Protein 9AXH (pdb70)

Structure (mmCIF, N/CA/C/O backbone):
data_9AXH
#
_entry.id   9AXH
#
_cell.length_a   249.870
_cell.length_b   67.080
_cell.length_c   74.400
_cell.angle_alpha   90.000
_cell.angle_beta   90.250
_cell.angle_gamma   90.000
#
_symmetry.space_group_name_H-M   'C 1 2 1'
#
loop_
_entity.id
_entity.type
_entity.pdbx_description
1 polymer 'Dual specificity mitogen-activated protein kinase kinase 1'
2 polymer 'Kinase suppressor of Ras 1'
3 non-polymer "N-[3-fluoro-4-({7-[(3-fluoropyridin-2-yl)oxy]-4-methyl-2-oxo-2H-1-benzopyran-3-yl}methyl)pyridin-2-yl]-N'-methylsulfuric diamide"
4 non-polymer 'PHOSPHOAMINOPHOSPHONIC ACID-ADENYLATE ESTER'
5 non-polymer 'MAGNESIUM ION'
6 non-polymer 1,2-ETHANEDIOL
7 non-polymer 'CHLORIDE ION'
8 water water
#
loop_
_atom_site.group_PDB
_atom_site.id
_atom_site.type_symbol
_atom_site.label_atom_id
_atom_site.label_alt_id
_atom_site.label_comp_id
_atom_site.label_asym_id
_atom_site.label_entity_id
_atom_site.label_seq_id
_atom_site.pdbx_PDB_ins_code
_atom_site.Cartn_x
_atom_site.Cartn_y
_atom_site.Cartn_z
_atom_site.occupancy
_atom_site.B_iso_or_equiv
_atom_site.auth_seq_id
_atom_site.auth_comp_id
_atom_site.auth_asym_id
_atom_site.auth_atom_id
_atom_site.pdbx_PDB_model_num
ATOM 1 N N . GLU A 1 4 ? 121.68830 23.48791 -68.45493 1.000 129.43443 39 GLU A N 1
ATOM 2 C CA . GLU A 1 4 ? 120.72997 22.60813 -67.79914 1.000 138.87739 39 GLU A CA 1
ATOM 3 C C . GLU A 1 4 ? 119.32109 23.14922 -67.95779 1.000 143.77434 39 GLU A C 1
ATOM 4 O O . GLU A 1 4 ? 119.13370 24.32994 -68.25625 1.000 143.17258 39 GLU A O 1
ATOM 6 N N . LEU A 1 5 ? 118.33914 22.27122 -67.75720 1.000 139.78891 40 LEU A N 1
ATOM 7 C CA . LEU A 1 5 ? 116.91243 22.58018 -67.80391 1.000 136.67359 40 LEU A CA 1
ATOM 8 C C . LEU A 1 5 ? 116.43905 23.03011 -69.18238 1.000 139.70775 40 LEU A C 1
ATOM 9 O O . LEU A 1 5 ? 115.32742 23.55728 -69.30425 1.000 136.74915 40 LEU A O 1
ATOM 11 N N . GLU A 1 6 ? 117.24085 22.83308 -70.22570 1.000 147.99420 41 GLU A N 1
ATOM 12 C CA . GLU A 1 6 ? 116.83679 23.15543 -71.58655 1.000 144.06691 41 GLU A CA 1
ATOM 13 C C . GLU A 1 6 ? 116.44973 21.88182 -72.33553 1.000 143.78454 41 GLU A C 1
ATOM 14 O O . GLU A 1 6 ? 116.71859 20.76156 -71.89541 1.000 142.14843 41 GLU A O 1
ATOM 20 N N . LEU A 1 7 ? 115.82288 22.06881 -73.49506 1.000 144.90624 42 LEU A N 1
ATOM 21 C CA . LEU A 1 7 ? 115.07576 21.00102 -74.14839 1.000 141.65909 42 LEU A CA 1
ATOM 22 C C . LEU A 1 7 ? 115.92200 20.22888 -75.15321 1.000 139.90370 42 LEU A C 1
ATOM 23 O O . LEU A 1 7 ? 116.63986 20.82021 -75.96678 1.000 136.36246 42 LEU A O 1
ATOM 28 N N . ASP A 1 8 ? 115.81777 18.90447 -75.09178 1.000 135.76130 43 ASP A N 1
ATOM 29 C CA . ASP A 1 8 ? 116.31798 18.03341 -76.14045 1.000 132.61494 43 ASP A CA 1
ATOM 30 C C . ASP A 1 8 ? 115.48111 18.21010 -77.40597 1.000 134.96121 43 ASP A C 1
ATOM 31 O O . ASP A 1 8 ? 114.32662 18.64344 -77.36411 1.000 138.67126 43 ASP A O 1
ATOM 36 N N . GLU A 1 9 ? 116.07955 17.86450 -78.54783 1.000 140.70255 44 GLU A N 1
ATOM 37 C CA . GLU A 1 9 ? 115.37413 18.00696 -79.81763 1.000 139.42422 44 GLU A CA 1
ATOM 38 C C . GLU A 1 9 ? 114.18442 17.05779 -79.89674 1.000 135.61614 44 GLU A C 1
ATOM 39 O O . GLU A 1 9 ? 113.08667 17.45521 -80.30540 1.000 141.45254 44 GLU A O 1
ATOM 45 N N . GLN A 1 10 ? 114.38407 15.79462 -79.51308 1.000 130.17253 45 GLN A N 1
ATOM 46 C CA . GLN A 1 10 ? 113.26966 14.85234 -79.47672 1.000 127.01256 45 GLN A CA 1
ATOM 47 C C . GLN A 1 10 ? 112.21863 15.28664 -78.46440 1.000 127.23136 45 GLN A C 1
ATOM 48 O O . GLN A 1 10 ? 111.01456 15.11887 -78.69324 1.000 125.81485 45 GLN A O 1
ATOM 54 N N . GLN A 1 11 ? 112.65611 15.84750 -77.33592 1.000 122.66227 46 GLN A N 1
ATOM 55 C CA . GLN A 1 11 ? 111.71171 16.32469 -76.33203 1.000 119.42182 46 GLN A CA 1
ATOM 56 C C . GLN A 1 11 ? 110.93387 17.53067 -76.84398 1.000 120.91838 46 GLN A C 1
ATOM 57 O O . GLN A 1 11 ? 109.70571 17.58989 -76.71328 1.000 123.66828 46 GLN A O 1
ATOM 63 N N . ARG A 1 12 ? 111.63526 18.49701 -77.44435 1.000 122.00906 47 ARG A N 1
ATOM 64 C CA . ARG A 1 12 ? 110.98390 19.72426 -77.89346 1.000 123.50381 47 ARG A CA 1
ATOM 65 C C . ARG A 1 12 ? 109.93230 19.43659 -78.95847 1.000 121.14635 47 ARG A C 1
ATOM 66 O O . ARG A 1 12 ? 108.88305 20.08576 -78.99598 1.000 116.01470 47 ARG A O 1
ATOM 74 N N . LYS A 1 13 ? 110.19825 18.46958 -79.83481 1.000 116.84390 48 LYS A N 1
ATOM 75 C CA . LYS A 1 13 ? 109.21719 18.12341 -80.85018 1.000 117.50367 48 LYS A CA 1
ATOM 76 C C . LYS A 1 13 ? 108.05122 17.36002 -80.24112 1.000 116.85114 48 LYS A C 1
ATOM 77 O O . LYS A 1 13 ? 106.89888 17.54314 -80.65255 1.000 115.12129 48 LYS A O 1
ATOM 79 N N . ARG A 1 14 ? 108.33142 16.49005 -79.26744 1.000 116.60957 49 ARG A N 1
ATOM 80 C CA . ARG A 1 14 ? 107.25977 15.77990 -78.57890 1.000 111.06562 49 ARG A CA 1
ATOM 81 C C . ARG A 1 14 ? 106.39875 16.74044 -77.77064 1.000 107.21034 49 ARG A C 1
ATOM 82 O O . ARG A 1 14 ? 105.16738 16.61476 -77.74285 1.000 98.90004 49 ARG A O 1
ATOM 90 N N . LEU A 1 15 ? 107.03160 17.71173 -77.11583 1.000 108.34959 50 LEU A N 1
ATOM 91 C CA . LEU A 1 15 ? 106.28261 18.74588 -76.41642 1.000 109.54894 50 LEU A CA 1
ATOM 92 C C . LEU A 1 15 ? 105.51275 19.61996 -77.39979 1.000 113.45962 50 LEU A C 1
ATOM 93 O O . LEU A 1 15 ? 104.35255 19.96790 -77.15126 1.000 109.47172 50 LEU A O 1
ATOM 98 N N . GLU A 1 16 ? 106.13860 19.98052 -78.52529 1.000 120.77797 51 GLU A N 1
ATOM 99 C CA . GLU A 1 16 ? 105.43704 20.76783 -79.53534 1.000 118.42680 51 GLU A CA 1
ATOM 100 C C . GLU A 1 16 ? 104.29108 19.97488 -80.14719 1.000 120.42733 51 GLU A C 1
ATOM 101 O O . GLU A 1 16 ? 103.24061 20.54008 -80.47162 1.000 121.58408 51 GLU A O 1
ATOM 103 N N . ALA A 1 17 ? 104.47826 18.66298 -80.31062 1.000 116.96534 52 ALA A N 1
ATOM 104 C CA . ALA A 1 17 ? 103.41188 17.80927 -80.82198 1.000 113.86039 52 ALA A CA 1
ATOM 105 C C . ALA A 1 17 ? 102.24361 17.74631 -79.84845 1.000 114.10785 52 ALA A C 1
ATOM 106 O O . ALA A 1 17 ? 101.07812 17.82317 -80.25822 1.000 118.48000 52 ALA A O 1
ATOM 108 N N . PHE A 1 18 ? 102.53923 17.59767 -78.55507 1.000 109.08902 53 PHE A N 1
ATOM 109 C CA . PHE A 1 18 ? 101.48298 17.56003 -77.55006 1.000 105.92195 53 PHE A CA 1
ATOM 110 C C . PHE A 1 18 ? 100.71075 18.87351 -77.51703 1.000 109.31211 53 PHE A C 1
ATOM 111 O O . PHE A 1 18 ? 99.48493 18.87622 -77.35354 1.000 107.71086 53 PHE A O 1
ATOM 119 N N . LEU A 1 19 ? 101.41165 20.00005 -77.67683 1.000 109.51564 54 LEU A N 1
ATOM 120 C CA . LEU A 1 19 ? 100.75709 21.30537 -77.62839 1.000 115.87359 54 LEU A CA 1
ATOM 121 C C . LEU A 1 19 ? 99.82390 21.50505 -78.82030 1.000 124.97899 54 LEU A C 1
ATOM 122 O O . LEU A 1 19 ? 98.68590 21.96399 -78.65742 1.000 115.74613 54 LEU A O 1
ATOM 127 N N . THR A 1 20 ? 100.28917 21.17444 -80.03178 1.000 145.94222 55 THR A N 1
ATOM 128 C CA . THR A 1 20 ? 99.41255 21.26180 -81.19751 1.000 142.16796 55 THR A CA 1
ATOM 129 C C . THR A 1 20 ? 98.26974 20.25871 -81.10321 1.000 137.97443 55 THR A C 1
ATOM 130 O O . THR A 1 20 ? 97.16962 20.52443 -81.59988 1.000 138.05988 55 THR A O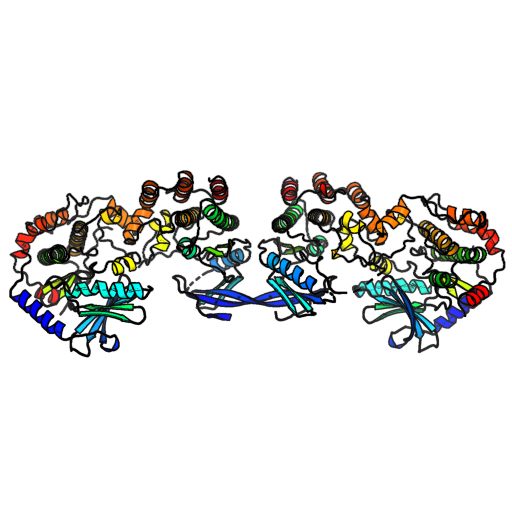 1
ATOM 134 N N . GLN A 1 21 ? 98.50388 19.11363 -80.46084 1.000 114.33785 56 GLN A N 1
ATOM 135 C CA . GLN A 1 21 ? 97.40844 18.19552 -80.17768 1.000 113.74984 56 GLN A CA 1
ATOM 136 C C . GLN A 1 21 ? 96.47607 18.77185 -79.11614 1.000 117.24381 56 GLN A C 1
ATOM 137 O O . GLN A 1 21 ? 95.25603 18.60257 -79.19462 1.000 112.88035 56 GLN A O 1
ATOM 143 N N . LYS A 1 22 ? 97.03912 19.45104 -78.11165 1.000 118.72995 57 LYS A N 1
ATOM 144 C CA . LYS A 1 22 ? 96.22751 20.06952 -77.06913 1.000 112.57256 57 LYS A CA 1
ATOM 145 C C . LYS A 1 22 ? 95.41003 21.22123 -77.63492 1.000 118.09979 57 LYS A C 1
ATOM 146 O O . LYS A 1 22 ? 94.35678 21.57527 -77.08626 1.000 111.34303 57 LYS A O 1
ATOM 152 N N . GLN A 1 23 ? 95.85045 21.78006 -78.75728 1.000 124.32426 58 GLN A N 1
ATOM 153 C CA . GLN A 1 23 ? 95.14429 22.88681 -79.37685 1.000 127.37273 58 GLN A CA 1
ATOM 154 C C . GLN A 1 23 ? 93.86854 22.41678 -80.06353 1.000 127.70409 58 GLN A C 1
ATOM 155 O O . GLN A 1 23 ? 93.23335 23.19961 -80.77761 1.000 122.84017 58 GLN A O 1
ATOM 157 N N . LYS A 1 24 ? 93.48285 21.15094 -79.87321 1.000 126.38657 59 LYS A N 1
ATOM 158 C CA . LYS A 1 24 ? 92.33418 20.58330 -80.56709 1.000 121.10260 59 LYS A CA 1
ATOM 159 C C . LYS A 1 24 ? 91.27232 20.03293 -79.62473 1.000 123.86809 59 LYS A C 1
ATOM 160 O O . LYS A 1 24 ? 90.32303 19.39497 -80.09034 1.000 121.13810 59 LYS A O 1
ATOM 162 N N . VAL A 1 25 ? 91.37620 20.28219 -78.32325 1.000 136.69163 60 VAL A N 1
ATOM 163 C CA . VAL A 1 25 ? 90.41657 19.67754 -77.40568 1.000 138.08211 60 VAL A CA 1
ATOM 164 C C . VAL A 1 25 ? 89.23243 20.60593 -77.16531 1.000 143.22392 60 VAL A C 1
ATOM 165 O O . VAL A 1 25 ? 88.08023 20.21730 -77.38643 1.000 140.91381 60 VAL A O 1
ATOM 169 N N . GLY A 1 26 ? 89.50179 21.82827 -76.70624 1.000 141.33137 61 GLY A N 1
ATOM 170 C CA . GLY A 1 26 ? 88.45381 22.78090 -76.39121 1.000 144.96249 61 GLY A CA 1
ATOM 171 C C . GLY A 1 26 ? 87.91073 22.66102 -74.98028 1.000 138.25999 61 GLY A C 1
ATOM 172 O O . GLY A 1 26 ? 88.60909 22.20327 -74.06965 1.000 132.27892 61 GLY A O 1
ATOM 173 N N . GLU A 1 27 ? 86.65856 23.07308 -74.79065 1.000 138.32152 62 GLU A N 1
ATOM 174 C CA . GLU A 1 27 ? 86.01915 23.00824 -73.48340 1.000 135.94621 62 GLU A CA 1
ATOM 175 C C . GLU A 1 27 ? 85.57403 21.58237 -73.18524 1.000 126.30268 62 GLU A C 1
ATOM 176 O O . GLU A 1 27 ? 84.93872 20.92976 -74.02075 1.000 115.90752 62 GLU A O 1
ATOM 182 N N . LEU A 1 28 ? 85.89697 21.10688 -71.98700 1.000 120.10140 63 LEU A N 1
ATOM 183 C CA . LEU A 1 28 ? 85.65282 19.72403 -71.60307 1.000 119.71313 63 LEU A CA 1
ATOM 184 C C . LEU A 1 28 ? 84.36979 19.61355 -70.78856 1.000 120.18968 63 LEU A C 1
ATOM 185 O O . LEU A 1 28 ? 84.21067 20.29547 -69.76958 1.000 113.77320 63 LEU A O 1
ATOM 190 N N . LYS A 1 29 ? 83.46195 18.75389 -71.24334 1.000 117.42611 64 LYS A N 1
ATOM 191 C CA . LYS A 1 29 ? 82.22733 18.44947 -70.54063 1.000 114.74598 64 LYS A CA 1
ATOM 192 C C . LYS A 1 29 ? 82.19977 16.96633 -70.19532 1.000 112.46447 64 LYS A C 1
ATOM 193 O O . LYS A 1 29 ? 82.94176 16.16233 -70.76512 1.000 117.41899 64 LYS A O 1
ATOM 195 N N . ASP A 1 30 ? 81.33415 16.60860 -69.24448 1.000 113.61316 65 ASP A N 1
ATOM 196 C CA . ASP A 1 30 ? 81.21805 15.21003 -68.84311 1.000 111.45552 65 ASP A CA 1
ATOM 197 C C . ASP A 1 30 ? 80.66227 14.34491 -69.96882 1.000 117.10623 65 ASP A C 1
ATOM 198 O O . ASP A 1 30 ? 81.04686 13.17677 -70.09818 1.000 108.71919 65 ASP A O 1
ATOM 203 N N . ASP A 1 31 ? 79.76703 14.89591 -70.79319 1.000 132.49404 66 ASP A N 1
ATOM 204 C CA . ASP A 1 31 ? 79.18097 14.11137 -71.87497 1.000 130.71147 66 ASP A CA 1
ATOM 205 C C . ASP A 1 31 ? 80.21627 13.74511 -72.92827 1.000 130.42491 66 ASP A C 1
ATOM 206 O O . ASP A 1 31 ? 80.06933 12.72525 -73.61201 1.000 138.47518 66 ASP A O 1
ATOM 208 N N . ASP A 1 32 ? 81.26284 14.55528 -73.07131 1.000 131.64365 67 ASP A N 1
ATOM 209 C CA . ASP A 1 32 ? 82.30333 14.33267 -74.06978 1.000 125.73768 67 ASP A CA 1
ATOM 210 C C . ASP A 1 32 ? 83.22248 13.17792 -73.72581 1.000 122.20224 67 ASP A C 1
ATOM 211 O O . ASP A 1 32 ? 84.18523 12.99384 -74.48189 1.000 125.42682 67 ASP A O 1
ATOM 216 N N . PHE A 1 33 ? 82.99883 12.40403 -72.66347 1.000 113.17236 68 PHE A N 1
ATOM 217 C CA . PHE A 1 33 ? 83.94448 11.38067 -72.23424 1.000 109.41639 68 PHE A CA 1
ATOM 218 C C . PHE A 1 33 ? 83.26376 10.02554 -72.12033 1.000 113.33842 68 PHE A C 1
ATOM 219 O O . PHE A 1 33 ? 82.18758 9.91300 -71.52506 1.000 116.00766 68 PHE A O 1
ATOM 227 N N . GLU A 1 34 ? 83.90890 9.00134 -72.67433 1.000 117.08614 69 GLU A N 1
ATOM 228 C CA . GLU A 1 34 ? 83.49274 7.61060 -72.53720 1.000 115.50477 69 GLU A CA 1
ATOM 229 C C . GLU A 1 34 ? 84.54548 6.87780 -71.71441 1.000 115.81054 69 GLU A C 1
ATOM 230 O O . GLU A 1 34 ? 85.72739 6.88504 -72.07040 1.000 113.76266 69 GLU A O 1
ATOM 232 N N . LYS A 1 35 ? 84.11815 6.24731 -70.62405 1.000 104.93919 70 LYS A N 1
ATOM 233 C CA . LYS A 1 35 ? 85.05968 5.61578 -69.70733 1.000 94.99009 70 LYS A CA 1
ATOM 234 C C . LYS A 1 35 ? 85.60418 4.32419 -70.30618 1.000 84.62119 70 LYS A C 1
ATOM 235 O O . LYS A 1 35 ? 84.84962 3.51681 -70.85456 1.000 96.99261 70 LYS A O 1
ATOM 241 N N . ILE A 1 36 ? 86.91828 4.13234 -70.20989 1.000 86.89282 71 ILE A N 1
ATOM 242 C CA . ILE A 1 36 ? 87.53962 2.91737 -70.71991 1.000 93.69049 71 ILE A CA 1
ATOM 243 C C . ILE A 1 36 ? 87.78598 1.95556 -69.57002 1.000 93.90661 71 ILE A C 1
ATOM 244 O O . ILE A 1 36 ? 87.28840 0.82328 -69.57366 1.000 95.76570 71 ILE A O 1
ATOM 249 N N . SER A 1 37 ? 88.55992 2.39510 -68.58125 1.000 86.61624 72 SER A N 1
ATOM 250 C CA . SER A 1 37 ? 88.84688 1.56318 -67.42416 1.000 89.70578 72 SER A CA 1
ATOM 251 C C . SER A 1 37 ? 89.17541 2.44646 -66.23239 1.000 90.48286 72 SER A C 1
ATOM 252 O O . SER A 1 37 ? 89.32020 3.66626 -66.34963 1.000 90.70979 72 SER A O 1
ATOM 255 N N . GLU A 1 38 ? 89.28660 1.80434 -65.07382 1.000 92.50011 73 GLU A N 1
ATOM 256 C CA . GLU A 1 38 ? 89.67815 2.46232 -63.83436 1.000 91.49687 73 GLU A CA 1
ATOM 257 C C . GLU A 1 38 ? 91.14097 2.15439 -63.55231 1.000 94.07696 73 GLU A C 1
ATOM 258 O O . GLU A 1 38 ? 91.53441 0.98413 -63.48942 1.000 91.88072 73 GLU A O 1
ATOM 264 N N . LEU A 1 39 ? 91.93901 3.20432 -63.39290 1.000 89.55153 74 LEU A N 1
ATOM 265 C CA . LEU A 1 39 ? 93.36805 3.05190 -63.18057 1.000 84.95120 74 LEU A CA 1
ATOM 266 C C . LEU A 1 39 ? 93.74419 2.94478 -61.71095 1.000 92.41796 74 LEU A C 1
ATOM 267 O O . LEU A 1 39 ? 94.83912 2.46197 -61.40024 1.000 96.92168 74 LEU A O 1
ATOM 272 N N . GLY A 1 40 ? 92.87763 3.37233 -60.80979 1.000 87.17617 75 GLY A N 1
ATOM 273 C CA . GLY A 1 40 ? 93.15337 3.28245 -59.39269 1.000 94.55913 75 GLY A CA 1
ATOM 274 C C . GLY A 1 40 ? 92.46341 4.40297 -58.64134 1.000 93.57408 75 GLY A C 1
ATOM 275 O O . GLY A 1 40 ? 91.68456 5.16702 -59.20554 1.000 87.20715 75 GLY A O 1
ATOM 276 N N . ALA A 1 41 ? 92.77520 4.48081 -57.34736 1.000 92.80479 76 ALA A N 1
ATOM 277 C CA . ALA A 1 41 ? 92.19294 5.47975 -56.46241 1.000 93.52862 76 ALA A CA 1
ATOM 278 C C . ALA A 1 41 ? 93.18561 5.80471 -55.35349 1.000 103.69333 76 ALA A C 1
ATOM 279 O O . ALA A 1 41 ? 94.19291 5.11545 -55.17023 1.000 105.46681 76 ALA A O 1
ATOM 281 N N . GLY A 1 42 ? 92.88720 6.86859 -54.60650 1.000 106.93999 77 GLY A N 1
ATOM 282 C CA . GLY A 1 42 ? 93.72082 7.26317 -53.48670 1.000 103.17277 77 GLY A CA 1
ATOM 283 C C . GLY A 1 42 ? 93.62235 8.73002 -53.11982 1.000 112.19214 77 GLY A C 1
ATOM 284 O O . GLY A 1 42 ? 93.60557 9.59640 -54.00116 1.000 115.30573 77 GLY A O 1
ATOM 285 N N . ASN A 1 43 ? 93.55713 9.01108 -51.81796 1.000 119.56142 78 ASN A N 1
ATOM 286 C CA . ASN A 1 43 ? 93.48386 10.37120 -51.27278 1.000 122.49560 78 ASN A CA 1
ATOM 287 C C . ASN A 1 43 ? 92.29498 11.14192 -51.85272 1.000 123.71887 78 ASN A C 1
ATOM 288 O O . ASN A 1 43 ? 92.43051 12.23671 -52.40219 1.000 123.86838 78 ASN A O 1
ATOM 290 N N . GLY A 1 44 ? 91.11390 10.54906 -51.70179 1.000 134.23780 79 GLY A N 1
ATOM 291 C CA . GLY A 1 44 ? 89.89964 11.19381 -52.15559 1.000 140.05007 79 GLY A CA 1
ATOM 292 C C . GLY A 1 44 ? 89.77342 11.35795 -53.65102 1.000 129.17194 79 GLY A C 1
ATOM 293 O O . GLY A 1 44 ? 88.91445 12.12146 -54.10061 1.000 122.62202 79 GLY A O 1
ATOM 294 N N . GLY A 1 45 ? 90.59628 10.66967 -54.43833 1.000 113.75505 80 GLY A N 1
ATOM 295 C CA . GLY A 1 45 ? 90.50126 10.76751 -55.87907 1.000 105.61759 80 GLY A CA 1
ATOM 296 C C . GLY A 1 45 ? 90.62054 9.43382 -56.58413 1.000 108.02759 80 GLY A C 1
ATOM 297 O O . GLY A 1 45 ? 91.51896 8.64219 -56.28218 1.000 108.44445 80 GLY A O 1
ATOM 298 N N . VAL A 1 46 ? 89.70968 9.16815 -57.51796 1.000 99.29246 81 VAL A N 1
ATOM 299 C CA . VAL A 1 46 ? 89.77608 7.99401 -58.37898 1.000 93.84185 81 VAL A CA 1
ATOM 300 C C . VAL A 1 46 ? 90.14481 8.45756 -59.78146 1.000 81.62232 81 VAL A C 1
ATOM 301 O O . VAL A 1 46 ? 89.75740 9.55334 -60.20725 1.000 78.50208 81 VAL A O 1
ATOM 305 N N . VAL A 1 47 ? 90.91737 7.63499 -60.48778 1.000 80.52053 82 VAL A N 1
ATOM 306 C CA . VAL A 1 47 ? 91.45813 7.98663 -61.79485 1.000 79.91502 82 VAL A CA 1
ATOM 307 C C . VAL A 1 47 ? 91.01853 6.94351 -62.80881 1.000 82.40641 82 VAL A C 1
ATOM 308 O O . VAL A 1 47 ? 91.22638 5.74230 -62.60194 1.000 88.56792 82 VAL A O 1
ATOM 312 N N . PHE A 1 48 ? 90.44248 7.40835 -63.91351 1.000 77.38236 83 PHE A N 1
ATOM 313 C CA . PHE A 1 48 ? 89.96091 6.55429 -64.98696 1.000 85.35513 83 PHE A CA 1
ATOM 314 C C . PHE A 1 48 ? 90.75272 6.82450 -66.25633 1.000 81.91171 83 PHE A C 1
ATOM 315 O O . PHE A 1 48 ? 91.09441 7.97507 -66.55198 1.000 81.52026 83 PHE A O 1
ATOM 323 N N . LYS A 1 49 ? 91.02764 5.76678 -67.01472 1.000 82.26582 84 LYS A N 1
ATOM 324 C CA . LYS A 1 49 ? 91.40366 5.92925 -68.41245 1.000 84.82232 84 LYS A CA 1
ATOM 325 C C . LYS A 1 49 ? 90.12946 6.13954 -69.21735 1.000 92.31697 84 LYS A C 1
ATOM 326 O O . LYS A 1 49 ? 89.22670 5.29547 -69.19211 1.000 95.19366 84 LYS A O 1
ATOM 328 N N . VAL A 1 50 ? 90.03769 7.26870 -69.91182 1.000 91.15623 85 VAL A N 1
ATOM 329 C CA . VAL A 1 50 ? 88.83617 7.63403 -70.63711 1.000 91.20073 85 VAL A CA 1
ATOM 330 C C . VAL A 1 50 ? 89.22180 8.06822 -72.04374 1.000 96.48087 85 VAL A C 1
ATOM 331 O O . VAL A 1 50 ? 90.39732 8.15284 -72.39421 1.000 95.39300 85 VAL A O 1
ATOM 335 N N . SER A 1 51 ? 88.20699 8.36884 -72.84483 1.000 100.86641 86 SER A N 1
ATOM 336 C CA . SER A 1 51 ? 88.41516 8.79247 -74.21858 1.000 100.32837 86 SER A CA 1
ATOM 337 C C . SER A 1 51 ? 87.53659 9.99693 -74.49933 1.000 102.74146 86 SER A C 1
ATOM 338 O O . SER A 1 51 ? 86.32245 9.94811 -74.27520 1.000 103.36633 86 SER A O 1
ATOM 341 N N . HIS A 1 52 ? 88.15247 11.07892 -74.96487 1.000 103.71670 87 HIS A N 1
ATOM 342 C CA . HIS A 1 52 ? 87.39066 12.23070 -75.41409 1.000 109.60544 87 HIS A CA 1
ATOM 343 C C . HIS A 1 52 ? 86.63595 11.86628 -76.68587 1.000 112.00703 87 HIS A C 1
ATOM 344 O O . HIS A 1 52 ? 87.06230 11.00612 -77.45962 1.000 114.96757 87 HIS A O 1
ATOM 351 N N . LYS A 1 53 ? 85.48694 12.49983 -76.88025 1.000 113.65110 88 LYS A N 1
ATOM 352 C CA . LYS A 1 53 ? 84.69014 12.21136 -78.06549 1.000 110.83639 88 LYS A CA 1
ATOM 353 C C . LYS A 1 53 ? 84.90485 13.27111 -79.14553 1.000 116.17156 88 LYS A C 1
ATOM 354 O O . LYS A 1 53 ? 85.04687 12.90609 -80.31904 1.000 120.75185 88 LYS A O 1
ATOM 356 N N . PRO A 1 54 ? 84.93415 14.57582 -78.81860 1.000 117.52561 89 PRO A N 1
ATOM 357 C CA . PRO A 1 54 ? 85.30718 15.56617 -79.85033 1.000 123.06579 89 PRO A CA 1
ATOM 358 C C . PRO A 1 54 ? 86.62223 15.25330 -80.54918 1.000 125.30873 89 PRO A C 1
ATOM 359 O O . PRO A 1 54 ? 86.67462 15.23699 -81.78542 1.000 124.67211 89 PRO A O 1
ATOM 363 N N . SER A 1 55 ? 87.68552 15.01188 -79.79019 1.000 119.71801 90 SER A N 1
ATOM 364 C CA . SER A 1 55 ? 88.94349 14.50354 -80.31309 1.000 111.12260 90 SER A CA 1
ATOM 365 C C . SER A 1 55 ? 89.01313 12.99872 -80.08520 1.000 108.45550 90 SER A C 1
ATOM 366 O O . SER A 1 55 ? 88.21859 12.42379 -79.34279 1.000 111.41668 90 SER A O 1
ATOM 369 N N . GLY A 1 56 ? 89.97534 12.35669 -80.73545 1.000 99.76169 91 GLY A N 1
ATOM 370 C CA . GLY A 1 56 ? 90.21879 10.95892 -80.44983 1.000 106.10807 91 GLY A CA 1
ATOM 371 C C . GLY A 1 56 ? 91.13703 10.69041 -79.27023 1.000 105.85728 91 GLY A C 1
ATOM 372 O O . GLY A 1 56 ? 91.61434 9.55969 -79.12027 1.000 106.78252 91 GLY A O 1
ATOM 373 N N . LEU A 1 57 ? 91.38586 11.67999 -78.41570 1.000 97.17010 92 LEU A N 1
ATOM 374 C CA . LEU A 1 57 ? 92.47384 11.58507 -77.45247 1.000 100.10005 92 LEU A CA 1
ATOM 375 C C . LEU A 1 57 ? 92.09602 10.72024 -76.25836 1.000 99.71423 92 LEU A C 1
ATOM 376 O O . LEU A 1 57 ? 91.04244 10.91673 -75.64743 1.000 101.74676 92 LEU A O 1
ATOM 381 N N . VAL A 1 58 ? 92.96905 9.77559 -75.91880 1.000 100.93687 93 VAL A N 1
ATOM 382 C CA . VAL A 1 58 ? 92.84588 9.02848 -74.67219 1.000 92.41280 93 VAL A CA 1
ATOM 383 C C . VAL A 1 58 ? 93.41831 9.87892 -73.54584 1.000 87.11605 93 VAL A C 1
ATOM 384 O O . VAL A 1 58 ? 94.58555 10.27953 -73.59218 1.000 91.87198 93 VAL A O 1
ATOM 388 N N . MET A 1 59 ? 92.60172 10.15687 -72.53509 1.000 88.13517 94 MET A N 1
ATOM 389 C CA . MET A 1 59 ? 93.01699 10.97658 -71.40956 1.000 83.47647 94 MET A CA 1
ATOM 390 C C . MET A 1 59 ? 92.89060 10.20467 -70.10525 1.000 86.82791 94 MET A C 1
ATOM 391 O O . MET A 1 59 ? 92.15418 9.21857 -70.00205 1.000 87.95086 94 MET A O 1
ATOM 396 N N . ALA A 1 60 ? 93.61599 10.68150 -69.10149 1.000 82.80918 95 ALA A N 1
ATOM 397 C CA . ALA A 1 60 ? 93.46962 10.20752 -67.73628 1.000 79.76411 95 ALA A CA 1
ATOM 398 C C . ALA A 1 60 ? 92.62582 11.22977 -66.99023 1.000 87.13878 95 ALA A C 1
ATOM 399 O O . ALA A 1 60 ? 92.96799 12.41696 -66.95790 1.000 91.58985 95 ALA A O 1
ATOM 401 N N . ARG A 1 61 ? 91.51053 10.77890 -66.42548 1.000 83.87316 96 ARG A N 1
ATOM 402 C CA . ARG A 1 61 ? 90.54248 11.66399 -65.78814 1.000 83.88776 96 ARG A CA 1
ATOM 403 C C . ARG A 1 61 ? 90.52994 11.38453 -64.29309 1.000 75.48233 96 ARG A C 1
ATOM 404 O O . ARG A 1 61 ? 90.06770 10.32447 -63.86022 1.000 83.01751 96 ARG A O 1
ATOM 412 N N . LYS A 1 62 ? 91.03357 12.33339 -63.50905 1.000 73.19744 97 LYS A N 1
ATOM 413 C CA . LYS A 1 62 ? 90.96675 12.24582 -62.05796 1.000 79.05156 97 LYS A CA 1
ATOM 414 C C . LYS A 1 62 ? 89.70085 12.93628 -61.56378 1.000 85.75800 97 LYS A C 1
ATOM 415 O O . LYS A 1 62 ? 89.38226 14.05024 -61.99551 1.000 76.61245 97 LYS A O 1
ATOM 421 N N . LEU A 1 63 ? 88.98579 12.27302 -60.65845 1.000 80.66318 98 LEU A N 1
ATOM 422 C CA . LEU A 1 63 ? 87.75554 12.79618 -60.07720 1.000 86.98022 98 LEU A CA 1
ATOM 423 C C . LEU A 1 63 ? 87.95813 12.95328 -58.57650 1.000 83.56797 98 LEU A C 1
ATOM 424 O O . LEU A 1 63 ? 88.25304 11.97458 -57.88243 1.000 89.93842 98 LEU A O 1
ATOM 426 N N . ILE A 1 64 ? 87.80418 14.17844 -58.08147 1.000 84.52319 99 ILE A N 1
ATOM 427 C CA . ILE A 1 64 ? 87.98968 14.49787 -56.66905 1.000 95.72213 99 ILE A CA 1
ATOM 428 C C . ILE A 1 64 ? 86.63975 14.89622 -56.08707 1.000 95.57195 99 ILE A C 1
ATOM 429 O O . ILE A 1 64 ? 86.04368 15.89274 -56.51278 1.000 99.37879 99 ILE A O 1
ATOM 434 N N . HIS A 1 65 ? 86.15897 14.12564 -55.11358 1.000 92.76602 100 HIS A N 1
ATOM 435 C CA . HIS A 1 65 ? 84.90002 14.43692 -54.44637 1.000 97.29313 100 HIS A CA 1
ATOM 436 C C . HIS A 1 65 ? 85.13793 15.50552 -53.38584 1.000 87.79013 100 HIS A C 1
ATOM 437 O O . HIS A 1 65 ? 85.90907 15.28897 -52.44436 1.000 88.88093 100 HIS A O 1
ATOM 439 N N . LEU A 1 66 ? 84.48029 16.65490 -53.53143 1.000 90.03217 101 LEU A N 1
ATOM 440 C CA . LEU A 1 66 ? 84.65256 17.75736 -52.59178 1.000 95.94754 101 LEU A CA 1
ATOM 441 C C . LEU A 1 66 ? 83.30233 18.39006 -52.29524 1.000 107.61441 101 LEU A C 1
ATOM 442 O O . LEU A 1 66 ? 82.63335 18.89701 -53.20330 1.000 103.72431 101 LEU A O 1
ATOM 447 N N . GLU A 1 67 ? 82.90672 18.36120 -51.02389 1.000 99.79890 102 GLU A N 1
ATOM 448 C CA . GLU A 1 67 ? 81.69209 19.03432 -50.56863 1.000 109.64332 102 GLU A CA 1
ATOM 449 C C . GLU A 1 67 ? 82.08954 20.44367 -50.14816 1.000 115.73791 102 GLU A C 1
ATOM 450 O O . GLU A 1 67 ? 82.41609 20.70313 -48.98861 1.000 114.37475 102 GLU A O 1
ATOM 452 N N . ILE A 1 68 ? 82.07714 21.36654 -51.11400 1.000 116.61353 103 ILE A N 1
ATOM 453 C CA . ILE A 1 68 ? 82.49878 22.74382 -50.89528 1.000 116.84030 103 ILE A CA 1
ATOM 454 C C . ILE A 1 68 ? 81.55601 23.67983 -51.64005 1.000 120.36102 103 ILE A C 1
ATOM 455 O O . ILE A 1 68 ? 80.81394 23.27114 -52.53666 1.000 120.97887 103 ILE A O 1
ATOM 457 N N . LYS A 1 69 ? 81.59424 24.95364 -51.25252 1.000 115.13553 104 LYS A N 1
ATOM 458 C CA . LYS A 1 69 ? 80.77368 25.95733 -51.91012 1.000 113.85047 104 LYS A CA 1
ATOM 459 C C . LYS A 1 69 ? 81.21922 26.13496 -53.36135 1.000 120.87215 104 LYS A C 1
ATOM 460 O O . LYS A 1 69 ? 82.40213 25.97672 -53.68092 1.000 120.62695 104 LYS A O 1
ATOM 462 N N . PRO A 1 70 ? 80.28622 26.45685 -54.26452 1.000 117.56428 105 PRO A N 1
ATOM 463 C CA . PRO A 1 70 ? 80.67098 26.66102 -55.67213 1.000 113.14009 105 PRO A CA 1
ATOM 464 C C . PRO A 1 70 ? 81.58580 27.85318 -55.88816 1.000 113.17972 105 PRO A C 1
ATOM 465 O O . PRO A 1 70 ? 82.26518 27.91181 -56.92146 1.000 118.99419 105 PRO A O 1
ATOM 469 N N . ALA A 1 71 ? 81.62300 28.80718 -54.95621 1.000 113.43743 106 ALA A N 1
ATOM 470 C CA . ALA A 1 71 ? 82.52874 29.94200 -55.09671 1.000 114.88652 106 ALA A CA 1
ATOM 471 C C . ALA A 1 71 ? 83.98252 29.48932 -55.04549 1.000 113.05771 106 ALA A C 1
ATOM 472 O O . ALA A 1 71 ? 84.79113 29.86323 -55.90357 1.000 112.31222 106 ALA A O 1
ATOM 474 N N . ILE A 1 72 ? 84.33235 28.67968 -54.04113 1.000 114.29246 107 ILE A N 1
ATOM 475 C CA . ILE A 1 72 ? 85.68534 28.14598 -53.93691 1.000 112.97321 107 ILE A CA 1
ATOM 476 C C . ILE A 1 72 ? 85.91451 27.01848 -54.93432 1.000 111.13753 107 ILE A C 1
ATOM 477 O O . ILE A 1 72 ? 87.06442 26.73042 -55.28612 1.000 106.99196 107 ILE A O 1
ATOM 479 N N . ARG A 1 73 ? 84.84174 26.37112 -55.39719 1.000 114.91660 108 ARG A N 1
ATOM 480 C CA . ARG A 1 73 ? 84.96842 25.37881 -56.45773 1.000 111.18696 108 ARG A CA 1
ATOM 481 C C . ARG A 1 73 ? 85.43404 26.02110 -57.75880 1.000 112.66808 108 ARG A C 1
ATOM 482 O O . ARG A 1 73 ? 86.28718 25.46843 -58.46483 1.000 108.75514 108 ARG A O 1
ATOM 484 N N . ASN A 1 74 ? 84.88325 27.19145 -58.09334 1.000 107.47193 109 ASN A N 1
ATOM 485 C CA . ASN A 1 74 ? 85.35296 27.91990 -59.26673 1.000 107.03469 109 ASN A CA 1
ATOM 486 C C . ASN A 1 74 ? 86.75969 28.46798 -59.05707 1.000 106.50407 109 ASN A C 1
ATOM 487 O O . ASN A 1 74 ? 87.51851 28.60535 -60.02339 1.000 106.51668 109 ASN A O 1
ATOM 489 N N . GLN A 1 75 ? 87.12653 28.78765 -57.81214 1.000 107.57678 110 GLN A N 1
ATOM 490 C CA . GLN A 1 75 ? 88.49701 29.20798 -57.54207 1.000 102.77206 110 GLN A CA 1
ATOM 491 C C . GLN A 1 75 ? 89.47696 28.06482 -57.76084 1.000 98.23534 110 GLN A C 1
ATOM 492 O O . GLN A 1 75 ? 90.60069 28.29244 -58.22163 1.000 103.08219 110 GLN A O 1
ATOM 498 N N . ILE A 1 76 ? 89.07016 26.83458 -57.44794 1.000 95.95458 111 ILE A N 1
ATOM 499 C CA . ILE A 1 76 ? 89.91722 25.68133 -57.73019 1.000 102.40589 111 ILE A CA 1
ATOM 500 C C . ILE A 1 76 ? 90.10661 25.51878 -59.23337 1.000 101.39799 111 ILE A C 1
ATOM 501 O O . ILE A 1 76 ? 91.23162 25.34845 -59.71877 1.000 96.72776 111 ILE A O 1
ATOM 506 N N . ILE A 1 77 ? 89.00930 25.58000 -59.99292 1.000 95.61710 112 ILE A N 1
ATOM 507 C CA . ILE A 1 77 ? 89.09723 25.42189 -61.44339 1.000 99.37839 112 ILE A CA 1
ATOM 508 C C . ILE A 1 77 ? 89.93458 26.53780 -62.05122 1.000 99.02081 112 ILE A C 1
ATOM 509 O O . ILE A 1 77 ? 90.70974 26.31588 -62.99077 1.000 97.87661 112 ILE A O 1
ATOM 514 N N . ARG A 1 78 ? 89.79135 27.75575 -61.52872 1.000 102.47103 113 ARG A N 1
ATOM 515 C CA . ARG A 1 78 ? 90.56825 28.86805 -62.05925 1.000 103.07918 113 ARG A CA 1
ATOM 516 C C . ARG A 1 78 ? 92.05178 28.69494 -61.75487 1.000 96.82329 113 ARG A C 1
ATOM 517 O O . ARG A 1 78 ? 92.89934 28.95545 -62.61527 1.000 103.61983 113 ARG A O 1
ATOM 519 N N . GLU A 1 79 ? 92.38652 28.23283 -60.54757 1.000 95.82933 114 GLU A N 1
ATOM 520 C CA . GLU A 1 79 ? 93.79193 28.08186 -60.18457 1.000 91.41525 114 GLU A CA 1
ATOM 521 C C . GLU A 1 79 ? 94.44770 26.91082 -60.90417 1.000 92.48747 114 GLU A C 1
ATOM 522 O O . GLU A 1 79 ? 95.66736 26.91915 -61.10605 1.000 90.92947 114 GLU A O 1
ATOM 528 N N . LEU A 1 80 ? 93.66576 25.89842 -61.29174 1.000 94.67540 115 LEU A N 1
ATOM 529 C CA . LEU A 1 80 ? 94.20865 24.77489 -62.04848 1.000 89.81646 115 LEU A CA 1
ATOM 530 C C . LEU A 1 80 ? 94.56996 25.15841 -63.47745 1.000 92.14089 115 LEU A C 1
ATOM 531 O O . LEU A 1 80 ? 95.32448 24.42718 -64.12715 1.000 88.16297 115 LEU A O 1
ATOM 536 N N . GLN A 1 81 ? 94.04789 26.28135 -63.98191 1.000 95.10385 116 GLN A N 1
ATOM 537 C CA . GLN A 1 81 ? 94.39773 26.73106 -65.32617 1.000 97.06522 116 GLN A CA 1
ATOM 538 C C . GLN A 1 81 ? 95.87945 27.03481 -65.46181 1.000 96.30427 116 GLN A C 1
ATOM 539 O O . GLN A 1 81 ? 96.38765 27.10793 -66.58620 1.000 97.88577 116 GLN A O 1
ATOM 545 N N . VAL A 1 82 ? 96.57879 27.23081 -64.34290 1.000 90.59631 117 VAL A N 1
ATOM 546 C CA . VAL A 1 82 ? 98.01801 27.45007 -64.39495 1.000 90.87847 117 VAL A CA 1
ATOM 547 C C . VAL A 1 82 ? 98.71395 26.24562 -65.01024 1.000 97.41083 117 VAL A C 1
ATOM 548 O O . VAL A 1 82 ? 99.78947 26.37549 -65.60740 1.000 105.76834 117 VAL A O 1
ATOM 552 N N . LEU A 1 83 ? 98.10149 25.06321 -64.91119 1.000 93.81494 118 LEU A N 1
ATOM 553 C CA . LEU A 1 83 ? 98.70581 23.87285 -65.49363 1.000 93.58608 118 LEU A CA 1
ATOM 554 C C . LEU A 1 83 ? 98.89327 23.99987 -67.00124 1.000 101.70500 118 LEU A C 1
ATOM 555 O O . LEU A 1 83 ? 99.79390 23.36159 -67.55939 1.000 99.71151 118 LEU A O 1
ATOM 560 N N . HIS A 1 84 ? 98.07887 24.82411 -67.66825 1.000 100.54069 119 HIS A N 1
ATOM 561 C CA . HIS A 1 84 ? 98.26347 25.07592 -69.09255 1.000 92.24409 119 HIS A CA 1
ATOM 562 C C . HIS A 1 84 ? 99.63451 25.66620 -69.39803 1.000 105.89084 119 HIS A C 1
ATOM 563 O O . HIS A 1 84 ? 100.10632 25.56459 -70.53729 1.000 106.30672 119 HIS A O 1
ATOM 570 N N . GLU A 1 85 ? 100.27674 26.28853 -68.41287 1.000 102.60380 120 GLU A N 1
ATOM 571 C CA . GLU A 1 85 ? 101.60586 26.85430 -68.57523 1.000 101.89581 120 GLU A CA 1
ATOM 572 C C . GLU A 1 85 ? 102.70722 25.93182 -68.06150 1.000 100.86146 120 GLU A C 1
ATOM 573 O O . GLU A 1 85 ? 103.88460 26.29878 -68.12358 1.000 100.09427 120 GLU A O 1
ATOM 579 N N . CYS A 1 86 ? 102.36114 24.74418 -67.56325 1.000 99.38401 121 CYS A N 1
ATOM 580 C CA . CYS A 1 86 ? 103.35245 23.80452 -67.03908 1.000 98.57554 121 CYS A CA 1
ATOM 581 C C . CYS A 1 86 ? 103.70066 22.80316 -68.13376 1.000 99.84516 121 CYS A C 1
ATOM 582 O O . CYS A 1 86 ? 103.21311 21.67291 -68.17138 1.000 102.25157 121 CYS A O 1
ATOM 585 N N . ASN A 1 87 ? 104.57557 23.23129 -69.02938 1.000 96.98657 122 ASN A N 1
ATOM 586 C CA . ASN A 1 87 ? 104.95907 22.44017 -70.18927 1.000 101.45906 122 ASN A CA 1
ATOM 587 C C . ASN A 1 87 ? 106.40278 21.98715 -70.00841 1.000 101.99394 122 ASN A C 1
ATOM 588 O O . ASN A 1 87 ? 107.33292 22.79204 -70.12452 1.000 105.32172 122 ASN A O 1
ATOM 593 N N . SER A 1 88 ? 106.58476 20.69817 -69.72331 1.000 99.42638 123 SER A N 1
ATOM 594 C CA . SER A 1 88 ? 107.90223 20.14047 -69.45328 1.000 94.58539 123 SER A CA 1
ATOM 595 C C . SER A 1 88 ? 107.87907 18.65625 -69.77660 1.000 89.69429 123 SER A C 1
ATOM 596 O O . SER A 1 88 ? 106.83727 18.01012 -69.61565 1.000 83.52449 123 SER A O 1
ATOM 599 N N . PRO A 1 89 ? 109.00193 18.08485 -70.22929 1.000 89.46449 124 PRO A N 1
ATOM 600 C CA . PRO A 1 89 ? 109.05741 16.62838 -70.42527 1.000 81.86993 124 PRO A CA 1
ATOM 601 C C . PRO A 1 89 ? 108.98211 15.84666 -69.13240 1.000 88.16425 124 PRO A C 1
ATOM 602 O O . PRO A 1 89 ? 108.78432 14.62556 -69.17774 1.000 88.91335 124 PRO A O 1
ATOM 606 N N . TYR A 1 90 ? 109.15240 16.50347 -67.98530 1.000 83.76870 125 TYR A N 1
ATOM 607 C CA . TYR A 1 90 ? 109.11127 15.84868 -66.68674 1.000 85.15901 125 TYR A CA 1
ATOM 608 C C . TYR A 1 90 ? 107.86534 16.23544 -65.89847 1.000 84.16719 125 TYR A C 1
ATOM 609 O O . TYR A 1 90 ? 107.81712 16.04651 -64.67941 1.000 76.57639 125 TYR A O 1
ATOM 618 N N . ILE A 1 91 ? 106.85967 16.78518 -66.57242 1.000 81.92328 126 ILE A N 1
ATOM 619 C CA . ILE A 1 91 ? 105.58395 17.11587 -65.95496 1.000 81.98874 126 ILE A CA 1
ATOM 620 C C . ILE A 1 91 ? 104.47092 16.55807 -66.82677 1.000 77.92839 126 ILE A C 1
ATOM 621 O O . ILE A 1 91 ? 104.50345 16.69167 -68.05415 1.000 86.36401 126 ILE A O 1
ATOM 626 N N . VAL A 1 92 ? 103.48785 15.92497 -66.19044 1.000 73.94478 127 VAL A N 1
ATOM 627 C CA . VAL A 1 92 ? 102.35438 15.37608 -66.91618 1.000 77.73103 127 VAL A CA 1
ATOM 628 C C . VAL A 1 92 ? 101.54830 16.50362 -67.54406 1.000 81.30258 127 VAL A C 1
ATOM 629 O O . VAL A 1 92 ? 101.28547 17.53296 -66.90699 1.000 75.02225 127 VAL A O 1
ATOM 633 N N . GLY A 1 93 ? 101.14738 16.31138 -68.80049 1.000 74.34136 128 GLY A N 1
ATOM 634 C CA . GLY A 1 93 ? 100.35667 17.31019 -69.48797 1.000 76.85675 128 GLY A CA 1
ATOM 635 C C . GLY A 1 93 ? 98.95678 17.45516 -68.92155 1.000 85.85900 128 GLY A C 1
ATOM 636 O O . GLY A 1 93 ? 98.39144 16.55050 -68.30437 1.000 85.74758 128 GLY A O 1
ATOM 637 N N . PHE A 1 94 ? 98.38143 18.62872 -69.16670 1.000 85.52927 129 PHE A N 1
ATOM 638 C CA . PHE A 1 94 ? 97.06461 18.99628 -68.66417 1.000 84.93749 129 PHE A CA 1
ATOM 639 C C . PHE A 1 94 ? 96.14507 19.33221 -69.83338 1.000 88.24179 129 PHE A C 1
ATOM 640 O O . PHE A 1 94 ? 96.50480 20.13906 -70.69614 1.000 91.67968 129 PHE A O 1
ATOM 648 N N . TYR A 1 95 ? 94.96309 18.71247 -69.86719 1.000 86.82060 130 TYR A N 1
ATOM 649 C CA . TYR A 1 95 ? 93.97196 18.99969 -70.90143 1.000 90.39452 130 TYR A CA 1
ATOM 650 C C . TYR A 1 95 ? 92.90341 19.98448 -70.43998 1.000 94.05848 130 TYR A C 1
ATOM 651 O O . TYR A 1 95 ? 92.55889 20.90991 -71.18101 1.000 101.74676 130 TYR A O 1
ATOM 660 N N . GLY A 1 96 ? 92.37574 19.81361 -69.23393 1.000 89.42560 131 GLY A N 1
ATOM 661 C CA . GLY A 1 96 ? 91.34906 20.71648 -68.74191 1.000 95.31427 131 GLY A CA 1
ATOM 662 C C . GLY A 1 96 ? 90.82073 20.24665 -67.40397 1.000 92.42929 131 GLY A C 1
ATOM 663 O O . GLY A 1 96 ? 91.18100 19.17454 -66.90483 1.000 88.59374 131 GLY A O 1
ATOM 664 N N . ALA A 1 97 ? 89.95317 21.07638 -66.82515 1.000 95.72531 132 ALA A N 1
ATOM 665 C CA . ALA A 1 97 ? 89.35224 20.77528 -65.53337 1.000 98.19059 132 ALA A CA 1
ATOM 666 C C . ALA A 1 97 ? 87.97050 21.40629 -65.44642 1.000 105.80458 132 ALA A C 1
ATOM 667 O O . ALA A 1 97 ? 87.77607 22.55207 -65.86089 1.000 109.01830 132 ALA A O 1
ATOM 669 N N . PHE A 1 98 ? 87.01996 20.65685 -64.89004 1.000 101.49247 133 PHE A N 1
ATOM 670 C CA . PHE A 1 98 ? 85.64450 21.11777 -64.76159 1.000 102.49962 133 PHE A CA 1
ATOM 671 C C . PHE A 1 98 ? 85.01904 20.46162 -63.53577 1.000 102.54023 133 PHE A C 1
ATOM 672 O O . PHE A 1 98 ? 85.62561 19.60221 -62.88918 1.000 102.11299 133 PHE A O 1
ATOM 680 N N . TYR A 1 99 ? 83.79298 20.88116 -63.21200 1.000 104.04841 134 TYR A N 1
ATOM 681 C CA . TYR A 1 99 ? 83.03525 20.34106 -62.08765 1.000 101.38786 134 TYR A CA 1
ATOM 682 C C . TYR A 1 99 ? 81.76357 19.67288 -62.59233 1.000 110.17354 134 TYR A C 1
ATOM 683 O O . TYR A 1 99 ? 81.11996 20.16595 -63.52387 1.000 114.80477 134 TYR A O 1
ATOM 685 N N . SER A 1 100 ? 81.39679 18.55826 -61.95911 1.000 114.81759 135 SER A N 1
ATOM 686 C CA . SER A 1 100 ? 80.26773 17.74109 -62.39433 1.000 111.41700 135 SER A CA 1
ATOM 687 C C . SER A 1 100 ? 79.76500 16.90773 -61.22740 1.000 115.91061 135 SER A C 1
ATOM 688 O O . SER A 1 100 ? 80.52574 16.11925 -60.65946 1.000 121.72771 135 SER A O 1
ATOM 691 N N . ASP A 1 101 ? 78.49182 17.09072 -60.88451 1.000 126.17311 136 ASP A N 1
ATOM 692 C CA . ASP A 1 101 ? 77.79773 16.25023 -59.90808 1.000 139.77956 136 ASP A CA 1
ATOM 693 C C . ASP A 1 101 ? 78.61696 16.10746 -58.62712 1.000 135.87672 136 ASP A C 1
ATOM 694 O O . ASP A 1 101 ? 78.91137 15.00492 -58.15789 1.000 140.76568 136 ASP A O 1
ATOM 696 N N . GLY A 1 102 ? 79.01783 17.25643 -58.07960 1.000 118.24785 137 GLY A N 1
ATOM 697 C CA . GLY A 1 102 ? 79.74153 17.32092 -56.82922 1.000 122.47975 137 GLY A CA 1
ATOM 698 C C . GLY A 1 102 ? 81.19061 16.89291 -56.88641 1.000 116.76092 137 GLY A C 1
ATOM 699 O O . GLY A 1 102 ? 81.86212 16.90324 -55.84712 1.000 113.91237 137 GLY A O 1
ATOM 700 N N . GLU A 1 103 ? 81.69841 16.51194 -58.05228 1.000 112.83318 138 GLU A N 1
ATOM 701 C CA . GLU A 1 103 ? 83.07480 16.06910 -58.19366 1.000 100.34486 138 GLU A CA 1
ATOM 702 C C . GLU A 1 103 ? 83.81029 16.99327 -59.15050 1.000 104.11016 138 GLU A C 1
ATOM 703 O O . GLU A 1 103 ? 83.24682 17.45378 -60.14731 1.000 104.16587 138 GLU A O 1
ATOM 709 N N . ILE A 1 104 ? 85.07387 17.26636 -58.84232 1.000 104.49323 139 ILE A N 1
ATOM 710 C CA . ILE A 1 104 ? 85.92811 18.07427 -59.70453 1.000 96.08436 139 ILE A CA 1
ATOM 711 C C . ILE A 1 104 ? 86.77325 17.13802 -60.55641 1.000 92.54360 139 ILE A C 1
ATOM 712 O O . ILE A 1 104 ? 87.48165 16.27152 -60.02872 1.000 91.36409 139 ILE A O 1
ATOM 717 N N . SER A 1 105 ? 86.69407 17.31386 -61.87187 1.000 95.65144 140 SER A N 1
ATOM 718 C CA . SER A 1 105 ? 87.40813 16.48001 -62.82751 1.000 89.91532 140 SER A CA 1
ATOM 719 C C . SER A 1 105 ? 88.69498 17.16226 -63.26942 1.000 88.69390 140 SER A C 1
ATOM 720 O O . SER A 1 105 ? 88.70549 18.35809 -63.56982 1.000 89.89568 140 SER A O 1
ATOM 723 N N . ILE A 1 106 ? 89.77470 16.39267 -63.32554 1.000 81.19899 141 ILE A N 1
ATOM 724 C CA . ILE A 1 106 ? 91.05830 16.87249 -63.81318 1.000 79.77123 141 ILE A CA 1
ATOM 725 C C . ILE A 1 106 ? 91.47698 15.93350 -64.93305 1.000 79.32871 141 ILE A C 1
ATOM 726 O O . ILE A 1 106 ? 91.84583 14.78157 -64.67701 1.000 84.44621 141 ILE A O 1
ATOM 731 N N . CYS A 1 107 ? 91.39414 16.40531 -66.17161 1.000 78.90386 142 CYS A N 1
ATOM 732 C CA . CYS A 1 107 ? 91.75002 15.58809 -67.32416 1.000 79.20853 142 CYS A CA 1
ATOM 733 C C . CYS A 1 107 ? 93.19387 15.88614 -67.71382 1.000 86.90977 142 CYS A C 1
ATOM 734 O O . CYS A 1 107 ? 93.55476 17.04784 -67.94484 1.000 92.58097 142 CYS A O 1
ATOM 737 N N . MET A 1 108 ? 94.02046 14.84085 -67.76159 1.000 89.50581 143 MET A N 1
ATOM 738 C CA . MET A 1 108 ? 95.45258 14.98766 -67.95938 1.000 86.49614 143 MET A CA 1
ATOM 739 C C . MET A 1 108 ? 95.97480 13.91578 -68.90845 1.000 86.72518 143 MET A C 1
ATOM 740 O O . MET A 1 108 ? 95.24965 13.01216 -69.32968 1.000 88.01968 143 MET A O 1
ATOM 745 N N . GLU A 1 109 ? 97.26622 14.02260 -69.22201 1.000 85.92774 144 GLU A N 1
ATOM 746 C CA . GLU A 1 109 ? 97.92350 13.09333 -70.13065 1.000 78.70171 144 GLU A CA 1
ATOM 747 C C . GLU A 1 109 ? 97.93356 11.68534 -69.54233 1.000 82.99464 144 GLU A C 1
ATOM 748 O O . GLU A 1 109 ? 98.25368 11.49521 -68.36499 1.000 82.55221 144 GLU A O 1
ATOM 754 N N . HIS A 1 110 ? 97.56119 10.69161 -70.34694 1.000 78.75528 145 HIS A N 1
ATOM 755 C CA . HIS A 1 110 ? 97.58492 9.31523 -69.86937 1.000 84.51305 145 HIS A CA 1
ATOM 756 C C . HIS A 1 110 ? 99.00187 8.76107 -69.96938 1.000 80.81668 145 HIS A C 1
ATOM 757 O O . HIS A 1 110 ? 99.64324 8.85873 -71.02008 1.000 81.10709 145 HIS A O 1
ATOM 764 N N . MET A 1 111 ? 99.49951 8.20716 -68.86648 1.000 76.87644 146 MET A N 1
ATOM 765 C CA . MET A 1 111 ? 100.80273 7.54665 -68.82782 1.000 78.62912 146 MET A CA 1
ATOM 766 C C . MET A 1 111 ? 100.55072 6.04478 -68.74500 1.000 87.64615 146 MET A C 1
ATOM 767 O O . MET A 1 111 ? 100.27291 5.51731 -67.66481 1.000 83.23536 146 MET A O 1
ATOM 772 N N . ASP A 1 112 ? 100.65798 5.35394 -69.88811 1.000 87.72331 147 ASP A N 1
ATOM 773 C CA . ASP A 1 112 ? 100.32084 3.93245 -69.94056 1.000 85.72258 147 ASP A CA 1
ATOM 774 C C . ASP A 1 112 ? 101.21523 3.07442 -69.05627 1.000 89.55075 147 ASP A C 1
ATOM 775 O O . ASP A 1 112 ? 100.87283 1.912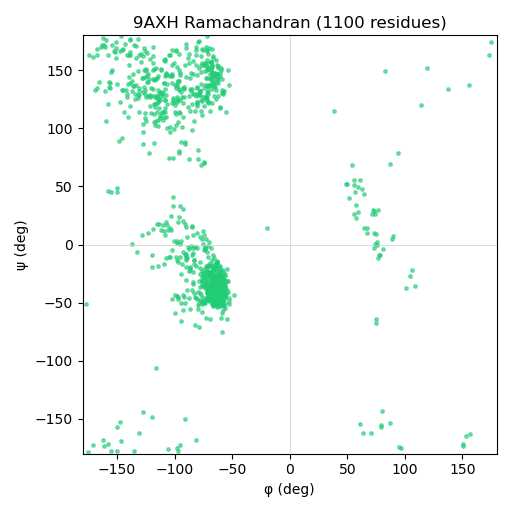90 -68.80565 1.000 88.73411 147 ASP A O 1
ATOM 780 N N . GLY A 1 113 ? 102.34999 3.60278 -68.59330 1.000 85.21249 148 GLY A N 1
ATOM 781 C CA . GLY A 1 113 ? 103.19765 2.85130 -67.69264 1.000 84.68107 148 GLY A CA 1
ATOM 782 C C . GLY A 1 113 ? 102.78157 2.91361 -66.24661 1.000 88.60289 148 GLY A C 1
ATOM 783 O O . GLY A 1 113 ? 103.26702 2.11697 -65.43715 1.000 91.12802 148 GLY A O 1
ATOM 784 N N . GLY A 1 114 ? 101.88660 3.83883 -65.90986 1.000 88.69927 149 GLY A N 1
ATOM 785 C CA . GLY A 1 114 ? 101.40383 3.94755 -64.54876 1.000 76.87434 149 GLY A CA 1
ATOM 786 C C . GLY A 1 114 ? 102.39678 4.68179 -63.66511 1.000 84.85163 149 GLY A C 1
ATOM 787 O O . GLY A 1 114 ? 103.21855 5.47108 -64.13218 1.000 86.65799 149 GLY A O 1
ATOM 788 N N . SER A 1 115 ? 102.31791 4.40746 -62.36891 1.000 84.16231 150 SER A N 1
ATOM 789 C CA . SER A 1 115 ? 103.21336 5.00992 -61.39517 1.000 85.95570 150 SER A CA 1
ATOM 790 C C . SER A 1 115 ? 104.32078 4.03406 -61.01697 1.000 94.55371 150 SER A C 1
ATOM 791 O O . SER A 1 115 ? 104.17164 2.81437 -61.13927 1.000 94.11150 150 SER A O 1
ATOM 794 N N . LEU A 1 116 ? 105.44314 4.58916 -60.55151 1.000 88.52761 151 LEU A N 1
ATOM 795 C CA . LEU A 1 116 ? 106.52666 3.74753 -60.05792 1.000 81.69070 151 LEU A CA 1
ATOM 796 C C . LEU A 1 116 ? 106.08910 2.93934 -58.84898 1.000 89.65101 151 LEU A C 1
ATOM 797 O O . LEU A 1 116 ? 106.64888 1.87217 -58.57873 1.000 97.92078 151 LEU A O 1
ATOM 802 N N . ASP A 1 117 ? 105.10424 3.43856 -58.10291 1.000 90.57884 152 ASP A N 1
ATOM 803 C CA . ASP A 1 117 ? 104.51244 2.63996 -57.03978 1.000 90.64279 152 ASP A CA 1
ATOM 804 C C . ASP A 1 117 ? 103.92435 1.34817 -57.59620 1.000 92.47806 152 ASP A C 1
ATOM 805 O O . ASP A 1 117 ? 104.13520 0.26637 -57.03478 1.000 98.11460 152 ASP A O 1
ATOM 810 N N . GLN A 1 118 ? 103.20837 1.43888 -58.71965 1.000 96.98224 153 GLN A N 1
ATOM 811 C CA . GLN A 1 118 ? 102.65293 0.24319 -59.34479 1.000 98.70254 153 GLN A CA 1
ATOM 812 C C . GLN A 1 118 ? 103.74785 -0.60385 -59.98026 1.000 101.11873 153 GLN A C 1
ATOM 813 O O . GLN A 1 118 ? 103.68090 -1.83846 -59.95075 1.000 113.65570 153 GLN A O 1
ATOM 819 N N . VAL A 1 119 ? 104.75932 0.03933 -60.56869 1.000 99.77642 154 VAL A N 1
ATOM 820 C CA . VAL A 1 119 ? 105.84983 -0.70921 -61.18768 1.000 101.41936 154 VAL A CA 1
ATOM 821 C C . VAL A 1 119 ? 106.61682 -1.49130 -60.12929 1.000 105.48186 154 VAL A C 1
ATOM 822 O O . VAL A 1 119 ? 106.94191 -2.67117 -60.31610 1.000 103.95833 154 VAL A O 1
ATOM 826 N N . LEU A 1 120 ? 106.88213 -0.85352 -58.98769 1.000 99.51946 155 LEU A N 1
ATOM 827 C CA . LEU A 1 120 ? 107.57791 -1.51115 -57.88687 1.000 99.75869 155 LEU A CA 1
ATOM 828 C C . LEU A 1 120 ? 106.83365 -2.75341 -57.40981 1.000 110.76407 155 LEU A C 1
ATOM 829 O O . LEU A 1 120 ? 107.45590 -3.77246 -57.08673 1.000 104.73257 155 LEU A O 1
ATOM 834 N N . LYS A 1 121 ? 105.50150 -2.68469 -57.34584 1.000 108.32402 156 LYS A N 1
ATOM 835 C CA . LYS A 1 121 ? 104.72322 -3.84354 -56.91924 1.000 104.79805 156 LYS A CA 1
ATOM 836 C C . LYS A 1 121 ? 104.92378 -5.02463 -57.86280 1.000 108.43571 156 LYS A C 1
ATOM 837 O O . LYS A 1 121 ? 104.95434 -6.18048 -57.42379 1.000 113.17627 156 LYS A O 1
ATOM 839 N N . LYS A 1 122 ? 105.06582 -4.75760 -59.16181 1.000 111.11276 157 LYS A N 1
ATOM 840 C CA . LYS A 1 122 ? 105.28535 -5.82522 -60.13074 1.000 116.53252 157 LYS A CA 1
ATOM 841 C C . LYS A 1 122 ? 106.76018 -6.13519 -60.34193 1.000 113.52675 157 LYS A C 1
ATOM 842 O O . LYS A 1 122 ? 107.10627 -7.28220 -60.64415 1.000 116.29536 157 LYS A O 1
ATOM 844 N N . ALA A 1 123 ? 107.63529 -5.14165 -60.19242 1.000 117.83356 158 ALA A N 1
ATOM 845 C CA . ALA A 1 123 ? 109.06663 -5.34835 -60.36391 1.000 110.66212 158 ALA A CA 1
ATOM 846 C C . ALA A 1 123 ? 109.74673 -5.89197 -59.11655 1.000 114.43102 158 ALA A C 1
ATOM 847 O O . ALA A 1 123 ? 110.89463 -6.33958 -59.20518 1.000 124.45394 158 ALA A O 1
ATOM 849 N N . GLY A 1 124 ? 109.08044 -5.86745 -57.96595 1.000 119.39472 159 GLY A N 1
ATOM 850 C CA . GLY A 1 124 ? 109.73248 -6.22877 -56.72244 1.000 126.19500 159 GLY A CA 1
ATOM 851 C C . GLY A 1 124 ? 110.65157 -5.11877 -56.25795 1.000 126.26528 159 GLY A C 1
ATOM 852 O O . GLY A 1 124 ? 110.43019 -4.50975 -55.20714 1.000 120.68604 159 GLY A O 1
ATOM 853 N N . ARG A 1 125 ? 111.68841 -4.84746 -57.04697 1.000 115.30077 160 ARG A N 1
ATOM 854 C CA . ARG A 1 125 ? 112.57614 -3.72075 -56.81802 1.000 114.94045 160 ARG A CA 1
ATOM 855 C C . ARG A 1 125 ? 112.88437 -3.07489 -58.16082 1.000 109.29654 160 ARG A C 1
ATOM 856 O O . ARG A 1 125 ? 112.60757 -3.64066 -59.22010 1.000 108.81610 160 ARG A O 1
ATOM 858 N N . ILE A 1 126 ? 113.43424 -1.87214 -58.10786 1.000 107.58597 161 ILE A N 1
ATOM 859 C CA . ILE A 1 126 ? 113.90714 -1.15429 -59.28969 1.000 106.42367 161 ILE A CA 1
ATOM 860 C C . ILE A 1 126 ? 115.41881 -1.01846 -59.17238 1.000 106.99591 161 ILE A C 1
ATOM 861 O O . ILE A 1 126 ? 115.90625 -0.54356 -58.14004 1.000 105.73689 161 ILE A O 1
ATOM 866 N N . PRO A 1 127 ? 116.18843 -1.43597 -60.17404 1.000 110.54581 162 PRO A N 1
ATOM 867 C CA . PRO A 1 127 ? 117.65059 -1.39912 -60.04788 1.000 110.95569 162 PRO A CA 1
ATOM 868 C C . PRO A 1 127 ? 118.17259 0.03052 -59.99812 1.000 108.99938 162 PRO A C 1
ATOM 869 O O . PRO A 1 127 ? 117.46142 1.00240 -60.25992 1.000 108.25878 162 PRO A O 1
ATOM 873 N N . GLU A 1 128 ? 119.45585 0.14365 -59.64524 1.000 112.68871 163 GLU A N 1
ATOM 874 C CA . GLU A 1 128 ? 120.03337 1.45269 -59.35326 1.000 114.22110 163 GLU A CA 1
ATOM 875 C C . GLU A 1 128 ? 120.12523 2.31638 -60.60613 1.000 113.29929 163 GLU A C 1
ATOM 876 O O . GLU A 1 128 ? 119.76400 3.49964 -60.57804 1.000 104.06326 163 GLU A O 1
ATOM 882 N N . GLN A 1 129 ? 120.59225 1.73687 -61.71665 1.000 122.21707 164 GLN A N 1
ATOM 883 C CA . GLN A 1 129 ? 120.77303 2.49594 -62.95194 1.000 119.98050 164 GLN A CA 1
ATOM 884 C C . GLN A 1 129 ? 119.47167 3.12310 -63.43996 1.000 117.60735 164 GLN A C 1
ATOM 885 O O . GLN A 1 129 ? 119.49951 4.15314 -64.12453 1.000 116.26812 164 GLN A O 1
ATOM 887 N N . ILE A 1 130 ? 118.32791 2.52223 -63.11025 1.000 109.25027 165 ILE A N 1
ATOM 888 C CA . ILE A 1 130 ? 117.04993 3.08921 -63.53040 1.000 109.48650 165 ILE A CA 1
ATOM 889 C C . ILE A 1 130 ? 116.57980 4.15097 -62.54590 1.000 100.90380 165 ILE A C 1
ATOM 890 O O . ILE A 1 130 ? 116.03401 5.18422 -62.94908 1.000 97.48562 165 ILE A O 1
ATOM 895 N N . LEU A 1 131 ? 116.78492 3.92400 -61.24551 1.000 100.52672 166 LEU A N 1
ATOM 896 C CA . LEU A 1 131 ? 116.47639 4.96347 -60.26885 1.000 98.14272 166 LEU A CA 1
ATOM 897 C C . LEU A 1 131 ? 117.28961 6.22449 -60.52448 1.000 100.48982 166 LEU A C 1
ATOM 898 O O . LEU A 1 131 ? 116.85524 7.32665 -60.16639 1.000 98.10422 166 LEU A O 1
ATOM 903 N N . GLY A 1 132 ? 118.46755 6.08465 -61.13779 1.000 98.95585 167 GLY A N 1
ATOM 904 C CA . GLY A 1 132 ? 119.22731 7.25934 -61.53049 1.000 96.22933 167 GLY A CA 1
ATOM 905 C C . GLY A 1 132 ? 118.52329 8.06094 -62.60571 1.000 91.79383 167 GLY A C 1
ATOM 906 O O . GLY A 1 132 ? 118.49612 9.29427 -62.55837 1.000 91.56141 167 GLY A O 1
ATOM 907 N N . LYS A 1 133 ? 117.94143 7.37154 -63.58823 1.000 93.20002 168 LYS A N 1
ATOM 908 C CA . LYS A 1 133 ? 117.15321 8.05628 -64.60454 1.000 88.88399 168 LYS A CA 1
ATOM 909 C C . LYS A 1 133 ? 115.89836 8.67365 -63.99811 1.000 90.21631 168 LYS A C 1
ATOM 910 O O . LYS A 1 133 ? 115.46358 9.75102 -64.41910 1.000 91.91899 168 LYS A O 1
ATOM 912 N N . VAL A 1 134 ? 115.30468 8.01410 -63.00366 1.000 89.10796 169 VAL A N 1
ATOM 913 C CA . VAL A 1 134 ? 114.17241 8.61086 -62.30138 1.000 89.34499 169 VAL A CA 1
ATOM 914 C C . VAL A 1 134 ? 114.62319 9.84582 -61.53344 1.000 87.95348 169 VAL A C 1
ATOM 915 O O . VAL A 1 134 ? 113.97400 10.89876 -61.57773 1.000 89.56700 169 VAL A O 1
ATOM 919 N N . SER A 1 135 ? 115.74687 9.73592 -60.81871 1.000 85.66117 170 SER A N 1
ATOM 920 C CA . SER A 1 135 ? 116.19745 10.84799 -59.98997 1.000 87.97850 170 SER A CA 1
ATOM 921 C C . SER A 1 135 ? 116.42336 12.10027 -60.82384 1.000 87.89532 170 SER A C 1
ATOM 922 O O . SER A 1 135 ? 116.09628 13.21198 -60.38985 1.000 83.47125 170 SER A O 1
ATOM 925 N N . ILE A 1 136 ? 116.95898 11.93763 -62.03482 1.000 84.03320 171 ILE A N 1
ATOM 926 C CA . ILE A 1 136 ? 117.17201 13.08996 -62.90392 1.000 84.76698 171 ILE A CA 1
ATOM 927 C C . ILE A 1 136 ? 115.85157 13.78986 -63.18908 1.000 85.00285 171 ILE A C 1
ATOM 928 O O . ILE A 1 136 ? 115.73285 15.01197 -63.04511 1.000 84.55562 171 ILE A O 1
ATOM 933 N N . ALA A 1 137 ? 114.83720 13.02104 -63.59281 1.000 82.50133 172 ALA A N 1
ATOM 934 C CA . ALA A 1 137 ? 113.56144 13.61492 -63.97608 1.000 81.90674 172 ALA A CA 1
ATOM 935 C C . ALA A 1 137 ? 112.88379 14.29924 -62.79679 1.000 80.41516 172 ALA A C 1
ATOM 936 O O . ALA A 1 137 ? 112.29723 15.37608 -62.95530 1.000 79.30053 172 ALA A O 1
ATOM 938 N N . VAL A 1 138 ? 112.94390 13.69147 -61.61030 1.000 76.11866 173 VAL A N 1
ATOM 939 C CA . VAL A 1 138 ? 112.33744 14.31399 -60.43646 1.000 80.03196 173 VAL A CA 1
ATOM 940 C C . VAL A 1 138 ? 113.02095 15.63929 -60.13918 1.000 80.66950 173 VAL A C 1
ATOM 941 O O . VAL A 1 138 ? 112.36414 16.66843 -59.94818 1.000 81.32669 173 VAL A O 1
ATOM 945 N N . ILE A 1 139 ? 114.35406 15.63598 -60.12468 1.000 80.50915 174 ILE A N 1
ATOM 946 C CA . ILE A 1 139 ? 115.10365 16.87183 -59.91989 1.000 83.42570 174 ILE A CA 1
ATOM 947 C C . ILE A 1 139 ? 114.77264 17.87728 -61.01124 1.000 85.85295 174 ILE A C 1
ATOM 948 O O . ILE A 1 139 ? 114.53455 19.06126 -60.74211 1.000 84.40754 174 ILE A O 1
ATOM 953 N N . LYS A 1 140 ? 114.76541 17.42242 -62.26307 1.000 79.07726 175 LYS A N 1
ATOM 954 C CA . LYS A 1 140 ? 114.49610 18.33959 -63.36007 1.000 86.98017 175 LYS A CA 1
ATOM 955 C C . LYS A 1 140 ? 113.05638 18.83508 -63.30855 1.000 86.48201 175 LYS A C 1
ATOM 956 O O . LYS A 1 140 ? 112.78883 20.01249 -63.57175 1.000 91.38889 175 LYS A O 1
ATOM 958 N N . GLY A 1 141 ? 112.11797 17.95932 -62.94800 1.000 86.97552 176 GLY A N 1
ATOM 959 C CA . GLY A 1 141 ? 110.73629 18.39041 -62.81995 1.000 92.15063 176 GLY A CA 1
ATOM 960 C C . GLY A 1 141 ? 110.52695 19.32376 -61.64291 1.000 93.76863 176 GLY A C 1
ATOM 961 O O . GLY A 1 141 ? 109.71427 20.25078 -61.71020 1.000 89.75583 176 GLY A O 1
ATOM 962 N N . LEU A 1 142 ? 111.25214 19.09200 -60.54676 1.000 84.15431 177 LEU A N 1
ATOM 963 C CA . LEU A 1 142 ? 111.14242 19.97525 -59.39121 1.000 83.05631 177 LEU A CA 1
ATOM 964 C C . LEU A 1 142 ? 111.73182 21.34358 -59.70092 1.000 88.50426 177 LEU A C 1
ATOM 965 O O . LEU A 1 142 ? 111.13139 22.37906 -59.38766 1.000 91.61297 177 LEU A O 1
ATOM 970 N N . THR A 1 143 ? 112.90434 21.37223 -60.33378 1.000 91.22457 178 THR A N 1
ATOM 971 C CA . THR A 1 143 ? 113.51188 22.66185 -60.62860 1.000 91.80949 178 THR A CA 1
ATOM 972 C C . THR A 1 143 ? 112.71122 23.42311 -61.68016 1.000 89.05152 178 THR A C 1
ATOM 973 O O . THR A 1 143 ? 112.71615 24.65699 -61.68200 1.000 86.82968 178 THR A O 1
ATOM 977 N N . TYR A 1 144 ? 111.98665 22.71758 -62.55256 1.000 85.69507 179 TYR A N 1
ATOM 978 C CA . TYR A 1 144 ? 111.13166 23.41133 -63.51056 1.000 88.63438 179 TYR A CA 1
ATOM 979 C C . TYR A 1 144 ? 109.98609 24.12701 -62.80728 1.000 92.21293 179 TYR A C 1
ATOM 980 O O . TYR A 1 144 ? 109.65251 25.26865 -63.14950 1.000 90.09977 179 TYR A O 1
ATOM 989 N N . LEU A 1 145 ? 109.35959 23.46876 -61.83158 1.000 83.84253 180 LEU A N 1
ATOM 990 C CA . LEU A 1 145 ? 108.28572 24.12555 -61.09651 1.000 87.05625 180 LEU A CA 1
ATOM 991 C C . LEU A 1 145 ? 108.81498 25.29623 -60.27594 1.000 85.88445 180 LEU A C 1
ATOM 992 O O . LEU A 1 145 ? 108.13907 26.32202 -60.14727 1.000 85.60797 180 LEU A O 1
ATOM 997 N N . ARG A 1 146 ? 110.02164 25.16827 -59.71788 1.000 84.48208 181 ARG A N 1
ATOM 998 C CA . ARG A 1 146 ? 110.56690 26.25450 -58.91026 1.000 88.15822 181 ARG A CA 1
ATOM 999 C C . ARG A 1 146 ? 110.99471 27.42735 -59.78107 1.000 90.69390 181 ARG A C 1
ATOM 1000 O O . ARG A 1 146 ? 110.67742 28.58369 -59.47759 1.000 87.28488 181 ARG A O 1
ATOM 1002 N N . GLU A 1 147 ? 111.71724 27.14498 -60.86691 1.000 95.85669 182 GLU A N 1
ATOM 1003 C CA . GLU A 1 147 ? 112.23748 28.20363 -61.72527 1.000 100.30486 182 GLU A CA 1
ATOM 1004 C C . GLU A 1 147 ? 111.11192 28.94606 -62.43867 1.000 101.84491 182 GLU A C 1
ATOM 1005 O O . GLU A 1 147 ? 111.03567 30.17879 -62.38444 1.000 106.70461 182 GLU A O 1
ATOM 1011 N N . LYS A 1 148 ? 110.23204 28.21064 -63.12262 1.000 95.85853 183 LYS A N 1
ATOM 1012 C CA . LYS A 1 148 ? 109.28595 28.81390 -64.05549 1.000 97.02522 183 LYS A CA 1
ATOM 1013 C C . LYS A 1 148 ? 107.92968 29.13239 -63.44379 1.000 96.06888 183 LYS A C 1
ATOM 1014 O O . LYS A 1 148 ? 107.17040 29.90825 -64.03808 1.000 96.33815 183 LYS A O 1
ATOM 1016 N N . HIS A 1 149 ? 107.60008 28.55382 -62.28682 1.000 91.41178 184 HIS A N 1
ATOM 1017 C CA . HIS A 1 149 ? 106.29047 28.74874 -61.68450 1.000 89.99733 184 HIS A CA 1
ATOM 1018 C C . HIS A 1 149 ? 106.33770 29.09295 -60.20008 1.000 87.71168 184 HIS A C 1
ATOM 1019 O O . HIS A 1 149 ? 105.29057 29.40704 -59.62453 1.000 90.17079 184 HIS A O 1
ATOM 1026 N N . LYS A 1 150 ? 107.51348 29.06186 -59.57217 1.000 86.69937 185 LYS A N 1
ATOM 1027 C CA . LYS A 1 150 ? 107.70450 29.45850 -58.17637 1.000 90.84779 185 LYS A CA 1
ATOM 1028 C C . LYS A 1 150 ? 106.85516 28.63739 -57.20562 1.000 91.13331 185 LYS A C 1
ATOM 1029 O O . LYS A 1 150 ? 106.50176 29.12314 -56.12392 1.000 94.28395 185 LYS A O 1
ATOM 1031 N N . ILE A 1 151 ? 106.52488 27.39432 -57.55622 1.000 87.81522 186 ILE A N 1
ATOM 1032 C CA . ILE A 1 151 ? 105.73351 26.52202 -56.69672 1.000 81.32303 186 ILE A CA 1
ATOM 1033 C C . ILE A 1 151 ? 106.46959 25.20079 -56.51322 1.000 78.70206 186 ILE A C 1
ATOM 1034 O O . ILE A 1 151 ? 107.11255 24.70220 -57.44396 1.000 75.94742 186 ILE A O 1
ATOM 1039 N N . MET A 1 152 ? 106.37998 24.64192 -55.30585 1.000 75.29257 187 MET A N 1
ATOM 1040 C CA . MET A 1 152 ? 106.94415 23.33539 -55.00417 1.000 68.09937 187 MET A CA 1
ATOM 1041 C C . MET A 1 152 ? 105.91363 22.23767 -55.26355 1.000 69.72439 187 MET A C 1
ATOM 1042 O O . MET A 1 152 ? 104.74062 22.49761 -55.54254 1.000 78.28965 187 MET A O 1
ATOM 1047 N N . HIS A 1 153 ? 106.37096 20.98958 -55.16980 1.000 68.94912 188 HIS A N 1
ATOM 1048 C CA . HIS A 1 153 ? 105.50144 19.85732 -55.46542 1.000 74.94185 188 HIS A CA 1
ATOM 1049 C C . HIS A 1 153 ? 104.57025 19.54370 -54.29113 1.000 73.23918 188 HIS A C 1
ATOM 1050 O O . HIS A 1 153 ? 103.34598 19.50495 -54.45493 1.000 69.43865 188 HIS A O 1
ATOM 1057 N N . ARG A 1 154 ? 105.13831 19.32055 -53.10283 1.000 68.23774 189 ARG A N 1
ATOM 1058 C CA . ARG A 1 154 ? 104.47904 19.01425 -51.83009 1.000 66.01390 189 ARG A CA 1
ATOM 1059 C C . ARG A 1 154 ? 103.96114 17.58563 -51.74062 1.000 72.34651 189 ARG A C 1
ATOM 1060 O O . ARG A 1 154 ? 103.34492 17.24195 -50.72466 1.000 72.51587 189 ARG A O 1
ATOM 1068 N N . ASP A 1 155 ? 104.16902 16.74221 -52.74197 1.000 69.00310 190 ASP A N 1
ATOM 1069 C CA . ASP A 1 155 ? 103.57451 15.41278 -52.69419 1.000 66.94650 190 ASP A CA 1
ATOM 1070 C C . ASP A 1 155 ? 104.37312 14.44155 -53.55628 1.000 69.78244 190 ASP A C 1
ATOM 1071 O O . ASP A 1 155 ? 103.81353 13.65637 -54.32367 1.000 70.55454 190 ASP A O 1
ATOM 1076 N N . VAL A 1 156 ? 105.69537 14.48434 -53.43008 1.000 71.08221 191 VAL A N 1
ATOM 1077 C CA . VAL A 1 156 ? 106.55980 13.57882 -54.17341 1.000 60.65576 191 VAL A CA 1
ATOM 1078 C C . VAL A 1 156 ? 106.56369 12.21481 -53.49511 1.000 65.79744 191 VAL A C 1
ATOM 1079 O O . VAL A 1 156 ? 106.78766 12.11046 -52.28353 1.000 69.13888 191 VAL A O 1
ATOM 1083 N N . LYS A 1 157 ? 106.31457 11.17050 -54.27486 1.000 61.58475 192 LYS A N 1
ATOM 1084 C CA . LYS A 1 157 ? 106.28003 9.79488 -53.79752 1.000 63.90491 192 LYS A CA 1
ATOM 1085 C C . LYS A 1 157 ? 106.11134 8.88653 -55.01740 1.000 72.16911 192 LYS A C 1
ATOM 1086 O O . LYS A 1 157 ? 105.76584 9.37176 -56.10019 1.000 72.87099 192 LYS A O 1
ATOM 1092 N N . PRO A 1 158 ? 106.38690 7.58241 -54.88201 1.000 70.51900 193 PRO A N 1
ATOM 1093 C CA . PRO A 1 158 ? 106.32435 6.70972 -56.06996 1.000 74.48228 193 PRO A CA 1
ATOM 1094 C C . PRO A 1 158 ? 105.00181 6.75852 -56.81199 1.000 80.05177 193 PRO A C 1
ATOM 1095 O O . PRO A 1 158 ? 104.99191 6.60262 -58.04070 1.000 79.09396 193 PRO A O 1
ATOM 1099 N N . SER A 1 159 ? 103.88371 6.98132 -56.11360 1.000 79.41267 194 SER A N 1
ATOM 1100 C CA . SER A 1 159 ? 102.59375 7.01548 -56.79396 1.000 78.12122 194 SER A CA 1
ATOM 1101 C C . SER A 1 159 ? 102.41699 8.27181 -57.63756 1.000 72.64252 194 SER A C 1
ATOM 1102 O O . SER A 1 159 ? 101.57580 8.27734 -58.53949 1.000 78.59307 194 SER A O 1
ATOM 1105 N N . ASN A 1 160 ? 103.19163 9.32608 -57.38659 1.000 68.61173 195 ASN A N 1
ATOM 1106 C CA . ASN A 1 160 ? 103.07661 10.55970 -58.15185 1.000 71.34481 195 ASN A CA 1
ATOM 1107 C C . ASN A 1 160 ? 104.20009 10.73705 -59.16921 1.000 78.81427 195 ASN A C 1
ATOM 1108 O O . ASN A 1 160 ? 104.36577 11.83756 -59.70638 1.000 75.97116 195 ASN A O 1
ATOM 1113 N N . ILE A 1 161 ? 104.96375 9.68306 -59.45648 1.000 79.05959 196 ILE A N 1
ATOM 1114 C CA . ILE A 1 161 ? 105.96314 9.68771 -60.52283 1.000 77.44202 196 ILE A CA 1
ATOM 1115 C C . ILE A 1 161 ? 105.46705 8.73013 -61.59877 1.000 78.60529 196 ILE A C 1
ATOM 1116 O O . ILE A 1 161 ? 105.45938 7.50925 -61.39990 1.000 82.90489 196 ILE A O 1
ATOM 1121 N N . LEU A 1 162 ? 105.04604 9.27441 -62.73550 1.000 76.95206 197 LEU A N 1
ATOM 1122 C CA . LEU A 1 162 ? 104.43283 8.48679 -63.79350 1.000 78.26487 197 LEU A CA 1
ATOM 1123 C C . LEU A 1 162 ? 105.42671 8.23187 -64.92094 1.000 82.34652 197 LEU A C 1
ATOM 1124 O O . LEU A 1 162 ? 106.29378 9.05981 -65.21167 1.000 78.87920 197 LEU A O 1
ATOM 1129 N N . VAL A 1 163 ? 105.29957 7.05758 -65.54307 1.000 83.80373 198 VAL A N 1
ATOM 1130 C CA . VAL A 1 163 ? 106.16052 6.63698 -66.63969 1.000 86.70458 198 VAL A CA 1
ATOM 1131 C C . VAL A 1 163 ? 105.27782 6.12799 -67.76949 1.000 93.29081 198 VAL A C 1
ATOM 1132 O O . VAL A 1 163 ? 104.09937 5.81669 -67.57653 1.000 90.59011 198 VAL A O 1
ATOM 1136 N N . ASN A 1 164 ? 105.86443 6.04178 -68.96175 1.000 94.27064 199 ASN A N 1
ATOM 1137 C CA . ASN A 1 164 ? 105.14302 5.52943 -70.11631 1.000 92.92253 199 ASN A CA 1
ATOM 1138 C C . ASN A 1 164 ? 106.09742 4.74013 -71.00316 1.000 101.20603 199 ASN A C 1
ATOM 1139 O O . ASN A 1 164 ? 107.31904 4.78826 -70.84171 1.000 103.56267 199 ASN A O 1
ATOM 1144 N N . SER A 1 165 ? 105.51463 4.01476 -71.96192 1.000 104.03084 200 SER A N 1
ATOM 1145 C CA . SER A 1 165 ? 106.29355 3.13895 -72.83057 1.000 103.54376 200 SER A CA 1
ATOM 1146 C C . SER A 1 165 ? 107.26882 3.90324 -73.71404 1.000 109.45264 200 SER A C 1
ATOM 1147 O O . SER A 1 165 ? 108.18539 3.29297 -74.27478 1.000 113.83287 200 SER A O 1
ATOM 1150 N N . ARG A 1 166 ? 107.08876 5.21610 -73.86731 1.000 110.52946 201 ARG A N 1
ATOM 1151 C CA . ARG A 1 166 ? 108.09114 6.02180 -74.55162 1.000 102.75459 201 ARG A CA 1
ATOM 1152 C C . ARG A 1 166 ? 109.35635 6.20949 -73.72498 1.000 101.07359 201 ARG A C 1
ATOM 1153 O O . ARG A 1 166 ? 110.33149 6.76326 -74.24158 1.000 104.13635 201 ARG A O 1
ATOM 1161 N N . GLY A 1 167 ? 109.36852 5.76777 -72.46934 1.000 98.11589 202 GLY A N 1
ATOM 1162 C CA . GLY A 1 167 ? 110.51566 5.95070 -71.60675 1.000 94.68428 202 GLY A CA 1
ATOM 1163 C C . GLY A 1 167 ? 110.52109 7.23657 -70.81646 1.000 98.01101 202 GLY A C 1
ATOM 1164 O O . GLY A 1 167 ? 111.50533 7.51097 -70.11822 1.000 92.67503 202 GLY A O 1
ATOM 1165 N N . GLU A 1 168 ? 109.45550 8.02896 -70.89648 1.000 97.32682 203 GLU A N 1
ATOM 1166 C CA . GLU A 1 168 ? 109.38836 9.30497 -70.20008 1.000 90.39483 203 GLU A CA 1
ATOM 1167 C C . GLU A 1 168 ? 109.05924 9.10806 -68.72416 1.000 87.15902 203 GLU A C 1
ATOM 1168 O O . GLU A 1 168 ? 108.40707 8.13453 -68.33293 1.000 89.19959 203 GLU A O 1
ATOM 1174 N N . ILE A 1 169 ? 109.52517 10.05147 -67.90568 1.000 83.20176 204 ILE A N 1
ATOM 1175 C CA . ILE A 1 169 ? 109.31216 10.05525 -66.46179 1.000 83.45719 204 ILE A CA 1
ATOM 1176 C C . ILE A 1 169 ? 108.82049 11.44174 -66.07221 1.000 81.42957 204 ILE A C 1
ATOM 1177 O O . ILE A 1 169 ? 109.57013 12.41903 -66.17853 1.000 84.42917 204 ILE A O 1
ATOM 1182 N N . LYS A 1 170 ? 107.57713 11.53321 -65.60743 1.000 74.71497 205 LYS A N 1
ATOM 1183 C CA . LYS A 1 170 ? 106.96487 12.82688 -65.34350 1.000 79.81921 205 LYS A CA 1
ATOM 1184 C C . LYS A 1 170 ? 106.36373 12.85777 -63.94235 1.000 71.28805 205 LYS A C 1
ATOM 1185 O O . LYS A 1 170 ? 106.05752 11.81689 -63.35729 1.000 72.14970 205 LYS A O 1
ATOM 1191 N N . LEU A 1 171 ? 106.21382 14.06553 -63.40257 1.000 70.90395 206 LEU A N 1
ATOM 1192 C CA . LEU A 1 171 ? 105.62706 14.27244 -62.08533 1.000 70.28443 206 LEU A CA 1
ATOM 1193 C C . LEU A 1 171 ? 104.18854 14.75691 -62.22996 1.000 77.96469 206 LEU A C 1
ATOM 1194 O O . LEU A 1 171 ? 103.86346 15.50384 -63.15857 1.000 76.27629 206 LEU A O 1
ATOM 1199 N N . CYS A 1 172 ? 103.32673 14.32467 -61.31152 1.000 77.15407 207 CYS A N 1
ATOM 1200 C CA . CYS A 1 172 ? 101.94093 14.77185 -61.29245 1.000 78.47856 207 CYS A CA 1
ATOM 1201 C C . CYS A 1 172 ? 101.50795 15.03913 -59.85726 1.000 75.13588 207 CYS A C 1
ATOM 1202 O O . CYS A 1 172 ? 102.25548 14.80964 -58.90072 1.000 72.52982 207 CYS A O 1
ATOM 1205 N N . ASP A 1 173 ? 100.26812 15.51981 -59.72780 1.000 77.43709 208 ASP A N 1
ATOM 1206 C CA . ASP A 1 173 ? 99.61789 15.75632 -58.43741 1.000 69.67487 208 ASP A CA 1
ATOM 1207 C C . ASP A 1 173 ? 100.43786 16.69471 -57.54668 1.000 74.02788 208 ASP A C 1
ATOM 1208 O O . ASP A 1 173 ? 100.62049 16.44444 -56.35335 1.000 80.00587 208 ASP A O 1
ATOM 1213 N N . PHE A 1 174 ? 100.93495 17.78737 -58.11960 1.000 69.46075 209 PHE A N 1
ATOM 1214 C CA . PHE A 1 174 ? 101.63892 18.76087 -57.29765 1.000 74.63129 209 PHE A CA 1
ATOM 1215 C C . PHE A 1 174 ? 100.71781 19.91802 -56.92399 1.000 81.86283 209 PHE A C 1
ATOM 1216 O O . PHE A 1 174 ? 99.61758 20.07494 -57.46068 1.000 75.26121 209 PHE A O 1
ATOM 1224 N N . GLY A 1 175 ? 101.17460 20.71234 -55.95920 1.000 80.24062 210 GLY A N 1
ATOM 1225 C CA . GLY A 1 175 ? 100.35485 21.76814 -55.40355 1.000 79.37242 210 GLY A CA 1
ATOM 1226 C C . GLY A 1 175 ? 100.29800 23.00714 -56.26712 1.000 78.42105 210 GLY A C 1
ATOM 1227 O O . GLY A 1 175 ? 100.90339 24.03041 -55.93424 1.000 80.65151 210 GLY A O 1
ATOM 1228 N N . VAL A 1 176 ? 99.57197 22.92315 -57.38273 1.000 81.47127 211 VAL A N 1
ATOM 1229 C CA . VAL A 1 176 ? 99.42594 24.06473 -58.27815 1.000 79.11253 211 VAL A CA 1
ATOM 1230 C C . VAL A 1 176 ? 98.27362 24.98168 -57.87809 1.000 75.80679 211 VAL A C 1
ATOM 1231 O O . VAL A 1 176 ? 98.24396 26.14718 -58.29911 1.000 84.59426 211 VAL A O 1
ATOM 1235 N N . SER A 1 177 ? 97.33189 24.49917 -57.07497 1.000 73.93716 212 SER A N 1
ATOM 1236 C CA . SER A 1 177 ? 96.16465 25.27675 -56.67560 1.000 81.69004 212 SER A CA 1
ATOM 1237 C C . SER A 1 177 ? 96.15853 25.39334 -55.15899 1.000 80.40484 212 SER A C 1
ATOM 1238 O O . SER A 1 177 ? 95.98717 24.39105 -54.45768 1.000 78.62729 212 SER A O 1
ATOM 1241 N N . GLY A 1 178 ? 96.34624 26.61252 -54.65382 1.000 80.78501 213 GLY A N 1
ATOM 1242 C CA . GLY A 1 178 ? 96.30791 26.81278 -53.21505 1.000 82.92056 213 GLY A CA 1
ATOM 1243 C C . GLY A 1 178 ? 94.97118 26.42762 -52.61255 1.000 84.34212 213 GLY A C 1
ATOM 1244 O O . GLY A 1 178 ? 94.91267 25.79041 -51.55737 1.000 77.96672 213 GLY A O 1
ATOM 1245 N N . GLN A 1 179 ? 93.87849 26.78904 -53.28585 1.000 84.75601 214 GLN A N 1
ATOM 1246 C CA . GLN A 1 179 ? 92.55804 26.47243 -52.75624 1.000 86.43821 214 GLN A CA 1
ATOM 1247 C C . GLN A 1 179 ? 92.32234 24.96794 -52.72964 1.000 86.52543 214 GLN A C 1
ATOM 1248 O O . GLN A 1 179 ? 91.74091 24.44381 -51.77189 1.000 88.99657 214 GLN A O 1
ATOM 1254 N N . LEU A 1 180 ? 92.77718 24.25399 -53.76387 1.000 80.89664 215 LEU A N 1
ATOM 1255 C CA . LEU A 1 180 ? 92.62339 22.80272 -53.77101 1.000 82.46277 215 LEU A CA 1
ATOM 1256 C C . LEU A 1 180 ? 93.48738 22.15090 -52.69813 1.000 87.11145 215 LEU A C 1
ATOM 1257 O O . LEU A 1 180 ? 93.07466 21.15931 -52.08420 1.000 90.19919 215 LEU A O 1
ATOM 1262 N N . ILE A 1 181 ? 94.69260 22.68202 -52.46470 1.000 81.91104 216 ILE A N 1
ATOM 1263 C CA . ILE A 1 181 ? 95.50796 22.19242 -51.35600 1.000 85.33894 216 ILE A CA 1
ATOM 1264 C C . ILE A 1 181 ? 94.73845 22.32856 -50.05389 1.000 87.74229 216 ILE A C 1
ATOM 1265 O O . ILE A 1 181 ? 94.55589 21.35800 -49.31056 1.000 91.30969 216 ILE A O 1
ATOM 1270 N N . ASP A 1 182 ? 94.24314 23.53413 -49.77956 1.000 84.88608 217 ASP A N 1
ATOM 1271 C CA . ASP A 1 182 ? 93.55922 23.77907 -48.52145 1.000 85.48131 217 ASP A CA 1
ATOM 1272 C C . ASP A 1 182 ? 92.26892 22.97957 -48.39869 1.000 86.20159 217 ASP A C 1
ATOM 1273 O O . ASP A 1 182 ? 91.79817 22.75388 -47.27954 1.000 92.69137 217 ASP A O 1
ATOM 1278 N N . SER A 1 183 ? 91.69967 22.52242 -49.51295 1.000 86.99009 218 SER A N 1
ATOM 1279 C CA . SER A 1 183 ? 90.41247 21.84130 -49.44295 1.000 87.95593 218 SER A CA 1
ATOM 1280 C C . SER A 1 183 ? 90.55371 20.36313 -49.11205 1.000 91.90261 218 SER A C 1
ATOM 1281 O O . SER A 1 183 ? 89.68940 19.79209 -48.43956 1.000 103.51277 218 SER A O 1
ATOM 1284 N N . MET A 1 184 ? 91.61069 19.71249 -49.58012 1.000 97.30893 219 MET A N 1
ATOM 1285 C CA . MET A 1 184 ? 91.66638 18.26579 -49.47104 1.000 106.46616 219 MET A CA 1
ATOM 1286 C C . MET A 1 184 ? 92.83479 17.73337 -48.66644 1.000 109.90091 219 MET A C 1
ATOM 1287 O O . MET A 1 184 ? 92.76849 16.58338 -48.21878 1.000 113.21419 219 MET A O 1
ATOM 1292 N N . ALA A 1 185 ? 93.88903 18.52225 -48.46096 1.000 121.09110 220 ALA A N 1
ATOM 1293 C CA . ALA A 1 185 ? 95.09068 17.98596 -47.83083 1.000 125.78642 220 ALA A CA 1
ATOM 1294 C C . ALA A 1 185 ? 94.81374 17.52899 -46.40514 1.000 131.00169 220 ALA A C 1
ATOM 1295 O O . ALA A 1 185 ? 95.37440 16.52552 -45.94555 1.000 133.83477 220 ALA A O 1
ATOM 1297 N N . ASN A 1 186 ? 93.93992 18.23780 -45.69387 1.000 128.56115 221 ASN A N 1
ATOM 1298 C CA . ASN A 1 186 ? 93.67588 17.94003 -44.29051 1.000 136.27122 221 ASN A CA 1
ATOM 1299 C C . ASN A 1 186 ? 92.76291 16.74076 -44.09051 1.000 141.75169 221 ASN A C 1
ATOM 1300 O O . ASN A 1 186 ? 92.37915 16.46420 -42.94816 1.000 141.69585 221 ASN A O 1
ATOM 1302 N N . SER A 1 187 ? 92.41963 16.01691 -45.15472 1.000 131.85007 222 SER A N 1
ATOM 1303 C CA . SER A 1 187 ? 91.38483 14.99742 -45.09889 1.000 121.64260 222 SER A CA 1
ATOM 1304 C C . SER A 1 187 ? 91.94219 13.57918 -45.02988 1.000 122.65113 222 SER A C 1
ATOM 1305 O O . SER A 1 187 ? 91.49483 12.78282 -44.19752 1.000 125.75234 222 SER A O 1
ATOM 1308 N N . PHE A 1 188 ? 92.91560 13.24414 -45.86964 1.000 129.25650 223 PHE A N 1
ATOM 1309 C CA . PHE A 1 188 ? 93.34804 11.86378 -46.04860 1.000 126.25913 223 PHE A CA 1
ATOM 1310 C C . PHE A 1 188 ? 94.72862 11.62910 -45.44754 1.000 131.34513 223 PHE A C 1
ATOM 1311 O O . PHE A 1 188 ? 95.63065 12.46330 -45.57994 1.000 132.65288 223 PHE A O 1
ATOM 1313 N N . VAL A 1 189 ? 94.88514 10.47781 -44.79588 1.000 122.14373 224 VAL A N 1
ATOM 1314 C CA . VAL A 1 189 ? 96.17307 10.01768 -44.28774 1.000 114.85227 224 VAL A CA 1
ATOM 1315 C C . VAL A 1 189 ? 96.26440 8.51434 -44.50134 1.000 111.59133 224 VAL A C 1
ATOM 1316 O O . VAL A 1 189 ? 95.37898 7.76663 -44.07306 1.000 109.33001 224 VAL A O 1
ATOM 1320 N N . GLY A 1 190 ? 97.33825 8.07029 -45.14775 1.000 114.70574 225 GLY A N 1
ATOM 1321 C CA . GLY A 1 190 ? 97.53013 6.67002 -45.48471 1.000 108.51651 225 GLY A CA 1
ATOM 1322 C C . GLY A 1 190 ? 98.28152 5.90163 -44.42029 1.000 104.71579 225 GLY A C 1
ATOM 1323 O O . GLY A 1 190 ? 98.21961 6.21583 -43.22725 1.000 100.52759 225 GLY A O 1
ATOM 1324 N N . THR A 1 191 ? 99.00760 4.87440 -44.86160 1.000 105.78665 226 THR A N 1
ATOM 1325 C CA . THR A 1 191 ? 99.78781 4.04013 -43.96332 1.000 104.03162 226 THR A CA 1
ATOM 1326 C C . THR A 1 191 ? 101.29100 4.24434 -44.09476 1.000 97.87255 226 THR A C 1
ATOM 1327 O O . THR A 1 191 ? 102.03109 3.83477 -43.19417 1.000 93.34937 226 THR A O 1
ATOM 1331 N N . ARG A 1 192 ? 101.75439 4.85421 -45.18436 1.000 97.74577 227 ARG A N 1
ATOM 1332 C CA . ARG A 1 192 ? 103.14029 5.26848 -45.35003 1.000 89.81208 227 ARG A CA 1
ATOM 1333 C C . ARG A 1 192 ? 103.20031 6.78588 -45.45219 1.000 86.96681 227 ARG A C 1
ATOM 1334 O O . ARG A 1 192 ? 102.24120 7.43046 -45.88712 1.000 92.10122 227 ARG A O 1
ATOM 1342 N N . SER A 1 193 ? 104.32899 7.35847 -45.03188 1.000 85.23423 228 SER A N 1
ATOM 1343 C CA . SER A 1 193 ? 104.49811 8.80705 -45.02494 1.000 80.52621 228 SER A CA 1
ATOM 1344 C C . SER A 1 193 ? 105.81020 9.19983 -45.68102 1.000 80.27506 228 SER A C 1
ATOM 1345 O O . SER A 1 193 ? 106.87461 8.69518 -45.31001 1.000 82.58431 228 SER A O 1
ATOM 1348 N N . TYR A 1 194 ? 105.72987 10.12864 -46.63289 1.000 79.12077 229 TYR A N 1
ATOM 1349 C CA . TYR A 1 194 ? 106.89385 10.64092 -47.34125 1.000 72.74527 229 TYR A CA 1
ATOM 1350 C C . TYR A 1 194 ? 107.14283 12.10721 -47.01569 1.000 71.19138 229 TYR A C 1
ATOM 1351 O O . TYR A 1 194 ? 107.85995 12.79855 -47.74812 1.000 76.40366 229 TYR A O 1
ATOM 1360 N N . MET A 1 195 ? 106.56028 12.58741 -45.92483 1.000 70.31244 230 MET A N 1
ATOM 1361 C CA . MET A 1 195 ? 106.64816 13.98040 -45.53137 1.000 72.17712 230 MET A CA 1
ATOM 1362 C C . MET A 1 195 ? 107.90117 14.24106 -44.70810 1.000 79.66165 230 MET A C 1
ATOM 1363 O O . MET A 1 195 ? 108.31429 13.41784 -43.88647 1.000 73.10260 230 MET A O 1
ATOM 1368 N N . SER A 1 196 ? 108.48768 15.41431 -44.92382 1.000 75.16117 231 SER A N 1
ATOM 1369 C CA . SER A 1 196 ? 109.74087 15.75940 -44.28136 1.000 74.93327 231 SER A CA 1
ATOM 1370 C C . SER A 1 196 ? 109.53415 16.00121 -42.78656 1.000 76.85225 231 SER A C 1
ATOM 1371 O O . SER A 1 196 ? 108.44245 16.38275 -42.35263 1.000 70.29193 231 SER A O 1
ATOM 1374 N N . PRO A 1 197 ? 110.57423 15.78062 -41.97650 1.000 82.61885 232 PRO A N 1
ATOM 1375 C CA . PRO A 1 197 ? 110.46072 16.08727 -40.53953 1.000 74.17305 232 PRO A CA 1
ATOM 1376 C C . PRO A 1 197 ? 110.07516 17.52872 -40.24968 1.000 70.24166 232 PRO A C 1
ATOM 1377 O O . PRO A 1 197 ? 109.41237 17.78395 -39.23823 1.000 74.86750 232 PRO A O 1
ATOM 1381 N N . GLU A 1 198 ? 110.47409 18.48647 -41.09061 1.000 68.78706 233 GLU A N 1
ATOM 1382 C CA . GLU A 1 198 ? 110.12299 19.87291 -40.80196 1.000 70.91231 233 GLU A CA 1
ATOM 1383 C C . GLU A 1 198 ? 108.66466 20.15063 -41.13128 1.000 76.46638 233 GLU A C 1
ATOM 1384 O O . GLU A 1 198 ? 108.03199 21.00020 -40.49013 1.000 79.28752 233 GLU A O 1
ATOM 1390 N N . ARG A 1 199 ? 108.11344 19.44729 -42.11916 1.000 71.60727 234 ARG A N 1
ATOM 1391 C CA . ARG A 1 199 ? 106.68933 19.57942 -42.38959 1.000 76.50194 234 ARG A CA 1
ATOM 1392 C C . ARG A 1 199 ? 105.86584 18.90731 -41.30115 1.000 71.54664 234 ARG A C 1
ATOM 1393 O O . ARG A 1 199 ? 104.83836 19.44465 -40.87320 1.000 68.67726 234 ARG A O 1
ATOM 1401 N N . LEU A 1 200 ? 106.30933 17.74068 -40.83017 1.000 68.54056 235 LEU A N 1
ATOM 1402 C CA . LEU A 1 200 ? 105.61382 17.07880 -39.73169 1.000 71.81118 235 LEU A CA 1
ATOM 1403 C C . LEU A 1 200 ? 105.59001 17.95663 -38.48928 1.000 78.09655 235 LEU A C 1
ATOM 1404 O O . LEU A 1 200 ? 104.55988 18.05909 -37.81157 1.000 77.61471 235 LEU A O 1
ATOM 1409 N N . GLN A 1 201 ? 106.71541 18.60181 -38.17537 1.000 74.27274 236 GLN A N 1
ATOM 1410 C CA . GLN A 1 201 ? 106.77346 19.48484 -37.01779 1.000 75.27021 236 GLN A CA 1
ATOM 1411 C C . GLN A 1 201 ? 106.04631 20.80024 -37.25121 1.000 73.63689 236 GLN A C 1
ATOM 1412 O O . GLN A 1 201 ? 105.95156 21.61065 -36.32437 1.000 82.04017 236 GLN A O 1
ATOM 1418 N N . GLY A 1 202 ? 105.53609 21.03056 -38.45576 1.000 75.33955 237 GLY A N 1
ATOM 1419 C CA . GLY A 1 202 ? 104.83252 22.25567 -38.75873 1.000 76.43099 237 GLY A CA 1
ATOM 1420 C C . GLY A 1 202 ? 105.70162 23.47960 -38.93927 1.000 84.41188 237 GLY A C 1
ATOM 1421 O O . GLY A 1 202 ? 105.15859 24.58585 -39.03002 1.000 91.29532 237 GLY A O 1
ATOM 1422 N N . THR A 1 203 ? 107.02511 23.32719 -38.99816 1.000 85.38191 238 THR A N 1
ATOM 1423 C CA . THR A 1 203 ? 107.89741 24.47979 -39.17404 1.000 96.53892 238 THR A CA 1
ATOM 1424 C C . THR A 1 203 ? 107.91454 24.91070 -40.64336 1.000 100.65192 238 THR A C 1
ATOM 1425 O O . THR A 1 203 ? 107.31720 24.27126 -41.51440 1.000 97.76698 238 THR A O 1
ATOM 1429 N N . HIS A 1 204 ? 108.60575 26.01801 -40.92585 1.000 114.88291 239 HIS A N 1
ATOM 1430 C CA . HIS A 1 204 ? 108.70296 26.50094 -42.29767 1.000 117.91321 239 HIS A CA 1
ATOM 1431 C C . HIS A 1 204 ? 109.44094 25.49079 -43.16830 1.000 116.21535 239 HIS A C 1
ATOM 1432 O O . HIS A 1 204 ? 110.37649 24.82323 -42.71835 1.000 113.64683 239 HIS A O 1
ATOM 1434 N N . TYR A 1 205 ? 109.01957 25.38903 -44.42723 1.000 109.12411 240 TYR A N 1
ATOM 1435 C CA . TYR A 1 205 ? 109.53254 24.37661 -45.33847 1.000 104.45916 240 TYR A CA 1
ATOM 1436 C C . TYR A 1 205 ? 109.59295 24.94581 -46.74943 1.000 102.63023 240 TYR A C 1
ATOM 1437 O O . TYR A 1 205 ? 109.01980 25.99652 -47.04797 1.000 109.20943 240 TYR A O 1
ATOM 1446 N N . SER A 1 206 ? 110.27650 24.22665 -47.62981 1.000 91.26384 241 SER A N 1
ATOM 1447 C CA . SER A 1 206 ? 110.49085 24.70445 -48.98627 1.000 86.95716 241 SER A CA 1
ATOM 1448 C C . SER A 1 206 ? 110.59419 23.49905 -49.91051 1.000 85.72890 241 SER A C 1
ATOM 1449 O O . SER A 1 206 ? 110.10791 22.40991 -49.59001 1.000 85.54320 241 SER A O 1
ATOM 1452 N N . VAL A 1 207 ? 111.24894 23.69183 -51.05839 1.000 85.50556 242 VAL A N 1
ATOM 1453 C CA . VAL A 1 207 ? 111.50084 22.59001 -51.97399 1.000 80.60973 242 VAL A CA 1
ATOM 1454 C C . VAL A 1 207 ? 112.42458 21.56502 -51.33884 1.000 80.76743 242 VAL A C 1
ATOM 1455 O O . VAL A 1 207 ? 112.46648 20.41102 -51.77898 1.000 80.63635 242 VAL A O 1
ATOM 1459 N N . GLN A 1 208 ? 113.17027 21.95844 -50.30156 1.000 76.07646 243 GLN A N 1
ATOM 1460 C CA . GLN A 1 208 ? 113.99351 20.99134 -49.58835 1.000 79.40736 243 GLN A CA 1
ATOM 1461 C C . GLN A 1 208 ? 113.15540 19.83572 -49.06853 1.000 84.97737 243 GLN A C 1
ATOM 1462 O O . GLN A 1 208 ? 113.62524 18.69172 -49.03677 1.000 88.38916 243 GLN A O 1
ATOM 1468 N N . SER A 1 209 ? 111.90644 20.10617 -48.68505 1.000 78.86994 244 SER A N 1
ATOM 1469 C CA . SER A 1 209 ? 111.02591 19.03142 -48.24698 1.000 74.22012 244 SER A CA 1
ATOM 1470 C C . SER A 1 209 ? 110.76909 18.03435 -49.37112 1.000 78.42330 244 SER A C 1
ATOM 1471 O O . SER A 1 209 ? 110.68484 16.82672 -49.12052 1.000 72.74617 244 SER A O 1
ATOM 1474 N N . ASP A 1 210 ? 110.66414 18.51682 -50.61522 1.000 82.37667 245 ASP A N 1
ATOM 1475 C CA . ASP A 1 210 ? 110.53827 17.61371 -51.75567 1.000 80.45181 245 ASP A CA 1
ATOM 1476 C C . ASP A 1 210 ? 111.78620 16.74944 -51.92838 1.000 81.32092 245 ASP A C 1
ATOM 1477 O O . ASP A 1 210 ? 111.67850 15.60692 -52.39009 1.000 79.39743 245 ASP A O 1
ATOM 1482 N N . ILE A 1 211 ? 112.97098 17.27161 -51.57468 1.000 73.45807 246 ILE A N 1
ATOM 1483 C CA . ILE A 1 211 ? 114.19765 16.47209 -51.64471 1.000 80.59040 246 ILE A CA 1
ATOM 1484 C C . ILE A 1 211 ? 114.08035 15.25192 -50.74098 1.000 84.13793 246 ILE A C 1
ATOM 1485 O O . ILE A 1 211 ? 114.37321 14.12100 -51.15038 1.000 81.24516 246 ILE A O 1
ATOM 1490 N N . TRP A 1 212 ? 113.65828 15.46965 -49.48952 1.000 79.35897 247 TRP A N 1
ATOM 1491 C CA . TRP A 1 212 ? 113.46022 14.35874 -48.56365 1.000 73.79298 247 TRP A CA 1
ATOM 1492 C C . TRP A 1 212 ? 112.49249 13.33573 -49.13692 1.000 77.42308 247 TRP A C 1
ATOM 1493 O O . TRP A 1 212 ? 112.73345 12.12671 -49.05236 1.000 79.56168 247 TRP A O 1
ATOM 1504 N N . SER A 1 213 ? 111.38332 13.80105 -49.71290 1.000 78.08925 248 SER A N 1
ATOM 1505 C CA . SER A 1 213 ? 110.41348 12.87532 -50.28380 1.000 77.53005 248 SER A CA 1
ATOM 1506 C C . SER A 1 213 ? 111.02836 12.05797 -51.40941 1.000 77.45962 248 SER A C 1
ATOM 1507 O O . SER A 1 213 ? 110.78007 10.85161 -51.51583 1.000 72.75250 248 SER A O 1
ATOM 1510 N N . MET A 1 214 ? 111.83853 12.69598 -52.25669 1.000 82.01033 249 MET A N 1
ATOM 1511 C CA . MET A 1 214 ? 112.52419 11.95795 -53.31103 1.000 79.79959 249 MET A CA 1
ATOM 1512 C C . MET A 1 214 ? 113.45686 10.91366 -52.71743 1.000 79.32271 249 MET A C 1
ATOM 1513 O O . MET A 1 214 ? 113.42925 9.74249 -53.11368 1.000 84.77501 249 MET A O 1
ATOM 1518 N N . GLY A 1 215 ? 114.27865 11.32280 -51.74826 1.000 76.17823 250 GLY A N 1
ATOM 1519 C CA . GLY A 1 215 ? 115.24160 10.40408 -51.16094 1.000 84.45212 250 GLY A CA 1
ATOM 1520 C C . GLY A 1 215 ? 114.58610 9.18873 -50.53565 1.000 82.84864 250 GLY A C 1
ATOM 1521 O O . GLY A 1 215 ? 114.99385 8.05070 -50.78310 1.000 90.42188 250 GLY A O 1
ATOM 1522 N N . LEU A 1 216 ? 113.55513 9.41113 -49.72009 1.000 75.73282 251 LEU A N 1
ATOM 1523 C CA . LEU A 1 216 ? 112.85415 8.28265 -49.12042 1.000 78.66578 251 LEU A CA 1
ATOM 1524 C C . LEU A 1 216 ? 112.19742 7.41206 -50.18300 1.000 84.42369 251 LEU A C 1
ATOM 1525 O O . LEU A 1 216 ? 112.14784 6.18586 -50.03478 1.000 88.44952 251 LEU A O 1
ATOM 1530 N N . SER A 1 217 ? 111.70412 8.01974 -51.26639 1.000 81.14686 252 SER A N 1
ATOM 1531 C CA . SER A 1 217 ? 111.13558 7.23184 -52.35604 1.000 76.47786 252 SER A CA 1
ATOM 1532 C C . SER A 1 217 ? 112.19097 6.34617 -53.00060 1.000 83.61606 252 SER A C 1
ATOM 1533 O O . SER A 1 217 ? 111.91351 5.19256 -53.34860 1.000 91.13295 252 SER A O 1
ATOM 1536 N N . LEU A 1 218 ? 113.40291 6.87290 -53.17991 1.000 87.51590 253 LEU A N 1
ATOM 1537 C CA . LEU A 1 218 ? 114.46042 6.08250 -53.79771 1.000 90.04574 253 LEU A CA 1
ATOM 1538 C C . LEU A 1 218 ? 114.82957 4.89099 -52.92893 1.000 89.01989 253 LEU A C 1
ATOM 1539 O O . LEU A 1 218 ? 115.10102 3.79936 -53.44089 1.000 86.73011 253 LEU A O 1
ATOM 1544 N N . VAL A 1 219 ? 114.81714 5.07335 -51.60889 1.000 85.86288 254 VAL A N 1
ATOM 1545 C CA . VAL A 1 219 ? 115.15763 3.97570 -50.71009 1.000 90.55797 254 VAL A CA 1
ATOM 1546 C C . VAL A 1 219 ? 114.09102 2.88893 -50.76348 1.000 91.18225 254 VAL A C 1
ATOM 1547 O O . VAL A 1 219 ? 114.40412 1.69290 -50.75303 1.000 102.00739 254 VAL A O 1
ATOM 1551 N N . GLU A 1 220 ? 112.82004 3.27735 -50.84868 1.000 90.18313 255 GLU A N 1
ATOM 1552 C CA . GLU A 1 220 ? 111.76595 2.27391 -50.94215 1.000 94.43264 255 GLU A CA 1
ATOM 1553 C C . GLU A 1 220 ? 111.82940 1.52789 -52.26983 1.000 98.32252 255 GLU A C 1
ATOM 1554 O O . GLU A 1 220 ? 111.71006 0.29807 -52.31050 1.000 99.34349 255 GLU A O 1
ATOM 1560 N N . MET A 1 221 ? 112.02465 2.25553 -53.36976 1.000 92.58029 256 MET A N 1
ATOM 1561 C CA . MET A 1 221 ? 112.04598 1.61440 -54.67816 1.000 92.90478 256 MET A CA 1
ATOM 1562 C C . MET A 1 221 ? 113.29590 0.77181 -54.89245 1.000 103.04417 256 MET A C 1
ATOM 1563 O O . MET A 1 221 ? 113.26738 -0.15982 -55.70331 1.000 104.26626 256 MET A O 1
ATOM 1568 N N . ALA A 1 222 ? 114.38097 1.06088 -54.17462 1.000 104.57358 257 ALA A N 1
ATOM 1569 C CA . ALA A 1 222 ? 115.59092 0.26167 -54.31590 1.000 100.94980 257 ALA A CA 1
ATOM 1570 C C . ALA A 1 222 ? 115.44936 -1.08128 -53.60468 1.000 109.48561 257 ALA A C 1
ATOM 1571 O O . ALA A 1 222 ? 115.73961 -2.13455 -54.18480 1.000 119.94593 257 ALA A O 1
ATOM 1573 N N . VAL A 1 223 ? 114.98762 -1.06521 -52.34981 1.000 104.07627 258 VAL A N 1
ATOM 1574 C CA . VAL A 1 223 ? 114.84131 -2.29853 -51.57861 1.000 105.53671 258 VAL A CA 1
ATOM 1575 C C . VAL A 1 223 ? 113.47782 -2.95396 -51.74313 1.000 115.49645 258 VAL A C 1
ATOM 1576 O O . VAL A 1 223 ? 113.29113 -4.08978 -51.28037 1.000 123.47823 258 VAL A O 1
ATOM 1580 N N . GLY A 1 224 ? 112.51712 -2.28171 -52.37189 1.000 113.29025 259 GLY A N 1
ATOM 1581 C CA . GLY A 1 224 ? 111.20428 -2.87162 -52.54719 1.000 108.61406 259 GLY A CA 1
ATOM 1582 C C . GLY A 1 224 ? 110.39168 -2.97057 -51.27741 1.000 105.10934 259 GLY A C 1
ATOM 1583 O O . GLY A 1 224 ? 109.52406 -3.84165 -51.17033 1.000 111.75741 259 GLY A O 1
ATOM 1584 N N . ARG A 1 225 ? 110.65116 -2.10021 -50.30711 1.000 105.42666 260 ARG A N 1
ATOM 1585 C CA . ARG A 1 225 ? 109.90043 -2.09985 -49.06164 1.000 107.22521 260 ARG A CA 1
ATOM 1586 C C . ARG A 1 225 ? 110.00812 -0.71978 -48.43428 1.000 101.40797 260 ARG A C 1
ATOM 1587 O O . ARG A 1 225 ? 111.07495 -0.10232 -48.46829 1.000 104.59984 260 ARG A O 1
ATOM 1589 N N . TYR A 1 226 ? 108.90317 -0.24238 -47.87505 1.000 98.65447 261 TYR A N 1
ATOM 1590 C CA . TYR A 1 226 ? 108.89936 1.03846 -47.17629 1.000 96.77911 261 TYR A CA 1
ATOM 1591 C C . TYR A 1 226 ? 109.87720 0.99250 -46.00458 1.000 97.27547 261 TYR A C 1
ATOM 1592 O O . TYR A 1 226 ? 109.67467 0.20089 -45.07194 1.000 100.75960 261 TYR A O 1
ATOM 1601 N N . PRO A 1 227 ? 110.92164 1.82842 -45.99427 1.000 94.40818 262 PRO A N 1
ATOM 1602 C CA . PRO A 1 227 ? 112.08055 1.56950 -45.12343 1.000 94.74462 262 PRO A CA 1
ATOM 1603 C C . PRO A 1 227 ? 111.84007 1.77990 -43.63560 1.000 98.04583 262 PRO A C 1
ATOM 1604 O O . PRO A 1 227 ? 112.76952 1.55417 -42.85013 1.000 94.39536 262 PRO A O 1
ATOM 1608 N N . ILE A 1 228 ? 110.65160 2.19460 -43.20786 1.000 96.54047 263 ILE A N 1
ATOM 1609 C CA . ILE A 1 228 ? 110.38218 2.45957 -41.79790 1.000 92.52700 263 ILE A CA 1
ATOM 1610 C C . ILE A 1 228 ? 109.30678 1.48329 -41.33902 1.000 97.84321 263 ILE A C 1
ATOM 1611 O O . ILE A 1 228 ? 108.11936 1.67476 -41.62704 1.000 97.49977 263 ILE A O 1
ATOM 1616 N N . GLY A 1 229 ? 109.71517 0.44303 -40.61506 1.000 99.85118 264 GLY A N 1
ATOM 1617 C CA . GLY A 1 229 ? 108.79344 -0.55647 -40.09767 1.000 99.26075 264 GLY A CA 1
ATOM 1618 C C . GLY A 1 229 ? 108.36981 -1.59913 -41.11768 1.000 110.35873 264 GLY A C 1
ATOM 1619 O O . GLY A 1 229 ? 108.18284 -2.77494 -40.79220 1.000 104.96245 264 GLY A O 1
ATOM 1620 N N . MET A 1 235 ? 101.61188 -1.02527 -37.47342 1.000 117.31727 308 MET A N 1
ATOM 1621 C CA . MET A 1 235 ? 102.00677 -0.01988 -36.49278 1.000 114.07362 308 MET A CA 1
ATOM 1622 C C . MET A 1 235 ? 101.16914 1.25092 -36.62078 1.000 106.44191 308 MET A C 1
ATOM 1623 O O . MET A 1 235 ? 100.67598 1.57471 -37.70234 1.000 101.94109 308 MET A O 1
ATOM 1625 N N . ALA A 1 236 ? 101.02089 1.96088 -35.50340 1.000 106.53694 309 ALA A N 1
ATOM 1626 C CA . ALA A 1 236 ? 100.27731 3.21411 -35.48416 1.000 96.02240 309 ALA A CA 1
ATOM 1627 C C . ALA A 1 236 ? 100.98894 4.27779 -36.30858 1.000 93.60673 309 ALA A C 1
ATOM 1628 O O . ALA A 1 236 ? 102.21093 4.43026 -36.23018 1.000 88.78604 309 ALA A O 1
ATOM 1630 N N . ILE A 1 237 ? 100.20839 5.03783 -37.08411 1.000 90.96082 310 ILE A N 1
ATOM 1631 C CA . ILE A 1 237 ? 100.79782 6.02690 -37.98247 1.000 81.00880 310 ILE A CA 1
ATOM 1632 C C . ILE A 1 237 ? 101.62584 7.04671 -37.21022 1.000 79.15003 310 ILE A C 1
ATOM 1633 O O . ILE A 1 237 ? 102.66460 7.50562 -37.69962 1.000 83.48244 310 ILE A O 1
ATOM 1638 N N . PHE A 1 238 ? 101.21073 7.39860 -35.98931 1.000 80.72722 311 PHE A N 1
ATOM 1639 C CA . PHE A 1 238 ? 101.98763 8.35968 -35.21122 1.000 76.93491 311 PHE A CA 1
ATOM 1640 C C . PHE A 1 238 ? 103.38367 7.82987 -34.91250 1.000 82.76692 311 PHE A C 1
ATOM 1641 O O . PHE A 1 238 ? 104.36204 8.58529 -34.95203 1.000 81.48136 311 PHE A O 1
ATOM 1649 N N . GLU A 1 239 ? 103.49642 6.53763 -34.59601 1.000 83.36425 312 GLU A N 1
ATOM 1650 C CA . GLU A 1 239 ? 104.81162 5.96494 -34.33419 1.000 86.09893 312 GLU A CA 1
ATOM 1651 C C . GLU A 1 239 ? 105.69926 6.07401 -35.56559 1.000 82.95587 312 GLU A C 1
ATOM 1652 O O . GLU A 1 239 ? 106.89919 6.35579 -35.45834 1.000 84.24027 312 GLU A O 1
ATOM 1658 N N . LEU A 1 240 ? 105.11450 5.87385 -36.74640 1.000 77.36544 313 LEU A N 1
ATOM 1659 C CA . LEU A 1 240 ? 105.84637 6.05657 -37.99332 1.000 82.37557 313 LEU A CA 1
ATOM 1660 C C . LEU A 1 240 ? 106.29495 7.50245 -38.15597 1.000 83.34513 313 LEU A C 1
ATOM 1661 O O . LEU A 1 240 ? 107.45210 7.77405 -38.49680 1.000 81.93845 313 LEU A O 1
ATOM 1666 N N . LEU A 1 241 ? 105.38052 8.44724 -37.92135 1.000 80.51255 314 LEU A N 1
ATOM 1667 C CA . LEU A 1 241 ? 105.72302 9.85990 -38.04253 1.000 76.40301 314 LEU A CA 1
ATOM 1668 C C . LEU A 1 241 ? 106.73133 10.27628 -36.98108 1.000 79.31322 314 LEU A C 1
ATOM 1669 O O . LEU A 1 241 ? 107.69703 10.98735 -37.28187 1.000 76.07214 314 LEU A O 1
ATOM 1674 N N . ASP A 1 242 ? 106.52750 9.84430 -35.73208 1.000 83.21046 315 ASP A N 1
ATOM 1675 C CA . ASP A 1 242 ? 107.45938 10.22696 -34.67772 1.000 81.96023 315 ASP A CA 1
ATOM 1676 C C . ASP A 1 242 ? 108.84677 9.66351 -34.94364 1.000 79.48786 315 ASP A C 1
ATOM 1677 O O . ASP A 1 242 ? 109.84769 10.28354 -34.56851 1.000 84.45846 315 ASP A O 1
ATOM 1682 N N . TYR A 1 243 ? 108.92866 8.50579 -35.60519 1.000 82.93105 316 TYR A N 1
ATOM 1683 C CA . TYR A 1 243 ? 110.23010 7.96212 -35.97818 1.000 84.38856 316 TYR A CA 1
ATOM 1684 C C . TYR A 1 243 ? 110.91795 8.85522 -37.00377 1.000 81.95131 316 TYR A C 1
ATOM 1685 O O . TYR A 1 243 ? 112.12223 9.11884 -36.90406 1.000 81.88748 316 TYR A O 1
ATOM 1694 N N . ILE A 1 244 ? 110.16379 9.34001 -37.98991 1.000 75.76122 317 ILE A N 1
ATOM 1695 C CA . ILE A 1 244 ? 110.71462 10.27766 -38.96460 1.000 80.15110 317 ILE A CA 1
ATOM 1696 C C . ILE A 1 244 ? 111.24125 11.52925 -38.26761 1.000 82.81462 317 ILE A C 1
ATOM 1697 O O . ILE A 1 244 ? 112.30286 12.05685 -38.62312 1.000 84.03751 317 ILE A O 1
ATOM 1702 N N . VAL A 1 245 ? 110.52994 12.00124 -37.24227 1.000 77.46677 318 VAL A N 1
ATOM 1703 C CA . VAL A 1 245 ? 110.86434 13.28135 -36.62197 1.000 79.25944 318 VAL A CA 1
ATOM 1704 C C . VAL A 1 245 ? 112.06814 13.15554 -35.69439 1.000 82.53692 318 VAL A C 1
ATOM 1705 O O . VAL A 1 245 ? 112.94665 14.02420 -35.68620 1.000 83.86572 318 VAL A O 1
ATOM 1709 N N . ASN A 1 246 ? 112.14192 12.07869 -34.90792 1.000 80.18481 319 ASN A N 1
ATOM 1710 C CA . ASN A 1 246 ? 113.13180 11.98438 -33.84495 1.000 83.17164 319 ASN A CA 1
ATOM 1711 C C . ASN A 1 246 ? 114.17494 10.89662 -34.03483 1.000 84.05316 319 ASN A C 1
ATOM 1712 O O . ASN A 1 246 ? 115.21286 10.95000 -33.36833 1.000 95.89348 319 ASN A O 1
ATOM 1717 N N . GLU A 1 247 ? 113.93145 9.91702 -34.88695 1.000 87.34980 320 GLU A N 1
ATOM 1718 C CA . GLU A 1 247 ? 114.90872 8.84835 -35.04993 1.000 90.61674 320 GLU A CA 1
ATOM 1719 C C . GLU A 1 247 ? 115.79550 9.14253 -36.25614 1.000 92.99201 320 GLU A C 1
ATOM 1720 O O . GLU A 1 247 ? 115.47109 10.00806 -37.07678 1.000 88.32491 320 GLU A O 1
ATOM 1722 N N . PRO A 1 248 ? 116.94143 8.47154 -36.37484 1.000 97.99445 321 PRO A N 1
ATOM 1723 C CA . PRO A 1 248 ? 117.81315 8.72373 -37.52065 1.000 96.20504 321 PRO A CA 1
ATOM 1724 C C . PRO A 1 248 ? 117.13437 8.34534 -38.82014 1.000 97.33990 321 PRO A C 1
ATOM 1725 O O . PRO A 1 248 ? 116.20780 7.51505 -38.84105 1.000 96.78402 321 PRO A O 1
ATOM 1729 N N . PRO A 1 249 ? 117.53328 8.96290 -39.92626 1.000 98.76115 322 PRO A N 1
ATOM 1730 C CA . PRO A 1 249 ? 116.92560 8.66287 -41.22014 1.000 96.82425 322 PRO A CA 1
ATOM 1731 C C . PRO A 1 249 ? 117.34427 7.29030 -41.70394 1.000 92.34785 322 PRO A C 1
ATOM 1732 O O . PRO A 1 249 ? 118.31636 6.71394 -41.19299 1.000 98.48938 322 PRO A O 1
ATOM 1736 N N . PRO A 1 250 ? 116.64246 6.73702 -42.68520 1.000 92.94460 323 PRO A N 1
ATOM 1737 C CA . PRO A 1 250 ? 117.06726 5.46828 -43.28112 1.000 98.67762 323 PRO A CA 1
ATOM 1738 C C . PRO A 1 250 ? 118.24554 5.66470 -44.22959 1.000 107.59900 323 PRO A C 1
ATOM 1739 O O . PRO A 1 250 ? 118.60877 6.77991 -44.60930 1.000 97.88298 323 PRO A O 1
ATOM 1743 N N . LYS A 1 251 ? 118.83738 4.53733 -44.61535 1.000 115.53883 324 LYS A N 1
ATOM 1744 C CA . LYS A 1 251 ? 119.93570 4.52387 -45.56836 1.000 111.42388 324 LYS A CA 1
ATOM 1745 C C . LYS A 1 251 ? 119.89533 3.20678 -46.32682 1.000 113.98803 324 LYS A C 1
ATOM 1746 O O . LYS A 1 251 ? 119.28328 2.23215 -45.88295 1.000 120.90162 324 LYS A O 1
ATOM 1748 N N . LEU A 1 252 ? 120.55022 3.18910 -47.48265 1.000 114.11489 325 LEU A N 1
ATOM 1749 C CA . LEU A 1 252 ? 120.56503 1.98064 -48.28795 1.000 117.94530 325 LEU A CA 1
ATOM 1750 C C . LEU A 1 252 ? 121.54117 0.95767 -47.70527 1.000 117.04285 325 LEU A C 1
ATOM 1751 O O . LEU A 1 252 ? 122.54997 1.32849 -47.09821 1.000 114.48493 325 LEU A O 1
ATOM 1753 N N . PRO A 1 253 ? 121.24907 -0.33536 -47.85704 1.000 115.92579 326 PRO A N 1
ATOM 1754 C CA . PRO A 1 253 ? 122.22408 -1.35993 -47.46181 1.000 120.23737 326 PRO A CA 1
ATOM 1755 C C . PRO A 1 253 ? 123.52134 -1.21222 -48.24594 1.000 125.26680 326 PRO A C 1
ATOM 1756 O O . PRO A 1 253 ? 123.52724 -0.80827 -49.41055 1.000 130.80328 326 PRO A O 1
ATOM 1760 N N . SER A 1 254 ? 124.63357 -1.55866 -47.59142 1.000 129.95321 327 SER A N 1
ATOM 1761 C CA . SER A 1 254 ? 125.95468 -1.19793 -48.10190 1.000 126.85270 327 SER A CA 1
ATOM 1762 C C . SER A 1 254 ? 126.36455 -2.02891 -49.31657 1.000 131.36486 327 SER A C 1
ATOM 1763 O O . SER A 1 254 ? 126.78296 -1.47513 -50.33892 1.000 131.13633 327 SER A O 1
ATOM 1765 N N . GLY A 1 255 ? 126.26049 -3.35676 -49.22384 1.000 133.67243 328 GLY A N 1
ATOM 1766 C CA . GLY A 1 255 ? 126.92976 -4.21449 -50.19090 1.000 137.21380 328 GLY A CA 1
ATOM 1767 C C . GLY A 1 255 ? 126.33678 -4.17417 -51.58588 1.000 147.20274 328 GLY A C 1
ATOM 1768 O O . GLY A 1 255 ? 127.03845 -4.43845 -52.56867 1.000 132.76522 328 GLY A O 1
ATOM 1769 N N . VAL A 1 256 ? 125.05143 -3.84456 -51.69767 1.000 170.57262 329 VAL A N 1
ATOM 1770 C CA . VAL A 1 256 ? 124.33926 -3.89788 -52.97042 1.000 174.82745 329 VAL A CA 1
ATOM 1771 C C . VAL A 1 256 ? 124.65874 -2.67487 -53.82275 1.000 175.71124 329 VAL A C 1
ATOM 1772 O O . VAL A 1 256 ? 125.36390 -2.77629 -54.83391 1.000 180.64674 329 VAL A O 1
ATOM 1776 N N . PHE A 1 257 ? 124.14954 -1.51391 -53.41869 1.000 145.88960 330 PHE A N 1
ATOM 1777 C CA . PHE A 1 257 ? 124.17894 -0.32445 -54.25828 1.000 135.19609 330 PHE A CA 1
ATOM 1778 C C . PHE A 1 257 ? 125.51299 0.41117 -54.12885 1.000 129.48878 330 PHE A C 1
ATOM 1779 O O . PHE A 1 257 ? 126.23425 0.28186 -53.13614 1.000 129.78943 330 PHE A O 1
ATOM 1787 N N . SER A 1 258 ? 125.82780 1.20276 -55.15262 1.000 122.59362 331 SER A N 1
ATOM 1788 C CA . SER A 1 258 ? 127.10260 1.90124 -55.21233 1.000 117.64892 331 SER A CA 1
ATOM 1789 C C . SER A 1 258 ? 127.19979 2.96352 -54.12181 1.000 123.42720 331 SER A C 1
ATOM 1790 O O . SER A 1 258 ? 126.20077 3.39669 -53.54082 1.000 131.77219 331 SER A O 1
ATOM 1793 N N . LEU A 1 259 ? 128.43636 3.38931 -53.85412 1.000 147.14336 332 LEU A N 1
ATOM 1794 C CA . LEU A 1 259 ? 128.65995 4.42395 -52.85133 1.000 151.39188 332 LEU A CA 1
ATOM 1795 C C . LEU A 1 259 ? 128.09014 5.76041 -53.30572 1.000 143.76254 332 LEU A C 1
ATOM 1796 O O . LEU A 1 259 ? 127.53067 6.51045 -52.49705 1.000 140.63720 332 LEU A O 1
ATOM 1798 N N . GLU A 1 260 ? 128.22084 6.07251 -54.59759 1.000 127.80416 333 GLU A N 1
ATOM 1799 C CA . GLU A 1 260 ? 127.67356 7.32112 -55.11583 1.000 129.17917 333 GLU A CA 1
ATOM 1800 C C . GLU A 1 260 ? 126.16016 7.37563 -54.93691 1.000 114.93661 333 GLU A C 1
ATOM 1801 O O . GLU A 1 260 ? 125.59813 8.44661 -54.68209 1.000 106.73308 333 GLU A O 1
ATOM 1803 N N . PHE A 1 261 ? 125.48374 6.22840 -55.05956 1.000 112.65992 334 PHE A N 1
ATOM 1804 C CA . PHE A 1 261 ? 124.04850 6.18313 -54.78779 1.000 116.16051 334 PHE A CA 1
ATOM 1805 C C . PHE A 1 261 ? 123.77034 6.34167 -53.30069 1.000 117.26717 334 PHE A C 1
ATOM 1806 O O . PHE A 1 261 ? 122.82365 7.03487 -52.90768 1.000 104.80131 334 PHE A O 1
ATOM 1814 N N . GLN A 1 262 ? 124.57612 5.68842 -52.46035 1.000 123.00195 335 GLN A N 1
ATOM 1815 C CA . GLN A 1 262 ? 124.38322 5.80018 -51.02014 1.000 120.79784 335 GLN A CA 1
ATOM 1816 C C . GLN A 1 262 ? 124.56321 7.23893 -50.56199 1.000 113.25524 335 GLN A C 1
ATOM 1817 O O . GLN A 1 262 ? 123.78043 7.74308 -49.74951 1.000 108.33783 335 GLN A O 1
ATOM 1819 N N . ASP A 1 263 ? 125.57732 7.92417 -51.09048 1.000 107.10105 336 ASP A N 1
ATOM 1820 C CA . ASP A 1 263 ? 125.78016 9.32059 -50.72907 1.000 105.21285 336 ASP A CA 1
ATOM 1821 C C . ASP A 1 263 ? 124.67666 10.21261 -51.28297 1.000 103.85777 336 ASP A C 1
ATOM 1822 O O . ASP A 1 263 ? 124.31524 11.21137 -50.64900 1.000 99.92330 336 ASP A O 1
ATOM 1827 N N . PHE A 1 264 ? 124.13439 9.87291 -52.45642 1.000 104.03301 337 PHE A N 1
ATOM 1828 C CA . PHE A 1 264 ? 123.06358 10.67390 -53.04532 1.000 104.18378 337 PHE A CA 1
ATOM 1829 C C . PHE A 1 264 ? 121.81848 10.66115 -52.16394 1.000 96.93419 337 PHE A C 1
ATOM 1830 O O . PHE A 1 264 ? 121.25067 11.71678 -51.85932 1.000 88.95728 337 PHE A O 1
ATOM 1838 N N . VAL A 1 265 ? 121.38711 9.47432 -51.73134 1.000 99.38851 338 VAL A N 1
ATOM 1839 C CA . VAL A 1 265 ? 120.19219 9.38655 -50.89877 1.000 95.25870 338 VAL A CA 1
ATOM 1840 C C . VAL A 1 265 ? 120.45877 9.92044 -49.49653 1.000 95.15090 338 VAL A C 1
ATOM 1841 O O . VAL A 1 265 ? 119.56426 10.50211 -48.87093 1.000 91.34080 338 VAL A O 1
ATOM 1845 N N . ASN A 1 266 ? 121.67908 9.74111 -48.97834 1.000 98.89716 339 ASN A N 1
ATOM 1846 C CA . ASN A 1 266 ? 122.00008 10.26657 -47.65393 1.000 101.00698 339 ASN A CA 1
ATOM 1847 C C . ASN A 1 266 ? 121.98229 11.79193 -47.64978 1.000 94.48235 339 ASN A C 1
ATOM 1848 O O . ASN A 1 266 ? 121.48669 12.41062 -46.70072 1.000 90.68726 339 ASN A O 1
ATOM 1853 N N . LYS A 1 267 ? 122.51591 12.41551 -48.70399 1.000 96.51040 340 LYS A N 1
ATOM 1854 C CA . LYS A 1 267 ? 122.43480 13.86500 -48.82881 1.000 91.10483 340 LYS A CA 1
ATOM 1855 C C . LYS A 1 267 ? 121.00398 14.34582 -49.06864 1.000 90.62221 340 LYS A C 1
ATOM 1856 O O . LYS A 1 267 ? 120.72611 15.53416 -48.87990 1.000 82.97885 340 LYS A O 1
ATOM 1858 N N . CYS A 1 268 ? 120.09215 13.46014 -49.48252 1.000 84.02048 341 CYS A N 1
ATOM 1859 C CA . CYS A 1 268 ? 118.68356 13.82516 -49.58185 1.000 89.62590 341 CYS A CA 1
ATOM 1860 C C . CYS A 1 268 ? 117.95833 13.68685 -48.25368 1.000 89.31792 341 CYS A C 1
ATOM 1861 O O . CYS A 1 268 ? 117.00664 14.43179 -47.98983 1.000 88.21196 341 CYS A O 1
ATOM 1864 N N . LEU A 1 269 ? 118.36639 12.72784 -47.42687 1.000 84.12216 342 LEU A N 1
ATOM 1865 C CA . LEU A 1 269 ? 117.63986 12.36915 -46.21246 1.000 82.37651 342 LEU A CA 1
ATOM 1866 C C . LEU A 1 269 ? 118.28013 12.95769 -44.96336 1.000 90.53897 342 LEU A C 1
ATOM 1867 O O . LEU A 1 269 ? 118.23446 12.35252 -43.89096 1.000 96.24859 342 LEU A O 1
ATOM 1872 N N . ILE A 1 270 ? 118.87846 14.14038 -45.07218 1.000 91.69292 343 ILE A N 1
ATOM 1873 C CA . ILE A 1 270 ? 119.38992 14.84429 -43.90072 1.000 91.39208 343 ILE A CA 1
ATOM 1874 C C . ILE A 1 270 ? 118.22702 15.55405 -43.22278 1.000 86.10890 343 ILE A C 1
ATOM 1875 O O . ILE A 1 270 ? 117.44934 16.25850 -43.87751 1.000 85.53918 343 ILE A O 1
ATOM 1880 N N . LYS A 1 271 ? 118.08676 15.35273 -41.91078 1.000 87.75048 344 LYS A N 1
ATOM 1881 C CA . LYS A 1 271 ? 116.91349 15.88123 -41.22373 1.000 88.85897 344 LYS A CA 1
ATOM 1882 C C . LYS A 1 271 ? 116.91682 17.40345 -41.21929 1.000 83.46392 344 LYS A C 1
ATOM 1883 O O . LYS A 1 271 ? 115.86235 18.03266 -41.35727 1.000 93.15952 344 LYS A O 1
ATOM 1889 N N . ASN A 1 272 ? 118.08488 18.01239 -41.08022 1.000 97.89559 345 ASN A N 1
ATOM 1890 C CA . ASN A 1 272 ? 118.15535 19.46463 -41.12758 1.000 97.70715 345 ASN A CA 1
ATOM 1891 C C . ASN A 1 272 ? 118.04082 19.92882 -42.57272 1.000 97.10859 345 ASN A C 1
ATOM 1892 O O . ASN A 1 272 ? 118.96287 19.70277 -43.36671 1.000 101.95435 345 ASN A O 1
ATOM 1897 N N . PRO A 1 273 ? 116.94278 20.58835 -42.95200 1.000 92.14760 346 PRO A N 1
ATOM 1898 C CA . PRO A 1 273 ? 116.79811 21.00276 -44.35501 1.000 95.77405 346 PRO A CA 1
ATOM 1899 C C . PRO A 1 273 ? 117.87530 21.96705 -44.81345 1.000 96.43277 346 PRO A C 1
ATOM 1900 O O . PRO A 1 273 ? 118.17946 22.00074 -46.01128 1.000 91.18060 346 PRO A O 1
ATOM 1904 N N . ALA A 1 274 ? 118.46926 22.74554 -43.90706 1.000 99.45616 347 ALA A N 1
ATOM 1905 C CA . ALA A 1 274 ? 119.56163 23.62387 -44.30797 1.000 100.10166 347 ALA A CA 1
ATOM 1906 C C . ALA A 1 274 ? 120.80328 22.82181 -44.67359 1.000 96.67373 347 ALA A C 1
ATOM 1907 O O . ALA A 1 274 ? 121.52944 23.18364 -45.60596 1.000 107.38789 347 ALA A O 1
ATOM 1909 N N . GLU A 1 275 ? 121.06465 21.72998 -43.95206 1.000 94.57858 348 GLU A N 1
ATOM 1910 C CA . GLU A 1 275 ? 122.19012 20.86337 -44.27999 1.000 97.65022 348 GLU A CA 1
ATOM 1911 C C . GLU A 1 275 ? 121.85233 19.86594 -45.38073 1.000 93.80788 348 GLU A C 1
ATOM 1912 O O . GLU A 1 275 ? 122.76460 19.28507 -45.97948 1.000 92.29117 348 GLU A O 1
ATOM 1914 N N . ARG A 1 276 ? 120.56900 19.65424 -45.65230 1.000 98.28871 349 ARG A N 1
ATOM 1915 C CA . ARG A 1 276 ? 120.15964 18.80741 -46.76106 1.000 89.25680 349 ARG A CA 1
ATOM 1916 C C . ARG A 1 276 ? 120.63639 19.40815 -48.07914 1.000 85.19439 349 ARG A C 1
ATOM 1917 O O . ARG A 1 276 ? 120.72367 20.62964 -48.23512 1.000 83.93997 349 ARG A O 1
ATOM 1925 N N . ALA A 1 277 ? 120.97000 18.53675 -49.02780 1.000 84.91977 350 ALA A N 1
ATOM 1926 C CA . ALA A 1 277 ? 121.35729 19.00189 -50.35198 1.000 90.17317 350 ALA A CA 1
ATOM 1927 C C . ALA A 1 277 ? 120.15759 19.60298 -51.07365 1.000 98.52863 350 ALA A C 1
ATOM 1928 O O . ALA A 1 277 ? 119.02480 19.13098 -50.93075 1.000 91.74041 350 ALA A O 1
ATOM 1930 N N . ASP A 1 278 ? 120.41135 20.65684 -51.84794 1.000 93.17338 351 ASP A N 1
ATOM 1931 C CA . ASP A 1 278 ? 119.38456 21.30850 -52.64148 1.000 87.75371 351 ASP A CA 1
ATOM 1932 C C . ASP A 1 278 ? 119.42595 20.78044 -54.07373 1.000 99.02938 351 ASP A C 1
ATOM 1933 O O . ASP A 1 278 ? 120.21992 19.90323 -54.41851 1.000 98.48469 351 ASP A O 1
ATOM 1938 N N . LEU A 1 279 ? 118.56017 21.33713 -54.92337 1.000 99.61898 352 LEU A N 1
ATOM 1939 C CA . LEU A 1 279 ? 118.45479 20.85028 -56.29535 1.000 95.78448 352 LEU A CA 1
ATOM 1940 C C . LEU A 1 279 ? 119.75323 21.05128 -57.07232 1.000 100.15501 352 LEU A C 1
ATOM 1941 O O . LEU A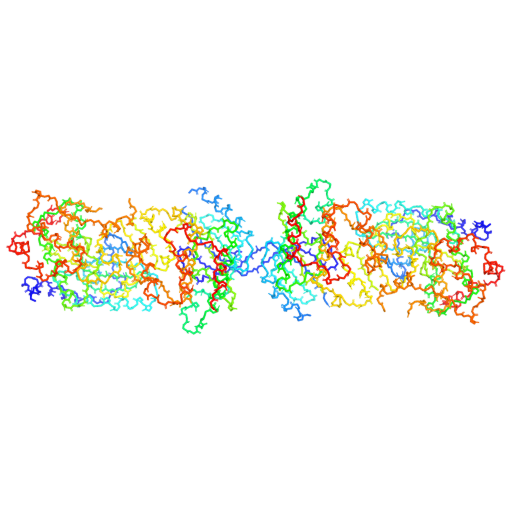 1 279 ? 120.16792 20.16327 -57.82620 1.000 101.05247 352 LEU A O 1
ATOM 1946 N N . LYS A 1 280 ? 120.41446 22.20272 -56.90221 1.000 102.60857 353 LYS A N 1
ATOM 1947 C CA . LYS A 1 280 ? 121.58919 22.49501 -57.72316 1.000 103.60182 353 LYS A CA 1
ATOM 1948 C C . LYS A 1 280 ? 122.76411 21.59626 -57.35775 1.000 98.49184 353 LYS A C 1
ATOM 1949 O O . LYS A 1 280 ? 123.53341 21.18309 -58.23400 1.000 98.00140 353 LYS A O 1
ATOM 1955 N N . GLN A 1 281 ? 122.92804 21.29571 -56.06834 1.000 103.65155 354 GLN A N 1
ATOM 1956 C CA . GLN A 1 281 ? 123.98521 20.37986 -55.65367 1.000 102.79630 354 GLN A CA 1
ATOM 1957 C C . GLN A 1 281 ? 123.70326 18.95938 -56.12923 1.000 107.71633 354 GLN A C 1
ATOM 1958 O O . GLN A 1 281 ? 124.61717 18.25934 -56.58280 1.000 111.24753 354 GLN A O 1
ATOM 1964 N N . LEU A 1 282 ? 122.44620 18.51345 -56.02935 1.000 99.27396 355 LEU A N 1
ATOM 1965 C CA . LEU A 1 282 ? 122.09037 17.18013 -56.50691 1.000 99.26629 355 LEU A CA 1
ATOM 1966 C C . LEU A 1 282 ? 122.23017 17.07114 -58.01641 1.000 105.17866 355 LEU A C 1
ATOM 1967 O O . LEU A 1 282 ? 122.51964 15.98802 -58.53464 1.000 102.62040 355 LEU A O 1
ATOM 1972 N N . MET A 1 283 ? 122.02381 18.17499 -58.73461 1.000 103.75816 356 MET A N 1
ATOM 1973 C CA . MET A 1 283 ? 122.13474 18.14346 -60.18610 1.000 101.66403 356 MET A CA 1
ATOM 1974 C C . MET A 1 283 ? 123.56724 17.87334 -60.63632 1.000 108.34075 356 MET A C 1
ATOM 1975 O O . MET A 1 283 ? 123.77681 17.29015 -61.70646 1.000 109.34952 356 MET A O 1
ATOM 1980 N N . VAL A 1 284 ? 124.55647 18.26854 -59.83642 1.000 107.08506 357 VAL A N 1
ATOM 1981 C CA . VAL A 1 284 ? 125.96337 18.06132 -60.16300 1.000 111.02177 357 VAL A CA 1
ATOM 1982 C C . VAL A 1 284 ? 126.58727 16.96370 -59.29681 1.000 112.03497 357 VAL A C 1
ATOM 1983 O O . VAL A 1 284 ? 127.81103 16.88297 -59.18756 1.000 106.47368 357 VAL A O 1
ATOM 1987 N N . HIS A 1 285 ? 125.76581 16.10717 -58.68980 1.000 107.83516 358 HIS A N 1
ATOM 1988 C CA . HIS A 1 285 ? 126.25623 15.03772 -57.82987 1.000 108.32325 358 HIS A CA 1
ATOM 1989 C C . HIS A 1 285 ? 126.82467 13.89148 -58.66324 1.000 112.53276 358 HIS A C 1
ATOM 1990 O O . HIS A 1 285 ? 126.46917 13.69723 -59.82954 1.000 114.39323 358 HIS A O 1
ATOM 1997 N N . ALA A 1 286 ? 127.71408 13.11712 -58.03430 1.000 114.14025 359 ALA A N 1
ATOM 1998 C CA . ALA A 1 286 ? 128.38589 12.02812 -58.73806 1.000 111.88503 359 ALA A CA 1
ATOM 1999 C C . ALA A 1 286 ? 127.38657 11.00320 -59.26194 1.000 102.86292 359 ALA A C 1
ATOM 2000 O O . ALA A 1 286 ? 127.54685 10.48016 -60.37078 1.000 105.96567 359 ALA A O 1
ATOM 2002 N N . PHE A 1 287 ? 126.34588 10.70721 -58.48302 1.000 103.46387 360 PHE A N 1
ATOM 2003 C CA . PHE A 1 287 ? 125.33195 9.76633 -58.94564 1.000 109.09709 360 PHE A CA 1
ATOM 2004 C C . PHE A 1 287 ? 124.57126 10.30098 -60.15452 1.000 104.98048 360 PHE A C 1
ATOM 2005 O O . PHE A 1 287 ? 124.13800 9.51740 -61.00762 1.000 100.96686 360 PHE A O 1
ATOM 2013 N N . ILE A 1 288 ? 124.40733 11.62190 -60.25170 1.000 103.70452 361 ILE A N 1
ATOM 2014 C CA . ILE A 1 288 ? 123.68264 12.20579 -61.37699 1.000 101.94679 361 ILE A CA 1
ATOM 2015 C C . ILE A 1 288 ? 124.59405 12.35866 -62.58579 1.000 104.38220 361 ILE A C 1
ATOM 2016 O O . ILE A 1 288 ? 124.18697 12.08594 -63.72150 1.000 106.97059 361 ILE A O 1
ATOM 2021 N N . LYS A 1 289 ? 125.83450 12.80097 -62.36579 1.000 109.77474 362 LYS A N 1
ATOM 2022 C CA . LYS A 1 289 ? 126.79976 12.85001 -63.45761 1.000 99.88833 362 LYS A CA 1
ATOM 2023 C C . LYS A 1 289 ? 126.95315 11.48013 -64.10801 1.000 104.65919 362 LYS A C 1
ATOM 2024 O O . LYS A 1 289 ? 127.06458 11.37488 -65.33526 1.000 114.57622 362 LYS A O 1
ATOM 2026 N N . ARG A 1 290 ? 126.93100 10.41543 -63.30346 1.000 100.75729 363 ARG A N 1
ATOM 2027 C CA . ARG A 1 290 ? 127.11852 9.07162 -63.83911 1.000 112.19020 363 ARG A CA 1
ATOM 2028 C C . ARG A 1 290 ? 125.85865 8.57242 -64.54218 1.000 117.11433 363 ARG A C 1
ATOM 2029 O O . ARG A 1 290 ? 125.91804 8.12813 -65.69415 1.000 116.11564 363 ARG A O 1
ATOM 2037 N N . SER A 1 291 ? 124.70677 8.65585 -63.86560 1.000 117.96262 364 SER A N 1
ATOM 2038 C CA . SER A 1 291 ? 123.46072 8.12128 -64.41182 1.000 116.95352 364 SER A CA 1
ATOM 2039 C C . SER A 1 291 ? 123.02314 8.84767 -65.68032 1.000 115.82176 364 SER A C 1
ATOM 2040 O O . SER A 1 291 ? 122.38947 8.23788 -66.55131 1.000 114.59770 364 SER A O 1
ATOM 2043 N N . ASP A 1 292 ? 123.34132 10.14018 -65.80253 1.000 111.88014 365 ASP A N 1
ATOM 2044 C CA . ASP A 1 292 ? 122.96526 10.89312 -66.99453 1.000 113.55896 365 ASP A CA 1
ATOM 2045 C C . ASP A 1 292 ? 123.81676 10.52548 -68.20179 1.000 123.00526 365 ASP A C 1
ATOM 2046 O O . ASP A 1 292 ? 123.30774 10.49633 -69.32895 1.000 125.26743 365 ASP A O 1
ATOM 2051 N N . ALA A 1 293 ? 125.10582 10.25635 -67.99743 1.000 119.08664 366 ALA A N 1
ATOM 2052 C CA . ALA A 1 293 ? 125.93549 9.83156 -69.11486 1.000 123.95273 366 ALA A CA 1
ATOM 2053 C C . ALA A 1 293 ? 125.59965 8.41816 -69.57498 1.000 129.71279 366 ALA A C 1
ATOM 2054 O O . ALA A 1 293 ? 125.83629 8.08991 -70.74142 1.000 141.83706 366 ALA A O 1
ATOM 2056 N N . GLU A 1 294 ? 125.04190 7.58396 -68.69920 1.000 127.58296 367 GLU A N 1
ATOM 2057 C CA . GLU A 1 294 ? 124.80710 6.18621 -69.03805 1.000 131.56349 367 GLU A CA 1
ATOM 2058 C C . GLU A 1 294 ? 123.73566 6.05006 -70.11567 1.000 126.41464 367 GLU A C 1
ATOM 2059 O O . GLU A 1 294 ? 122.86639 6.91081 -70.27792 1.000 128.11717 367 GLU A O 1
ATOM 2065 N N . GLU A 1 295 ? 123.81323 4.95063 -70.86441 1.000 126.60358 368 GLU A N 1
ATOM 2066 C CA . GLU A 1 295 ? 122.78306 4.56819 -71.82560 1.000 119.27984 368 GLU A CA 1
ATOM 2067 C C . GLU A 1 295 ? 122.03328 3.37575 -71.24237 1.000 121.23126 368 GLU A C 1
ATOM 2068 O O . GLU A 1 295 ? 122.58839 2.27539 -71.14098 1.000 123.93770 368 GLU A O 1
ATOM 2070 N N . VAL A 1 296 ? 120.78331 3.60555 -70.83858 1.000 114.24168 369 VAL A N 1
ATOM 2071 C CA . VAL A 1 296 ? 119.91891 2.57570 -70.26827 1.000 111.68371 369 VAL A CA 1
ATOM 2072 C C . VAL A 1 296 ? 118.56999 2.63820 -70.97230 1.000 116.30604 369 VAL A C 1
ATOM 2073 O O . VAL A 1 296 ? 117.93357 3.69731 -71.01503 1.000 110.97385 369 VAL A O 1
ATOM 2075 N N . ASP A 1 297 ? 118.13016 1.50096 -71.51657 1.000 123.27425 370 ASP A N 1
ATOM 2076 C CA . ASP A 1 297 ? 116.85559 1.40515 -72.23047 1.000 116.66732 370 ASP A CA 1
ATOM 2077 C C . ASP A 1 297 ? 115.72321 1.30476 -71.21041 1.000 106.47251 370 ASP A C 1
ATOM 2078 O O . ASP A 1 297 ? 115.21142 0.22662 -70.89720 1.000 110.01354 370 ASP A O 1
ATOM 2080 N N . PHE A 1 298 ? 115.32459 2.46554 -70.68416 1.000 108.47968 371 PHE A N 1
ATOM 2081 C CA . PHE A 1 298 ? 114.22527 2.49732 -69.72403 1.000 110.40872 371 PHE A CA 1
ATOM 2082 C C . PHE A 1 298 ? 112.90826 2.11394 -70.38274 1.000 112.45280 371 PHE A C 1
ATOM 2083 O O . PHE A 1 298 ? 112.08444 1.42048 -69.77462 1.000 115.17493 371 PHE A O 1
ATOM 2091 N N . ALA A 1 299 ? 112.68188 2.57235 -71.61599 1.000 109.77717 372 ALA A N 1
ATOM 2092 C CA . ALA A 1 299 ? 111.46432 2.19461 -72.32326 1.000 112.11094 372 ALA A CA 1
ATOM 2093 C C . ALA A 1 299 ? 111.38171 0.68460 -72.49113 1.000 118.62126 372 ALA A C 1
ATOM 2094 O O . ALA A 1 299 ? 110.31310 0.08621 -72.30715 1.000 114.73038 372 ALA A O 1
ATOM 2096 N N . GLY A 1 300 ? 112.51044 0.04746 -72.81234 1.000 113.30505 373 GLY A N 1
ATOM 2097 C CA . GLY A 1 300 ? 112.52136 -1.40085 -72.93563 1.000 117.05268 373 GLY A CA 1
ATOM 2098 C C . GLY A 1 300 ? 112.36201 -2.10799 -71.60354 1.000 119.87689 373 GLY A C 1
ATOM 2099 O O . GLY A 1 300 ? 111.57526 -3.05217 -71.48560 1.000 127.79242 373 GLY A O 1
ATOM 2100 N N . TRP A 1 301 ? 113.10854 -1.67224 -70.58667 1.000 115.88229 374 TRP A N 1
ATOM 2101 C CA . TRP A 1 301 ? 113.00584 -2.30232 -69.27330 1.000 121.62682 374 TRP A CA 1
ATOM 2102 C C . TRP A 1 301 ? 111.58844 -2.20423 -68.72862 1.000 124.75321 374 TRP A C 1
ATOM 2103 O O . TRP A 1 301 ? 111.03293 -3.18962 -68.23164 1.000 129.87675 374 TRP A O 1
ATOM 2114 N N . LEU A 1 302 ? 110.98653 -1.01762 -68.81856 1.000 122.40470 375 LEU A N 1
ATOM 2115 C CA . LEU A 1 302 ? 109.64599 -0.82107 -68.28075 1.000 122.11191 375 LEU A CA 1
ATOM 2116 C C . LEU A 1 302 ? 108.64970 -1.78505 -68.91278 1.000 131.54962 375 LEU A C 1
ATOM 2117 O O . LEU A 1 302 ? 107.87045 -2.43801 -68.20991 1.000 134.32071 375 LEU A O 1
ATOM 2122 N N . CYS A 1 303 ? 108.66916 -1.89835 -70.24245 1.000 128.25555 376 CYS A N 1
ATOM 2123 C CA . CYS A 1 303 ? 107.69902 -2.75143 -70.92128 1.000 131.77692 376 CYS A CA 1
ATOM 2124 C C . CYS A 1 303 ? 107.92066 -4.21911 -70.57609 1.000 137.20499 376 CYS A C 1
ATOM 2125 O O . CYS A 1 303 ? 106.97128 -4.94148 -70.25404 1.000 138.03569 376 CYS A O 1
ATOM 2128 N N . SER A 1 304 ? 109.17500 -4.67627 -70.62629 1.000 137.07666 377 SER A N 1
ATOM 2129 C CA . SER A 1 304 ? 109.46389 -6.07513 -70.32554 1.000 138.88640 377 SER A CA 1
ATOM 2130 C C . SER A 1 304 ? 109.21333 -6.40099 -68.85916 1.000 148.10831 377 SER A C 1
ATOM 2131 O O . SER A 1 304 ? 108.88386 -7.54650 -68.52781 1.000 150.11173 377 SER A O 1
ATOM 2134 N N . THR A 1 305 ? 109.36866 -5.41686 -67.97088 1.000 154.20263 378 THR A N 1
ATOM 2135 C CA . THR A 1 305 ? 109.13549 -5.65698 -66.55088 1.000 152.27875 378 THR A CA 1
ATOM 2136 C C . THR A 1 305 ? 107.64713 -5.76647 -66.25291 1.000 151.25801 378 THR A C 1
ATOM 2137 O O . THR A 1 305 ? 107.20108 -6.71983 -65.60462 1.000 164.77593 378 THR A O 1
ATOM 2141 N N . ILE A 1 306 ? 106.86051 -4.79840 -66.71930 1.000 146.47070 379 ILE A N 1
ATOM 2142 C CA . ILE A 1 306 ? 105.43427 -4.80051 -66.42440 1.000 153.60576 379 ILE A CA 1
ATOM 2143 C C . ILE A 1 306 ? 104.62480 -5.62892 -67.41731 1.000 154.76943 379 ILE A C 1
ATOM 2144 O O . ILE A 1 306 ? 103.51445 -6.06506 -67.08224 1.000 153.00789 379 ILE A O 1
ATOM 2149 N N . GLY A 1 307 ? 105.14261 -5.86354 -68.62078 1.000 148.82021 380 GLY A N 1
ATOM 2150 C CA . GLY A 1 307 ? 104.41035 -6.62957 -69.61029 1.000 156.25143 380 GLY A CA 1
ATOM 2151 C C . GLY A 1 307 ? 103.60704 -5.76971 -70.56538 1.000 155.75877 380 GLY A C 1
ATOM 2152 O O . GLY A 1 307 ? 102.38971 -5.62873 -70.41372 1.000 157.63264 380 GLY A O 1
ATOM 2153 N N . LEU A 1 308 ? 104.27807 -5.19066 -71.55585 1.000 156.55778 381 LEU A N 1
ATOM 2154 C CA . LEU A 1 308 ? 103.61824 -4.34135 -72.54127 1.000 153.21167 381 LEU A CA 1
ATOM 2155 C C . LEU A 1 308 ? 103.85563 -4.85177 -73.96108 1.000 151.99171 381 LEU A C 1
ATOM 2156 O O . LEU A 1 308 ? 103.63081 -6.02601 -74.25433 1.000 150.84400 381 LEU A O 1
ATOM 2158 N N . GLU B 1 3 ? 12.76763 5.11653 30.09628 1.000 126.55582 38 GLU B N 1
ATOM 2159 C CA . GLU B 1 3 ? 11.75500 5.77736 30.91347 1.000 135.15075 38 GLU B CA 1
ATOM 2160 C C . GLU B 1 3 ? 11.08016 6.93391 30.15962 1.000 127.81229 38 GLU B C 1
ATOM 2161 O O . GLU B 1 3 ? 9.87390 6.88709 29.91086 1.000 130.34080 38 GLU B O 1
ATOM 2163 N N . GLU B 1 4 ? 11.85617 7.96168 29.79042 1.000 127.99961 39 GLU B N 1
ATOM 2164 C CA . GLU B 1 4 ? 11.33263 9.06994 28.99333 1.000 125.10820 39 GLU B CA 1
ATOM 2165 C C . GLU B 1 4 ? 11.01171 8.67136 27.55987 1.000 117.21483 39 GLU B C 1
ATOM 2166 O O . GLU B 1 4 ? 10.61389 9.54335 26.78225 1.000 114.15600 39 GLU B O 1
ATOM 2172 N N . LEU B 1 5 ? 11.18964 7.39973 27.19164 1.000 120.15755 40 LEU B N 1
ATOM 2173 C CA . LEU B 1 5 ? 10.77604 6.86648 25.90120 1.000 120.57970 40 LEU B CA 1
ATOM 2174 C C . LEU B 1 5 ? 9.42627 6.16774 25.97977 1.000 125.96907 40 LEU B C 1
ATOM 2175 O O . LEU B 1 5 ? 9.11176 5.33943 25.11709 1.000 127.53100 40 LEU B O 1
ATOM 2180 N N . GLU B 1 6 ? 8.64081 6.45903 27.01709 1.000 130.78844 41 GLU B N 1
ATOM 2181 C CA . GLU B 1 6 ? 7.32189 5.85428 27.15793 1.000 120.88588 41 GLU B CA 1
ATOM 2182 C C . GLU B 1 6 ? 6.42645 6.25482 25.98931 1.000 119.40951 41 GLU B C 1
ATOM 2183 O O . GLU B 1 6 ? 6.42870 7.40752 25.54812 1.000 118.20904 41 GLU B O 1
ATOM 2185 N N . LEU B 1 7 ? 5.65366 5.29427 25.48657 1.000 127.41007 42 LEU B N 1
ATOM 2186 C CA . LEU B 1 7 ? 4.87586 5.49132 24.26868 1.000 127.59028 42 LEU B CA 1
ATOM 2187 C C . LEU B 1 7 ? 3.50662 6.07491 24.60126 1.000 133.29491 42 LEU B C 1
ATOM 2188 O O . LEU B 1 7 ? 2.71102 5.44843 25.30958 1.000 130.37244 42 LEU B O 1
ATOM 2190 N N . ASP B 1 8 ? 3.23799 7.27119 24.08688 1.000 141.47404 43 ASP B N 1
ATOM 2191 C CA . ASP B 1 8 ? 1.89898 7.83734 24.13826 1.000 142.04301 43 ASP B CA 1
ATOM 2192 C C . ASP B 1 8 ? 0.95471 7.03508 23.24664 1.000 143.72582 43 ASP B C 1
ATOM 2193 O O . ASP B 1 8 ? 1.36926 6.42645 22.25697 1.000 142.66676 43 ASP B O 1
ATOM 2198 N N . GLU B 1 9 ? -0.33399 7.04773 23.60035 1.000 128.45719 44 GLU B N 1
ATOM 2199 C CA . GLU B 1 9 ? -1.30884 6.23956 22.87079 1.000 125.95575 44 GLU B CA 1
ATOM 2200 C C . GLU B 1 9 ? -1.46376 6.71174 21.42971 1.000 119.32423 44 GLU B C 1
ATOM 2201 O O . GLU B 1 9 ? -1.45622 5.89851 20.49704 1.000 121.00712 44 GLU B O 1
ATOM 2207 N N . GLN B 1 10 ? -1.61882 8.02258 21.22525 1.000 114.87907 45 GLN B N 1
ATOM 2208 C CA . GLN B 1 10 ? -1.69938 8.53800 19.86241 1.000 106.78726 45 GLN B CA 1
ATOM 2209 C C . GLN B 1 10 ? -0.39430 8.32209 19.11523 1.000 106.06527 45 GLN B C 1
ATOM 2210 O O . GLN B 1 10 ? -0.40001 8.10250 17.89889 1.000 97.33141 45 GLN B O 1
ATOM 2216 N N . GLN B 1 11 ? 0.73190 8.38211 19.82391 1.000 105.56059 46 GLN B N 1
ATOM 2217 C CA . GLN B 1 11 ? 2.01126 8.09611 19.19102 1.000 99.95309 46 GLN B CA 1
ATOM 2218 C C . GLN B 1 11 ? 2.12543 6.62173 18.83661 1.000 103.74935 46 GLN B C 1
ATOM 2219 O O . GLN B 1 11 ? 2.59129 6.27470 17.74509 1.000 101.20031 46 GLN B O 1
ATOM 2225 N N . ARG B 1 12 ? 1.69817 5.74118 19.74610 1.000 102.19417 47 ARG B N 1
ATOM 2226 C CA . ARG B 1 12 ? 1.80026 4.30787 19.49684 1.000 100.96248 47 ARG B CA 1
ATOM 2227 C C . ARG B 1 12 ? 0.96761 3.90011 18.29115 1.000 101.04871 47 ARG B C 1
ATOM 2228 O O . ARG B 1 12 ? 1.38349 3.04967 17.49639 1.000 99.35048 47 ARG B O 1
ATOM 2230 N N . LYS B 1 13 ? -0.21041 4.50374 18.13334 1.000 101.77671 48 LYS B N 1
ATOM 2231 C CA . LYS B 1 13 ? -1.04144 4.18951 16.97976 1.000 100.00424 48 LYS B CA 1
ATOM 2232 C C . LYS B 1 13 ? -0.46934 4.78705 15.69677 1.000 96.67647 48 LYS B C 1
ATOM 2233 O O . LYS B 1 13 ? -0.58242 4.17271 14.63053 1.000 98.82453 48 LYS B O 1
ATOM 2235 N N . ARG B 1 14 ? 0.15525 5.96700 15.77392 1.000 96.69784 49 ARG B N 1
ATOM 2236 C CA . ARG B 1 14 ? 0.78394 6.54074 14.58652 1.000 91.96030 49 ARG B CA 1
ATOM 2237 C C . ARG B 1 14 ? 2.01062 5.74298 14.17171 1.000 90.11355 49 ARG B C 1
ATOM 2238 O O . ARG B 1 14 ? 2.25028 5.53687 12.97596 1.000 86.73565 49 ARG B O 1
ATOM 2246 N N . LEU B 1 15 ? 2.80547 5.29565 15.14411 1.000 91.35737 50 LEU B N 1
ATOM 2247 C CA . LEU B 1 15 ? 3.93737 4.43583 14.82478 1.000 88.45004 50 LEU B CA 1
ATOM 2248 C C . LEU B 1 15 ? 3.46077 3.09654 14.27917 1.000 91.22144 50 LEU B C 1
ATOM 2249 O O . LEU B 1 15 ? 4.00583 2.59249 13.28982 1.000 85.84929 50 LEU B O 1
ATOM 2254 N N . GLU B 1 16 ? 2.43447 2.51321 14.90471 1.000 94.93340 51 GLU B N 1
ATOM 2255 C CA . GLU B 1 16 ? 1.86046 1.27612 14.38816 1.000 96.24334 51 GLU B CA 1
ATOM 2256 C C . GLU B 1 16 ? 1.36933 1.46036 12.95967 1.000 90.13022 51 GLU B C 1
ATOM 2257 O O . GLU B 1 16 ? 1.63579 0.62208 12.08995 1.000 86.27056 51 GLU B O 1
ATOM 2263 N N . ALA B 1 17 ? 0.66254 2.56169 12.69603 1.000 92.52277 52 ALA B N 1
ATOM 2264 C CA . ALA B 1 17 ? 0.16508 2.81256 11.34833 1.000 91.04258 52 ALA B CA 1
ATOM 2265 C C . ALA B 1 17 ? 1.31560 2.91557 10.35844 1.000 86.94841 52 ALA B C 1
ATOM 2266 O O . ALA B 1 17 ? 1.31491 2.24898 9.31738 1.000 87.47349 52 ALA B O 1
ATOM 2268 N N . PHE B 1 18 ? 2.31947 3.73580 10.67609 1.000 88.85853 53 PHE B N 1
ATOM 2269 C CA . PHE B 1 18 ? 3.45773 3.87157 9.77736 1.000 83.41916 53 PHE B CA 1
ATOM 2270 C C . PHE B 1 18 ? 4.11067 2.52457 9.50158 1.000 79.67456 53 PHE B C 1
ATOM 2271 O O . PHE B 1 18 ? 4.55516 2.27151 8.37795 1.000 80.91510 53 PHE B O 1
ATOM 2279 N N . LEU B 1 19 ? 4.15716 1.64074 10.50095 1.000 83.65401 54 LEU B N 1
ATOM 2280 C CA . LEU B 1 19 ? 4.75494 0.32843 10.28619 1.000 81.63430 54 LEU B CA 1
ATOM 2281 C C . LEU B 1 19 ? 3.91596 -0.52003 9.33153 1.000 90.74992 54 LEU B C 1
ATOM 2282 O O . LEU B 1 19 ? 4.46993 -1.21771 8.47534 1.000 86.94080 54 LEU B O 1
ATOM 2284 N N . THR B 1 20 ? 2.58104 -0.48533 9.45613 1.000 88.60203 55 THR B N 1
ATOM 2285 C CA . THR B 1 20 ? 1.77385 -1.27928 8.53385 1.000 92.32685 55 THR B CA 1
ATOM 2286 C C . THR B 1 20 ? 1.71976 -0.63512 7.14975 1.000 87.85115 55 THR B C 1
ATOM 2287 O O . THR B 1 20 ? 1.54550 -1.33838 6.14688 1.000 86.49672 55 THR B O 1
ATOM 2291 N N . GLN B 1 21 ? 1.87937 0.68887 7.06552 1.000 84.78371 56 GLN B N 1
ATOM 2292 C CA . GLN B 1 21 ? 2.06145 1.32318 5.76147 1.000 84.44078 56 GLN B CA 1
ATOM 2293 C C . GLN B 1 21 ? 3.37852 0.90358 5.12696 1.000 84.65575 56 GLN B C 1
ATOM 2294 O O . GLN B 1 21 ? 3.42948 0.58720 3.93227 1.000 86.41403 56 GLN B O 1
ATOM 2300 N N . LYS B 1 22 ? 4.44995 0.88640 5.91655 1.000 88.04062 57 LYS B N 1
ATOM 2301 C CA . LYS B 1 22 ? 5.75416 0.47789 5.41776 1.000 84.62559 57 LYS B CA 1
ATOM 2302 C C . LYS B 1 22 ? 5.79421 -1.00317 5.05918 1.000 86.42938 57 LYS B C 1
ATOM 2303 O O . LYS B 1 22 ? 6.60252 -1.40127 4.21586 1.000 88.55309 57 LYS B O 1
ATOM 2309 N N . GLN B 1 23 ? 4.91394 -1.81990 5.64427 1.000 91.20285 58 GLN B N 1
ATOM 2310 C CA . GLN B 1 23 ? 4.94018 -3.26363 5.42886 1.000 93.77507 58 GLN B CA 1
ATOM 2311 C C . GLN B 1 23 ? 4.58825 -3.67575 4.00165 1.000 93.09994 58 GLN B C 1
ATOM 2312 O O . GLN B 1 23 ? 4.74760 -4.85234 3.66416 1.000 93.32780 58 GLN B O 1
ATOM 2314 N N . LYS B 1 24 ? 4.12097 -2.75382 3.15762 1.000 96.39197 59 LYS B N 1
ATOM 2315 C CA . LYS B 1 24 ? 3.59581 -3.11475 1.84936 1.000 98.82117 59 LYS B CA 1
ATOM 2316 C C . LYS B 1 24 ? 4.37344 -2.48479 0.69785 1.000 106.17860 59 LYS B C 1
ATOM 2317 O O . LYS B 1 24 ? 3.90276 -2.51329 -0.44806 1.000 109.90288 59 LYS B O 1
ATOM 2319 N N . VAL B 1 25 ? 5.55632 -1.93424 0.95852 1.000 102.46823 60 VAL B N 1
ATOM 2320 C CA . VAL B 1 25 ? 6.32001 -1.27312 -0.09972 1.000 96.77278 60 VAL B CA 1
ATOM 2321 C C . VAL B 1 25 ? 7.29495 -2.23000 -0.77798 1.000 101.36547 60 VAL B C 1
ATOM 2322 O O . VAL B 1 25 ? 7.41546 -2.22787 -2.00531 1.000 101.80605 60 VAL B O 1
ATOM 2326 N N . GLY B 1 26 ? 8.00990 -3.06275 -0.02606 1.000 99.09612 61 GLY B N 1
ATOM 2327 C CA . GLY B 1 26 ? 8.95020 -3.97012 -0.65529 1.000 96.22808 61 GLY B CA 1
ATOM 2328 C C . GLY B 1 26 ? 10.26405 -3.29998 -1.02791 1.000 100.77088 61 GLY B C 1
ATOM 2329 O O . GLY B 1 26 ? 10.66034 -2.28015 -0.45921 1.000 88.97226 61 GLY B O 1
ATOM 2330 N N . GLU B 1 27 ? 10.95039 -3.90485 -1.99858 1.000 110.15753 62 GLU B N 1
ATOM 2331 C CA . GLU B 1 27 ? 12.25808 -3.43081 -2.43827 1.000 103.66196 62 GLU B CA 1
ATOM 2332 C C . GLU B 1 27 ? 12.10019 -2.25248 -3.38886 1.000 101.08583 62 GLU B C 1
ATOM 2333 O O . GLU B 1 27 ? 11.27152 -2.28268 -4.30225 1.000 104.88897 62 GLU B O 1
ATOM 2335 N N . LEU B 1 28 ? 12.90229 -1.21504 -3.17232 1.000 95.45655 63 LEU B N 1
ATOM 2336 C CA . LEU B 1 28 ? 12.76427 0.03519 -3.90269 1.000 94.64242 63 LEU B CA 1
ATOM 2337 C C . LEU B 1 28 ? 13.72819 0.06491 -5.08005 1.000 92.80634 63 LEU B C 1
ATOM 2338 O O . LEU B 1 28 ? 14.90607 -0.27487 -4.93637 1.000 93.97693 63 LEU B O 1
ATOM 2343 N N . LYS B 1 29 ? 13.21703 0.46487 -6.23907 1.000 89.75616 64 LYS B N 1
ATOM 2344 C CA . LYS B 1 29 ? 14.00711 0.63534 -7.44367 1.000 86.95842 64 LYS B CA 1
ATOM 2345 C C . LYS B 1 29 ? 13.75254 2.03173 -7.98942 1.000 87.94223 64 LYS B C 1
ATOM 2346 O O . LYS B 1 29 ? 12.77123 2.68878 -7.63364 1.000 88.62242 64 LYS B O 1
ATOM 2352 N N . ASP B 1 30 ? 14.65442 2.48267 -8.86148 1.000 92.04823 65 ASP B N 1
ATOM 2353 C CA . ASP B 1 30 ? 14.54309 3.83278 -9.40118 1.000 91.58774 65 ASP B CA 1
ATOM 2354 C C . ASP B 1 30 ? 13.27769 4.01476 -10.23672 1.000 90.28611 65 ASP B C 1
ATOM 2355 O O . ASP B 1 30 ? 12.69097 5.10255 -10.22636 1.000 83.38708 65 ASP B O 1
ATOM 2360 N N . ASP B 1 31 ? 12.83980 2.97354 -10.95716 1.000 91.58341 66 ASP B N 1
ATOM 2361 C CA . ASP B 1 31 ? 11.63915 3.07327 -11.78744 1.000 90.89087 66 ASP B CA 1
ATOM 2362 C C . ASP B 1 31 ? 10.37855 3.25302 -10.96468 1.000 83.97849 66 ASP B C 1
ATOM 2363 O O . ASP B 1 31 ? 9.35914 3.70085 -11.50066 1.000 90.48714 66 ASP B O 1
ATOM 2368 N N . ASP B 1 32 ? 10.42268 2.89311 -9.68472 1.000 76.25593 67 ASP B N 1
ATOM 2369 C CA . ASP B 1 32 ? 9.25065 2.99599 -8.83052 1.000 84.98649 67 ASP B CA 1
ATOM 2370 C C . ASP B 1 32 ? 8.85613 4.43527 -8.53834 1.000 80.97578 67 ASP B C 1
ATOM 2371 O O . ASP B 1 32 ? 7.71523 4.67972 -8.13310 1.000 80.28791 67 ASP B O 1
ATOM 2376 N N . PHE B 1 33 ? 9.76035 5.38762 -8.73170 1.000 75.57151 68 PHE B N 1
ATOM 2377 C CA . PHE B 1 33 ? 9.59246 6.73572 -8.21128 1.000 78.12766 68 PHE B CA 1
ATOM 2378 C C . PHE B 1 33 ? 9.34944 7.73041 -9.33817 1.000 81.79454 68 PHE B C 1
ATOM 2379 O O . PHE B 1 33 ? 10.08822 7.75261 -10.32850 1.000 84.23083 68 PHE B O 1
ATOM 2387 N N . GLU B 1 34 ? 8.30639 8.54316 -9.17909 1.000 90.52649 69 GLU B N 1
ATOM 2388 C CA . GLU B 1 34 ? 8.00429 9.66038 -10.06403 1.000 87.63022 69 GLU B CA 1
ATOM 2389 C C . GLU B 1 34 ? 8.25816 10.95353 -9.30093 1.000 84.81966 69 GLU B C 1
ATOM 2390 O O . GLU B 1 34 ? 7.73843 11.13822 -8.19498 1.000 82.04123 69 GLU B O 1
ATOM 2396 N N . LYS B 1 35 ? 9.05447 11.84082 -9.88897 1.000 84.53348 70 LYS B N 1
ATOM 2397 C CA . LYS B 1 35 ? 9.51390 13.03250 -9.19047 1.000 77.46248 70 LYS B CA 1
ATOM 2398 C C . LYS B 1 35 ? 8.42608 14.09743 -9.14576 1.000 80.34020 70 LYS B C 1
ATOM 2399 O O . LYS B 1 35 ? 7.85785 14.46404 -10.17940 1.000 90.96298 70 LYS B O 1
ATOM 2405 N N . ILE B 1 36 ? 8.15288 14.60774 -7.94715 1.000 80.00880 71 ILE B N 1
ATOM 2406 C CA . ILE B 1 36 ? 7.17763 15.67625 -7.77006 1.000 85.05397 71 ILE B CA 1
ATOM 2407 C C . ILE B 1 36 ? 7.87948 17.02789 -7.77005 1.000 85.04855 71 ILE B C 1
ATOM 2408 O O . ILE B 1 36 ? 7.67321 17.84489 -8.67394 1.000 89.57387 71 ILE B O 1
ATOM 2413 N N . SER B 1 37 ? 8.70957 17.27536 -6.75943 1.000 82.38125 72 SER B N 1
ATOM 2414 C CA . SER B 1 37 ? 9.38258 18.55835 -6.62241 1.000 82.71920 72 SER B CA 1
ATOM 2415 C C . SER B 1 37 ? 10.70311 18.35325 -5.89619 1.000 88.01463 72 SER B C 1
ATOM 2416 O O . SER B 1 37 ? 10.94618 17.30611 -5.29175 1.000 82.16807 72 SER B O 1
ATOM 2419 N N . GLU B 1 38 ? 11.55524 19.37530 -5.95643 1.000 89.08549 73 GLU B N 1
ATOM 2420 C CA . GLU B 1 38 ? 12.83629 19.37983 -5.26090 1.000 89.88460 73 GLU B CA 1
ATOM 2421 C C . GLU B 1 38 ? 12.68418 20.14513 -3.95098 1.000 92.51915 73 GLU B C 1
ATOM 2422 O O . GLU B 1 38 ? 12.30353 21.32095 -3.95579 1.000 93.53716 73 GLU B O 1
ATOM 2428 N N . LEU B 1 39 ? 12.98927 19.48393 -2.83438 1.000 88.60356 74 LEU B N 1
ATOM 2429 C CA . LEU B 1 39 ? 12.79601 20.07869 -1.51757 1.000 84.07187 74 LEU B CA 1
ATOM 2430 C C . LEU B 1 39 ? 14.00834 20.85246 -1.01564 1.000 83.62985 74 LEU B C 1
ATOM 2431 O O . LEU B 1 39 ? 13.88215 21.59613 -0.03740 1.000 87.83751 74 LEU B O 1
ATOM 2436 N N . GLY B 1 40 ? 15.16344 20.69396 -1.64252 1.000 89.11697 75 GLY B N 1
ATOM 2437 C CA . GLY B 1 40 ? 16.36058 21.39886 -1.23600 1.000 88.69818 75 GLY B CA 1
ATOM 2438 C C . GLY B 1 40 ? 17.59373 20.57507 -1.55492 1.000 93.38268 75 GLY B C 1
ATOM 2439 O O . GLY B 1 40 ? 17.51846 19.53938 -2.21238 1.000 93.66278 75 GLY B O 1
ATOM 2440 N N . ALA B 1 41 ? 18.73728 21.05517 -1.06803 1.000 89.38919 76 ALA B N 1
ATOM 2441 C CA . ALA B 1 41 ? 20.00597 20.37130 -1.29581 1.000 105.70349 76 ALA B CA 1
ATOM 2442 C C . ALA B 1 41 ? 21.02920 20.85448 -0.26998 1.000 107.95581 76 ALA B C 1
ATOM 2443 O O . ALA B 1 41 ? 20.70512 21.59927 0.65943 1.000 97.78712 76 ALA B O 1
ATOM 2445 N N . GLY B 1 42 ? 22.27779 20.41371 -0.44828 1.000 112.23687 77 GLY B N 1
ATOM 2446 C CA . GLY B 1 42 ? 23.38074 20.85376 0.38386 1.000 106.45434 77 GLY B CA 1
ATOM 2447 C C . GLY B 1 42 ? 24.32274 19.74155 0.79810 1.000 119.66561 77 GLY B C 1
ATOM 2448 O O . GLY B 1 42 ? 23.87896 18.66577 1.21214 1.000 125.51389 77 GLY B O 1
ATOM 2449 N N . ASN B 1 43 ? 25.62571 19.99840 0.67658 1.000 124.27762 78 ASN B N 1
ATOM 2450 C CA . ASN B 1 43 ? 26.69693 19.11013 1.13723 1.000 133.67810 78 ASN B CA 1
ATOM 2451 C C . ASN B 1 43 ? 26.54289 17.69789 0.56113 1.000 142.43028 78 ASN B C 1
ATOM 2452 O O . ASN B 1 43 ? 26.26027 16.72056 1.25872 1.000 145.96025 78 ASN B O 1
ATOM 2454 N N . GLY B 1 44 ? 26.75278 17.63050 -0.75259 1.000 157.49712 79 GLY B N 1
ATOM 2455 C CA . GLY B 1 44 ? 26.76843 16.37814 -1.47914 1.000 148.67280 79 GLY B CA 1
ATOM 2456 C C . GLY B 1 44 ? 25.44768 15.65319 -1.55501 1.000 138.96744 79 GLY B C 1
ATOM 2457 O O . GLY B 1 44 ? 25.42394 14.49907 -1.99427 1.000 133.43395 79 GLY B O 1
ATOM 2458 N N . GLY B 1 45 ? 24.35079 16.28713 -1.14551 1.000 129.12598 80 GLY B N 1
ATOM 2459 C CA . GLY B 1 45 ? 23.04927 15.64983 -1.17346 1.000 118.17156 80 GLY B CA 1
ATOM 2460 C C . GLY B 1 45 ? 21.92782 16.55096 -1.64675 1.000 121.82118 80 GLY B C 1
ATOM 2461 O O . GLY B 1 45 ? 21.87951 17.73642 -1.29718 1.000 122.86899 80 GLY B O 1
ATOM 2462 N N . VAL B 1 46 ? 21.02823 16.00207 -2.45918 1.000 103.10370 81 VAL B N 1
ATOM 2463 C CA . VAL B 1 46 ? 19.81374 16.69444 -2.88050 1.000 101.43792 81 VAL B CA 1
ATOM 2464 C C . VAL B 1 46 ? 18.62308 15.82546 -2.49282 1.000 93.01060 81 VAL B C 1
ATOM 2465 O O . VAL B 1 46 ? 18.70352 14.59034 -2.48683 1.000 83.99365 81 VAL B O 1
ATOM 2469 N N . VAL B 1 47 ? 17.51373 16.48009 -2.15280 1.000 91.50006 82 VAL B N 1
ATOM 2470 C CA . VAL B 1 47 ? 16.32545 15.79822 -1.66265 1.000 86.25778 82 VAL B CA 1
ATOM 2471 C C . VAL B 1 47 ? 15.13226 16.19515 -2.51875 1.000 83.99663 82 VAL B C 1
ATOM 2472 O O . VAL B 1 47 ? 14.88111 17.38675 -2.73199 1.000 83.14038 82 VAL B O 1
ATOM 2476 N N . PHE B 1 48 ? 14.39231 15.19539 -2.99044 1.000 79.17277 83 PHE B N 1
ATOM 2477 C CA . PHE B 1 48 ? 13.18900 15.39927 -3.77706 1.000 83.98606 83 PHE B CA 1
ATOM 2478 C C . PHE B 1 48 ? 11.97284 14.89298 -3.01382 1.000 80.83399 83 PHE B C 1
ATOM 2479 O O . PHE B 1 48 ? 12.05435 13.90614 -2.27503 1.000 74.64105 83 PHE B O 1
ATOM 2487 N N . LYS B 1 49 ? 10.84467 15.58500 -3.18156 1.000 81.96885 84 LYS B N 1
ATOM 2488 C CA . LYS B 1 49 ? 9.55382 14.99552 -2.84833 1.000 81.64381 84 LYS B CA 1
ATOM 2489 C C . LYS B 1 49 ? 9.16815 14.04526 -3.97172 1.000 77.64004 84 LYS B C 1
ATOM 2490 O O . LYS B 1 49 ? 9.23868 14.40623 -5.15022 1.000 85.99237 84 LYS B O 1
ATOM 2496 N N . VAL B 1 50 ? 8.75290 12.83858 -3.62022 1.000 74.49891 85 VAL B N 1
ATOM 2497 C CA . VAL B 1 50 ? 8.66477 11.77160 -4.60398 1.000 79.87039 85 VAL B CA 1
ATOM 2498 C C . VAL B 1 50 ? 7.40276 10.94797 -4.37227 1.000 73.37303 85 VAL B C 1
ATOM 2499 O O . VAL B 1 50 ? 6.96579 10.76398 -3.23211 1.000 70.76245 85 VAL B O 1
ATOM 2503 N N . SER B 1 51 ? 6.79559 10.48437 -5.46294 1.000 71.00318 86 SER B N 1
ATOM 2504 C CA . SER B 1 51 ? 5.70218 9.52353 -5.40331 1.000 73.63859 86 SER B CA 1
ATOM 2505 C C . SER B 1 51 ? 6.25566 8.13739 -5.70107 1.000 78.95510 86 SER B C 1
ATOM 2506 O O . SER B 1 51 ? 6.84176 7.91143 -6.76636 1.000 74.56020 86 SER B O 1
ATOM 2509 N N . HIS B 1 52 ? 6.10170 7.22514 -4.74402 1.000 76.79388 87 HIS B N 1
ATOM 2510 C CA . HIS B 1 52 ? 6.42532 5.81562 -4.95581 1.000 77.49217 87 HIS B CA 1
ATOM 2511 C C . HIS B 1 52 ? 5.22825 5.16914 -5.63009 1.000 75.52340 87 HIS B C 1
ATOM 2512 O O . HIS B 1 52 ? 4.19863 4.93524 -4.99115 1.000 79.34868 87 HIS B O 1
ATOM 2519 N N . LYS B 1 53 ? 5.36253 4.88094 -6.91068 1.000 78.88014 88 LYS B N 1
ATOM 2520 C CA . LYS B 1 53 ? 4.23820 4.48448 -7.75696 1.000 78.46764 88 LYS B CA 1
ATOM 2521 C C . LYS B 1 53 ? 3.58439 3.15427 -7.37970 1.000 83.66582 88 LYS B C 1
ATOM 2522 O O . LYS B 1 53 ? 2.35423 3.04698 -7.53831 1.000 82.16327 88 LYS B O 1
ATOM 2528 N N . PRO B 1 54 ? 4.31829 2.12012 -6.92994 1.000 85.11932 89 PRO B N 1
ATOM 2529 C CA . PRO B 1 54 ? 3.62461 0.86327 -6.56689 1.000 84.60661 89 PRO B CA 1
ATOM 2530 C C . PRO B 1 54 ? 2.56792 1.07640 -5.49501 1.000 82.19007 89 PRO B C 1
ATOM 2531 O O . PRO B 1 54 ? 1.39900 0.74692 -5.71702 1.000 86.93309 89 PRO B O 1
ATOM 2535 N N . SER B 1 55 ? 2.95414 1.62717 -4.34504 1.000 81.22686 90 SER B N 1
ATOM 2536 C CA . SER B 1 55 ? 1.98965 2.11969 -3.36579 1.000 85.17380 90 SER B CA 1
ATOM 2537 C C . SER B 1 55 ? 1.54398 3.51144 -3.81712 1.000 87.48685 90 SER B C 1
ATOM 2538 O O . SER B 1 55 ? 1.82852 3.93934 -4.93625 1.000 94.73776 90 SER B O 1
ATOM 2541 N N . GLY B 1 56 ? 0.84493 4.25362 -2.96535 1.000 81.00330 91 GLY B N 1
ATOM 2542 C CA . GLY B 1 56 ? 0.60542 5.64854 -3.25257 1.000 86.10421 91 GLY B CA 1
ATOM 2543 C C . GLY B 1 56 ? 1.46981 6.60680 -2.47045 1.000 79.92214 91 GLY B C 1
ATOM 2544 O O . GLY B 1 56 ? 1.19697 7.81560 -2.48099 1.000 84.95988 91 GLY B O 1
ATOM 2545 N N . LEU B 1 57 ? 2.51079 6.12299 -1.79925 1.000 74.99357 92 LEU B N 1
ATOM 2546 C CA . LEU B 1 57 ? 3.14160 6.90926 -0.74595 1.000 74.20348 92 LEU B CA 1
ATOM 2547 C C . LEU B 1 57 ? 3.95431 8.05427 -1.33072 1.000 78.89714 92 LEU B C 1
ATOM 2548 O O . LEU B 1 57 ? 4.81345 7.85062 -2.19311 1.000 80.10111 92 LEU B O 1
ATOM 2553 N N . VAL B 1 58 ? 3.67396 9.26188 -0.86263 1.000 80.97349 93 VAL B N 1
ATOM 2554 C CA . VAL B 1 58 ? 4.57863 10.38473 -1.06703 1.000 75.90176 93 VAL B CA 1
ATOM 2555 C C . VAL B 1 58 ? 5.76151 10.20397 -0.12377 1.000 72.43870 93 VAL B C 1
ATOM 2556 O O . VAL B 1 58 ? 5.58529 10.14335 1.09671 1.000 74.51872 93 VAL B O 1
ATOM 2560 N N . MET B 1 59 ? 6.96452 10.09485 -0.68228 1.000 73.72075 94 MET B N 1
ATOM 2561 C CA . MET B 1 59 ? 8.17303 9.92777 0.11273 1.000 73.80798 94 MET B CA 1
ATOM 2562 C C . MET B 1 59 ? 9.12746 11.08908 -0.12467 1.000 73.86083 94 MET B C 1
ATOM 2563 O O . MET B 1 59 ? 8.95788 11.89685 -1.04231 1.000 72.74684 94 MET B O 1
ATOM 2568 N N . ALA B 1 60 ? 10.16100 11.14158 0.70626 1.000 69.49805 95 ALA B N 1
ATOM 2569 C CA . ALA B 1 60 ? 11.29157 12.03189 0.49683 1.000 75.08767 95 ALA B CA 1
ATOM 2570 C C . ALA B 1 60 ? 12.48370 11.18150 0.08104 1.000 73.78024 95 ALA B C 1
ATOM 2571 O O . ALA B 1 60 ? 12.85370 10.23785 0.78833 1.000 76.21545 95 ALA B O 1
ATOM 2573 N N . ARG B 1 61 ? 13.06896 11.50615 -1.07041 1.000 73.92465 96 ARG B N 1
ATOM 2574 C CA . ARG B 1 61 ? 14.17887 10.75032 -1.64236 1.000 74.65526 96 ARG B CA 1
ATOM 2575 C C . ARG B 1 61 ? 15.43906 11.60890 -1.60223 1.000 73.53750 96 ARG B C 1
ATOM 2576 O O . ARG B 1 61 ? 15.51958 12.63305 -2.29212 1.000 79.38309 96 ARG B O 1
ATOM 2584 N N . LYS B 1 62 ? 16.41659 11.19635 -0.79493 1.000 74.10435 97 LYS B N 1
ATOM 2585 C CA . LYS B 1 62 ? 17.70829 11.86527 -0.72000 1.000 82.73777 97 LYS B CA 1
ATOM 2586 C C . LYS B 1 62 ? 18.70760 11.14695 -1.61430 1.000 80.92179 97 LYS B C 1
ATOM 2587 O O . LYS B 1 62 ? 18.81196 9.91713 -1.57543 1.000 74.88890 97 LYS B O 1
ATOM 2593 N N . LEU B 1 63 ? 19.44401 11.91449 -2.40864 1.000 77.73235 98 LEU B N 1
ATOM 2594 C CA . LEU B 1 63 ? 20.43177 11.36971 -3.33019 1.000 81.49911 98 LEU B CA 1
ATOM 2595 C C . LEU B 1 63 ? 21.81124 11.81212 -2.87318 1.000 79.40038 98 LEU B C 1
ATOM 2596 O O . LEU B 1 63 ? 22.06414 13.01174 -2.72222 1.000 90.21989 98 LEU B O 1
ATOM 2601 N N . ILE B 1 64 ? 22.69536 10.85074 -2.65588 1.000 77.68796 99 ILE B N 1
ATOM 2602 C CA . ILE B 1 64 ? 24.06092 11.11533 -2.23100 1.000 86.09375 99 ILE B CA 1
ATOM 2603 C C . ILE B 1 64 ? 24.98469 10.63707 -3.34307 1.000 83.18040 99 ILE B C 1
ATOM 2604 O O . ILE B 1 64 ? 25.15126 9.42812 -3.53554 1.000 76.93039 99 ILE B O 1
ATOM 2609 N N . HIS B 1 65 ? 25.56304 11.57503 -4.09535 1.000 87.46538 100 HIS B N 1
ATOM 2610 C CA . HIS B 1 65 ? 26.52390 11.21957 -5.13902 1.000 92.64983 100 HIS B CA 1
ATOM 2611 C C . HIS B 1 65 ? 27.82303 10.79059 -4.46925 1.000 84.93142 100 HIS B C 1
ATOM 2612 O O . HIS B 1 65 ? 28.36163 11.51881 -3.62933 1.000 78.33636 100 HIS B O 1
ATOM 2619 N N . LEU B 1 66 ? 28.31345 9.60134 -4.81289 1.000 89.78281 101 LEU B N 1
ATOM 2620 C CA . LEU B 1 66 ? 29.51534 9.07765 -4.17168 1.000 93.54664 101 LEU B CA 1
ATOM 2621 C C . LEU B 1 66 ? 30.29636 8.23874 -5.17041 1.000 102.65369 101 LEU B C 1
ATOM 2622 O O . LEU B 1 66 ? 29.76237 7.27404 -5.72791 1.000 107.58250 101 LEU B O 1
ATOM 2627 N N . GLU B 1 67 ? 31.55804 8.60715 -5.39116 1.000 110.54737 102 GLU B N 1
ATOM 2628 C CA . GLU B 1 67 ? 32.46517 7.83808 -6.24289 1.000 119.23871 102 GLU B CA 1
ATOM 2629 C C . GLU B 1 67 ? 33.25359 6.89817 -5.34107 1.000 113.79071 102 GLU B C 1
ATOM 2630 O O . GLU B 1 67 ? 34.33905 7.22424 -4.85609 1.000 106.20938 102 GLU B O 1
ATOM 2636 N N . ILE B 1 68 ? 32.68723 5.71292 -5.10753 1.000 116.67476 103 ILE B N 1
ATOM 2637 C CA . ILE B 1 68 ? 33.25469 4.72807 -4.19806 1.000 120.64843 103 ILE B CA 1
ATOM 2638 C C . ILE B 1 68 ? 33.11857 3.34649 -4.82276 1.000 115.13687 103 ILE B C 1
ATOM 2639 O O . ILE B 1 68 ? 32.34582 3.13451 -5.75961 1.000 109.82580 103 ILE B O 1
ATOM 2641 N N . LYS B 1 69 ? 33.88701 2.40032 -4.28916 1.000 137.00467 104 LYS B N 1
ATOM 2642 C CA . LYS B 1 69 ? 33.81920 1.03390 -4.77689 1.000 136.03134 104 LYS B CA 1
ATOM 2643 C C . LYS B 1 69 ? 32.46360 0.41892 -4.42522 1.000 133.53229 104 LYS B C 1
ATOM 2644 O O . LYS B 1 69 ? 31.86556 0.75917 -3.40033 1.000 126.89980 104 LYS B O 1
ATOM 2646 N N . PRO B 1 70 ? 31.94963 -0.48090 -5.26893 1.000 118.08087 105 PRO B N 1
ATOM 2647 C CA . PRO B 1 70 ? 30.66467 -1.12551 -4.95569 1.000 112.82444 105 PRO B CA 1
ATOM 2648 C C . PRO B 1 70 ? 30.71294 -1.99854 -3.71724 1.000 113.52907 105 PRO B C 1
ATOM 2649 O O . PRO B 1 70 ? 29.65633 -2.28525 -3.14112 1.000 110.94487 105 PRO B O 1
ATOM 2653 N N . ALA B 1 71 ? 31.90108 -2.43584 -3.29368 1.000 112.28277 106 ALA B N 1
ATOM 2654 C CA . ALA B 1 71 ? 32.01350 -3.23088 -2.07522 1.000 107.86372 106 ALA B CA 1
ATOM 2655 C C . ALA B 1 71 ? 31.61260 -2.41939 -0.85109 1.000 105.42275 106 ALA B C 1
ATOM 2656 O O . ALA B 1 71 ? 30.80230 -2.86961 -0.03319 1.000 110.56002 106 ALA B O 1
ATOM 2658 N N . ILE B 1 72 ? 32.18247 -1.22304 -0.69904 1.000 97.40829 107 ILE B N 1
ATOM 2659 C CA . ILE B 1 72 ? 31.79716 -0.36431 0.41435 1.000 105.83008 107 ILE B CA 1
ATOM 2660 C C . ILE B 1 72 ? 30.47036 0.32743 0.15068 1.000 105.71208 107 ILE B C 1
ATOM 2661 O O . ILE B 1 72 ? 29.82399 0.79480 1.09561 1.000 97.37361 107 ILE B O 1
ATOM 2666 N N . ARG B 1 73 ? 30.05455 0.41685 -1.11371 1.000 107.83059 108 ARG B N 1
ATOM 2667 C CA . ARG B 1 73 ? 28.73430 0.95086 -1.42288 1.000 97.84444 108 ARG B CA 1
ATOM 2668 C C . ARG B 1 73 ? 27.64193 0.04447 -0.87091 1.000 96.89594 108 ARG B C 1
ATOM 2669 O O . ARG B 1 73 ? 26.63400 0.52396 -0.33821 1.000 93.46425 108 ARG B O 1
ATOM 2677 N N . ASN B 1 74 ? 27.83376 -1.27284 -0.96984 1.000 97.52282 109 ASN B N 1
ATOM 2678 C CA . ASN B 1 74 ? 26.86729 -2.20153 -0.39402 1.000 96.97177 109 ASN B CA 1
ATOM 2679 C C . ASN B 1 74 ? 26.96181 -2.23973 1.12438 1.000 90.68985 109 ASN B C 1
ATOM 2680 O O . ASN B 1 74 ? 25.96302 -2.51648 1.79767 1.000 93.24137 109 ASN B O 1
ATOM 2685 N N . GLN B 1 75 ? 28.14628 -1.97448 1.68030 1.000 91.34235 110 GLN B N 1
ATOM 2686 C CA . GLN B 1 75 ? 28.26363 -1.84748 3.12868 1.000 92.37044 110 GLN B CA 1
ATOM 2687 C C . GLN B 1 75 ? 27.46672 -0.65546 3.64803 1.000 87.70164 110 GLN B C 1
ATOM 2688 O O . GLN B 1 75 ? 26.95602 -0.69416 4.77359 1.000 86.62274 110 GLN B O 1
ATOM 2694 N N . ILE B 1 76 ? 27.34114 0.40317 2.84488 1.000 87.99999 111 ILE B N 1
ATOM 2695 C CA . ILE B 1 76 ? 26.52885 1.54790 3.24230 1.000 81.30206 111 ILE B CA 1
ATOM 2696 C C . ILE B 1 76 ? 25.05403 1.17259 3.22790 1.000 86.79273 111 ILE B C 1
ATOM 2697 O O . ILE B 1 76 ? 24.31911 1.43443 4.18756 1.000 85.15797 111 ILE B O 1
ATOM 2702 N N . ILE B 1 77 ? 24.60368 0.54467 2.13687 1.000 88.55988 112 ILE B N 1
ATOM 2703 C CA . ILE B 1 77 ? 23.21272 0.11013 2.03196 1.000 84.86632 112 ILE B CA 1
ATOM 2704 C C . ILE B 1 77 ? 22.88465 -0.88527 3.13670 1.000 86.97201 112 ILE B C 1
ATOM 2705 O O . ILE B 1 77 ? 21.78266 -0.87661 3.70034 1.000 81.31315 112 ILE B O 1
ATOM 2710 N N . ARG B 1 78 ? 23.84132 -1.75416 3.46639 1.000 87.34936 113 ARG B N 1
ATOM 2711 C CA . ARG B 1 78 ? 23.62842 -2.73386 4.52404 1.000 81.08579 113 ARG B CA 1
ATOM 2712 C C . ARG B 1 78 ? 23.56320 -2.06494 5.88998 1.000 79.98761 113 ARG B C 1
ATOM 2713 O O . ARG B 1 78 ? 22.71311 -2.41181 6.71667 1.000 80.97422 113 ARG B O 1
ATOM 2721 N N . GLU B 1 79 ? 24.44715 -1.10207 6.15023 1.000 79.79810 114 GLU B N 1
ATOM 2722 C CA . GLU B 1 79 ? 24.42258 -0.45134 7.45361 1.000 81.17422 114 GLU B CA 1
ATOM 2723 C C . GLU B 1 79 ? 23.19457 0.43528 7.61801 1.000 78.81383 114 GLU B C 1
ATOM 2724 O O . GLU B 1 79 ? 22.74016 0.65113 8.74601 1.000 72.85919 114 GLU B O 1
ATOM 2730 N N . LEU B 1 80 ? 22.63718 0.94569 6.51639 1.000 79.28791 115 LEU B N 1
ATOM 2731 C CA . LEU B 1 80 ? 21.44543 1.78136 6.61490 1.000 77.39075 115 LEU B CA 1
ATOM 2732 C C . LEU B 1 80 ? 20.20820 0.97991 6.98863 1.000 77.60319 115 LEU B C 1
ATOM 2733 O O . LEU B 1 80 ? 19.21520 1.57029 7.42919 1.000 81.06471 115 LEU B O 1
ATOM 2738 N N . GLN B 1 81 ? 20.23570 -0.34312 6.81199 1.000 71.33898 116 GLN B N 1
ATOM 2739 C CA . GLN B 1 81 ? 19.08505 -1.15909 7.18270 1.000 78.67275 116 GLN B CA 1
ATOM 2740 C C . GLN B 1 81 ? 18.75935 -1.04219 8.66419 1.000 78.73191 116 GLN B C 1
ATOM 2741 O O . GLN B 1 81 ? 17.62868 -1.34199 9.06476 1.000 72.05214 116 GLN B O 1
ATOM 2747 N N . VAL B 1 82 ? 19.72551 -0.60900 9.48074 1.000 74.21732 117 VAL B N 1
ATOM 2748 C CA . VAL B 1 82 ? 19.48445 -0.40104 10.90509 1.000 73.29689 117 VAL B CA 1
ATOM 2749 C C . VAL B 1 82 ? 18.36251 0.60213 11.11043 1.000 76.52887 117 VAL B C 1
ATOM 2750 O O . VAL B 1 82 ? 17.63715 0.54340 12.11144 1.000 81.08155 117 VAL B O 1
ATOM 2754 N N . LEU B 1 83 ? 18.18907 1.52653 10.16318 1.000 74.78789 118 LEU B N 1
ATOM 2755 C CA . LEU B 1 83 ? 17.09889 2.48918 10.24324 1.000 76.52925 118 LEU B CA 1
ATOM 2756 C C . LEU B 1 83 ? 15.73022 1.82109 10.30847 1.000 82.96690 118 LEU B C 1
ATOM 2757 O O . LEU B 1 83 ? 14.78737 2.42931 10.82673 1.000 90.50412 118 LEU B O 1
ATOM 2762 N N . HIS B 1 84 ? 15.59144 0.58803 9.80785 1.000 75.29089 119 HIS B N 1
ATOM 2763 C CA . HIS B 1 84 ? 14.31940 -0.11165 9.96688 1.000 72.20921 119 HIS B CA 1
ATOM 2764 C C . HIS B 1 84 ? 13.98663 -0.33127 11.43738 1.000 77.95424 119 HIS B C 1
ATOM 2765 O O . HIS B 1 84 ? 12.81054 -0.45343 11.79263 1.000 81.18594 119 HIS B O 1
ATOM 2772 N N . GLU B 1 85 ? 14.99703 -0.39216 12.30301 1.000 76.87090 120 GLU B N 1
ATOM 2773 C CA . GLU B 1 85 ? 14.77346 -0.57900 13.73089 1.000 78.55681 120 GLU B CA 1
ATOM 2774 C C . GLU B 1 85 ? 14.75036 0.73021 14.50412 1.000 79.48345 120 GLU B C 1
ATOM 2775 O O . GLU B 1 85 ? 14.58004 0.70862 15.72859 1.000 82.28271 120 GLU B O 1
ATOM 2781 N N . CYS B 1 86 ? 14.91907 1.86248 13.82344 1.000 74.48179 121 CYS B N 1
ATOM 2782 C CA . CYS B 1 86 ? 14.81061 3.18062 14.44927 1.000 82.41154 121 CYS B CA 1
ATOM 2783 C C . CYS B 1 86 ? 13.37081 3.65177 14.32657 1.000 75.38009 121 CYS B C 1
ATOM 2784 O O . CYS B 1 86 ? 13.00610 4.37621 13.39923 1.000 74.77878 121 CYS B O 1
ATOM 2787 N N . ASN B 1 87 ? 12.55243 3.25009 15.29483 1.000 76.10481 122 ASN B N 1
ATOM 2788 C CA . ASN B 1 87 ? 11.12284 3.53591 15.31273 1.000 75.77551 122 ASN B CA 1
ATOM 2789 C C . ASN B 1 87 ? 10.80944 4.36919 16.54491 1.000 69.91807 122 ASN B C 1
ATOM 2790 O O . ASN B 1 87 ? 10.78395 3.84519 17.66420 1.000 69.01671 122 ASN B O 1
ATOM 2795 N N . SER B 1 88 ? 10.56392 5.66056 16.33898 1.000 66.98457 123 SER B N 1
ATOM 2796 C CA . SER B 1 88 ? 10.29846 6.56659 17.44620 1.000 72.29881 123 SER B CA 1
ATOM 2797 C C . SER B 1 88 ? 9.46533 7.72944 16.93302 1.000 69.15157 123 SER B C 1
ATOM 2798 O O . SER B 1 88 ? 9.56576 8.08559 15.75244 1.000 71.99668 123 SER B O 1
ATOM 2801 N N . PRO B 1 89 ? 8.62399 8.32647 17.78218 1.000 71.93511 124 PRO B N 1
ATOM 2802 C CA . PRO B 1 89 ? 7.89064 9.53356 17.37419 1.000 66.67906 124 PRO B CA 1
ATOM 2803 C C . PRO B 1 89 ? 8.79033 10.70571 17.06964 1.000 76.33540 124 PRO B C 1
ATOM 2804 O O . PRO B 1 89 ? 8.31982 11.68781 16.47918 1.000 69.06366 124 PRO B O 1
ATOM 2808 N N . TYR B 1 90 ? 10.06004 10.64107 17.46068 1.000 71.65682 125 TYR B N 1
ATOM 2809 C CA . TYR B 1 90 ? 10.99348 11.73601 17.26320 1.000 70.32903 125 TYR B CA 1
ATOM 2810 C C . TYR B 1 90 ? 12.07410 11.40075 16.24438 1.000 67.96760 125 TYR B C 1
ATOM 2811 O O . TYR B 1 90 ? 13.06415 12.12976 16.14437 1.000 65.90446 125 TYR B O 1
ATOM 2820 N N . ILE B 1 91 ? 11.91678 10.31621 15.49047 1.000 67.53071 126 ILE B N 1
ATOM 2821 C CA . ILE B 1 91 ? 12.85284 9.96303 14.43151 1.000 71.42408 126 ILE B CA 1
ATOM 2822 C C . ILE B 1 91 ? 12.08473 9.84346 13.12338 1.000 66.07998 126 ILE B C 1
ATOM 2823 O O . ILE B 1 91 ? 10.96699 9.32119 13.09478 1.000 71.30108 126 ILE B O 1
ATOM 2828 N N . VAL B 1 92 ? 12.68571 10.33183 12.04092 1.000 63.43532 127 VAL B N 1
ATOM 2829 C CA . VAL B 1 92 ? 12.06306 10.24628 10.72990 1.000 65.07733 127 VAL B CA 1
ATOM 2830 C C . VAL B 1 92 ? 12.04125 8.79980 10.25714 1.000 67.01821 127 VAL B C 1
ATOM 2831 O O . VAL B 1 92 ? 13.03831 8.07273 10.38501 1.000 63.71602 127 VAL B O 1
ATOM 2835 N N . GLY B 1 93 ? 10.90664 8.38373 9.68587 1.000 61.19166 128 GLY B N 1
ATOM 2836 C CA . GLY B 1 93 ? 10.77410 7.01909 9.19465 1.000 68.22409 128 GLY B CA 1
ATOM 2837 C C . GLY B 1 93 ? 11.65432 6.72701 7.99252 1.000 70.72678 128 GLY B C 1
ATOM 2838 O O . GLY B 1 93 ? 12.02639 7.61233 7.22344 1.000 68.03723 128 GLY B O 1
ATOM 2839 N N . PHE B 1 94 ? 11.99354 5.44763 7.83984 1.000 72.31768 129 PHE B N 1
ATOM 2840 C CA . PHE B 1 94 ? 12.87041 4.96232 6.77704 1.000 64.42890 129 PHE B CA 1
ATOM 2841 C C . PHE B 1 94 ? 12.13281 3.91768 5.95119 1.000 67.47253 129 PHE B C 1
ATOM 2842 O O . PHE B 1 94 ? 11.60975 2.94496 6.50178 1.000 69.99547 129 PHE B O 1
ATOM 2850 N N . TYR B 1 95 ? 12.09641 4.11543 4.63330 1.000 71.05623 130 TYR B N 1
ATOM 2851 C CA . TYR B 1 95 ? 11.44892 3.15396 3.75315 1.000 70.14075 130 TYR B CA 1
ATOM 2852 C C . TYR B 1 95 ? 12.45535 2.19080 3.12726 1.000 71.00194 130 TYR B C 1
ATOM 2853 O O . TYR B 1 95 ? 12.21109 0.98165 3.07342 1.000 76.03360 130 TYR B O 1
ATOM 2862 N N . GLY B 1 96 ? 13.57811 2.70309 2.64263 1.000 71.54306 131 GLY B N 1
ATOM 2863 C CA . GLY B 1 96 ? 14.53629 1.86011 1.96247 1.000 72.82902 131 GLY B CA 1
ATOM 2864 C C . GLY B 1 96 ? 15.64364 2.69549 1.36560 1.000 77.30601 131 GLY B C 1
ATOM 2865 O O . GLY B 1 96 ? 15.52591 3.91586 1.21688 1.000 79.59847 131 GLY B O 1
ATOM 2866 N N . ALA B 1 97 ? 16.73710 2.01094 1.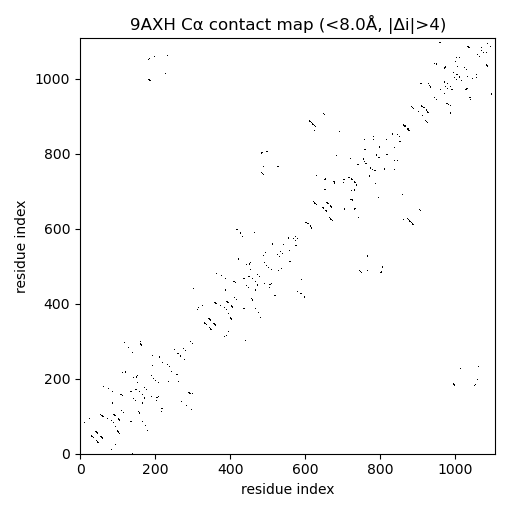02815 1.000 80.74227 132 ALA B N 1
ATOM 2867 C CA . ALA B 1 97 ? 17.90234 2.64909 0.43275 1.000 73.52249 132 ALA B CA 1
ATOM 2868 C C . ALA B 1 97 ? 18.48253 1.75025 -0.64854 1.000 77.32639 132 ALA B C 1
ATOM 2869 O O . ALA B 1 97 ? 18.59204 0.53524 -0.46246 1.000 82.63148 132 ALA B O 1
ATOM 2871 N N . PHE B 1 98 ? 18.86707 2.35791 -1.76985 1.000 82.08811 133 PHE B N 1
ATOM 2872 C CA . PHE B 1 98 ? 19.38389 1.62629 -2.91874 1.000 77.95050 133 PHE B CA 1
ATOM 2873 C C . PHE B 1 98 ? 20.36591 2.52352 -3.66939 1.000 79.22886 133 PHE B C 1
ATOM 2874 O O . PHE B 1 98 ? 20.63989 3.65522 -3.26071 1.000 82.27472 133 PHE B O 1
ATOM 2882 N N . TYR B 1 99 ? 20.89184 2.01339 -4.78575 1.000 79.85128 134 TYR B N 1
ATOM 2883 C CA . TYR B 1 99 ? 21.91027 2.70662 -5.56729 1.000 81.61881 134 TYR B CA 1
ATOM 2884 C C . TYR B 1 99 ? 21.55373 2.67052 -7.04738 1.000 87.85831 134 TYR B C 1
ATOM 2885 O O . TYR B 1 99 ? 21.14288 1.62977 -7.56863 1.000 85.19240 134 TYR B O 1
ATOM 2894 N N . SER B 1 100 ? 21.72664 3.80724 -7.72548 1.000 93.72998 135 SER B N 1
ATOM 2895 C CA . SER B 1 100 ? 21.43164 3.88932 -9.15290 1.000 99.15826 135 SER B CA 1
ATOM 2896 C C . SER B 1 100 ? 22.15188 5.08412 -9.76337 1.000 103.37185 135 SER B C 1
ATOM 2897 O O . SER B 1 100 ? 22.08653 6.19293 -9.22297 1.000 99.59359 135 SER B O 1
ATOM 2900 N N . ASP B 1 101 ? 22.83085 4.84872 -10.88885 1.000 106.60972 136 ASP B N 1
ATOM 2901 C CA . ASP B 1 101 ? 23.43644 5.90901 -11.69594 1.000 109.89172 136 ASP B CA 1
ATOM 2902 C C . ASP B 1 101 ? 24.40167 6.76200 -10.87232 1.000 110.20773 136 ASP B C 1
ATOM 2903 O O . ASP B 1 101 ? 24.31842 7.99195 -10.84618 1.000 109.53485 136 ASP B O 1
ATOM 2908 N N . GLY B 1 102 ? 25.32502 6.09148 -10.18564 1.000 114.44817 137 GLY B N 1
ATOM 2909 C CA . GLY B 1 102 ? 26.35140 6.76792 -9.42136 1.000 113.44016 137 GLY B CA 1
ATOM 2910 C C . GLY B 1 102 ? 25.92526 7.31656 -8.07717 1.000 112.93963 137 GLY B C 1
ATOM 2911 O O . GLY B 1 102 ? 26.79171 7.73841 -7.29870 1.000 113.91014 137 GLY B O 1
ATOM 2912 N N . GLU B 1 103 ? 24.63418 7.32218 -7.76288 1.000 102.61674 138 GLU B N 1
ATOM 2913 C CA . GLU B 1 103 ? 24.15055 7.94445 -6.54239 1.000 95.73546 138 GLU B CA 1
ATOM 2914 C C . GLU B 1 103 ? 23.47258 6.91815 -5.64512 1.000 89.55905 138 GLU B C 1
ATOM 2915 O O . GLU B 1 103 ? 22.91225 5.92689 -6.12062 1.000 91.85756 138 GLU B O 1
ATOM 2921 N N . ILE B 1 104 ? 23.53726 7.16359 -4.33754 1.000 80.96304 139 ILE B N 1
ATOM 2922 C CA . ILE B 1 104 ? 22.82966 6.36363 -3.34348 1.000 87.21325 139 ILE B CA 1
ATOM 2923 C C . ILE B 1 104 ? 21.53872 7.08246 -2.97980 1.000 80.21377 139 ILE B C 1
ATOM 2924 O O . ILE B 1 104 ? 21.56085 8.26733 -2.62553 1.000 82.17274 139 ILE B O 1
ATOM 2929 N N . SER B 1 105 ? 20.41620 6.37412 -3.06914 1.000 78.55989 140 SER B N 1
ATOM 2930 C CA . SER B 1 105 ? 19.12065 6.90931 -2.67451 1.000 80.25118 140 SER B CA 1
ATOM 2931 C C . SER B 1 105 ? 18.78221 6.47078 -1.25630 1.000 75.82872 140 SER B C 1
ATOM 2932 O O . SER B 1 105 ? 19.02586 5.32088 -0.87817 1.000 79.39505 140 SER B O 1
ATOM 2935 N N . ILE B 1 106 ? 18.19691 7.38548 -0.48320 1.000 74.72455 141 ILE B N 1
ATOM 2936 C CA . ILE B 1 106 ? 17.68751 7.09436 0.85737 1.000 74.88290 141 ILE B CA 1
ATOM 2937 C C . ILE B 1 106 ? 16.24185 7.58286 0.89592 1.000 72.57360 141 ILE B C 1
ATOM 2938 O O . ILE B 1 106 ? 15.99016 8.78971 1.00579 1.000 78.41164 141 ILE B O 1
ATOM 2943 N N . CYS B 1 107 ? 15.29142 6.65226 0.82176 1.000 65.39227 142 CYS B N 1
ATOM 2944 C CA . CYS B 1 107 ? 13.87230 6.97995 0.78585 1.000 74.71807 142 CYS B CA 1
ATOM 2945 C C . CYS B 1 107 ? 13.31138 6.97667 2.19370 1.000 71.85472 142 CYS B C 1
ATOM 2946 O O . CYS B 1 107 ? 13.35832 5.95625 2.89155 1.000 76.18657 142 CYS B O 1
ATOM 2949 N N . MET B 1 108 ? 12.75082 8.10387 2.59468 1.000 69.48722 143 MET B N 1
ATOM 2950 C CA . MET B 1 108 ? 12.39433 8.26415 3.98389 1.000 75.90903 143 MET B CA 1
ATOM 2951 C C . MET B 1 108 ? 10.99562 8.87627 4.05788 1.000 68.49205 143 MET B C 1
ATOM 2952 O O . MET B 1 108 ? 10.33019 9.08607 3.03921 1.000 70.14859 143 MET B O 1
ATOM 2957 N N . GLU B 1 109 ? 10.54146 9.12366 5.28288 1.000 72.42337 144 GLU B N 1
ATOM 2958 C CA . GLU B 1 109 ? 9.26536 9.78667 5.52427 1.000 73.44535 144 GLU B CA 1
ATOM 2959 C C . GLU B 1 109 ? 9.31369 11.24152 5.06847 1.000 76.72965 144 GLU B C 1
ATOM 2960 O O . GLU B 1 109 ? 10.25582 11.97021 5.38592 1.000 71.25930 144 GLU B O 1
ATOM 2966 N N . HIS B 1 110 ? 8.28206 11.67864 4.34960 1.000 79.76236 145 HIS B N 1
ATOM 2967 C CA . HIS B 1 110 ? 8.17357 13.08046 3.95794 1.000 75.79073 145 HIS B CA 1
ATOM 2968 C C . HIS B 1 110 ? 7.51926 13.88808 5.07661 1.000 74.69691 145 HIS B C 1
ATOM 2969 O O . HIS B 1 110 ? 6.38128 13.60927 5.47287 1.000 81.38262 145 HIS B O 1
ATOM 2976 N N . MET B 1 111 ? 8.24056 14.88765 5.57783 1.000 72.80239 146 MET B N 1
ATOM 2977 C CA . MET B 1 111 ? 7.74659 15.81473 6.59243 1.000 70.17011 146 MET B CA 1
ATOM 2978 C C . MET B 1 111 ? 7.28699 17.08775 5.88535 1.000 71.19187 146 MET B C 1
ATOM 2979 O O . MET B 1 111 ? 8.10585 17.92082 5.48957 1.000 71.15058 146 MET B O 1
ATOM 2984 N N . ASP B 1 112 ? 5.96840 17.24215 5.72282 1.000 75.57590 147 ASP B N 1
ATOM 2985 C CA . ASP B 1 112 ? 5.46249 18.35234 4.91523 1.000 80.61409 147 ASP B CA 1
ATOM 2986 C C . ASP B 1 112 ? 5.75164 19.72124 5.51991 1.000 81.90749 147 ASP B C 1
ATOM 2987 O O . ASP B 1 112 ? 5.56170 20.73417 4.83752 1.000 80.78902 147 ASP B O 1
ATOM 2992 N N . GLY B 1 113 ? 6.19898 19.78789 6.76837 1.000 76.22501 148 GLY B N 1
ATOM 2993 C CA . GLY B 1 113 ? 6.59122 21.08255 7.28515 1.000 79.54881 148 GLY B CA 1
ATOM 2994 C C . GLY B 1 113 ? 8.02846 21.46510 7.01758 1.000 86.62763 148 GLY B C 1
ATOM 2995 O O . GLY B 1 113 ? 8.43281 22.58071 7.36128 1.000 83.40267 148 GLY B O 1
ATOM 2996 N N . GLY B 1 114 ? 8.81405 20.56201 6.41843 1.000 84.21709 149 GLY B N 1
ATOM 2997 C CA . GLY B 1 114 ? 10.21376 20.83920 6.15209 1.000 86.11831 149 GLY B CA 1
ATOM 2998 C C . GLY B 1 114 ? 11.05920 20.86724 7.42161 1.000 84.74410 149 GLY B C 1
ATOM 2999 O O . GLY B 1 114 ? 10.67473 20.36696 8.48430 1.000 81.02839 149 GLY B O 1
ATOM 3000 N N . SER B 1 115 ? 12.23993 21.46607 7.28899 1.000 78.19382 150 SER B N 1
ATOM 3001 C CA . SER B 1 115 ? 13.17234 21.61912 8.39505 1.000 72.46857 150 SER B CA 1
ATOM 3002 C C . SER B 1 115 ? 12.93078 22.93724 9.11707 1.000 74.93871 150 SER B C 1
ATOM 3003 O O . SER B 1 115 ? 12.43232 23.90397 8.53352 1.000 77.09479 150 SER B O 1
ATOM 3006 N N . LEU B 1 116 ? 13.30256 22.97500 10.39842 1.000 64.26434 151 LEU B N 1
ATOM 3007 C CA . LEU B 1 116 ? 13.20579 24.22684 11.13910 1.000 76.74128 151 LEU B CA 1
ATOM 3008 C C . LEU B 1 116 ? 14.05890 25.32106 10.51587 1.000 77.69848 151 LEU B C 1
ATOM 3009 O O . LEU B 1 116 ? 13.76515 26.50609 10.70580 1.000 86.34207 151 LEU B O 1
ATOM 3014 N N . ASP B 1 117 ? 15.09555 24.94732 9.76604 1.000 76.51188 152 ASP B N 1
ATOM 3015 C CA . ASP B 1 117 ? 15.85554 25.92812 9.00373 1.000 73.24947 152 ASP B CA 1
ATOM 3016 C C . ASP B 1 117 ? 14.96802 26.64249 7.99451 1.000 75.67160 152 ASP B C 1
ATOM 3017 O O . ASP B 1 117 ? 15.08324 27.85882 7.80134 1.000 76.03708 152 ASP B O 1
ATOM 3022 N N . GLN B 1 118 ? 14.07408 25.89772 7.34024 1.000 79.06929 153 GLN B N 1
ATOM 3023 C CA . GLN B 1 118 ? 13.13235 26.50660 6.40766 1.000 76.31770 153 GLN B CA 1
ATOM 3024 C C . GLN B 1 118 ? 12.06988 27.31357 7.14879 1.000 82.87147 153 GLN B C 1
ATOM 3025 O O . GLN B 1 118 ? 11.76727 28.45154 6.76636 1.000 81.49370 153 GLN B O 1
ATOM 3031 N N . VAL B 1 119 ? 11.49489 26.73842 8.21157 1.000 81.40430 154 VAL B N 1
ATOM 3032 C CA . VAL B 1 119 ? 10.50676 27.45284 9.01923 1.000 83.53689 154 VAL B CA 1
ATOM 3033 C C . VAL B 1 119 ? 11.08623 28.76323 9.53078 1.000 86.37597 154 VAL B C 1
ATOM 3034 O O . VAL B 1 119 ? 10.43279 29.81309 9.47752 1.000 83.99569 154 VAL B O 1
ATOM 3038 N N . LEU B 1 120 ? 12.32496 28.72460 10.02786 1.000 83.33777 155 LEU B N 1
ATOM 3039 C CA . LEU B 1 120 ? 12.96804 29.94764 10.49465 1.000 90.28061 155 LEU B CA 1
ATOM 3040 C C . LEU B 1 120 ? 13.05555 30.98328 9.37845 1.000 89.36327 155 LEU B C 1
ATOM 3041 O O . LEU B 1 120 ? 12.85462 32.17868 9.61800 1.000 91.28587 155 LEU B O 1
ATOM 3046 N N . LYS B 1 121 ? 13.33401 30.54394 8.14732 1.000 83.31706 156 LYS B N 1
ATOM 3047 C CA . LYS B 1 121 ? 13.42138 31.49234 7.04044 1.000 89.74799 156 LYS B CA 1
ATOM 3048 C C . LYS B 1 121 ? 12.09431 32.20137 6.79806 1.000 92.57424 156 LYS B C 1
ATOM 3049 O O . LYS B 1 121 ? 12.08121 33.38138 6.42861 1.000 97.25129 156 LYS B O 1
ATOM 3051 N N . LYS B 1 122 ? 10.97301 31.51155 7.00755 1.000 94.86565 157 LYS B N 1
ATOM 3052 C CA . LYS B 1 122 ? 9.66763 32.12281 6.79199 1.000 95.08274 157 LYS B CA 1
ATOM 3053 C C . LYS B 1 122 ? 9.13479 32.81489 8.04141 1.000 90.67270 157 LYS B C 1
ATOM 3054 O O . LYS B 1 122 ? 8.54938 33.89874 7.94246 1.000 84.42593 157 LYS B O 1
ATOM 3056 N N . ALA B 1 123 ? 9.33376 32.21746 9.21647 1.000 89.62762 158 ALA B N 1
ATOM 3057 C CA . ALA B 1 123 ? 8.80182 32.75529 10.46134 1.000 91.09185 158 ALA B CA 1
ATOM 3058 C C . ALA B 1 123 ? 9.67889 33.83503 11.08170 1.000 103.52991 158 ALA B C 1
ATOM 3059 O O . ALA B 1 123 ? 9.26330 34.45515 12.06602 1.000 102.98091 158 ALA B O 1
ATOM 3061 N N . GLY B 1 124 ? 10.87155 34.07533 10.54484 1.000 113.14912 159 GLY B N 1
ATOM 3062 C CA . GLY B 1 124 ? 11.77274 35.04372 11.13772 1.000 116.24716 159 GLY B CA 1
ATOM 3063 C C . GLY B 1 124 ? 12.41997 34.52425 12.40512 1.000 118.83979 159 GLY B C 1
ATOM 3064 O O . GLY B 1 124 ? 13.63265 34.29828 12.44501 1.000 116.59307 159 GLY B O 1
ATOM 3065 N N . ARG B 1 125 ? 11.61660 34.33714 13.45117 1.000 106.39570 160 ARG B N 1
ATOM 3066 C CA . ARG B 1 125 ? 12.06482 33.74674 14.70326 1.000 95.64042 160 ARG B CA 1
ATOM 3067 C C . ARG B 1 125 ? 11.06161 32.68666 15.13822 1.000 93.49470 160 ARG B C 1
ATOM 3068 O O . ARG B 1 125 ? 9.91197 32.66881 14.68930 1.000 97.92402 160 ARG B O 1
ATOM 3076 N N . ILE B 1 126 ? 11.51136 31.79219 16.00728 1.000 86.34726 161 ILE B N 1
ATOM 3077 C CA . ILE B 1 126 ? 10.65930 30.77898 16.62111 1.000 79.63528 161 ILE B CA 1
ATOM 3078 C C . ILE B 1 126 ? 10.46092 31.17132 18.08118 1.000 87.80057 161 ILE B C 1
ATOM 3079 O O . ILE B 1 126 ? 11.44959 31.35624 18.80572 1.000 81.93050 161 ILE B O 1
ATOM 3084 N N . PRO B 1 127 ? 9.22448 31.32015 18.55038 1.000 88.82164 162 PRO B N 1
ATOM 3085 C CA . PRO B 1 127 ? 9.00695 31.76859 19.92820 1.000 81.05304 162 PRO B CA 1
ATOM 3086 C C . PRO B 1 127 ? 9.47494 30.73589 20.94102 1.000 76.91588 162 PRO B C 1
ATOM 3087 O O . PRO B 1 127 ? 9.63356 29.55215 20.64046 1.000 79.06611 162 PRO B O 1
ATOM 3091 N N . GLU B 1 128 ? 9.69328 31.21652 22.16795 1.000 84.05363 163 GLU B N 1
ATOM 3092 C CA . GLU B 1 128 ? 10.26332 30.36969 23.21249 1.000 87.28699 163 GLU B CA 1
ATOM 3093 C C . GLU B 1 128 ? 9.39103 29.14675 23.48894 1.000 86.30586 163 GLU B C 1
ATOM 3094 O O . GLU B 1 128 ? 9.89756 28.01888 23.55156 1.000 80.56547 163 GLU B O 1
ATOM 3100 N N . GLN B 1 129 ? 8.07785 29.34721 23.65231 1.000 81.95582 164 GLN B N 1
ATOM 3101 C CA . GLN B 1 129 ? 7.18443 28.22982 23.95387 1.000 80.52139 164 GLN B CA 1
ATOM 3102 C C . GLN B 1 129 ? 7.27160 27.13438 22.89772 1.000 84.27541 164 GLN B C 1
ATOM 3103 O O . GLN B 1 129 ? 7.19124 25.94599 23.23004 1.000 83.74220 164 GLN B O 1
ATOM 3105 N N . ILE B 1 130 ? 7.44638 27.50843 21.62796 1.000 80.26770 165 ILE B N 1
ATOM 3106 C CA . ILE B 1 130 ? 7.57432 26.51012 20.56959 1.000 83.38267 165 ILE B CA 1
ATOM 3107 C C . ILE B 1 130 ? 8.91962 25.80477 20.65587 1.000 78.98954 165 ILE B C 1
ATOM 3108 O O . ILE B 1 130 ? 9.01658 24.58869 20.45125 1.000 78.05254 165 ILE B O 1
ATOM 3113 N N . LEU B 1 131 ? 9.98182 26.55977 20.93346 1.000 74.92973 166 LEU B N 1
ATOM 3114 C CA . LEU B 1 131 ? 11.29778 25.96113 21.09794 1.000 75.72066 166 LEU B CA 1
ATOM 3115 C C . LEU B 1 131 ? 11.34577 25.00612 22.28616 1.000 82.66306 166 LEU B C 1
ATOM 3116 O O . LEU B 1 131 ? 12.15785 24.07432 22.28415 1.000 73.21345 166 LEU B O 1
ATOM 3121 N N . GLY B 1 132 ? 10.48481 25.20291 23.29045 1.000 85.02286 167 GLY B N 1
ATOM 3122 C CA . GLY B 1 132 ? 10.39431 24.23199 24.37051 1.000 82.88924 167 GLY B CA 1
ATOM 3123 C C . GLY B 1 132 ? 9.94237 22.86715 23.88772 1.000 85.60454 167 GLY B C 1
ATOM 3124 O O . GLY B 1 132 ? 10.48466 21.83897 24.30460 1.000 85.07167 167 GLY B O 1
ATOM 3125 N N . LYS B 1 133 ? 8.94876 22.83830 22.99549 1.000 80.53991 168 LYS B N 1
ATOM 3126 C CA . LYS B 1 133 ? 8.50782 21.57358 22.41522 1.000 76.44877 168 LYS B CA 1
ATOM 3127 C C . LYS B 1 133 ? 9.59895 20.96339 21.54535 1.000 81.87083 168 LYS B C 1
ATOM 3128 O O . LYS B 1 133 ? 9.79962 19.74285 21.55458 1.000 81.95477 168 LYS B O 1
ATOM 3134 N N . VAL B 1 134 ? 10.32434 21.79831 20.79731 1.000 74.91823 169 VAL B N 1
ATOM 3135 C CA . VAL B 1 134 ? 11.42711 21.29900 19.98092 1.000 70.28145 169 VAL B CA 1
ATOM 3136 C C . VAL B 1 134 ? 12.51681 20.70437 20.86234 1.000 75.27199 169 VAL B C 1
ATOM 3137 O O . VAL B 1 134 ? 13.08892 19.65310 20.55013 1.000 72.36317 169 VAL B O 1
ATOM 3141 N N . SER B 1 135 ? 12.84046 21.37967 21.96724 1.000 75.93147 170 SER B N 1
ATOM 3142 C CA . SER B 1 135 ? 13.92713 20.89358 22.80915 1.000 74.49391 170 SER B CA 1
ATOM 3143 C C . SER B 1 135 ? 13.58603 19.53705 23.41069 1.000 79.49345 170 SER B C 1
ATOM 3144 O O . SER B 1 135 ? 14.46136 18.67094 23.54653 1.000 74.02496 170 SER B O 1
ATOM 3147 N N . ILE B 1 136 ? 12.31305 19.32413 23.75410 1.000 76.65458 171 ILE B N 1
ATOM 3148 C CA . ILE B 1 136 ? 11.89309 18.02404 24.26883 1.000 75.44621 171 ILE B CA 1
ATOM 3149 C C . ILE B 1 136 ? 12.14760 16.93677 23.23370 1.000 76.62538 171 ILE B C 1
ATOM 3150 O O . ILE B 1 136 ? 12.75317 15.90003 23.53147 1.000 71.87054 171 ILE B O 1
ATOM 3155 N N . ALA B 1 137 ? 11.70002 17.16780 21.99646 1.000 70.48468 172 ALA B N 1
ATOM 3156 C CA . ALA B 1 137 ? 11.81903 16.15195 20.95418 1.000 71.89971 172 ALA B CA 1
ATOM 3157 C C . ALA B 1 137 ? 13.27623 15.83567 20.63971 1.000 74.94183 172 ALA B C 1
ATOM 3158 O O . ALA B 1 137 ? 13.64112 14.66306 20.48517 1.000 71.54704 172 ALA B O 1
ATOM 3160 N N . VAL B 1 138 ? 14.11851 16.86605 20.52614 1.000 69.64367 173 VAL B N 1
ATOM 3161 C CA . VAL B 1 138 ? 15.53566 16.63688 20.26592 1.000 68.60085 173 VAL B CA 1
ATOM 3162 C C . VAL B 1 138 ? 16.14383 15.79603 21.37776 1.000 70.74155 173 VAL B C 1
ATOM 3163 O O . VAL B 1 138 ? 16.89370 14.84836 21.11832 1.000 73.28678 173 VAL B O 1
ATOM 3167 N N . ILE B 1 139 ? 15.80752 16.11299 22.63120 1.000 73.08249 174 ILE B N 1
ATOM 3168 C CA . ILE B 1 139 ? 16.31539 15.34882 23.76934 1.000 67.39916 174 ILE B CA 1
ATOM 3169 C C . ILE B 1 139 ? 15.79617 13.92078 23.72902 1.000 71.48765 174 ILE B C 1
ATOM 3170 O O . ILE B 1 139 ? 16.56160 12.95698 23.84696 1.000 78.61306 174 ILE B O 1
ATOM 3175 N N . LYS B 1 140 ? 14.47831 13.76345 23.60781 1.000 74.43175 175 LYS B N 1
ATOM 3176 C CA . LYS B 1 140 ? 13.91329 12.42192 23.56339 1.000 72.14426 175 LYS B CA 1
ATOM 3177 C C . LYS B 1 140 ? 14.48347 11.63469 22.39374 1.000 76.26356 175 LYS B C 1
ATOM 3178 O O . LYS B 1 140 ? 14.86691 10.46800 22.54761 1.000 76.32527 175 LYS B O 1
ATOM 3184 N N . GLY B 1 141 ? 14.57415 12.26471 21.22122 1.000 71.31166 176 GLY B N 1
ATOM 3185 C CA . GLY B 1 141 ? 15.13529 11.57155 20.07609 1.000 67.95623 176 GLY B CA 1
ATOM 3186 C C . GLY B 1 141 ? 16.57194 11.15810 20.30832 1.000 70.14037 176 GLY B C 1
ATOM 3187 O O . GLY B 1 141 ? 16.97626 10.04938 19.94979 1.000 76.83255 176 GLY B O 1
ATOM 3188 N N . LEU B 1 142 ? 17.35446 12.03334 20.93930 1.000 66.90257 177 LEU B N 1
ATOM 3189 C CA . LEU B 1 142 ? 18.74903 11.71207 21.20813 1.000 65.06838 177 LEU B CA 1
ATOM 3190 C C . LEU B 1 142 ? 18.87034 10.57953 22.22263 1.000 77.95557 177 LEU B C 1
ATOM 3191 O O . LEU B 1 142 ? 19.73805 9.70857 22.07945 1.000 77.04616 177 LEU B O 1
ATOM 3196 N N . THR B 1 143 ? 18.01766 10.56332 23.25515 1.000 75.08148 178 THR B N 1
ATOM 3197 C CA . THR B 1 143 ? 18.06947 9.44232 24.19031 1.000 82.88020 178 THR B CA 1
ATOM 3198 C C . THR B 1 143 ? 17.66405 8.15048 23.49608 1.000 79.39169 178 THR B C 1
ATOM 3199 O O . THR B 1 143 ? 18.22007 7.08418 23.77954 1.000 77.77508 178 THR B O 1
ATOM 3203 N N . TYR B 1 144 ? 16.70798 8.22699 22.56800 1.000 69.10202 179 TYR B N 1
ATOM 3204 C CA . TYR B 1 144 ? 16.27161 7.01310 21.89098 1.000 75.77537 179 TYR B CA 1
ATOM 3205 C C . TYR B 1 144 ? 17.41118 6.39795 21.09466 1.000 76.16224 179 TYR B C 1
ATOM 3206 O O . TYR B 1 144 ? 17.63282 5.18243 21.15397 1.000 77.76914 179 TYR B O 1
ATOM 3215 N N . LEU B 1 145 ? 18.15283 7.22404 20.35165 1.000 67.61699 180 LEU B N 1
ATOM 3216 C CA . LEU B 1 145 ? 19.30471 6.72346 19.61094 1.000 64.80832 180 LEU B CA 1
ATOM 3217 C C . LEU B 1 145 ? 20.39871 6.20664 20.54205 1.000 74.36629 180 LEU B C 1
ATOM 3218 O O . LEU B 1 145 ? 21.01606 5.17672 20.25172 1.000 77.42510 180 LEU B O 1
ATOM 3223 N N . ARG B 1 146 ? 20.63336 6.88004 21.67229 1.000 69.34725 181 ARG B N 1
ATOM 3224 C CA . ARG B 1 146 ? 21.65470 6.42306 22.61338 1.000 67.06877 181 ARG B CA 1
ATOM 3225 C C . ARG B 1 146 ? 21.22250 5.16622 23.35783 1.000 79.27295 181 ARG B C 1
ATOM 3226 O O . ARG B 1 146 ? 22.01263 4.22607 23.48478 1.000 86.54859 181 ARG B O 1
ATOM 3234 N N . GLU B 1 147 ? 19.98856 5.13320 23.87069 1.000 80.83991 182 GLU B N 1
ATOM 3235 C CA . GLU B 1 147 ? 19.54814 3.98207 24.65466 1.000 81.97709 182 GLU B CA 1
ATOM 3236 C C . GLU B 1 147 ? 19.36319 2.75717 23.77300 1.000 79.07841 182 GLU B C 1
ATOM 3237 O O . GLU B 1 147 ? 19.81622 1.65763 24.11150 1.000 82.61167 182 GLU B O 1
ATOM 3243 N N . LYS B 1 148 ? 18.66955 2.92123 22.65177 1.000 73.88404 183 LYS B N 1
ATOM 3244 C CA . LYS B 1 148 ? 18.19902 1.77626 21.89122 1.000 84.29089 183 LYS B CA 1
ATOM 3245 C C . LYS B 1 148 ? 19.10678 1.39516 20.73185 1.000 83.41551 183 LYS B C 1
ATOM 3246 O O . LYS B 1 148 ? 18.97041 0.28590 20.20519 1.000 85.28090 183 LYS B O 1
ATOM 3248 N N . HIS B 1 149 ? 20.02583 2.27274 20.32413 1.000 76.23185 184 HIS B N 1
ATOM 3249 C CA . HIS B 1 149 ? 20.86009 2.00259 19.16083 1.000 76.93610 184 HIS B CA 1
ATOM 3250 C C . HIS B 1 149 ? 22.32509 2.37588 19.35352 1.000 82.68027 184 HIS B C 1
ATOM 3251 O O . HIS B 1 149 ? 23.11555 2.19510 18.42148 1.000 74.05108 184 HIS B O 1
ATOM 3258 N N . LYS B 1 150 ? 22.71010 2.88645 20.52272 1.000 85.12739 185 LYS B N 1
ATOM 3259 C CA . LYS B 1 150 ? 24.10304 3.14290 20.88495 1.000 86.82354 185 LYS B CA 1
ATOM 3260 C C . LYS B 1 150 ? 24.80764 4.07495 19.90527 1.000 83.01879 185 LYS B C 1
ATOM 3261 O O . LYS B 1 150 ? 26.04313 4.07679 19.82119 1.000 89.31842 185 LYS B O 1
ATOM 3263 N N . ILE B 1 151 ? 24.06643 4.88831 19.16152 1.000 78.03042 186 ILE B N 1
ATOM 3264 C CA . ILE B 1 151 ? 24.67208 5.79389 18.19555 1.000 91.58699 186 ILE B CA 1
ATOM 3265 C C . ILE B 1 151 ? 24.23085 7.21912 18.49061 1.000 80.36715 186 ILE B C 1
ATOM 3266 O O . ILE B 1 151 ? 23.07690 7.46662 18.85782 1.000 77.08340 186 ILE B O 1
ATOM 3271 N N . MET B 1 152 ? 25.17032 8.14920 18.35927 1.000 80.29382 187 MET B N 1
ATOM 3272 C CA . MET B 1 152 ? 24.88739 9.56415 18.50770 1.000 73.38267 187 MET B CA 1
ATOM 3273 C C . MET B 1 152 ? 24.49676 10.15882 17.16083 1.000 75.19827 187 MET B C 1
ATOM 3274 O O . MET B 1 152 ? 24.64084 9.53587 16.10515 1.000 82.67978 187 MET B O 1
ATOM 3279 N N . HIS B 1 153 ? 23.99043 11.38855 17.20794 1.000 72.28328 188 HIS B N 1
ATOM 3280 C CA . HIS B 1 153 ? 23.45390 12.00823 16.00479 1.000 68.59608 188 HIS B CA 1
ATOM 3281 C C . HIS B 1 153 ? 24.57059 12.49720 15.08390 1.000 71.35634 188 HIS B C 1
ATOM 3282 O O . HIS B 1 153 ? 24.65317 12.08252 13.92375 1.000 64.71495 188 HIS B O 1
ATOM 3289 N N . ARG B 1 154 ? 25.43117 13.38413 15.58647 1.000 69.60940 189 ARG B N 1
ATOM 3290 C CA . ARG B 1 154 ? 26.63156 13.93262 14.95734 1.000 75.66735 189 ARG B CA 1
ATOM 3291 C C . ARG B 1 154 ? 26.33616 15.07680 13.99176 1.000 73.95780 189 ARG B C 1
ATOM 3292 O O . ARG B 1 154 ? 27.28083 15.65315 13.44812 1.000 71.87438 189 ARG B O 1
ATOM 3300 N N . ASP B 1 155 ? 25.07706 15.41675 13.73638 1.000 66.43803 190 ASP B N 1
ATOM 3301 C CA . ASP B 1 155 ? 24.76303 16.48301 12.78680 1.000 72.01332 190 ASP B CA 1
ATOM 3302 C C . ASP B 1 155 ? 23.45636 17.15651 13.18564 1.000 68.19047 190 ASP B C 1
ATOM 3303 O O . ASP B 1 155 ? 22.55137 17.34346 12.37297 1.000 68.10080 190 ASP B O 1
ATOM 3308 N N . VAL B 1 156 ? 23.34260 17.51893 14.45783 1.000 67.29761 191 VAL B N 1
ATOM 3309 C CA . VAL B 1 156 ? 22.17058 18.23772 14.94204 1.000 64.49184 191 VAL B CA 1
ATOM 3310 C C . VAL B 1 156 ? 22.27366 19.68362 14.47918 1.000 72.00569 191 VAL B C 1
ATOM 3311 O O . VAL B 1 156 ? 23.28925 20.35049 14.70547 1.000 71.64913 191 VAL B O 1
ATOM 3315 N N . LYS B 1 157 ? 21.23052 20.16071 13.81901 1.000 67.75484 192 LYS B N 1
ATOM 3316 C CA . LYS B 1 157 ? 21.15159 21.53584 13.35452 1.000 69.52656 192 LYS B CA 1
ATOM 3317 C C . LYS B 1 157 ? 19.73766 21.76409 12.84253 1.000 70.15073 192 LYS B C 1
ATOM 3318 O O . LYS B 1 157 ? 19.00779 20.79476 12.59834 1.000 68.32612 192 LYS B O 1
ATOM 3324 N N . PRO B 1 158 ? 19.31423 23.02308 12.71662 1.000 65.22678 193 PRO B N 1
ATOM 3325 C CA . PRO B 1 158 ? 17.93532 23.27535 12.27416 1.000 69.26703 193 PRO B CA 1
ATOM 3326 C C . PRO B 1 158 ? 17.55816 22.57349 10.97691 1.000 71.90892 193 PRO B C 1
ATOM 3327 O O . PRO B 1 158 ? 16.38954 22.20033 10.81901 1.000 69.67157 193 PRO B O 1
ATOM 3331 N N . SER B 1 159 ? 18.49532 22.36090 10.04805 1.000 65.57739 194 SER B N 1
ATOM 3332 C CA . SER B 1 159 ? 18.10608 21.74773 8.78372 1.000 64.19920 194 SER B CA 1
ATOM 3333 C C . SER B 1 159 ? 17.79286 20.26312 8.93486 1.000 72.57500 194 SER B C 1
ATOM 3334 O O . SER B 1 159 ? 17.11488 19.69655 8.07074 1.000 68.99692 194 SER B O 1
ATOM 3337 N N . ASN B 1 160 ? 18.25333 19.63054 10.01638 1.000 67.01542 195 ASN B N 1
ATOM 3338 C CA . ASN B 1 160 ? 18.03872 18.20896 10.26010 1.000 62.95967 195 ASN B CA 1
ATOM 3339 C C . ASN B 1 160 ? 17.00269 17.94943 11.34869 1.000 67.26847 195 ASN B C 1
ATOM 3340 O O . ASN B 1 160 ? 16.88938 16.81566 11.83010 1.000 66.98045 195 ASN B O 1
ATOM 3345 N N . ILE B 1 161 ? 16.25019 18.96744 11.75417 1.000 63.90115 196 ILE B N 1
ATOM 3346 C CA . ILE B 1 161 ? 15.10119 18.80048 12.63297 1.000 62.77796 196 ILE B CA 1
ATOM 3347 C C . ILE B 1 161 ? 13.86867 19.05746 11.78231 1.000 57.75327 196 ILE B C 1
ATOM 3348 O O . ILE B 1 161 ? 13.62231 20.19412 11.36315 1.000 70.19928 196 ILE B O 1
ATOM 3353 N N . LEU B 1 162 ? 13.10718 18.00511 11.50281 1.000 59.85586 197 LEU B N 1
ATOM 3354 C CA . LEU B 1 162 ? 11.98036 18.08495 10.58522 1.000 67.37692 197 LEU B CA 1
ATOM 3355 C C . LEU B 1 162 ? 10.66747 18.09333 11.35507 1.000 77.07647 197 LEU B C 1
ATOM 3356 O O . LEU B 1 162 ? 10.53666 17.43007 12.38846 1.000 72.00497 197 LEU B O 1
ATOM 3361 N N . VAL B 1 163 ? 9.69386 18.84786 10.83722 1.000 75.06395 198 VAL B N 1
ATOM 3362 C CA . VAL B 1 163 ? 8.37789 18.98990 11.44358 1.000 71.82194 198 VAL B CA 1
ATOM 3363 C C . VAL B 1 163 ? 7.32427 18.71512 10.37821 1.000 80.03235 198 VAL B C 1
ATOM 3364 O O . VAL B 1 163 ? 7.60580 18.71334 9.17760 1.000 77.13768 198 VAL B O 1
ATOM 3368 N N . ASN B 1 164 ? 6.09357 18.47970 10.82989 1.000 77.73052 199 ASN B N 1
ATOM 3369 C CA . ASN B 1 164 ? 4.99963 18.22901 9.90258 1.000 78.57277 199 ASN B CA 1
ATOM 3370 C C . ASN B 1 164 ? 3.70090 18.77474 10.48428 1.000 84.70020 199 ASN B C 1
ATOM 3371 O O . ASN B 1 164 ? 3.61008 19.09542 11.67217 1.000 80.75295 199 ASN B O 1
ATOM 3376 N N . SER B 1 165 ? 2.68408 18.86229 9.62333 1.000 82.39899 200 SER B N 1
ATOM 3377 C CA . SER B 1 165 ? 1.40676 19.45194 10.01502 1.000 89.36926 200 SER B CA 1
ATOM 3378 C C . SER B 1 165 ? 0.70855 18.67588 11.12656 1.000 89.70969 200 SER B C 1
ATOM 3379 O O . SER B 1 165 ? -0.22561 19.20373 11.73897 1.000 87.02478 200 SER B O 1
ATOM 3382 N N . ARG B 1 166 ? 1.12554 17.43568 11.39390 1.000 90.08299 201 ARG B N 1
ATOM 3383 C CA . ARG B 1 166 ? 0.60314 16.69330 12.53542 1.000 86.96332 201 ARG B CA 1
ATOM 3384 C C . ARG B 1 166 ? 1.15474 17.18876 13.86598 1.000 87.85237 201 ARG B C 1
ATOM 3385 O O . ARG B 1 166 ? 0.73029 16.69051 14.91349 1.000 89.51340 201 ARG B O 1
ATOM 3393 N N . GLY B 1 167 ? 2.09416 18.13012 13.85447 1.000 88.14464 202 GLY B N 1
ATOM 3394 C CA . GLY B 1 167 ? 2.68162 18.63830 15.07611 1.000 85.02516 202 GLY B CA 1
ATOM 3395 C C . GLY B 1 167 ? 3.89902 17.88704 15.56170 1.000 81.62559 202 GLY B C 1
ATOM 3396 O O . GLY B 1 167 ? 4.38259 18.17162 16.66534 1.000 78.04480 202 GLY B O 1
ATOM 3397 N N . GLU B 1 168 ? 4.41344 16.94534 14.77359 1.000 80.61871 203 GLU B N 1
ATOM 3398 C CA . GLU B 1 168 ? 5.52986 16.10345 15.17360 1.000 79.30589 203 GLU B CA 1
ATOM 3399 C C . GLU B 1 168 ? 6.86219 16.78204 14.87695 1.000 80.17405 203 GLU B C 1
ATOM 3400 O O . GLU B 1 168 ? 7.00037 17.53178 13.90574 1.000 77.54396 203 GLU B O 1
ATOM 3406 N N . ILE B 1 169 ? 7.84721 16.49829 15.72634 1.000 80.24949 204 ILE B N 1
ATOM 3407 C CA . ILE B 1 169 ? 9.19980 17.03022 15.60234 1.000 75.35922 204 ILE B CA 1
ATOM 3408 C C . ILE B 1 169 ? 10.15536 15.84817 15.59243 1.000 69.46313 204 ILE B C 1
ATOM 3409 O O . ILE B 1 169 ? 10.35373 15.19446 16.62401 1.000 66.25329 204 ILE B O 1
ATOM 3414 N N . LYS B 1 170 ? 10.75121 15.57767 14.43709 1.000 68.25530 205 LYS B N 1
ATOM 3415 C CA . LYS B 1 170 ? 11.55858 14.38513 14.25437 1.000 70.88434 205 LYS B CA 1
ATOM 3416 C C . LYS B 1 170 ? 12.95111 14.76112 13.76546 1.000 64.22034 205 LYS B C 1
ATOM 3417 O O . LYS B 1 170 ? 13.14136 15.78097 13.09838 1.000 66.29303 205 LYS B O 1
ATOM 3423 N N . LEU B 1 171 ? 13.92390 13.92886 14.12145 1.000 64.23907 206 LEU B N 1
ATOM 3424 C CA . LEU B 1 171 ? 15.31271 14.08708 13.71837 1.000 67.55078 206 LEU B CA 1
ATOM 3425 C C . LEU B 1 171 ? 15.60432 13.24885 12.47758 1.000 67.65501 206 LEU B C 1
ATOM 3426 O O . LEU B 1 171 ? 15.02991 12.17399 12.28945 1.000 65.98819 206 LEU B O 1
ATOM 3431 N N . CYS B 1 172 ? 16.51557 13.74030 11.63460 1.000 65.78951 207 CYS B N 1
ATOM 3432 C CA . CYS B 1 172 ? 16.99685 12.97169 10.49048 1.000 71.60978 207 CYS B CA 1
ATOM 3433 C C . CYS B 1 172 ? 18.48105 13.24075 10.26750 1.000 66.06899 207 CYS B C 1
ATOM 3434 O O . CYS B 1 172 ? 19.07864 14.11928 10.89204 1.000 66.04661 207 CYS B O 1
ATOM 3437 N N . ASP B 1 173 ? 19.06537 12.47651 9.33982 1.000 69.12609 208 ASP B N 1
ATOM 3438 C CA . ASP B 1 173 ? 20.46065 12.63592 8.91899 1.000 68.83605 208 ASP B CA 1
ATOM 3439 C C . ASP B 1 173 ? 21.42708 12.45542 10.08942 1.000 69.94717 208 ASP B C 1
ATOM 3440 O O . ASP B 1 173 ? 22.33008 13.26552 10.30528 1.000 69.39862 208 ASP B O 1
ATOM 3445 N N . PHE B 1 174 ? 21.24294 11.37496 10.84205 1.000 68.03090 209 PHE B N 1
ATOM 3446 C CA . PHE B 1 174 ? 22.14707 11.05356 11.93657 1.000 71.41337 209 PHE B CA 1
ATOM 3447 C C . PHE B 1 174 ? 23.08247 9.91298 11.54403 1.000 72.92272 209 PHE B C 1
ATOM 3448 O O . PHE B 1 174 ? 22.84644 9.18329 10.57857 1.000 72.78771 209 PHE B O 1
ATOM 3456 N N . GLY B 1 175 ? 24.15934 9.77404 12.31197 1.000 77.43022 210 GLY B N 1
ATOM 3457 C CA . GLY B 1 175 ? 25.22444 8.86108 11.95745 1.000 75.71451 210 GLY B CA 1
ATOM 3458 C C . GLY B 1 175 ? 24.88814 7.40388 12.17397 1.000 75.61642 210 GLY B C 1
ATOM 3459 O O . GLY B 1 175 ? 25.43454 6.76803 13.08037 1.000 82.82442 210 GLY B O 1
ATOM 3460 N N . VAL B 1 176 ? 23.99641 6.85854 11.34346 1.000 71.79559 211 VAL B N 1
ATOM 3461 C CA . VAL B 1 176 ? 23.59091 5.46608 11.50368 1.000 72.32751 211 VAL B CA 1
ATOM 3462 C C . VAL B 1 176 ? 24.50782 4.48813 10.77013 1.000 67.47235 211 VAL B C 1
ATOM 3463 O O . VAL B 1 176 ? 24.57671 3.31349 11.15735 1.000 76.01152 211 VAL B O 1
ATOM 3467 N N . SER B 1 177 ? 25.23185 4.93431 9.74525 1.000 72.28522 212 SER B N 1
ATOM 3468 C CA . SER B 1 177 ? 26.12559 4.06523 8.98313 1.000 74.60002 212 SER B CA 1
ATOM 3469 C C . SER B 1 177 ? 27.55987 4.56014 9.12508 1.000 71.68255 212 SER B C 1
ATOM 3470 O O . SER B 1 177 ? 27.90580 5.62648 8.60497 1.000 68.09126 212 SER B O 1
ATOM 3473 N N . GLY B 1 178 ? 28.39519 3.77603 9.81035 1.000 71.02853 213 GLY B N 1
ATOM 3474 C CA . GLY B 1 178 ? 29.79520 4.14753 9.95007 1.000 80.43092 213 GLY B CA 1
ATOM 3475 C C . GLY B 1 178 ? 30.48382 4.35874 8.61436 1.000 78.06469 213 GLY B C 1
ATOM 3476 O O . GLY B 1 178 ? 31.25246 5.30971 8.44215 1.000 74.90853 213 GLY B O 1
ATOM 3477 N N . GLN B 1 179 ? 30.20072 3.48974 7.64356 1.000 73.91929 214 GLN B N 1
ATOM 3478 C CA . GLN B 1 179 ? 30.84171 3.61305 6.34080 1.000 78.09655 214 GLN B CA 1
ATOM 3479 C C . GLN B 1 179 ? 30.38337 4.87074 5.61563 1.000 84.32246 214 GLN B C 1
ATOM 3480 O O . GLN B 1 179 ? 31.19470 5.56059 4.98649 1.000 86.68356 214 GLN B O 1
ATOM 3486 N N . LEU B 1 180 ? 29.08788 5.18837 5.69258 1.000 84.12288 215 LEU B N 1
ATOM 3487 C CA . LEU B 1 180 ? 28.59492 6.40688 5.06310 1.000 76.34802 215 LEU B CA 1
ATOM 3488 C C . LEU B 1 180 ? 29.20126 7.64214 5.71781 1.000 82.27429 215 LEU B C 1
ATOM 3489 O O . LEU B 1 180 ? 29.54017 8.61185 5.02804 1.000 82.79549 215 LEU B O 1
ATOM 3494 N N . ILE B 1 181 ? 29.35985 7.61639 7.04516 1.000 81.01104 216 ILE B N 1
ATOM 3495 C CA . ILE B 1 181 ? 30.01547 8.71608 7.75052 1.000 77.82383 216 ILE B CA 1
ATOM 3496 C C . ILE B 1 181 ? 31.38826 8.98340 7.15063 1.000 89.37149 216 ILE B C 1
ATOM 3497 O O . ILE B 1 181 ? 31.63698 10.04642 6.57326 1.000 97.88570 216 ILE B O 1
ATOM 3502 N N . ASP B 1 182 ? 32.29318 8.00594 7.25890 1.000 87.66888 217 ASP B N 1
ATOM 3503 C CA . ASP B 1 182 ? 33.65598 8.18627 6.77206 1.000 92.06972 217 ASP B CA 1
ATOM 3504 C C . ASP B 1 182 ? 33.72480 8.46775 5.28142 1.000 89.45588 217 ASP B C 1
ATOM 3505 O O . ASP B 1 182 ? 34.70760 9.06299 4.82247 1.000 95.74795 217 ASP B O 1
ATOM 3510 N N . SER B 1 183 ? 32.70826 8.07451 4.51563 1.000 85.60265 218 SER B N 1
ATOM 3511 C CA . SER B 1 183 ? 32.75391 8.32507 3.07898 1.000 93.30862 218 SER B CA 1
ATOM 3512 C C . SER B 1 183 ? 32.45658 9.77848 2.73115 1.000 97.51648 218 SER B C 1
ATOM 3513 O O . SER B 1 183 ? 33.04344 10.31852 1.79023 1.000 92.36053 218 SER B O 1
ATOM 3516 N N . MET B 1 184 ? 31.56027 10.43591 3.46329 1.000 94.52451 219 MET B N 1
ATOM 3517 C CA . MET B 1 184 ? 31.15630 11.77731 3.07767 1.000 104.22060 219 MET B CA 1
ATOM 3518 C C . MET B 1 184 ? 31.43431 12.84837 4.11689 1.000 108.55657 219 MET B C 1
ATOM 3519 O O . MET B 1 184 ? 31.28850 14.03406 3.79839 1.000 111.57353 219 MET B O 1
ATOM 3524 N N . ALA B 1 185 ? 31.83251 12.48449 5.33551 1.000 125.21306 220 ALA B N 1
ATOM 3525 C CA . ALA B 1 185 ? 32.00854 13.50014 6.36769 1.000 124.30728 220 ALA B CA 1
ATOM 3526 C C . ALA B 1 185 ? 33.17259 14.42865 6.03699 1.000 129.44515 220 ALA B C 1
ATOM 3527 O O . ALA B 1 185 ? 33.01845 15.65610 6.04935 1.000 132.47230 220 ALA B O 1
ATOM 3529 N N . ASN B 1 186 ? 34.34848 13.86336 5.72050 1.000 100.20111 221 ASN B N 1
ATOM 3530 C CA . ASN B 1 186 ? 35.51259 14.72792 5.48808 1.000 100.40341 221 ASN B CA 1
ATOM 3531 C C . ASN B 1 186 ? 35.47257 15.45007 4.13019 1.000 98.78984 221 ASN B C 1
ATOM 3532 O O . ASN B 1 186 ? 36.48637 16.04545 3.76564 1.000 85.35558 221 ASN B O 1
ATOM 3537 N N . SER B 1 187 ? 34.36077 15.44609 3.39416 1.000 103.77132 222 SER B N 1
ATOM 3538 C CA . SER B 1 187 ? 34.31364 16.05552 2.07043 1.000 86.91725 222 SER B CA 1
ATOM 3539 C C . SER B 1 187 ? 33.80723 17.49457 2.10466 1.000 99.25989 222 SER B C 1
ATOM 3540 O O . SER B 1 187 ? 34.43717 18.38836 1.53130 1.000 95.43918 222 SER B O 1
ATOM 3543 N N . PHE B 1 188 ? 32.67892 17.74084 2.76347 1.000 97.83292 223 PHE B N 1
ATOM 3544 C CA . PHE B 1 188 ? 31.98249 19.01421 2.63376 1.000 99.30015 223 PHE B CA 1
ATOM 3545 C C . PHE B 1 188 ? 32.14938 19.86692 3.88549 1.000 100.78370 223 PHE B C 1
ATOM 3546 O O . PHE B 1 188 ? 32.20831 19.35596 5.00699 1.000 100.35552 223 PHE B O 1
ATOM 3548 N N . VAL B 1 189 ? 32.21345 21.17893 3.67183 1.000 99.11806 224 VAL B N 1
ATOM 3549 C CA . VAL B 1 189 ? 32.24827 22.16009 4.74778 1.000 97.27459 224 VAL B CA 1
ATOM 3550 C C . VAL B 1 189 ? 31.39771 23.35318 4.33608 1.000 100.15836 224 VAL B C 1
ATOM 3551 O O . VAL B 1 189 ? 31.56652 23.89028 3.23727 1.000 101.28475 224 VAL B O 1
ATOM 3555 N N . GLY B 1 190 ? 30.48634 23.76794 5.21731 1.000 93.96499 225 GLY B N 1
ATOM 3556 C CA . GLY B 1 190 ? 29.53268 24.81056 4.91478 1.000 92.60033 225 GLY B CA 1
ATOM 3557 C C . GLY B 1 190 ? 29.97896 26.18271 5.39199 1.000 93.62936 225 GLY B C 1
ATOM 3558 O O . GLY B 1 190 ? 31.10865 26.39023 5.83918 1.000 97.66460 225 GLY B O 1
ATOM 3559 N N . THR B 1 191 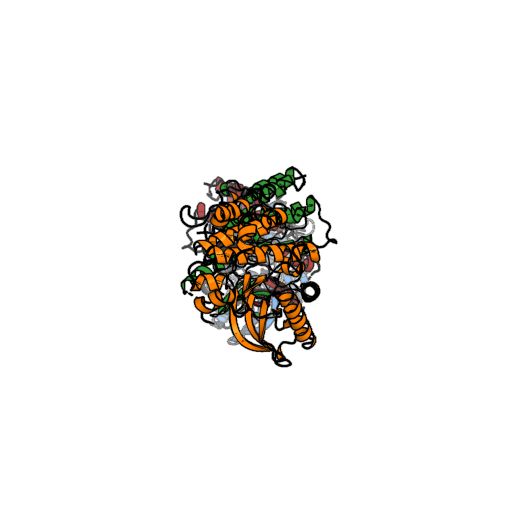? 29.05582 27.14287 5.27865 1.000 93.45495 226 THR B N 1
ATOM 3560 C CA . THR B 1 191 ? 29.32582 28.50233 5.73433 1.000 78.25714 226 THR B CA 1
ATOM 3561 C C . THR B 1 191 ? 29.07349 28.66431 7.22431 1.000 78.98907 226 THR B C 1
ATOM 3562 O O . THR B 1 191 ? 29.61555 29.58571 7.84330 1.000 79.13463 226 THR B O 1
ATOM 3566 N N . ARG B 1 192 ? 28.24195 27.80777 7.80650 1.000 74.85743 227 ARG B N 1
ATOM 3567 C CA . ARG B 1 192 ? 27.94121 27.85006 9.22653 1.000 77.48628 227 ARG B CA 1
ATOM 3568 C C . ARG B 1 192 ? 28.37265 26.53989 9.86318 1.000 76.16217 227 ARG B C 1
ATOM 3569 O O . ARG B 1 192 ? 28.49165 25.50824 9.19596 1.000 81.24736 227 ARG B O 1
ATOM 3577 N N . SER B 1 193 ? 28.62113 26.59694 11.16582 1.000 74.57003 228 SER B N 1
ATOM 3578 C CA . SER B 1 193 ? 29.11819 25.44843 11.90457 1.000 74.74794 228 SER B CA 1
ATOM 3579 C C . SER B 1 193 ? 28.33785 25.28944 13.19528 1.000 72.56325 228 SER B C 1
ATOM 3580 O O . SER B 1 193 ? 28.19574 26.24396 13.96678 1.000 67.56780 228 SER B O 1
ATOM 3583 N N . TYR B 1 194 ? 27.84830 24.07290 13.42078 1.000 76.96139 229 TYR B N 1
ATOM 3584 C CA . TYR B 1 194 ? 27.17653 23.68518 14.64805 1.000 66.13146 229 TYR B CA 1
ATOM 3585 C C . TYR B 1 194 ? 27.96771 22.62379 15.40382 1.000 68.33430 229 TYR B C 1
ATOM 3586 O O . TYR B 1 194 ? 27.41477 21.93032 16.26530 1.000 66.89085 229 TYR B O 1
ATOM 3595 N N . MET B 1 195 ? 29.24516 22.46557 15.08215 1.000 73.27109 230 MET B N 1
ATOM 3596 C CA . MET B 1 195 ? 30.04877 21.42922 15.70758 1.000 72.37211 230 MET B CA 1
ATOM 3597 C C . MET B 1 195 ? 30.60035 21.92091 17.03932 1.000 72.24138 230 MET B C 1
ATOM 3598 O O . MET B 1 195 ? 30.87469 23.10932 17.22280 1.000 77.41965 230 MET B O 1
ATOM 3603 N N . SER B 1 196 ? 30.73652 20.99434 17.98270 1.000 74.59560 231 SER B N 1
ATOM 3604 C CA . SER B 1 196 ? 31.20947 21.34724 19.30743 1.000 77.19746 231 SER B CA 1
ATOM 3605 C C . SER B 1 196 ? 32.69871 21.67922 19.26464 1.000 78.27251 231 SER B C 1
ATOM 3606 O O . SER B 1 196 ? 33.41792 21.23583 18.36562 1.000 79.86903 231 SER B O 1
ATOM 3609 N N . PRO B 1 197 ? 33.18470 22.46749 20.22755 1.000 78.27369 232 PRO B N 1
ATOM 3610 C CA . PRO B 1 197 ? 34.62777 22.75440 20.25977 1.000 76.79228 232 PRO B CA 1
ATOM 3611 C C . PRO B 1 197 ? 35.48375 21.50963 20.39867 1.000 76.89141 232 PRO B C 1
ATOM 3612 O O . PRO B 1 197 ? 36.56256 21.44047 19.79720 1.000 84.95593 232 PRO B O 1
ATOM 3616 N N . GLU B 1 198 ? 35.03849 20.51844 21.17325 1.000 73.86475 233 GLU B N 1
ATOM 3617 C CA . GLU B 1 198 ? 35.85234 19.31954 21.33377 1.000 70.35513 233 GLU B CA 1
ATOM 3618 C C . GLU B 1 198 ? 35.95225 18.54420 20.02740 1.000 78.32400 233 GLU B C 1
ATOM 3619 O O . GLU B 1 198 ? 36.99856 17.95650 19.73269 1.000 87.36201 233 GLU B O 1
ATOM 3625 N N . ARG B 1 199 ? 34.88946 18.53851 19.22078 1.000 74.71780 234 ARG B N 1
ATOM 3626 C CA . ARG B 1 199 ? 34.99442 17.89899 17.91411 1.000 76.18745 234 ARG B CA 1
ATOM 3627 C C . ARG B 1 199 ? 35.94171 18.66874 17.01171 1.000 75.27694 234 ARG B C 1
ATOM 3628 O O . ARG B 1 199 ? 36.76624 18.06928 16.31318 1.000 80.14347 234 ARG B O 1
ATOM 3636 N N . LEU B 1 200 ? 35.83534 19.99939 17.01028 1.000 72.28919 235 LEU B N 1
ATOM 3637 C CA . LEU B 1 200 ? 36.73824 20.80696 16.19986 1.000 73.69019 235 LEU B CA 1
ATOM 3638 C C . LEU B 1 200 ? 38.18597 20.55797 16.59620 1.000 80.00214 235 LEU B C 1
ATOM 3639 O O . LEU B 1 200 ? 39.05766 20.39539 15.73343 1.000 71.75172 235 LEU B O 1
ATOM 3644 N N . GLN B 1 201 ? 38.45513 20.49199 17.89941 1.000 78.68576 236 GLN B N 1
ATOM 3645 C CA . GLN B 1 201 ? 39.80086 20.22026 18.38251 1.000 75.17893 236 GLN B CA 1
ATOM 3646 C C . GLN B 1 201 ? 40.20603 18.77208 18.18909 1.000 78.68837 236 GLN B C 1
ATOM 3647 O O . GLN B 1 201 ? 41.34361 18.41155 18.51636 1.000 76.29801 236 GLN B O 1
ATOM 3653 N N . GLY B 1 202 ? 39.30501 17.94695 17.66283 1.000 77.65438 237 GLY B N 1
ATOM 3654 C CA . GLY B 1 202 ? 39.57952 16.54724 17.45246 1.000 81.80049 237 GLY B CA 1
ATOM 3655 C C . GLY B 1 202 ? 39.60862 15.71832 18.70956 1.000 94.66928 237 GLY B C 1
ATOM 3656 O O . GLY B 1 202 ? 40.02945 14.55802 18.65331 1.000 100.51302 237 GLY B O 1
ATOM 3657 N N . THR B 1 203 ? 39.18343 16.27687 19.84064 1.000 102.39516 238 THR B N 1
ATOM 3658 C CA . THR B 1 203 ? 39.14350 15.53251 21.08739 1.000 104.28292 238 THR B CA 1
ATOM 3659 C C . THR B 1 203 ? 38.01119 14.50896 21.05149 1.000 113.19871 238 THR B C 1
ATOM 3660 O O . THR B 1 203 ? 37.13985 14.53623 20.17807 1.000 114.96588 238 THR B O 1
ATOM 3664 N N . HIS B 1 204 ? 38.04736 13.57592 22.00435 1.000 125.41484 239 HIS B N 1
ATOM 3665 C CA . HIS B 1 204 ? 36.98961 12.57760 22.11386 1.000 124.63285 239 HIS B CA 1
ATOM 3666 C C . HIS B 1 204 ? 35.64414 13.26316 22.30929 1.000 122.68480 239 HIS B C 1
ATOM 3667 O O . HIS B 1 204 ? 35.49679 14.14494 23.16172 1.000 115.76897 239 HIS B O 1
ATOM 3669 N N . TYR B 1 205 ? 34.66777 12.86765 21.50007 1.000 115.61997 240 TYR B N 1
ATOM 3670 C CA . TYR B 1 205 ? 33.35223 13.48454 21.49831 1.000 108.44415 240 TYR B CA 1
ATOM 3671 C C . TYR B 1 205 ? 32.28286 12.43138 21.73776 1.000 105.83690 240 TYR B C 1
ATOM 3672 O O . TYR B 1 205 ? 32.40944 11.28854 21.28805 1.000 109.73166 240 TYR B O 1
ATOM 3681 N N . SER B 1 206 ? 31.23134 12.83068 22.44263 1.000 97.10147 241 SER B N 1
ATOM 3682 C CA . SER B 1 206 ? 30.13657 11.93695 22.78836 1.000 90.68320 241 SER B CA 1
ATOM 3683 C C . SER B 1 206 ? 28.82537 12.63335 22.43372 1.000 90.01243 241 SER B C 1
ATOM 3684 O O . SER B 1 206 ? 28.78385 13.60663 21.66847 1.000 90.77044 241 SER B O 1
ATOM 3687 N N . VAL B 1 207 ? 27.72428 12.14233 23.00770 1.000 84.81529 242 VAL B N 1
ATOM 3688 C CA . VAL B 1 207 ? 26.43700 12.80271 22.83863 1.000 80.16717 242 VAL B CA 1
ATOM 3689 C C . VAL B 1 207 ? 26.47403 14.22103 23.39324 1.000 83.40392 242 VAL B C 1
ATOM 3690 O O . VAL B 1 207 ? 25.62944 15.05095 23.03618 1.000 83.31152 242 VAL B O 1
ATOM 3694 N N . GLN B 1 208 ? 27.45603 14.52752 24.24836 1.000 87.06678 243 GLN B N 1
ATOM 3695 C CA . GLN B 1 208 ? 27.61309 15.88659 24.75510 1.000 81.32180 243 GLN B CA 1
ATOM 3696 C C . GLN B 1 208 ? 27.84865 16.88652 23.63096 1.000 77.85669 243 GLN B C 1
ATOM 3697 O O . GLN B 1 208 ? 27.47652 18.05811 23.75686 1.000 76.12335 243 GLN B O 1
ATOM 3703 N N . SER B 1 209 ? 28.48179 16.45175 22.53893 1.000 78.69133 244 SER B N 1
ATOM 3704 C CA . SER B 1 209 ? 28.64903 17.32523 21.38273 1.000 79.90480 244 SER B CA 1
ATOM 3705 C C . SER B 1 209 ? 27.30958 17.64948 20.73341 1.000 77.74980 244 SER B C 1
ATOM 3706 O O . SER B 1 209 ? 27.09014 18.78260 20.28699 1.000 78.05250 244 SER B O 1
ATOM 3709 N N . ASP B 1 210 ? 26.40668 16.66239 20.66141 1.000 80.63917 245 ASP B N 1
ATOM 3710 C CA . ASP B 1 210 ? 25.06519 16.91169 20.14220 1.000 74.00771 245 ASP B CA 1
ATOM 3711 C C . ASP B 1 210 ? 24.32271 17.93814 20.98923 1.000 74.67174 245 ASP B C 1
ATOM 3712 O O . ASP B 1 210 ? 23.48301 18.67924 20.46553 1.000 70.98483 245 ASP B O 1
ATOM 3717 N N . ILE B 1 211 ? 24.60621 17.98732 22.29630 1.000 72.45828 246 ILE B N 1
ATOM 3718 C CA . ILE B 1 211 ? 23.98881 18.99245 23.15811 1.000 71.94455 246 ILE B CA 1
ATOM 3719 C C . ILE B 1 211 ? 24.41522 20.38933 22.72874 1.000 76.46833 246 ILE B C 1
ATOM 3720 O O . ILE B 1 211 ? 23.58146 21.29587 22.60531 1.000 78.10008 246 ILE B O 1
ATOM 3725 N N . TRP B 1 212 ? 25.71948 20.58639 22.50372 1.000 75.26543 247 TRP B N 1
ATOM 3726 C CA . TRP B 1 212 ? 26.21093 21.86488 21.99953 1.000 74.96065 247 TRP B CA 1
ATOM 3727 C C . TRP B 1 212 ? 25.46171 22.27645 20.74309 1.000 76.44367 247 TRP B C 1
ATOM 3728 O O . TRP B 1 212 ? 25.00111 23.41747 20.62415 1.000 73.58467 247 TRP B O 1
ATOM 3739 N N . SER B 1 213 ? 25.33583 21.35272 19.78904 1.000 71.75734 248 SER B N 1
ATOM 3740 C CA . SER B 1 213 ? 24.63426 21.66086 18.55043 1.000 65.81249 248 SER B CA 1
ATOM 3741 C C . SER B 1 213 ? 23.18390 22.02980 18.82117 1.000 73.75299 248 SER B C 1
ATOM 3742 O O . SER B 1 213 ? 22.64430 22.95032 18.19658 1.000 75.50401 248 SER B O 1
ATOM 3745 N N . MET B 1 214 ? 22.53755 21.33835 19.76195 1.000 74.03557 249 MET B N 1
ATOM 3746 C CA . MET B 1 214 ? 21.16340 21.68953 20.09821 1.000 70.43853 249 MET B CA 1
ATOM 3747 C C . MET B 1 214 ? 21.09015 23.09415 20.67658 1.000 76.90739 249 MET B C 1
ATOM 3748 O O . MET B 1 214 ? 20.23525 23.89768 20.28365 1.000 75.61705 249 MET B O 1
ATOM 3753 N N . GLY B 1 215 ? 21.98482 23.40850 21.61488 1.000 69.91385 250 GLY B N 1
ATOM 3754 C CA . GLY B 1 215 ? 21.98165 24.73758 22.20336 1.000 65.41824 250 GLY B CA 1
ATOM 3755 C C . GLY B 1 215 ? 22.20787 25.82159 21.17020 1.000 79.17743 250 GLY B C 1
ATOM 3756 O O . GLY B 1 215 ? 21.43089 26.77584 21.06972 1.000 84.64885 250 GLY B O 1
ATOM 3757 N N . LEU B 1 216 ? 23.26718 25.67657 20.37079 1.000 77.16802 251 LEU B N 1
ATOM 3758 C CA . LEU B 1 216 ? 23.53793 26.65925 19.32889 1.000 70.52358 251 LEU B CA 1
ATOM 3759 C C . LEU B 1 216 ? 22.36794 26.78089 18.36119 1.000 72.12604 251 LEU B C 1
ATOM 3760 O O . LEU B 1 216 ? 22.07780 27.88094 17.87961 1.000 80.91264 251 LEU B O 1
ATOM 3765 N N . SER B 1 217 ? 21.67734 25.67288 18.07595 1.000 72.70551 252 SER B N 1
ATOM 3766 C CA . SER B 1 217 ? 20.51470 25.73757 17.19603 1.000 71.31634 252 SER B CA 1
ATOM 3767 C C . SER B 1 217 ? 19.39363 26.54736 17.82758 1.000 74.46983 252 SER B C 1
ATOM 3768 O O . SER B 1 217 ? 18.74766 27.35975 17.15406 1.000 80.06228 252 SER B O 1
ATOM 3771 N N . LEU B 1 218 ? 19.14670 26.33293 19.12116 1.000 76.50028 253 LEU B N 1
ATOM 3772 C CA . LEU B 1 218 ? 18.07826 27.04905 19.80566 1.000 74.76142 253 LEU B CA 1
ATOM 3773 C C . LEU B 1 218 ? 18.34910 28.54909 19.83460 1.000 79.06130 253 LEU B C 1
ATOM 3774 O O . LEU B 1 218 ? 17.42749 29.35709 19.66615 1.000 76.62950 253 LEU B O 1
ATOM 3779 N N . VAL B 1 219 ? 19.60976 28.94245 20.03461 1.000 78.15601 254 VAL B N 1
ATOM 3780 C CA . VAL B 1 219 ? 19.94933 30.36325 20.03745 1.000 80.25684 254 VAL B CA 1
ATOM 3781 C C . VAL B 1 219 ? 19.74685 30.96480 18.65332 1.000 76.55482 254 VAL B C 1
ATOM 3782 O O . VAL B 1 219 ? 19.32049 32.11921 18.51795 1.000 76.23500 254 VAL B O 1
ATOM 3786 N N . GLU B 1 220 ? 20.04975 30.20083 17.60466 1.000 72.15107 255 GLU B N 1
ATOM 3787 C CA . GLU B 1 220 ? 19.80960 30.69573 16.25533 1.000 77.93059 255 GLU B CA 1
ATOM 3788 C C . GLU B 1 220 ? 18.31872 30.81530 15.97848 1.000 77.48995 255 GLU B C 1
ATOM 3789 O O . GLU B 1 220 ? 17.85410 31.83372 15.45264 1.000 82.53078 255 GLU B O 1
ATOM 3795 N N . MET B 1 221 ? 17.55186 29.78058 16.32825 1.000 75.39926 256 MET B N 1
ATOM 3796 C CA . MET B 1 221 ? 16.11685 29.79987 16.08171 1.000 82.63740 256 MET B CA 1
ATOM 3797 C C . MET B 1 221 ? 15.38799 30.81214 16.95541 1.000 78.82688 256 MET B C 1
ATOM 3798 O O . MET B 1 221 ? 14.30569 31.26704 16.57634 1.000 79.15417 256 MET B O 1
ATOM 3803 N N . ALA B 1 222 ? 15.95371 31.18541 18.10393 1.000 74.16486 257 ALA B N 1
ATOM 3804 C CA . ALA B 1 222 ? 15.30718 32.18554 18.94603 1.000 76.34185 257 ALA B CA 1
ATOM 3805 C C . ALA B 1 222 ? 15.46481 33.58540 18.36392 1.000 80.44126 257 ALA B C 1
ATOM 3806 O O . ALA B 1 222 ? 14.48278 34.32489 18.23825 1.000 90.92894 257 ALA B O 1
ATOM 3808 N N . VAL B 1 223 ? 16.69853 33.96534 18.00653 1.000 77.22632 258 VAL B N 1
ATOM 3809 C CA . VAL B 1 223 ? 16.97803 35.30492 17.49060 1.000 78.73385 258 VAL B CA 1
ATOM 3810 C C . VAL B 1 223 ? 16.83306 35.39826 15.97862 1.000 83.58906 258 VAL B C 1
ATOM 3811 O O . VAL B 1 223 ? 16.82203 36.51479 15.43584 1.000 82.98107 258 VAL B O 1
ATOM 3815 N N . GLY B 1 224 ? 16.71383 34.27153 15.28144 1.000 80.51645 259 GLY B N 1
ATOM 3816 C CA . GLY B 1 224 ? 16.57359 34.30537 13.83833 1.000 84.86917 259 GLY B CA 1
ATOM 3817 C C . GLY B 1 224 ? 17.84294 34.68708 13.11819 1.000 85.36182 259 GLY B C 1
ATOM 3818 O O . GLY B 1 224 ? 17.78633 35.27773 12.03437 1.000 80.78249 259 GLY B O 1
ATOM 3819 N N . ARG B 1 225 ? 18.99386 34.36516 13.69839 1.000 77.79480 260 ARG B N 1
ATOM 3820 C CA . ARG B 1 225 ? 20.27967 34.73729 13.13435 1.000 81.16474 260 ARG B CA 1
ATOM 3821 C C . ARG B 1 225 ? 21.31689 33.76415 13.67144 1.000 87.40892 260 ARG B C 1
ATOM 3822 O O . ARG B 1 225 ? 21.27109 33.39170 14.84725 1.000 87.02261 260 ARG B O 1
ATOM 3830 N N . TYR B 1 226 ? 22.22219 33.33396 12.80594 1.000 80.41092 261 TYR B N 1
ATOM 3831 C CA . TYR B 1 226 ? 23.32664 32.50999 13.26030 1.000 81.83928 261 TYR B CA 1
ATOM 3832 C C . TYR B 1 226 ? 24.13380 33.30527 14.27558 1.000 90.28912 261 TYR B C 1
ATOM 3833 O O . TYR B 1 226 ? 24.68806 34.36022 13.92779 1.000 94.50894 261 TYR B O 1
ATOM 3842 N N . PRO B 1 227 ? 24.22090 32.85066 15.52538 1.000 84.93557 262 PRO B N 1
ATOM 3843 C CA . PRO B 1 227 ? 24.70111 33.70738 16.61271 1.000 93.35164 262 PRO B CA 1
ATOM 3844 C C . PRO B 1 227 ? 26.21266 33.84234 16.71357 1.000 88.89511 262 PRO B C 1
ATOM 3845 O O . PRO B 1 227 ? 26.69357 34.39464 17.70714 1.000 97.92002 262 PRO B O 1
ATOM 3849 N N . ILE B 1 228 ? 26.97957 33.36781 15.73832 1.000 84.13826 263 ILE B N 1
ATOM 3850 C CA . ILE B 1 228 ? 28.42982 33.48804 15.80978 1.000 81.12921 263 ILE B CA 1
ATOM 3851 C C . ILE B 1 228 ? 28.96391 34.35755 14.68189 1.000 79.35349 263 ILE B C 1
ATOM 3852 O O . ILE B 1 228 ? 28.93410 33.96395 13.51693 1.000 82.19338 263 ILE B O 1
ATOM 3857 N N . MET B 1 235 ? 33.75500 36.25707 5.74793 1.000 107.05267 308 MET B N 1
ATOM 3858 C CA . MET B 1 235 ? 34.50619 35.63807 6.83873 1.000 103.58150 308 MET B CA 1
ATOM 3859 C C . MET B 1 235 ? 34.93812 34.20669 6.49137 1.000 93.32593 308 MET B C 1
ATOM 3860 O O . MET B 1 235 ? 34.09814 33.34078 6.24167 1.000 92.20018 308 MET B O 1
ATOM 3865 N N . ALA B 1 236 ? 36.25055 33.96796 6.48280 1.000 89.49574 309 ALA B N 1
ATOM 3866 C CA . ALA B 1 236 ? 36.76849 32.63152 6.21379 1.000 82.43579 309 ALA B CA 1
ATOM 3867 C C . ALA B 1 236 ? 36.29129 31.65317 7.27705 1.000 93.13819 309 ALA B C 1
ATOM 3868 O O . ALA B 1 236 ? 36.22207 31.98403 8.46501 1.000 98.36958 309 ALA B O 1
ATOM 3870 N N . ILE B 1 237 ? 35.96480 30.43363 6.84126 1.000 85.14679 310 ILE B N 1
ATOM 3871 C CA . ILE B 1 237 ? 35.35241 29.46691 7.74718 1.000 79.33370 310 ILE B CA 1
ATOM 3872 C C . ILE B 1 237 ? 36.27182 29.17343 8.92720 1.000 82.99379 310 ILE B C 1
ATOM 3873 O O . ILE B 1 237 ? 35.79779 28.87823 10.03075 1.000 86.13327 310 ILE B O 1
ATOM 3878 N N . PHE B 1 238 ? 37.59072 29.29383 8.73980 1.000 84.10375 311 PHE B N 1
ATOM 3879 C CA . PHE B 1 238 ? 38.49766 29.00517 9.84532 1.000 81.32236 311 PHE B CA 1
ATOM 3880 C C . PHE B 1 238 ? 38.28870 29.97425 11.00213 1.000 77.50036 311 PHE B C 1
ATOM 3881 O O . PHE B 1 238 ? 38.29270 29.56336 12.16828 1.000 75.91706 311 PHE B O 1
ATOM 3889 N N . GLU B 1 239 ? 38.12331 31.26552 10.70218 1.000 69.87661 312 GLU B N 1
ATOM 3890 C CA . GLU B 1 239 ? 37.81297 32.23183 11.75124 1.000 76.51339 312 GLU B CA 1
ATOM 3891 C C . GLU B 1 239 ? 36.57045 31.82106 12.52874 1.000 81.16756 312 GLU B C 1
ATOM 3892 O O . GLU B 1 239 ? 36.53503 31.92633 13.76074 1.000 81.19883 312 GLU B O 1
ATOM 3898 N N . LEU B 1 240 ? 35.53593 31.35684 11.82521 1.000 79.90497 313 LEU B N 1
ATOM 3899 C CA . LEU B 1 240 ? 34.32288 30.92482 12.50741 1.000 79.60285 313 LEU B CA 1
ATOM 3900 C C . LEU B 1 240 ? 34.61934 29.76081 13.44322 1.000 74.41750 313 LEU B C 1
ATOM 3901 O O . LEU B 1 240 ? 34.25685 29.79065 14.62401 1.000 75.79468 313 LEU B O 1
ATOM 3906 N N . LEU B 1 241 ? 35.29882 28.73061 12.93104 1.000 78.69227 314 LEU B N 1
ATOM 3907 C CA . LEU B 1 241 ? 35.63653 27.57666 13.75548 1.000 74.02096 314 LEU B CA 1
ATOM 3908 C C . LEU B 1 241 ? 36.52887 27.97718 14.92056 1.000 78.49344 314 LEU B C 1
ATOM 3909 O O . LEU B 1 241 ? 36.31935 27.53315 16.05582 1.000 79.70950 314 LEU B O 1
ATOM 3914 N N . ASP B 1 242 ? 37.52196 28.83197 14.66014 1.000 78.39011 315 ASP B N 1
ATOM 3915 C CA . ASP B 1 242 ? 38.40145 29.29751 15.72557 1.000 77.39988 315 ASP B CA 1
ATOM 3916 C C . ASP B 1 242 ? 37.64206 30.09349 16.78165 1.000 83.23537 315 ASP B C 1
ATOM 3917 O O . ASP B 1 242 ? 38.00695 30.05381 17.96184 1.000 88.44007 315 ASP B O 1
ATOM 3922 N N . TYR B 1 243 ? 36.58919 30.81715 16.38809 1.000 81.36371 316 TYR B N 1
ATOM 3923 C CA . TYR B 1 243 ? 35.77674 31.52514 17.37560 1.000 82.92833 316 TYR B CA 1
ATOM 3924 C C . TYR B 1 243 ? 35.06570 30.54063 18.29426 1.000 83.80380 316 TYR B C 1
ATOM 3925 O O . TYR B 1 243 ? 35.03512 30.72218 19.51699 1.000 87.17117 316 TYR B O 1
ATOM 3934 N N . ILE B 1 244 ? 34.48776 29.48817 17.71534 1.000 77.75521 317 ILE B N 1
ATOM 3935 C CA . ILE B 1 244 ? 33.78503 28.47808 18.49885 1.000 83.91819 317 ILE B CA 1
ATOM 3936 C C . ILE B 1 244 ? 34.71305 27.82798 19.51759 1.000 86.68383 317 ILE B C 1
ATOM 3937 O O . ILE B 1 244 ? 34.27358 27.41959 20.60004 1.000 89.97410 317 ILE B O 1
ATOM 3942 N N . VAL B 1 245 ? 36.00408 27.74421 19.20770 1.000 88.00622 318 VAL B N 1
ATOM 3943 C CA . VAL B 1 245 ? 36.95429 27.03523 20.05924 1.000 85.86343 318 VAL B CA 1
ATOM 3944 C C . VAL B 1 245 ? 37.52538 27.93970 21.14113 1.000 86.89239 318 VAL B C 1
ATOM 3945 O O . VAL B 1 245 ? 37.61694 27.54975 22.30838 1.000 95.12475 318 VAL B O 1
ATOM 3949 N N . ASN B 1 246 ? 37.93244 29.15307 20.77731 1.000 79.48150 319 ASN B N 1
ATOM 3950 C CA . ASN B 1 246 ? 38.66237 30.02002 21.69080 1.000 87.80099 319 ASN B CA 1
ATOM 3951 C C . ASN B 1 246 ? 37.85316 31.20143 22.20842 1.000 89.87786 319 ASN B C 1
ATOM 3952 O O . ASN B 1 246 ? 38.30044 31.86946 23.14795 1.000 86.73804 319 ASN B O 1
ATOM 3957 N N . GLU B 1 247 ? 36.69199 31.47635 21.64300 1.000 88.34849 320 GLU B N 1
ATOM 3958 C CA . GLU B 1 247 ? 35.95030 32.62798 22.11604 1.000 90.01818 320 GLU B CA 1
ATOM 3959 C C . GLU B 1 247 ? 34.70433 32.18874 22.88722 1.000 90.54134 320 GLU B C 1
ATOM 3960 O O . GLU B 1 247 ? 34.24344 31.05496 22.72123 1.000 87.33202 320 GLU B O 1
ATOM 3966 N N . PRO B 1 248 ? 34.15220 33.04910 23.74382 1.000 97.45174 321 PRO B N 1
ATOM 3967 C CA . PRO B 1 248 ? 33.03365 32.63391 24.61197 1.000 88.53209 321 PRO B CA 1
ATOM 3968 C C . PRO B 1 248 ? 31.80249 32.23505 23.81687 1.000 93.06084 321 PRO B C 1
ATOM 3969 O O . PRO B 1 248 ? 31.56767 32.73434 22.70406 1.000 89.69238 321 PRO B O 1
ATOM 3973 N N . PRO B 1 249 ? 30.98190 31.34565 24.37471 1.000 96.98685 322 PRO B N 1
ATOM 3974 C CA . PRO B 1 249 ? 29.79547 30.84926 23.66490 1.000 85.45427 322 PRO B CA 1
ATOM 3975 C C . PRO B 1 249 ? 28.75153 31.93602 23.49913 1.000 80.46771 322 PRO B C 1
ATOM 3976 O O . PRO B 1 249 ? 28.72132 32.90281 24.27427 1.000 90.55472 322 PRO B O 1
ATOM 3980 N N . PRO B 1 250 ? 27.86854 31.80424 22.51248 1.000 87.44538 323 PRO B N 1
ATOM 3981 C CA . PRO B 1 250 ? 26.76890 32.76579 22.36106 1.000 84.53709 323 PRO B CA 1
ATOM 3982 C C . PRO B 1 250 ? 25.71974 32.58333 23.44528 1.000 88.11960 323 PRO B C 1
ATOM 3983 O O . PRO B 1 250 ? 25.68120 31.58368 24.16692 1.000 87.97514 323 PRO B O 1
ATOM 3987 N N . LYS B 1 251 ? 24.83910 33.57830 23.53779 1.000 84.49184 324 LYS B N 1
ATOM 3988 C CA . LYS B 1 251 ? 23.74321 33.53959 24.49754 1.000 92.03650 324 LYS B CA 1
ATOM 3989 C C . LYS B 1 251 ? 22.58320 34.37066 23.96668 1.000 92.74163 324 LYS B C 1
ATOM 3990 O O . LYS B 1 251 ? 22.72201 35.14057 23.01173 1.000 91.58658 324 LYS B O 1
ATOM 3996 N N . LEU B 1 252 ? 21.43394 34.19857 24.60149 1.000 90.64884 325 LEU B N 1
ATOM 3997 C CA . LEU B 1 252 ? 20.22528 34.88465 24.18539 1.000 85.42735 325 LEU B CA 1
ATOM 3998 C C . LEU B 1 252 ? 20.24122 36.34277 24.64127 1.000 91.22931 325 LEU B C 1
ATOM 3999 O O . LEU B 1 252 ? 20.91659 36.69323 25.61345 1.000 93.98355 325 LEU B O 1
ATOM 4004 N N . PRO B 1 253 ? 19.51958 37.21262 23.93954 1.000 88.22960 326 PRO B N 1
ATOM 4005 C CA . PRO B 1 253 ? 19.32104 38.57682 24.44222 1.000 94.37785 326 PRO B CA 1
ATOM 4006 C C . PRO B 1 253 ? 18.63212 38.56693 25.79964 1.000 104.54709 326 PRO B C 1
ATOM 4007 O O . PRO B 1 253 ? 17.83367 37.68107 26.11325 1.000 104.16838 326 PRO B O 1
ATOM 4011 N N . SER B 1 254 ? 18.93747 39.58586 26.60345 1.000 118.04052 327 SER B N 1
ATOM 4012 C CA . SER B 1 254 ? 18.61125 39.53192 28.02635 1.000 122.16784 327 SER B CA 1
ATOM 4013 C C . SER B 1 254 ? 17.11497 39.69775 28.27355 1.000 121.67104 327 SER B C 1
ATOM 4014 O O . SER B 1 254 ? 16.45662 38.79302 28.79912 1.000 126.09060 327 SER B O 1
ATOM 4017 N N . GLY B 1 255 ? 16.55920 40.85203 27.91077 1.000 115.72183 328 GLY B N 1
ATOM 4018 C CA . GLY B 1 255 ? 15.20349 41.17202 28.32196 1.000 113.64845 328 GLY B CA 1
ATOM 4019 C C . GLY B 1 255 ? 14.11227 40.36965 27.64030 1.000 117.91343 328 GLY B C 1
ATOM 4020 O O . GLY B 1 255 ? 12.95943 40.43713 28.08144 1.000 118.83728 328 GLY B O 1
ATOM 4021 N N . VAL B 1 256 ? 14.43600 39.61576 26.59201 1.000 118.14863 329 VAL B N 1
ATOM 4022 C CA . VAL B 1 256 ? 13.41014 38.93668 25.80636 1.000 118.97442 329 VAL B CA 1
ATOM 4023 C C . VAL B 1 256 ? 12.98917 37.63350 26.47527 1.000 116.28027 329 VAL B C 1
ATOM 4024 O O . VAL B 1 256 ? 11.86794 37.51541 26.98145 1.000 124.01823 329 VAL B O 1
ATOM 4028 N N . PHE B 1 257 ? 13.88165 36.65207 26.48870 1.000 105.75294 330 PHE B N 1
ATOM 4029 C CA . PHE B 1 257 ? 13.52228 35.29237 26.86134 1.000 100.92094 330 PHE B CA 1
ATOM 4030 C C . PHE B 1 257 ? 13.61917 35.08123 28.36787 1.000 100.91845 330 PHE B C 1
ATOM 4031 O O . PHE B 1 257 ? 14.33994 35.78607 29.07902 1.000 101.87545 330 PHE B O 1
ATOM 4039 N N . SER B 1 258 ? 12.87547 34.08719 28.84603 1.000 99.97737 331 SER B N 1
ATOM 4040 C CA . SER B 1 258 ? 12.84394 33.78839 30.26610 1.000 93.02550 331 SER B CA 1
ATOM 4041 C C . SER B 1 258 ? 14.21432 33.33357 30.75680 1.000 92.02741 331 SER B C 1
ATOM 4042 O O . SER B 1 258 ? 15.06647 32.87377 29.98980 1.000 85.75943 331 SER B O 1
ATOM 4045 N N . LEU B 1 259 ? 14.40565 33.46259 32.07057 1.000 93.06384 332 LEU B N 1
ATOM 4046 C CA . LEU B 1 259 ? 15.64935 33.04022 32.70318 1.000 86.67203 332 LEU B CA 1
ATOM 4047 C C . LEU B 1 259 ? 15.86684 31.53492 32.56812 1.000 91.70575 332 LEU B C 1
ATOM 4048 O O . LEU B 1 259 ? 17.00074 31.08329 32.36982 1.000 92.71161 332 LEU B O 1
ATOM 4053 N N . GLU B 1 260 ? 14.79699 30.74019 32.66582 1.000 93.50697 333 GLU B N 1
ATOM 4054 C CA . GLU B 1 260 ? 14.94351 29.29106 32.55138 1.000 89.24089 333 GLU B CA 1
ATOM 4055 C C . GLU B 1 260 ? 15.43290 28.89558 31.16499 1.000 89.77470 333 GLU B C 1
ATOM 4056 O O . GLU B 1 260 ? 16.20094 27.93672 31.01701 1.000 83.81457 333 GLU B O 1
ATOM 4062 N N . PHE B 1 261 ? 15.00256 29.62809 30.13676 1.000 91.44524 334 PHE B N 1
ATOM 4063 C CA . PHE B 1 261 ? 15.48732 29.35858 28.78866 1.000 87.94599 334 PHE B CA 1
ATOM 4064 C C . PHE B 1 261 ? 16.94531 29.76499 28.63350 1.000 87.74037 334 PHE B C 1
ATOM 4065 O O . PHE B 1 261 ? 17.72961 29.05195 27.99586 1.000 82.82212 334 PHE B O 1
ATOM 4073 N N . GLN B 1 262 ? 17.31868 30.92593 29.17701 1.000 85.21502 335 GLN B N 1
ATOM 4074 C CA . GLN B 1 262 ? 18.71300 31.35213 29.11266 1.000 85.71617 335 GLN B CA 1
ATOM 4075 C C . GLN B 1 262 ? 19.61445 30.35719 29.82733 1.000 89.29424 335 GLN B C 1
ATOM 4076 O O . GLN B 1 262 ? 20.67589 29.98344 29.31322 1.000 83.22247 335 GLN B O 1
ATOM 4082 N N . ASP B 1 263 ? 19.19535 29.89926 31.00673 1.000 88.40170 336 ASP B N 1
ATOM 4083 C CA . ASP B 1 263 ? 19.98075 28.91199 31.73503 1.000 86.27136 336 ASP B CA 1
ATOM 4084 C C . ASP B 1 263 ? 20.02108 27.58287 30.99446 1.000 82.33183 336 ASP B C 1
ATOM 4085 O O . ASP B 1 263 ? 21.04516 26.88706 31.01224 1.000 84.00519 336 ASP B O 1
ATOM 4090 N N . PHE B 1 264 ? 18.92507 27.22379 30.33186 1.000 83.61459 337 PHE B N 1
ATOM 4091 C CA . PHE B 1 264 ? 18.89343 25.97560 29.58338 1.000 88.81261 337 PHE B CA 1
ATOM 4092 C C . PHE B 1 264 ? 19.91203 25.98325 28.44472 1.000 85.02752 337 PHE B C 1
ATOM 4093 O O . PHE B 1 264 ? 20.71337 25.05173 28.30764 1.000 79.26166 337 PHE B O 1
ATOM 4101 N N . VAL B 1 265 ? 19.91655 27.03789 27.62928 1.000 78.27311 338 VAL B N 1
ATOM 4102 C CA . VAL B 1 265 ? 20.86219 27.07451 26.51477 1.000 81.26847 338 VAL B CA 1
ATOM 4103 C C . VAL B 1 265 ? 22.29376 27.24352 27.01482 1.000 86.06580 338 VAL B C 1
ATOM 4104 O O . VAL B 1 265 ? 23.22299 26.64587 26.45873 1.000 79.31675 338 VAL B O 1
ATOM 4108 N N . ASN B 1 266 ? 22.50430 28.02962 28.07533 1.000 84.17992 339 ASN B N 1
ATOM 4109 C CA . ASN B 1 266 ? 23.87098 28.26704 28.52852 1.000 85.09432 339 ASN B CA 1
ATOM 4110 C C . ASN B 1 266 ? 24.49782 27.00662 29.10363 1.000 87.51528 339 ASN B C 1
ATOM 4111 O O . ASN B 1 266 ? 25.71241 26.81170 28.98153 1.000 89.19617 339 ASN B O 1
ATOM 4116 N N . LYS B 1 267 ? 23.69270 26.14281 29.72567 1.000 83.86911 340 LYS B N 1
ATOM 4117 C CA . LYS B 1 267 ? 24.19361 24.84554 30.15954 1.000 80.30613 340 LYS B CA 1
ATOM 4118 C C . LYS B 1 267 ? 24.44632 23.90867 28.98498 1.000 83.28438 340 LYS B C 1
ATOM 4119 O O . LYS B 1 267 ? 25.26003 22.98507 29.10686 1.000 86.17802 340 LYS B O 1
ATOM 4125 N N . CYS B 1 268 ? 23.77506 24.13233 27.85060 1.000 76.85900 341 CYS B N 1
ATOM 4126 C CA . CYS B 1 268 ? 24.08221 23.38518 26.63544 1.000 82.60543 341 CYS B CA 1
ATOM 4127 C C . CYS B 1 268 ? 25.35385 23.87838 25.96658 1.000 84.17013 341 CYS B C 1
ATOM 4128 O O . CYS B 1 268 ? 26.04619 23.09583 25.30558 1.000 81.66264 341 CYS B O 1
ATOM 4131 N N . LEU B 1 269 ? 25.65133 25.16914 26.08746 1.000 82.84951 342 LEU B N 1
ATOM 4132 C CA . LEU B 1 269 ? 26.77828 25.78793 25.39571 1.000 83.29595 342 LEU B CA 1
ATOM 4133 C C . LEU B 1 269 ? 27.97457 25.98035 26.31782 1.000 85.15663 342 LEU B C 1
ATOM 4134 O O . LEU B 1 269 ? 28.64476 27.01220 26.26955 1.000 89.88327 342 LEU B O 1
ATOM 4139 N N . ILE B 1 270 ? 28.26203 25.00129 27.16548 1.000 84.97616 343 ILE B N 1
ATOM 4140 C CA . ILE B 1 270 ? 29.46106 25.01148 27.99540 1.000 83.27252 343 ILE B CA 1
ATOM 4141 C C . ILE B 1 270 ? 30.59717 24.38327 27.20567 1.000 81.30528 343 ILE B C 1
ATOM 4142 O O . ILE B 1 270 ? 30.46175 23.27020 26.68793 1.000 79.61174 343 ILE B O 1
ATOM 4147 N N . LYS B 1 271 ? 31.72485 25.08836 27.11839 1.000 86.91600 344 LYS B N 1
ATOM 4148 C CA . LYS B 1 271 ? 32.80181 24.63092 26.24721 1.000 86.14000 344 LYS B CA 1
ATOM 4149 C C . LYS B 1 271 ? 33.37292 23.29647 26.70439 1.000 83.23828 344 LYS B C 1
ATOM 4150 O O . LYS B 1 271 ? 33.76301 22.46655 25.87411 1.000 86.59694 344 LYS B O 1
ATOM 4156 N N . ASN B 1 272 ? 33.42336 23.06564 28.00960 1.000 83.81735 345 ASN B N 1
ATOM 4157 C CA . ASN B 1 272 ? 33.91768 21.79221 28.53107 1.000 85.54118 345 ASN B CA 1
ATOM 4158 C C . ASN B 1 272 ? 32.80797 20.74790 28.48661 1.000 85.52916 345 ASN B C 1
ATOM 4159 O O . ASN B 1 272 ? 31.81555 20.88610 29.21102 1.000 85.08654 345 ASN B O 1
ATOM 4164 N N . PRO B 1 273 ? 32.93633 19.68945 27.68209 1.000 83.22650 346 PRO B N 1
ATOM 4165 C CA . PRO B 1 273 ? 31.84567 18.70299 27.61155 1.000 80.08136 346 PRO B CA 1
ATOM 4166 C C . PRO B 1 273 ? 31.53762 18.03003 28.94114 1.000 89.37497 346 PRO B C 1
ATOM 4167 O O . PRO B 1 273 ? 30.39744 17.59681 29.14812 1.000 87.09198 346 PRO B O 1
ATOM 4171 N N . ALA B 1 274 ? 32.50713 17.93784 29.85867 1.000 86.02696 347 ALA B N 1
ATOM 4172 C CA . ALA B 1 274 ? 32.23576 17.31233 31.15004 1.000 88.48566 347 ALA B CA 1
ATOM 4173 C C . ALA B 1 274 ? 31.36468 18.19881 32.03467 1.000 90.20640 347 ALA B C 1
ATOM 4174 O O . ALA B 1 274 ? 30.54723 17.69166 32.80889 1.000 91.37993 347 ALA B O 1
ATOM 4176 N N . GLU B 1 275 ? 31.52782 19.51924 31.94504 1.000 91.22553 348 GLU B N 1
ATOM 4177 C CA . GLU B 1 275 ? 30.67903 20.42514 32.71021 1.000 97.43002 348 GLU B CA 1
ATOM 4178 C C . GLU B 1 275 ? 29.38052 20.75924 31.99219 1.000 85.35050 348 GLU B C 1
ATOM 4179 O O . GLU B 1 275 ? 28.42759 21.21493 32.63552 1.000 85.42286 348 GLU B O 1
ATOM 4185 N N . ARG B 1 276 ? 29.33536 20.56574 30.67852 1.000 85.48219 349 ARG B N 1
ATOM 4186 C CA . ARG B 1 276 ? 28.10788 20.74736 29.91685 1.000 83.18528 349 ARG B CA 1
ATOM 4187 C C . ARG B 1 276 ? 27.05669 19.74649 30.38415 1.000 84.99819 349 ARG B C 1
ATOM 4188 O O . ARG B 1 276 ? 27.37324 18.60146 30.71580 1.000 87.78016 349 ARG B O 1
ATOM 4196 N N . ALA B 1 277 ? 25.80031 20.18819 30.42696 1.000 86.16057 350 ALA B N 1
ATOM 4197 C CA . ALA B 1 277 ? 24.72826 19.32996 30.91770 1.000 88.41205 350 ALA B CA 1
ATOM 4198 C C . ALA B 1 277 ? 24.55030 18.11840 30.01023 1.000 88.38182 350 ALA B C 1
ATOM 4199 O O . ALA B 1 277 ? 24.74561 18.19637 28.79383 1.000 89.00510 350 ALA B O 1
ATOM 4201 N N . ASP B 1 278 ? 24.18851 16.98954 30.60944 1.000 85.97430 351 ASP B N 1
ATOM 4202 C CA . ASP B 1 278 ? 23.89908 15.78784 29.85055 1.000 78.60228 351 ASP B CA 1
ATOM 4203 C C . ASP B 1 278 ? 22.38870 15.66349 29.66569 1.000 81.63236 351 ASP B C 1
ATOM 4204 O O . ASP B 1 278 ? 21.61521 16.53388 30.07359 1.000 84.29516 351 ASP B O 1
ATOM 4209 N N . LEU B 1 279 ? 21.95604 14.55680 29.06759 1.000 82.84071 352 LEU B N 1
ATOM 4210 C CA . LEU B 1 279 ? 20.56804 14.44254 28.63681 1.000 71.15446 352 LEU B CA 1
ATOM 4211 C C . LEU B 1 279 ? 19.62370 14.19482 29.80711 1.000 86.06645 352 LEU B C 1
ATOM 4212 O O . LEU B 1 279 ? 18.48597 14.67767 29.79791 1.000 88.31215 352 LEU B O 1
ATOM 4217 N N . LYS B 1 280 ? 20.06447 13.44506 30.82091 1.000 86.54912 353 LYS B N 1
ATOM 4218 C CA . LYS B 1 280 ? 19.20600 13.23845 31.98238 1.000 87.44924 353 LYS B CA 1
ATOM 4219 C C . LYS B 1 280 ? 19.03212 14.52436 32.78068 1.000 92.43023 353 LYS B C 1
ATOM 4220 O O . LYS B 1 280 ? 17.95776 14.76220 33.34367 1.000 82.57528 353 LYS B O 1
ATOM 4222 N N . GLN B 1 281 ? 20.06998 15.36411 32.84022 1.000 89.54068 354 GLN B N 1
ATOM 4223 C CA . GLN B 1 281 ? 19.94073 16.63683 33.54337 1.000 89.74342 354 GLN B CA 1
ATOM 4224 C C . GLN B 1 281 ? 19.04167 17.59979 32.78034 1.000 91.06900 354 GLN B C 1
ATOM 4225 O O . GLN B 1 281 ? 18.24025 18.32160 33.38626 1.000 97.67127 354 GLN B O 1
ATOM 4231 N N . LEU B 1 282 ? 19.16458 17.63517 31.45139 1.000 87.14000 355 LEU B N 1
ATOM 4232 C CA . LEU B 1 282 ? 18.29672 18.50478 30.66680 1.000 87.79584 355 LEU B CA 1
ATOM 4233 C C . LEU B 1 282 ? 16.84790 18.03804 30.71531 1.000 87.82623 355 LEU B C 1
ATOM 4234 O O . LEU B 1 282 ? 15.93298 18.86710 30.65955 1.000 85.20813 355 LEU B O 1
ATOM 4239 N N . MET B 1 283 ? 16.61879 16.72558 30.83463 1.000 82.81037 356 MET B N 1
ATOM 4240 C CA . MET B 1 283 ? 15.25214 16.21171 30.86888 1.000 85.73891 356 MET B CA 1
ATOM 4241 C C . MET B 1 283 ? 14.48819 16.72773 32.07952 1.000 88.11908 356 MET B C 1
ATOM 4242 O O . MET B 1 283 ? 13.26442 16.89721 32.01697 1.000 87.35766 356 MET B O 1
ATOM 4247 N N . VAL B 1 284 ? 15.18711 16.98389 33.18043 1.000 84.91023 357 VAL B N 1
ATOM 4248 C CA . VAL B 1 284 ? 14.57263 17.41970 34.42220 1.000 82.47999 357 VAL B CA 1
ATOM 4249 C C . VAL B 1 284 ? 14.84665 18.90184 34.68580 1.000 92.90807 357 VAL B C 1
ATOM 4250 O O . VAL B 1 284 ? 14.67404 19.37570 35.80960 1.000 87.53301 357 VAL B O 1
ATOM 4254 N N . HIS B 1 285 ? 15.25685 19.64287 33.65731 1.000 86.32408 358 HIS B N 1
ATOM 4255 C CA . HIS B 1 285 ? 15.53518 21.06533 33.79775 1.000 82.74115 358 HIS B CA 1
ATOM 4256 C C . HIS B 1 285 ? 14.23452 21.85841 33.90896 1.000 93.31870 358 HIS B C 1
ATOM 4257 O O . HIS B 1 285 ? 13.17364 21.44007 33.43373 1.000 92.71030 358 HIS B O 1
ATOM 4264 N N . ALA B 1 286 ? 14.33696 23.03059 34.54582 1.000 96.75256 359 ALA B N 1
ATOM 4265 C CA . ALA B 1 286 ? 13.16904 23.88200 34.75223 1.000 89.52804 359 ALA B CA 1
ATOM 4266 C C . ALA B 1 286 ? 12.51431 24.27054 33.43143 1.000 86.99234 359 ALA B C 1
ATOM 4267 O O . ALA B 1 286 ? 11.28277 24.28790 33.32442 1.000 90.38160 359 ALA B O 1
ATOM 4269 N N . PHE B 1 287 ? 13.31577 24.59072 32.41473 1.000 84.74630 360 PHE B N 1
ATOM 4270 C CA . PHE B 1 287 ? 12.73861 24.94863 31.12354 1.000 87.63777 360 PHE B CA 1
ATOM 4271 C C . PHE B 1 287 ? 11.95339 23.78353 30.53547 1.000 91.52498 360 PHE B C 1
ATOM 4272 O O . PHE B 1 287 ? 10.89844 23.98424 29.92488 1.000 93.45061 360 PHE B O 1
ATOM 4280 N N . ILE B 1 288 ? 12.44287 22.55563 30.72385 1.000 87.70563 361 ILE B N 1
ATOM 4281 C CA . ILE B 1 288 ? 11.74700 21.38768 30.18951 1.000 90.70078 361 ILE B CA 1
ATOM 4282 C C . ILE B 1 288 ? 10.54336 21.03400 31.04924 1.000 93.85451 361 ILE B C 1
ATOM 4283 O O . ILE B 1 288 ? 9.46333 20.72511 30.52933 1.000 93.59638 361 ILE B O 1
ATOM 4288 N N . LYS B 1 289 ? 10.70548 21.06578 32.37361 1.000 89.21152 362 LYS B N 1
ATOM 4289 C CA . LYS B 1 289 ? 9.57434 20.78394 33.24996 1.000 84.80892 362 LYS B CA 1
ATOM 4290 C C . LYS B 1 289 ? 8.41289 21.71793 32.94072 1.000 98.11268 362 LYS B C 1
ATOM 4291 O O . LYS B 1 289 ? 7.24853 21.30196 32.95796 1.000 97.81670 362 LYS B O 1
ATOM 4293 N N . ARG B 1 290 ? 8.71665 22.97608 32.60669 1.000 95.28276 363 ARG B N 1
ATOM 4294 C CA . ARG B 1 290 ? 7.67940 23.94644 32.26877 1.000 93.67341 363 ARG B CA 1
ATOM 4295 C C . ARG B 1 290 ? 7.13392 23.71102 30.86158 1.000 96.74700 363 ARG B C 1
ATOM 4296 O O . ARG B 1 290 ? 5.91585 23.64245 30.66675 1.000 101.10412 363 ARG B O 1
ATOM 4304 N N . SER B 1 291 ? 8.02406 23.57059 29.87273 1.000 94.39644 364 SER B N 1
ATOM 4305 C CA . SER B 1 291 ? 7.58177 23.42582 28.48557 1.000 99.61144 364 SER B CA 1
ATOM 4306 C C . SER B 1 291 ? 6.77447 22.15075 28.27199 1.000 99.43742 364 SER B C 1
ATOM 4307 O O . SER B 1 291 ? 5.88077 22.12250 27.41847 1.000 104.45599 364 SER B O 1
ATOM 4310 N N . ASP B 1 292 ? 7.07609 21.08528 29.01996 1.000 96.47335 365 ASP B N 1
ATOM 4311 C CA . ASP B 1 292 ? 6.36339 19.82628 28.82482 1.000 93.99540 365 ASP B CA 1
ATOM 4312 C C . ASP B 1 292 ? 4.96503 19.86218 29.42567 1.000 100.59628 365 ASP B C 1
ATOM 4313 O O . ASP B 1 292 ? 4.04899 19.23093 28.88692 1.000 102.20009 365 ASP B O 1
ATOM 4318 N N . ALA B 1 293 ? 4.77671 20.58689 30.53014 1.000 99.92735 366 ALA B N 1
ATOM 4319 C CA . ALA B 1 293 ? 3.43997 20.73412 31.08993 1.000 105.63375 366 ALA B CA 1
ATOM 4320 C C . ALA B 1 293 ? 2.57549 21.68346 30.26881 1.000 104.10688 366 ALA B C 1
ATOM 4321 O O . ALA B 1 293 ? 1.34513 21.61077 30.35320 1.000 99.75147 366 ALA B O 1
ATOM 4323 N N . GLU B 1 294 ? 3.19165 22.55664 29.47497 1.000 100.89474 367 GLU B N 1
ATOM 4324 C CA . GLU B 1 294 ? 2.45453 23.52444 28.67772 1.000 102.97143 367 GLU B CA 1
ATOM 4325 C C . GLU B 1 294 ? 1.68345 22.84897 27.54355 1.000 109.63530 367 GLU B C 1
ATOM 4326 O O . GLU B 1 294 ? 2.11040 21.83646 26.98007 1.000 111.87511 367 GLU B O 1
ATOM 4332 N N . GLU B 1 295 ? 0.52101 23.42972 27.22474 1.000 108.71963 368 GLU B N 1
ATOM 4333 C CA . GLU B 1 295 ? -0.28791 23.04049 26.07801 1.000 107.45989 368 GLU B CA 1
ATOM 4334 C C . GLU B 1 295 ? -0.01140 24.03298 24.95815 1.000 101.51975 368 GLU B C 1
ATOM 4335 O O . GLU B 1 295 ? -0.34163 25.21877 25.07023 1.000 99.22204 368 GLU B O 1
ATOM 4337 N N . VAL B 1 296 ? 0.59628 23.54827 23.88235 1.000 100.77442 369 VAL B N 1
ATOM 4338 C CA . VAL B 1 296 ? 0.96247 24.38033 22.74866 1.000 104.42569 369 VAL B CA 1
ATOM 4339 C C . VAL B 1 296 ? 0.40051 23.73080 21.49575 1.000 98.84264 369 VAL B C 1
ATOM 4340 O O . VAL B 1 296 ? 0.56533 22.52365 21.29390 1.000 100.60995 369 VAL B O 1
ATOM 4344 N N . ASP B 1 297 ? -0.27189 24.52584 20.66267 1.000 97.53200 370 ASP B N 1
ATOM 4345 C CA . ASP B 1 297 ? -0.78137 24.04643 19.37806 1.000 95.43738 370 ASP B CA 1
ATOM 4346 C C . ASP B 1 297 ? 0.31429 24.20249 18.32408 1.000 97.86262 370 ASP B C 1
ATOM 4347 O O . ASP B 1 297 ? 0.26768 25.07135 17.44942 1.000 93.67076 370 ASP B O 1
ATOM 4352 N N . PHE B 1 298 ? 1.31971 23.32513 18.40607 1.000 93.50742 371 PHE B N 1
ATOM 4353 C CA . PHE B 1 298 ? 2.41098 23.38570 17.43850 1.000 86.82314 371 PHE B CA 1
ATOM 4354 C C . PHE B 1 298 ? 1.91805 23.12367 16.01880 1.000 87.85939 371 PHE B C 1
ATOM 4355 O O . PHE B 1 298 ? 2.37606 23.77278 15.07144 1.000 89.02143 371 PHE B O 1
ATOM 4363 N N . ALA B 1 299 ? 1.00055 22.16931 15.84619 1.000 92.96167 372 ALA B N 1
ATOM 4364 C CA . ALA B 1 299 ? 0.45497 21.90786 14.51668 1.000 94.26611 372 ALA B CA 1
ATOM 4365 C C . ALA B 1 299 ? -0.21552 23.15060 13.94547 1.000 99.17836 372 ALA B C 1
ATOM 4366 O O . ALA B 1 299 ? -0.01111 23.49518 12.77450 1.000 99.64696 372 ALA B O 1
ATOM 4368 N N . GLY B 1 300 ? -1.00723 23.84765 14.76060 1.000 97.21261 373 GLY B N 1
ATOM 4369 C CA . GLY B 1 300 ? -1.63933 25.06711 14.28443 1.000 103.64110 373 GLY B CA 1
ATOM 4370 C C . GLY B 1 300 ? -0.63333 26.15949 13.98323 1.000 102.55265 373 GLY B C 1
ATOM 4371 O O . GLY B 1 300 ? -0.70259 26.80784 12.93483 1.000 104.71124 373 GLY B O 1
ATOM 4372 N N . TRP B 1 301 ? 0.31250 26.38053 14.89531 1.000 93.30439 374 TRP B N 1
ATOM 4373 C CA . TRP B 1 301 ? 1.30200 27.42992 14.68304 1.000 94.32396 374 TRP B CA 1
ATOM 4374 C C . TRP B 1 301 ? 2.11485 27.16228 13.42905 1.000 99.48563 374 TRP B C 1
ATOM 4375 O O . TRP B 1 301 ? 2.34092 28.06716 12.61760 1.000 100.48152 374 TRP B O 1
ATOM 4386 N N . LEU B 1 302 ? 2.55500 25.91723 13.25474 1.000 93.78167 375 LEU B N 1
ATOM 4387 C CA . LEU B 1 302 ? 3.33135 25.55500 12.07719 1.000 98.58065 375 LEU B CA 1
ATOM 4388 C C . LEU B 1 302 ? 2.55881 25.84185 10.79714 1.000 105.74419 375 LEU B C 1
ATOM 4389 O O . LEU B 1 302 ? 3.09542 26.43545 9.85543 1.000 105.83840 375 LEU B O 1
ATOM 4394 N N . CYS B 1 303 ? 1.29073 25.43330 10.74403 1.000 103.00238 376 CYS B N 1
ATOM 4395 C CA . CYS B 1 303 ? 0.51581 25.64113 9.52659 1.000 105.20535 376 CYS B CA 1
ATOM 4396 C C . CYS B 1 303 ? 0.28674 27.12145 9.27081 1.000 111.71788 376 CYS B C 1
ATOM 4397 O O . CYS B 1 303 ? 0.48150 27.60495 8.15033 1.000 119.04907 376 CYS B O 1
ATOM 4400 N N . SER B 1 304 ? -0.12735 27.86002 10.30020 1.000 114.36728 377 SER B N 1
ATOM 4401 C CA . SER B 1 304 ? -0.46512 29.25994 10.08653 1.000 117.39823 377 SER B CA 1
ATOM 4402 C C . SER B 1 304 ? 0.77164 30.09224 9.77398 1.000 116.31448 377 SER B C 1
ATOM 4403 O O . SER B 1 304 ? 0.66235 31.13498 9.11986 1.000 125.89838 377 SER B O 1
ATOM 4406 N N . THR B 1 305 ? 1.95318 29.64535 10.20433 1.000 111.12335 378 THR B N 1
ATOM 4407 C CA . THR B 1 305 ? 3.15905 30.43002 9.95892 1.000 110.33708 378 THR B CA 1
ATOM 4408 C C . THR B 1 305 ? 3.70646 30.19481 8.55390 1.000 115.33055 378 THR B C 1
ATOM 4409 O O . THR B 1 305 ? 4.06712 31.14902 7.85712 1.000 125.47947 378 THR B O 1
ATOM 4413 N N . ILE B 1 306 ? 3.77076 28.93451 8.11393 1.000 116.42192 379 ILE B N 1
ATOM 4414 C CA . ILE B 1 306 ? 4.35723 28.61490 6.81323 1.000 111.97256 379 ILE B CA 1
ATOM 4415 C C . ILE B 1 306 ? 3.31579 28.44789 5.71386 1.000 114.97385 379 ILE B C 1
ATOM 4416 O O . ILE B 1 306 ? 3.68855 28.41525 4.52918 1.000 119.46236 379 ILE B O 1
ATOM 4421 N N . GLY B 1 307 ? 2.03359 28.33177 6.06048 1.000 118.58324 380 GLY B N 1
ATOM 4422 C CA . GLY B 1 307 ? 0.96988 28.23292 5.07657 1.000 116.36077 380 GLY B CA 1
ATOM 4423 C C . GLY B 1 307 ? 0.67604 26.82339 4.59789 1.000 124.32569 380 GLY B C 1
ATOM 4424 O O . GLY B 1 307 ? 0.94335 26.49447 3.43858 1.000 128.93069 380 GLY B O 1
ATOM 4425 N N . LEU B 1 308 ? 0.11587 25.98673 5.46981 1.000 122.84162 381 LEU B N 1
ATOM 4426 C CA . LEU B 1 308 ? -0.21810 24.60703 5.11391 1.000 117.81049 381 LEU B CA 1
ATOM 4427 C C . LEU B 1 308 ? -1.71436 24.43362 4.85716 1.000 120.31876 381 LEU B C 1
ATOM 4428 O O . LEU B 1 308 ? -2.30620 23.41916 5.23063 1.000 119.63485 381 LEU B O 1
ATOM 4430 N N . GLU C 2 15 ? 58.53470 7.32920 -38.45876 1.000 118.56402 614 GLU C N 1
ATOM 4431 C CA . GLU C 2 15 ? 58.27855 8.22601 -39.58104 1.000 124.72551 614 GLU C CA 1
ATOM 4432 C C . GLU C 2 15 ? 59.54168 8.98680 -39.96629 1.000 124.49363 614 GLU C C 1
ATOM 4433 O O . GLU C 2 15 ? 60.04217 9.78464 -39.17790 1.000 130.16646 614 GLU C O 1
ATOM 4435 N N . LEU C 2 16 ? 60.04930 8.75006 -41.17220 1.000 121.38883 615 LEU C N 1
ATOM 4436 C CA . LEU C 2 16 ? 61.26809 9.40287 -41.64444 1.000 130.42245 615 LEU C CA 1
ATOM 4437 C C . LEU C 2 16 ? 60.92770 10.53285 -42.60671 1.000 134.54650 615 LEU C C 1
ATOM 4438 O O . LEU C 2 16 ? 60.04342 10.39284 -43.45719 1.000 139.83324 615 LEU C O 1
ATOM 4440 N N . GLY C 2 17 ? 61.64502 11.64566 -42.47186 1.000 128.12803 616 GLY C N 1
ATOM 4441 C CA . GLY C 2 17 ? 61.37775 12.82250 -43.27513 1.000 127.48156 616 GLY C CA 1
ATOM 4442 C C . GLY C 2 17 ? 62.54532 13.24844 -44.13913 1.000 139.61193 616 GLY C C 1
ATOM 4443 O O . GLY C 2 17 ? 63.33501 12.41477 -44.59081 1.000 138.48940 616 GLY C O 1
ATOM 4444 N N . GLU C 2 18 ? 62.66240 14.55323 -44.36907 1.000 145.63354 617 GLU C N 1
ATOM 4445 C CA . GLU C 2 18 ? 63.66805 15.07992 -45.27958 1.000 150.72395 617 GLU C CA 1
ATOM 4446 C C . GLU C 2 18 ? 65.04353 15.07518 -44.61559 1.000 151.94960 617 GLU C C 1
ATOM 4447 O O . GLU C 2 18 ? 65.16583 15.41781 -43.43637 1.000 151.96860 617 GLU C O 1
ATOM 4449 N N . PRO C 2 19 ? 66.08828 14.68562 -45.34410 1.000 159.06129 618 PRO C N 1
ATOM 4450 C CA . PRO C 2 19 ? 67.43942 14.74751 -44.77617 1.000 156.03797 618 PRO C CA 1
ATOM 4451 C C . PRO C 2 19 ? 67.85564 16.18656 -44.51562 1.000 156.08595 618 PRO C C 1
ATOM 4452 O O . PRO C 2 19 ? 67.51535 17.09862 -45.27275 1.000 161.41265 618 PRO C O 1
ATOM 4456 N N . ILE C 2 20 ? 68.59762 16.38419 -43.42849 1.000 144.93019 619 ILE C N 1
ATOM 4457 C CA . ILE C 2 20 ? 69.10259 17.70153 -43.04032 1.000 140.48518 619 ILE C CA 1
ATOM 4458 C C . ILE C 2 20 ? 70.60832 17.55092 -42.83703 1.000 138.51151 619 ILE C C 1
ATOM 4459 O O . ILE C 2 20 ? 71.07913 17.30615 -41.72220 1.000 147.47840 619 ILE C O 1
ATOM 4461 N N . GLY C 2 21 ? 71.37424 17.69119 -43.91743 1.000 136.02242 620 GLY C N 1
ATOM 4462 C CA . GLY C 2 21 ? 72.82078 17.60916 -43.83655 1.000 133.80965 620 GLY C CA 1
ATOM 4463 C C . GLY C 2 21 ? 73.37921 16.19876 -43.84169 1.000 135.59955 620 GLY C C 1
ATOM 4464 O O . GLY C 2 21 ? 72.73367 15.26142 -43.36196 1.000 131.59564 620 GLY C O 1
ATOM 4465 N N . GLN C 2 22 ? 74.58533 16.03671 -44.37960 1.000 135.75070 621 GLN C N 1
ATOM 4466 C CA . GLN C 2 22 ? 75.26556 14.75150 -44.42153 1.000 136.72658 621 GLN C CA 1
ATOM 4467 C C . GLN C 2 22 ? 76.47969 14.77351 -43.49991 1.000 144.49401 621 GLN C C 1
ATOM 4468 O O . GLN C 2 22 ? 77.08823 15.82312 -43.27062 1.000 137.41206 621 GLN C O 1
ATOM 4470 N N . GLY C 2 23 ? 76.82304 13.60116 -42.96697 1.000 148.82867 622 GLY C N 1
ATOM 4471 C CA . GLY C 2 23 ? 77.92829 13.47218 -42.04171 1.000 145.19254 622 GLY C CA 1
ATOM 4472 C C . GLY C 2 23 ? 78.62219 12.13706 -42.20715 1.000 158.00725 622 GLY C C 1
ATOM 4473 O O . GLY C 2 23 ? 78.23219 11.30665 -43.03091 1.000 156.87858 622 GLY C O 1
ATOM 4474 N N . ARG C 2 24 ? 79.66925 11.93699 -41.40206 1.000 144.12738 623 ARG C N 1
ATOM 4475 C CA . ARG C 2 24 ? 80.44573 10.70353 -41.48705 1.000 144.91571 623 ARG C CA 1
ATOM 4476 C C . ARG C 2 24 ? 79.65159 9.51164 -40.96704 1.000 143.13687 623 ARG C C 1
ATOM 4477 O O . ARG C 2 24 ? 79.76356 8.40187 -41.50187 1.000 147.06214 623 ARG C O 1
ATOM 4479 N N . TRP C 2 25 ? 78.84289 9.72159 -39.92860 1.000 139.35426 624 TRP C N 1
ATOM 4480 C CA . TRP C 2 25 ? 78.04274 8.65641 -39.32642 1.000 145.92944 624 TRP C CA 1
ATOM 4481 C C . TRP C 2 25 ? 76.63551 8.70595 -39.91692 1.000 142.39168 624 TRP C C 1
ATOM 4482 O O . TRP C 2 25 ? 75.68839 9.20974 -39.31211 1.000 135.78491 624 TRP C O 1
ATOM 4493 N N . GLY C 2 26 ? 76.50819 8.16441 -41.12547 1.000 144.11908 625 GLY C N 1
ATOM 4494 C CA . GLY C 2 26 ? 75.22165 8.06758 -41.77276 1.000 132.77592 625 GLY C CA 1
ATOM 4495 C C . GLY C 2 26 ? 74.61538 9.43118 -42.06624 1.000 139.08504 625 GLY C C 1
ATOM 4496 O O . GLY C 2 26 ? 75.28483 10.46747 -42.07264 1.000 139.76722 625 GLY C O 1
ATOM 4497 N N . ARG C 2 27 ? 73.30957 9.40989 -42.30654 1.000 140.21347 626 ARG C N 1
ATOM 4498 C CA . ARG C 2 27 ? 72.54258 10.60228 -42.62492 1.000 134.42369 626 ARG C CA 1
ATOM 4499 C C . ARG C 2 27 ? 71.58569 10.91860 -41.48270 1.000 121.99397 626 ARG C C 1
ATOM 4500 O O . ARG C 2 27 ? 71.12676 10.02165 -40.77014 1.000 122.03588 626 ARG C O 1
ATOM 4502 N N . VAL C 2 28 ? 71.29307 12.20428 -41.30791 1.000 119.46603 627 VAL C N 1
ATOM 4503 C CA . VAL C 2 28 ? 70.39001 12.67395 -40.26277 1.000 121.77975 627 VAL C CA 1
ATOM 4504 C C . VAL C 2 28 ? 69.19289 13.32987 -40.93776 1.000 132.72469 627 VAL C C 1
ATOM 4505 O O . VAL C 2 28 ? 69.34894 14.31709 -41.66851 1.000 135.20403 627 VAL C O 1
ATOM 4507 N N . HIS C 2 29 ? 68.00539 12.77730 -40.69979 1.000 126.79346 628 HIS C N 1
ATOM 4508 C CA . HIS C 2 29 ? 66.76001 13.26624 -41.27054 1.000 129.38673 628 HIS C CA 1
ATOM 4509 C C . HIS C 2 29 ? 65.91495 13.94326 -40.19756 1.000 121.39153 628 HIS C C 1
ATOM 4510 O O . HIS C 2 29 ? 66.07286 13.69536 -38.99877 1.000 113.92122 628 HIS C O 1
ATOM 4517 N N . ARG C 2 30 ? 65.00952 14.81031 -40.64462 1.000 130.80901 629 ARG C N 1
ATOM 4518 C CA . ARG C 2 30 ? 63.90504 15.22149 -39.79486 1.000 126.67120 629 ARG C CA 1
ATOM 4519 C C . ARG C 2 30 ? 62.86551 14.10357 -39.75387 1.000 125.03167 629 ARG C C 1
ATOM 4520 O O . ARG C 2 30 ? 62.86659 13.19955 -40.59273 1.000 124.80025 629 ARG C O 1
ATOM 4522 N N . GLY C 2 31 ? 61.98673 14.15330 -38.76072 1.000 121.63223 630 GLY C N 1
ATOM 4523 C CA . GLY C 2 31 ? 60.99820 13.09793 -38.64431 1.000 126.58643 630 GLY C CA 1
ATOM 4524 C C . GLY C 2 31 ? 60.01397 13.37063 -37.53083 1.000 131.19609 630 GLY C C 1
ATOM 4525 O O . GLY C 2 31 ? 60.07266 14.39888 -36.84923 1.000 135.94834 630 GLY C O 1
ATOM 4526 N N . ARG C 2 32 ? 59.09497 12.41766 -37.36234 1.000 131.07129 631 ARG C N 1
ATOM 4527 C CA . ARG C 2 32 ? 58.06786 12.45516 -36.33181 1.000 137.72049 631 ARG C CA 1
ATOM 4528 C C . ARG C 2 32 ? 58.08174 11.14152 -35.56406 1.000 132.69267 631 ARG C C 1
ATOM 4529 O O . ARG C 2 32 ? 58.30160 10.07585 -36.14801 1.000 132.12166 631 ARG C O 1
ATOM 4531 N N . TRP C 2 33 ? 57.84556 11.22066 -34.25550 1.000 128.06980 632 TRP C N 1
ATOM 4532 C CA . TRP C 2 33 ? 57.86975 10.06090 -33.37569 1.000 133.15378 632 TRP C CA 1
ATOM 4533 C C . TRP C 2 33 ? 56.52823 9.92331 -32.67178 1.000 136.91003 632 TRP C C 1
ATOM 4534 O O . TRP C 2 33 ? 55.90527 10.92214 -32.30052 1.000 139.03990 632 TRP C O 1
ATOM 4545 N N . HIS C 2 34 ? 56.09005 8.67985 -32.48832 1.000 138.89450 633 HIS C N 1
ATOM 4546 C CA . HIS C 2 34 ? 54.84559 8.36570 -31.79820 1.000 137.65034 633 HIS C CA 1
ATOM 4547 C C . HIS C 2 34 ? 55.17759 7.59912 -30.52352 1.000 138.45894 633 HIS C C 1
ATOM 4548 O O . HIS C 2 34 ? 55.68280 6.47456 -30.58884 1.000 140.35124 633 HIS C O 1
ATOM 4555 N N . GLY C 2 35 ? 54.90107 8.19983 -29.36980 1.000 138.90027 634 GLY C N 1
ATOM 4556 C CA . GLY C 2 35 ? 55.23431 7.58525 -28.09577 1.000 139.53948 634 GLY C CA 1
ATOM 4557 C C . GLY C 2 35 ? 54.07317 7.60020 -27.12334 1.000 138.04250 634 GLY C C 1
ATOM 4558 O O . GLY C 2 35 ? 53.23873 8.50385 -27.13549 1.000 137.09761 634 GLY C O 1
ATOM 4559 N N . GLU C 2 36 ? 54.03799 6.58031 -26.26101 1.000 134.76448 635 GLU C N 1
ATOM 4560 C CA . GLU C 2 36 ? 52.96671 6.47363 -25.27268 1.000 125.77551 635 GLU C CA 1
ATOM 4561 C C . GLU C 2 36 ? 53.04978 7.62130 -24.27236 1.000 117.81229 635 GLU C C 1
ATOM 4562 O O . GLU C 2 36 ? 54.10254 7.86561 -23.67613 1.000 122.51447 635 GLU C O 1
ATOM 4564 N N . VAL C 2 37 ? 51.93400 8.32961 -24.09046 1.000 113.79669 636 VAL C N 1
ATOM 4565 C CA . VAL C 2 37 ? 51.87620 9.51325 -23.23979 1.000 106.42708 636 VAL C CA 1
ATOM 4566 C C . VAL C 2 37 ? 50.62522 9.44619 -22.37098 1.000 104.73363 636 VAL C C 1
ATOM 4567 O O . VAL C 2 37 ? 49.76472 8.57867 -22.53819 1.000 110.99661 636 VAL C O 1
ATOM 4571 N N . ALA C 2 38 ? 50.54229 10.37839 -21.42481 1.000 100.06590 637 ALA C N 1
ATOM 4572 C CA . ALA C 2 38 ? 49.37147 10.56293 -20.57781 1.000 96.43639 637 ALA C CA 1
ATOM 4573 C C . ALA C 2 38 ? 48.73246 11.90308 -20.90943 1.000 92.45385 637 ALA C C 1
ATOM 4574 O O . ALA C 2 38 ? 49.42090 12.92625 -20.96077 1.000 95.51070 637 ALA C O 1
ATOM 4576 N N . ILE C 2 39 ? 47.42302 11.89651 -21.13805 1.000 93.42289 638 ILE C N 1
ATOM 4577 C CA . ILE C 2 39 ? 46.69773 13.08198 -21.57919 1.000 96.68034 638 ILE C CA 1
ATOM 4578 C C . ILE C 2 39 ? 45.61441 13.38552 -20.55943 1.000 95.43665 638 ILE C C 1
ATOM 4579 O O . ILE C 2 39 ? 44.71061 12.56787 -20.34736 1.000 101.02106 638 ILE C O 1
ATOM 4584 N N . ARG C 2 40 ? 45.69030 14.56083 -19.94251 1.000 92.16423 639 ARG C N 1
ATOM 4585 C CA . ARG C 2 40 ? 44.66778 15.00848 -19.00754 1.000 99.80112 639 ARG C CA 1
ATOM 4586 C C . ARG C 2 40 ? 43.77953 16.02246 -19.71461 1.000 104.82711 639 ARG C C 1
ATOM 4587 O O . ARG C 2 40 ? 44.26831 17.04261 -20.21195 1.000 103.54943 639 ARG C O 1
ATOM 4595 N N . LEU C 2 41 ? 42.48531 15.73163 -19.77216 1.000 106.47265 640 LEU C N 1
ATOM 4596 C CA . LEU C 2 41 ? 41.50909 16.62239 -20.37631 1.000 101.89211 640 LEU C CA 1
ATOM 4597 C C . LEU C 2 41 ? 40.83933 17.46214 -19.29709 1.000 102.37171 640 LEU C C 1
ATOM 4598 O O . LEU C 2 41 ? 40.54322 16.97021 -18.20418 1.000 106.12065 640 LEU C O 1
ATOM 4603 N N . LEU C 2 42 ? 40.60916 18.73548 -19.60783 1.000 111.38482 641 LEU C N 1
ATOM 4604 C CA . LEU C 2 42 ? 39.94371 19.64874 -18.69308 1.000 114.49275 641 LEU C CA 1
ATOM 4605 C C . LEU C 2 42 ? 38.92491 20.47169 -19.46780 1.000 115.94006 641 LEU C C 1
ATOM 4606 O O . LEU C 2 42 ? 39.12418 20.78535 -20.64348 1.000 120.93710 641 LEU C O 1
ATOM 4608 N N . GLU C 2 43 ? 37.82090 20.80590 -18.80665 1.000 120.29454 642 GLU C N 1
ATOM 4609 C CA . GLU C 2 43 ? 36.76853 21.61792 -19.40765 1.000 127.42625 642 GLU C CA 1
ATOM 4610 C C . GLU C 2 43 ? 36.88664 23.05017 -18.89480 1.000 129.52303 642 GLU C C 1
ATOM 4611 O O . GLU C 2 43 ? 36.91427 23.27472 -17.68049 1.000 125.81697 642 GLU C O 1
ATOM 4613 N N . MET C 2 44 ? 36.95968 24.01157 -19.81499 1.000 131.09524 643 MET C N 1
ATOM 4614 C CA . MET C 2 44 ? 37.00384 25.42613 -19.45795 1.000 136.55247 643 MET C CA 1
ATOM 4615 C C . MET C 2 44 ? 35.59246 26.00484 -19.42755 1.000 137.50198 643 MET C C 1
ATOM 4616 O O . MET C 2 44 ? 34.79196 25.74885 -20.32923 1.000 135.69609 643 MET C O 1
ATOM 4618 N N . ASP C 2 45 ? 35.29707 26.79415 -18.39508 1.000 133.68300 644 ASP C N 1
ATOM 4619 C CA . ASP C 2 45 ? 33.96203 27.37655 -18.20902 1.000 130.99427 644 ASP C CA 1
ATOM 4620 C C . ASP C 2 45 ? 33.51604 28.25123 -19.38321 1.000 139.29368 644 ASP C C 1
ATOM 4621 O O . ASP C 2 45 ? 34.33884 28.89854 -20.03348 1.000 139.43851 644 ASP C O 1
ATOM 4623 N N . ASN C 2 48 ? 37.42785 34.16395 -18.40840 1.000 140.09062 647 ASN C N 1
ATOM 4624 C CA . ASN C 2 48 ? 37.82234 35.09317 -19.46634 1.000 136.63237 647 ASN C CA 1
ATOM 4625 C C . ASN C 2 48 ? 39.02551 34.59211 -20.26170 1.000 145.21955 647 ASN C C 1
ATOM 4626 O O . ASN C 2 48 ? 39.62743 33.56910 -19.93303 1.000 145.66683 647 ASN C O 1
ATOM 4631 N N . GLN C 2 49 ? 39.36861 35.32646 -21.32196 1.000 146.43120 648 GLN C N 1
ATOM 4632 C CA . GLN C 2 49 ? 40.42893 34.88565 -22.22030 1.000 145.27233 648 GLN C CA 1
ATOM 4633 C C . GLN C 2 49 ? 41.80488 35.02116 -21.59314 1.000 147.27195 648 GLN C C 1
ATOM 4634 O O . GLN C 2 49 ? 42.73659 34.32516 -22.01233 1.000 150.28376 648 GLN C O 1
ATOM 4636 N N . ASP C 2 50 ? 41.94819 35.89200 -20.59454 1.000 144.39290 649 ASP C N 1
ATOM 4637 C CA . ASP C 2 50 ? 43.23072 36.04543 -19.92725 1.000 147.76919 649 ASP C CA 1
ATOM 4638 C C . ASP C 2 50 ? 43.65898 34.76810 -19.21018 1.000 147.55028 649 ASP C C 1
ATOM 4639 O O . ASP C 2 50 ? 44.83737 34.62936 -18.86445 1.000 144.80963 649 ASP C O 1
ATOM 4641 N N . HIS C 2 51 ? 42.73619 33.82374 -19.00283 1.000 143.24778 650 HIS C N 1
ATOM 4642 C CA . HIS C 2 51 ? 43.10671 32.52585 -18.44527 1.000 144.55521 650 HIS C CA 1
ATOM 4643 C C . HIS C 2 51 ? 44.06560 31.78808 -19.37169 1.000 142.20221 650 HIS C C 1
ATOM 4644 O O . HIS C 2 51 ? 45.14626 31.35667 -18.95159 1.000 141.61295 650 HIS C O 1
ATOM 4651 N N . LEU C 2 52 ? 43.68409 31.63920 -20.64236 1.000 144.73626 651 LEU C N 1
ATOM 4652 C CA . LEU C 2 52 ? 44.51835 30.91777 -21.59759 1.000 143.73080 651 LEU C CA 1
ATOM 4653 C C . LEU C 2 52 ? 45.87958 31.58029 -21.77588 1.000 148.37906 651 LEU C C 1
ATOM 4654 O O . LEU C 2 52 ? 46.86960 30.89338 -22.05320 1.000 138.60309 651 LEU C O 1
ATOM 4656 N N . LYS C 2 53 ? 45.95005 32.90516 -21.61858 1.000 159.86497 652 LYS C N 1
ATOM 4657 C CA . LYS C 2 53 ? 47.22535 33.60530 -21.73972 1.000 157.00705 652 LYS C CA 1
ATOM 4658 C C . LYS C 2 53 ? 48.19197 33.18675 -20.63778 1.000 157.98944 652 LYS C C 1
ATOM 4659 O O . LYS C 2 53 ? 49.35775 32.87202 -20.90516 1.000 162.53358 652 LYS C O 1
ATOM 4661 N N . LEU C 2 54 ? 47.72651 33.18602 -19.38489 1.000 141.87110 653 LEU C N 1
ATOM 4662 C CA . LEU C 2 54 ? 48.57929 32.74636 -18.28275 1.000 140.87686 653 LEU C CA 1
ATOM 4663 C C . LEU C 2 54 ? 48.99156 31.29192 -18.46082 1.000 135.29646 653 LEU C C 1
ATOM 4664 O O . LEU C 2 54 ? 50.16111 30.94292 -18.26289 1.000 131.55428 653 LEU C O 1
ATOM 4669 N N . PHE C 2 55 ? 48.04527 30.43199 -18.84122 1.000 132.28318 654 PHE C N 1
ATOM 4670 C CA . PHE C 2 55 ? 48.36316 29.02422 -19.05725 1.000 125.83149 654 PHE C CA 1
ATOM 4671 C C . PHE C 2 55 ? 49.45427 28.86351 -20.10455 1.000 125.18290 654 PHE C C 1
ATOM 4672 O O . PHE C 2 55 ? 50.32533 27.99583 -19.97670 1.000 122.87669 654 PHE C O 1
ATOM 4680 N N . LYS C 2 56 ? 49.42629 29.69687 -21.14649 1.000 124.95085 655 LYS C N 1
ATOM 4681 C CA . LYS C 2 56 ? 50.45098 29.62022 -22.18134 1.000 119.21002 655 LYS C CA 1
ATOM 4682 C C . LYS C 2 56 ? 51.82176 29.96923 -21.61731 1.000 121.52837 655 LYS C C 1
ATOM 4683 O O . LYS C 2 56 ? 52.81320 29.28864 -21.90059 1.000 121.48812 655 LYS C O 1
ATOM 4685 N N . LYS C 2 57 ? 51.89526 31.02745 -20.80578 1.000 124.63793 656 LYS C N 1
ATOM 4686 C CA . LYS C 2 57 ? 53.17300 31.42097 -20.22269 1.000 123.29611 656 LYS C CA 1
ATOM 4687 C C . LYS C 2 57 ? 53.75287 30.31473 -19.35016 1.000 123.45497 656 LYS C C 1
ATOM 4688 O O . LYS C 2 57 ? 54.97863 30.15987 -19.27076 1.000 118.60669 656 LYS C O 1
ATOM 4690 N N . GLU C 2 58 ? 52.89205 29.52678 -18.70387 1.000 129.09984 657 GLU C N 1
ATOM 4691 C CA . GLU C 2 58 ? 53.36807 28.46335 -17.82744 1.000 122.60562 657 GLU C CA 1
ATOM 4692 C C . GLU C 2 58 ? 53.82662 27.24921 -18.62647 1.000 118.12236 657 GLU C C 1
ATOM 4693 O O . GLU C 2 58 ? 54.91465 26.71747 -18.38515 1.000 119.22773 657 GLU C O 1
ATOM 4699 N N . VAL C 2 59 ? 53.01439 26.80166 -19.58797 1.000 111.42381 658 VAL C N 1
ATOM 4700 C CA . VAL C 2 59 ? 53.35080 25.58869 -20.32791 1.000 104.85659 658 VAL C CA 1
ATOM 4701 C C . VAL C 2 59 ? 54.61318 25.77789 -21.15938 1.000 108.46782 658 VAL C C 1
ATOM 4702 O O . VAL C 2 59 ? 55.30302 24.79979 -21.47348 1.000 108.25374 658 VAL C O 1
ATOM 4706 N N . MET C 2 60 ? 54.93903 27.01424 -21.54621 1.000 108.06342 659 MET C N 1
ATOM 4707 C CA . MET C 2 60 ? 56.21747 27.24327 -22.21544 1.000 112.77803 659 MET C CA 1
ATOM 4708 C C . MET C 2 60 ? 57.37094 26.96606 -21.26519 1.000 111.20178 659 MET C C 1
ATOM 4709 O O . MET C 2 60 ? 58.34865 26.30248 -21.62914 1.000 109.54200 659 MET C O 1
ATOM 4714 N N . ASN C 2 61 ? 57.26787 27.46494 -20.03179 1.000 107.72327 660 ASN C N 1
ATOM 4715 C CA . ASN C 2 61 ? 58.29576 27.17939 -19.03888 1.000 108.41019 660 ASN C CA 1
ATOM 4716 C C . ASN C 2 61 ? 58.30689 25.70077 -18.67321 1.000 103.75281 660 ASN C C 1
ATOM 4717 O O . ASN C 2 61 ? 59.37821 25.10452 -18.51288 1.000 106.22537 660 ASN C O 1
ATOM 4722 N N . TYR C 2 62 ? 57.12672 25.08880 -18.54855 1.000 104.13369 661 TYR C N 1
ATOM 4723 C CA . TYR C 2 62 ? 57.07041 23.67215 -18.19818 1.000 99.38957 661 TYR C CA 1
ATOM 4724 C C . TYR C 2 62 ? 57.68736 22.81657 -19.29513 1.000 102.47454 661 TYR C C 1
ATOM 4725 O O . TYR C 2 62 ? 58.31433 21.78848 -19.01358 1.000 99.69829 661 TYR C O 1
ATOM 4734 N N . ARG C 2 63 ? 57.52414 23.22786 -20.55497 1.000 109.73509 662 ARG C N 1
ATOM 4735 C CA . ARG C 2 63 ? 58.06533 22.44869 -21.66041 1.000 108.24195 662 ARG C CA 1
ATOM 4736 C C . ARG C 2 63 ? 59.58768 22.41363 -21.64144 1.000 105.12696 662 ARG C C 1
ATOM 4737 O O . ARG C 2 63 ? 60.18333 21.48713 -22.20100 1.000 105.38700 662 ARG C O 1
ATOM 4739 N N . GLN C 2 64 ? 60.22614 23.38045 -20.98776 1.000 100.83053 663 GLN C N 1
ATOM 4740 C CA . GLN C 2 64 ? 61.67810 23.43186 -20.89016 1.000 100.66557 663 GLN C CA 1
ATOM 4741 C C . GLN C 2 64 ? 62.24315 22.66946 -19.69780 1.000 95.49670 663 GLN C C 1
ATOM 4742 O O . GLN C 2 64 ? 63.46772 22.62711 -19.54563 1.000 94.15032 663 GLN C O 1
ATOM 4748 N N . THR C 2 65 ? 61.40393 22.08243 -18.84504 1.000 88.04958 664 THR C N 1
ATOM 4749 C CA . THR C 2 65 ? 61.91346 21.39978 -17.65946 1.000 82.25345 664 THR C CA 1
ATOM 4750 C C . THR C 2 65 ? 62.63083 20.11404 -18.05151 1.000 80.20498 664 THR C C 1
ATOM 4751 O O . THR C 2 65 ? 62.14818 19.35779 -18.89875 1.000 89.88010 664 THR C O 1
ATOM 4755 N N . ARG C 2 66 ? 63.77955 19.85874 -17.42463 1.000 75.16344 665 ARG C N 1
ATOM 4756 C CA . ARG C 2 66 ? 64.54997 18.63882 -17.66587 1.000 75.35784 665 ARG C CA 1
ATOM 4757 C C . ARG C 2 66 ? 65.09929 18.16420 -16.33145 1.000 75.42319 665 ARG C C 1
ATOM 4758 O O . ARG C 2 66 ? 66.00256 18.79180 -15.77240 1.000 79.94225 665 ARG C O 1
ATOM 4766 N N . HIS C 2 67 ? 64.57135 17.06027 -15.82777 1.000 73.49564 666 HIS C N 1
ATOM 4767 C CA . HIS C 2 67 ? 65.06163 16.51501 -14.57625 1.000 71.19655 666 HIS C CA 1
ATOM 4768 C C . HIS C 2 67 ? 64.49608 15.11650 -14.44590 1.000 75.46336 666 HIS C C 1
ATOM 4769 O O . HIS C 2 67 ? 63.30307 14.89525 -14.69419 1.000 74.06291 666 HIS C O 1
ATOM 4776 N N . GLU C 2 68 ? 65.36241 14.19326 -14.05891 1.000 71.85921 667 GLU C N 1
ATOM 4777 C CA . GLU C 2 68 ? 64.99711 12.79075 -14.02217 1.000 73.97888 667 GLU C CA 1
ATOM 4778 C C . GLU C 2 68 ? 64.07324 12.45362 -12.85405 1.000 81.26744 667 GLU C C 1
ATOM 4779 O O . GLU C 2 68 ? 63.61400 11.30641 -12.76224 1.000 78.56257 667 GLU C O 1
ATOM 4785 N N . ASN C 2 69 ? 63.76441 13.41253 -11.98116 1.000 71.85221 668 ASN C N 1
ATOM 4786 C CA . ASN C 2 69 ? 62.74529 13.22422 -10.95837 1.000 63.46683 668 ASN C CA 1
ATOM 4787 C C . ASN C 2 69 ? 61.49000 14.02858 -11.25224 1.000 69.47540 668 ASN C C 1
ATOM 4788 O O . ASN C 2 69 ? 60.59347 14.10168 -10.40374 1.000 70.78840 668 ASN C O 1
ATOM 4793 N N . VAL C 2 70 ? 61.40956 14.63886 -12.42849 1.000 69.66343 669 VAL C N 1
ATOM 4794 C CA . VAL C 2 70 ? 60.25083 15.40924 -12.85023 1.000 67.17755 669 VAL C CA 1
ATOM 4795 C C . VAL C 2 70 ? 59.71437 14.77421 -14.12557 1.000 70.27573 669 VAL C C 1
ATOM 4796 O O . VAL C 2 70 ? 60.49244 14.40714 -15.01543 1.000 73.63720 669 VAL C O 1
ATOM 4800 N N . VAL C 2 71 ? 58.39151 14.60813 -14.19656 1.000 69.07981 670 VAL C N 1
ATOM 4801 C CA . VAL C 2 71 ? 57.78098 14.01688 -15.37840 1.000 67.13590 670 VAL C CA 1
ATOM 4802 C C . VAL C 2 71 ? 58.00449 14.93531 -16.57146 1.000 71.16448 670 VAL C C 1
ATOM 4803 O O . VAL C 2 71 ? 58.06392 16.16373 -16.44178 1.000 72.17892 670 VAL C O 1
ATOM 4807 N N . LEU C 2 72 ? 58.17661 14.33213 -17.74325 1.000 77.13082 671 LEU C N 1
ATOM 4808 C CA . LEU C 2 72 ? 58.44380 15.08989 -18.95456 1.000 76.75524 671 LEU C CA 1
ATOM 4809 C C . LEU C 2 72 ? 57.15402 15.73904 -19.44083 1.000 87.24532 671 LEU C C 1
ATOM 4810 O O . LEU C 2 72 ? 56.15597 15.04888 -19.67466 1.000 97.03443 671 LEU C O 1
ATOM 4815 N N . PHE C 2 73 ? 57.17163 17.06133 -19.59280 1.000 91.11613 672 PHE C N 1
ATOM 4816 C CA . PHE C 2 73 ? 55.99617 17.81776 -20.01193 1.000 88.99623 672 PHE C CA 1
ATOM 4817 C C . PHE C 2 73 ? 56.02957 17.97006 -21.52953 1.000 93.85685 672 PHE C C 1
ATOM 4818 O O . PHE C 2 73 ? 56.86386 18.70387 -22.06809 1.000 97.57378 672 PHE C O 1
ATOM 4826 N N . MET C 2 74 ? 55.11790 17.28009 -22.21951 1.000 99.88400 673 MET C N 1
ATOM 4827 C CA . MET C 2 74 ? 55.14127 17.26674 -23.67971 1.000 97.66665 673 MET C CA 1
ATOM 4828 C C . MET C 2 74 ? 54.52933 18.53200 -24.26838 1.000 98.07967 673 MET C C 1
ATOM 4829 O O . MET C 2 74 ? 55.04681 19.07224 -25.25190 1.000 109.76735 673 MET C O 1
ATOM 4834 N N . GLY C 2 75 ? 53.43961 19.01383 -23.69357 1.000 95.01292 674 GLY C N 1
ATOM 4835 C CA . GLY C 2 75 ? 52.80918 20.22583 -24.16984 1.000 105.63644 674 GLY C CA 1
ATOM 4836 C C . GLY C 2 75 ? 51.33025 20.22594 -23.83966 1.000 105.94257 674 GLY C C 1
ATOM 4837 O O . GLY C 2 75 ? 50.86255 19.44324 -23.01699 1.000 96.91663 674 GLY C O 1
ATOM 4838 N N . ALA C 2 76 ? 50.60667 21.12327 -24.50443 1.000 110.27650 675 ALA C N 1
ATOM 4839 C CA . ALA C 2 76 ? 49.18209 21.27539 -24.25087 1.000 113.13790 675 ALA C CA 1
ATOM 4840 C C . ALA C 2 76 ? 48.46438 21.60719 -25.54800 1.000 127.68372 675 ALA C C 1
ATOM 4841 O O . ALA C 2 76 ? 48.90506 22.48077 -26.30094 1.000 138.78751 675 ALA C O 1
ATOM 4843 N N . CYS C 2 77 ? 47.36120 20.91083 -25.79891 1.000 129.21180 676 CYS C N 1
ATOM 4844 C CA . CYS C 2 77 ? 46.51631 21.16089 -26.96152 1.000 129.80761 676 CYS C CA 1
ATOM 4845 C C . CYS C 2 77 ? 45.27920 21.90650 -26.47708 1.000 129.88604 676 CYS C C 1
ATOM 4846 O O . CYS C 2 77 ? 44.35591 21.30551 -25.92333 1.000 133.36386 676 CYS C O 1
ATOM 4849 N N . MET C 2 78 ? 45.26681 23.22128 -26.67934 1.000 137.77767 677 MET C N 1
ATOM 4850 C CA . MET C 2 78 ? 44.12948 24.05402 -26.29515 1.000 139.63378 677 MET C CA 1
ATOM 4851 C C . MET C 2 78 ? 43.10190 24.02731 -27.41981 1.000 143.06619 677 MET C C 1
ATOM 4852 O O . MET C 2 78 ? 43.22921 24.75023 -28.41007 1.000 153.58710 677 MET C O 1
ATOM 4854 N N . ASN C 2 79 ? 42.07316 23.19018 -27.27265 1.000 142.80362 678 ASN C N 1
ATOM 4855 C CA . ASN C 2 79 ? 40.96742 23.10755 -28.22777 1.000 150.08079 678 ASN C CA 1
ATOM 4856 C C . ASN C 2 79 ? 39.68336 23.49526 -27.50500 1.000 164.18078 678 ASN C C 1
ATOM 4857 O O . ASN C 2 79 ? 38.96528 22.62184 -26.99126 1.000 161.22635 678 ASN C O 1
ATOM 4859 N N . PRO C 2 80 ? 39.34915 24.78551 -27.45688 1.000 184.16616 679 PRO C N 1
ATOM 4860 C CA . PRO C 2 80 ? 38.22235 25.25580 -26.62390 1.000 186.04605 679 PRO C CA 1
ATOM 4861 C C . PRO C 2 80 ? 36.94152 24.49408 -26.91398 1.000 179.17876 679 PRO C C 1
ATOM 4862 O O . PRO C 2 80 ? 36.60879 24.24241 -28.08203 1.000 181.63355 679 PRO C O 1
ATOM 4866 N N . PRO C 2 81 ? 36.18504 24.11085 -25.86872 1.000 161.22881 680 PRO C N 1
ATOM 4867 C CA . PRO C 2 81 ? 36.43385 24.35355 -24.43981 1.000 152.63195 680 PRO C CA 1
ATOM 4868 C C . PRO C 2 81 ? 37.27021 23.26843 -23.77269 1.000 145.02565 680 PRO C C 1
ATOM 4869 O O . PRO C 2 81 ? 37.43817 23.27611 -22.55623 1.000 140.34762 680 PRO C O 1
ATOM 4873 N N . HIS C 2 82 ? 37.79756 22.31888 -24.53962 1.000 145.40207 681 HIS C N 1
ATOM 4874 C CA . HIS C 2 82 ? 38.55422 21.20456 -23.98609 1.000 142.98954 681 HIS C CA 1
ATOM 4875 C C . HIS C 2 82 ? 40.03951 21.55329 -23.95023 1.000 132.77557 681 HIS C C 1
ATOM 4876 O O . HIS C 2 82 ? 40.61067 21.95696 -24.96694 1.000 136.26189 681 HIS C O 1
ATOM 4878 N N . LEU C 2 83 ? 40.65978 21.40700 -22.78182 1.000 120.12844 682 LEU C N 1
ATOM 4879 C CA . LEU C 2 83 ? 42.09082 21.63891 -22.61609 1.000 120.86438 682 LEU C CA 1
ATOM 4880 C C . LEU C 2 83 ? 42.78568 20.31790 -22.31686 1.000 115.79482 682 LEU C C 1
ATOM 4881 O O . LEU C 2 83 ? 42.38140 19.60021 -21.39675 1.000 118.29181 682 LEU C O 1
ATOM 4883 N N . ALA C 2 84 ? 43.83046 20.00221 -23.07975 1.000 110.13531 683 ALA C N 1
ATOM 4884 C CA . ALA C 2 84 ? 44.57294 18.75892 -22.91138 1.000 110.36988 683 ALA C CA 1
ATOM 4885 C C . ALA C 2 84 ? 45.99676 19.05462 -22.45686 1.000 106.07525 683 ALA C C 1
ATOM 4886 O O . ALA C 2 84 ? 46.66754 19.91568 -23.03413 1.000 106.22054 683 ALA C O 1
ATOM 4888 N N . ILE C 2 85 ? 46.45745 18.33874 -21.43127 1.000 99.51329 684 ILE C N 1
ATOM 4889 C CA . ILE C 2 85 ? 47.83897 18.42585 -20.96131 1.000 98.73913 684 ILE C CA 1
ATOM 4890 C C . ILE C 2 85 ? 48.51107 17.08275 -21.21177 1.000 91.61948 684 ILE C C 1
ATOM 4891 O O . ILE C 2 85 ? 48.05020 16.04689 -20.71314 1.000 90.79375 684 ILE C O 1
ATOM 4896 N N . ILE C 2 86 ? 49.60505 17.10357 -21.96789 1.000 90.01615 685 ILE C N 1
ATOM 4897 C CA . ILE C 2 86 ? 50.28885 15.89356 -22.41078 1.000 94.47390 685 ILE C CA 1
ATOM 4898 C C . ILE C 2 86 ? 51.60010 15.76822 -21.64534 1.000 92.59868 685 ILE C C 1
ATOM 4899 O O . ILE C 2 86 ? 52.48522 16.62344 -21.76846 1.000 85.98421 685 ILE C O 1
ATOM 4904 N N . THR C 2 87 ? 51.72747 14.70341 -20.85728 1.000 90.40594 686 THR C N 1
ATOM 4905 C CA . THR C 2 87 ? 52.98983 14.34795 -20.22476 1.000 89.67700 686 THR C CA 1
ATOM 4906 C C . THR C 2 87 ? 53.33057 12.90881 -20.57207 1.000 94.35526 686 THR C C 1
ATOM 4907 O O . THR C 2 87 ? 52.48284 12.14364 -21.03563 1.000 100.53368 686 THR C O 1
ATOM 4911 N N . SER C 2 88 ? 54.57245 12.52889 -20.29661 1.000 94.69232 687 SER C N 1
ATOM 4912 C CA . SER C 2 88 ? 54.98014 11.15448 -20.54614 1.000 93.60031 687 SER C CA 1
ATOM 4913 C C . SER C 2 88 ? 54.25875 10.21514 -19.58490 1.000 91.79404 687 SER C C 1
ATOM 4914 O O . SER C 2 88 ? 54.00324 10.56232 -18.42869 1.000 93.82134 687 SER C O 1
ATOM 4917 N N . PHE C 2 89 ? 53.89708 9.03256 -20.07935 1.000 94.97787 688 PHE C N 1
ATOM 4918 C CA . PHE C 2 89 ? 53.21173 8.05473 -19.24373 1.000 91.17101 688 PHE C CA 1
ATOM 4919 C C . PHE C 2 89 ? 54.17229 7.47237 -18.21362 1.000 91.30727 688 PHE C C 1
ATOM 4920 O O . PHE C 2 89 ? 55.28347 7.05386 -18.54722 1.000 94.87953 688 PHE C O 1
ATOM 4928 N N . CYS C 2 90 ? 53.73785 7.43225 -16.95366 1.000 86.08968 689 CYS C N 1
ATOM 4929 C CA . CYS C 2 90 ? 54.57359 6.95458 -15.85508 1.000 82.11549 689 CYS C CA 1
ATOM 4930 C C . CYS C 2 90 ? 54.29832 5.48361 -15.57723 1.000 86.28007 689 CYS C C 1
ATOM 4931 O O . CYS C 2 90 ? 53.21512 5.12518 -15.10357 1.000 84.49821 689 CYS C O 1
ATOM 4934 N N . LYS C 2 91 ? 55.29142 4.63869 -15.83432 1.000 86.35464 690 LYS C N 1
ATOM 4935 C CA . LYS C 2 91 ? 55.20406 3.26475 -15.37094 1.000 86.09324 690 LYS C CA 1
ATOM 4936 C C . LYS C 2 91 ? 55.37583 3.22619 -13.85386 1.000 89.41325 690 LYS C C 1
ATOM 4937 O O . LYS C 2 91 ? 55.91516 4.15377 -13.23877 1.000 84.60825 690 LYS C O 1
ATOM 4939 N N . GLY C 2 92 ? 54.89898 2.14706 -13.24749 1.000 80.69749 691 GLY C N 1
ATOM 4940 C CA . GLY C 2 92 ? 55.00333 2.01707 -11.81176 1.000 80.81119 691 GLY C CA 1
ATOM 4941 C C . GLY C 2 92 ? 53.74702 2.45131 -11.08756 1.000 78.59997 691 GLY C C 1
ATOM 4942 O O . GLY C 2 92 ? 52.71431 2.78570 -11.67771 1.000 78.35034 691 GLY C O 1
ATOM 4943 N N . ARG C 2 93 ? 53.84988 2.43809 -9.76416 1.000 71.32918 692 ARG C N 1
ATOM 4944 C CA . ARG C 2 93 ? 52.74052 2.75330 -8.88038 1.000 75.15923 692 ARG C CA 1
ATOM 4945 C C . ARG C 2 93 ? 52.92112 4.13819 -8.28348 1.000 77.42597 692 ARG C C 1
ATOM 4946 O O . ARG C 2 93 ? 54.02107 4.69461 -8.26104 1.000 73.57119 692 ARG C O 1
ATOM 4954 N N . THR C 2 94 ? 51.83372 4.67443 -7.75031 1.000 83.57608 693 THR C N 1
ATOM 4955 C CA . THR C 2 94 ? 51.96438 5.90027 -6.98907 1.000 83.06985 693 THR C CA 1
ATOM 4956 C C . THR C 2 94 ? 52.65710 5.58717 -5.67399 1.000 76.98242 693 THR C C 1
ATOM 4957 O O . THR C 2 94 ? 52.55929 4.47474 -5.14707 1.000 71.41960 693 THR C O 1
ATOM 4961 N N . LEU C 2 95 ? 53.38533 6.57026 -5.15093 1.000 68.31875 694 LEU C N 1
ATOM 4962 C CA . LEU C 2 95 ? 53.98201 6.37917 -3.83798 1.000 70.45209 694 LEU C CA 1
ATOM 4963 C C . LEU C 2 95 ? 52.90497 6.15100 -2.79090 1.000 69.81509 694 LEU C C 1
ATOM 4964 O O . LEU C 2 95 ? 53.14396 5.47237 -1.78420 1.000 73.09969 694 LEU C O 1
ATOM 4969 N N . HIS C 2 96 ? 51.70781 6.68789 -3.03859 1.000 73.07346 695 HIS C N 1
ATOM 4970 C CA . HIS C 2 96 ? 50.56537 6.46752 -2.16200 1.000 66.10458 695 HIS C CA 1
ATOM 4971 C C . HIS C 2 96 ? 50.25552 4.98415 -2.02852 1.000 67.66283 695 HIS C C 1
ATOM 4972 O O . HIS C 2 96 ? 50.12915 4.45965 -0.91625 1.000 73.47798 695 HIS C O 1
ATOM 4979 N N . SER C 2 97 ? 50.12580 4.28677 -3.15337 1.000 65.54241 696 SER C N 1
ATOM 4980 C CA . SER C 2 97 ? 49.81482 2.86953 -3.06757 1.000 74.66666 696 SER C CA 1
ATOM 4981 C C . SER C 2 97 ? 51.04601 2.04486 -2.71342 1.000 78.01120 696 SER C C 1
ATOM 4982 O O . SER C 2 97 ? 50.91292 0.96127 -2.13534 1.000 81.52872 696 SER C O 1
ATOM 4985 N N . PHE C 2 98 ? 52.24290 2.54027 -3.03344 1.000 77.55104 697 PHE C N 1
ATOM 4986 C CA . PHE C 2 98 ? 53.45452 1.78311 -2.73595 1.000 77.13099 697 PHE C CA 1
ATOM 4987 C C . PHE C 2 98 ? 53.64700 1.63135 -1.23429 1.000 72.54923 697 PHE C C 1
ATOM 4988 O O . PHE C 2 98 ? 53.98745 0.54455 -0.75570 1.000 72.15345 697 PHE C O 1
ATOM 4996 N N . VAL C 2 99 ? 53.40781 2.70208 -0.47359 1.000 76.69904 698 VAL C N 1
ATOM 4997 C CA . VAL C 2 99 ? 53.66827 2.67192 0.96131 1.000 71.53322 698 VAL C CA 1
ATOM 4998 C C . VAL C 2 99 ? 52.53965 2.01104 1.73364 1.000 75.77557 698 VAL C C 1
ATOM 4999 O O . VAL C 2 99 ? 52.74065 1.60350 2.88411 1.000 78.55051 698 VAL C O 1
ATOM 5003 N N . ARG C 2 100 ? 51.36037 1.88762 1.13838 1.000 74.76723 699 ARG C N 1
ATOM 5004 C CA . ARG C 2 100 ? 50.23557 1.25381 1.80270 1.000 75.85832 699 ARG C CA 1
ATOM 5005 C C . ARG C 2 100 ? 50.10367 -0.22105 1.45687 1.000 78.05921 699 ARG C C 1
ATOM 5006 O O . ARG C 2 100 ? 49.17135 -0.87848 1.92915 1.000 79.85427 699 ARG C O 1
ATOM 5014 N N . ASP C 2 101 ? 51.02055 -0.75762 0.66609 1.000 81.75538 700 ASP C N 1
ATOM 5015 C CA . ASP C 2 101 ? 51.03514 -2.18164 0.38147 1.000 80.99495 700 ASP C CA 1
ATOM 5016 C C . ASP C 2 101 ? 51.81875 -2.89622 1.47676 1.000 77.80731 700 ASP C C 1
ATOM 5017 O O . ASP C 2 101 ? 53.02389 -2.65365 1.61279 1.000 78.35076 700 ASP C O 1
ATOM 5022 N N . PRO C 2 102 ? 51.18805 -3.75587 2.28496 1.000 83.50278 701 PRO C N 1
ATOM 5023 C CA . PRO C 2 102 ? 51.94232 -4.46813 3.33270 1.000 88.23376 701 PRO C CA 1
ATOM 5024 C C . PRO C 2 102 ? 53.09558 -5.29578 2.79926 1.000 80.92307 701 PRO C C 1
ATOM 5025 O O . PRO C 2 102 ? 54.01797 -5.60877 3.56159 1.000 88.69753 701 PRO C O 1
ATOM 5029 N N . LYS C 2 103 ? 53.07588 -5.66749 1.52322 1.000 83.79839 702 LYS C N 1
ATOM 5030 C CA . LYS C 2 103 ? 54.15405 -6.45244 0.94196 1.000 83.49806 702 LYS C CA 1
ATOM 5031 C C . LYS C 2 103 ? 55.36011 -5.60486 0.56992 1.000 76.29879 702 LYS C C 1
ATOM 5032 O O . LYS C 2 103 ? 56.37747 -6.15252 0.12646 1.000 69.51781 702 LYS C O 1
ATOM 5038 N N . THR C 2 104 ? 55.26678 -4.29348 0.75846 1.000 71.77362 703 THR C N 1
ATOM 5039 C CA . THR C 2 104 ? 56.37692 -3.37447 0.55925 1.000 80.59388 703 THR C CA 1
ATOM 5040 C C . THR C 2 104 ? 57.19793 -3.27829 1.84034 1.000 75.29118 703 THR C C 1
ATOM 5041 O O . THR C 2 104 ? 56.63858 -3.14736 2.93407 1.000 75.44056 703 THR C O 1
ATOM 5045 N N . SER C 2 105 ? 58.51923 -3.36018 1.70821 1.000 78.30973 704 SER C N 1
ATOM 5046 C CA . SER C 2 105 ? 59.41837 -3.30447 2.85370 1.000 86.14654 704 SER C CA 1
ATOM 5047 C C . SER C 2 105 ? 60.14731 -1.96639 2.81448 1.000 87.71016 704 SER C C 1
ATOM 5048 O O . SER C 2 105 ? 60.91009 -1.69146 1.88175 1.000 86.55631 704 SER C O 1
ATOM 5051 N N . LEU C 2 106 ? 59.87917 -1.12597 3.80842 1.000 83.23035 705 LEU C N 1
ATOM 5052 C CA . LEU C 2 106 ? 60.49364 0.18278 3.95040 1.000 77.56284 705 LEU C CA 1
ATOM 5053 C C . LEU C 2 106 ? 61.46975 0.16486 5.11849 1.000 72.75951 705 LEU C C 1
ATOM 5054 O O . LEU C 2 106 ? 61.40417 -0.70076 5.99462 1.000 79.93289 705 LEU C O 1
ATOM 5059 N N . ASP C 2 107 ? 62.39185 1.12146 5.11708 1.000 68.38282 706 ASP C N 1
ATOM 5060 C CA . ASP C 2 107 ? 63.35134 1.25003 6.20744 1.000 74.52299 706 ASP C CA 1
ATOM 5061 C C . ASP C 2 107 ? 63.95893 2.64367 6.15965 1.000 74.81222 706 ASP C C 1
ATOM 5062 O O . ASP C 2 107 ? 63.66585 3.44284 5.26486 1.000 71.64975 706 ASP C O 1
ATOM 5067 N N . ILE C 2 108 ? 64.82882 2.92289 7.13433 1.000 80.18547 707 ILE C N 1
ATOM 5068 C CA . ILE C 2 108 ? 65.39745 4.26106 7.26276 1.000 75.53514 707 ILE C CA 1
ATOM 5069 C C . ILE C 2 108 ? 66.17715 4.64558 6.00681 1.000 75.80714 707 ILE C C 1
ATOM 5070 O O . ILE C 2 108 ? 66.19421 5.81857 5.61556 1.000 77.97351 707 ILE C O 1
ATOM 5075 N N . ASN C 2 109 ? 66.78574 3.67175 5.32484 1.000 79.29612 708 ASN C N 1
ATOM 5076 C CA . ASN C 2 109 ? 67.51226 3.97412 4.09405 1.000 77.75515 708 ASN C CA 1
ATOM 5077 C C . ASN C 2 109 ? 66.57333 4.15684 2.90889 1.000 76.15087 708 ASN C C 1
ATOM 5078 O O . ASN C 2 109 ? 66.68469 5.14252 2.17052 1.000 76.35500 708 ASN C O 1
ATOM 5083 N N . LYS C 2 110 ? 65.65664 3.20853 2.69911 1.000 69.35103 709 LYS C N 1
ATOM 5084 C CA . LYS C 2 110 ? 64.72478 3.31487 1.58072 1.000 71.86381 709 LYS C CA 1
ATOM 5085 C C . LYS C 2 110 ? 63.93799 4.62003 1.63240 1.000 71.51131 709 LYS C C 1
ATOM 5086 O O . LYS C 2 110 ? 63.80543 5.31200 0.61575 1.000 67.05264 709 LYS C O 1
ATOM 5092 N N . THR C 2 111 ? 63.42068 4.98361 2.81052 1.000 70.31854 710 THR C N 1
ATOM 5093 C CA . THR C 2 111 ? 62.61876 6.20152 2.90446 1.000 74.87289 710 THR C CA 1
ATOM 5094 C C . THR C 2 111 ? 63.46004 7.44107 2.61954 1.000 65.21946 710 THR C C 1
ATOM 5095 O O . THR C 2 111 ? 63.00468 8.35642 1.92454 1.000 69.76093 710 THR C O 1
ATOM 5099 N N . ARG C 2 112 ? 64.69715 7.47347 3.11330 1.000 64.99850 711 ARG C N 1
ATOM 5100 C CA . ARG C 2 112 ? 65.57312 8.60129 2.81623 1.000 68.90643 711 ARG C CA 1
ATOM 5101 C C . ARG C 2 112 ? 65.90841 8.67736 1.33163 1.000 68.53142 711 ARG C C 1
ATOM 5102 O O . ARG C 2 112 ? 65.91865 9.76713 0.74608 1.000 63.92430 711 ARG C O 1
ATOM 5110 N N . GLN C 2 113 ? 66.20020 7.53489 0.70578 1.000 66.79440 712 GLN C N 1
ATOM 5111 C CA . GLN C 2 113 ? 66.48176 7.54611 -0.72644 1.000 66.04159 712 GLN C CA 1
ATOM 5112 C C . GLN C 2 113 ? 65.28289 8.04938 -1.51910 1.000 67.15857 712 GLN C C 1
ATOM 5113 O O . GLN C 2 113 ? 65.43054 8.91131 -2.39421 1.000 67.76123 712 GLN C O 1
ATOM 5119 N N . ILE C 2 114 ? 64.08320 7.55083 -1.20849 1.000 61.65985 713 ILE C N 1
ATOM 5120 C CA . ILE C 2 114 ? 62.88841 8.03038 -1.90012 1.000 62.77550 713 ILE C CA 1
ATOM 5121 C C . ILE C 2 114 ? 62.68473 9.52061 -1.65653 1.000 65.08512 713 ILE C C 1
ATOM 5122 O O . ILE C 2 114 ? 62.36330 10.27290 -2.58430 1.000 65.93236 713 ILE C O 1
ATOM 5127 N N . ALA C 2 115 ? 62.87172 9.97401 -0.41270 1.000 65.65230 714 ALA C N 1
ATOM 5128 C CA . ALA C 2 115 ? 62.67300 11.38918 -0.10849 1.000 62.96989 714 ALA C CA 1
ATOM 5129 C C . ALA C 2 115 ? 63.61746 12.26152 -0.91272 1.000 58.89467 714 ALA C C 1
ATOM 5130 O O . ALA C 2 115 ? 63.21725 13.30262 -1.44728 1.000 65.78208 714 ALA C O 1
ATOM 5132 N N . GLN C 2 116 ? 64.87990 11.86023 -0.99963 1.000 65.98403 715 GLN C N 1
ATOM 5133 C CA . GLN C 2 116 ? 65.84755 12.70970 -1.66850 1.000 66.38212 715 GLN C CA 1
ATOM 5134 C C . GLN C 2 116 ? 65.55701 12.80697 -3.15425 1.000 63.08356 715 GLN C C 1
ATOM 5135 O O . GLN C 2 116 ? 65.76769 13.86631 -3.75507 1.000 60.87148 715 GLN C O 1
ATOM 5141 N N . GLU C 2 117 ? 65.04795 11.73671 -3.76320 1.000 55.15843 716 GLU C N 1
ATOM 5142 C CA . GLU C 2 117 ? 64.61979 11.86740 -5.14927 1.000 62.47094 716 GLU C CA 1
ATOM 5143 C C . GLU C 2 117 ? 63.52271 12.91675 -5.27139 1.000 67.47542 716 GLU C C 1
ATOM 5144 O O . GLU C 2 117 ? 63.54794 13.74744 -6.18625 1.000 66.82910 716 GLU C O 1
ATOM 5150 N N . ILE C 2 118 ? 62.57758 12.93138 -4.33174 1.000 59.69779 717 ILE C N 1
ATOM 5151 C CA . ILE C 2 118 ? 61.53033 13.94101 -4.39023 1.000 61.62898 717 ILE C CA 1
ATOM 5152 C C . ILE C 2 118 ? 62.11559 15.32477 -4.15799 1.000 61.82726 717 ILE C C 1
ATOM 5153 O O . ILE C 2 118 ? 61.74877 16.29209 -4.83557 1.000 62.27649 717 ILE C O 1
ATOM 5158 N N . ILE C 2 119 ? 63.04326 15.43769 -3.20553 1.000 60.88668 718 ILE C N 1
ATOM 5159 C CA . ILE C 2 119 ? 63.64028 16.72924 -2.88938 1.000 60.13929 718 ILE C CA 1
ATOM 5160 C C . ILE C 2 119 ? 64.40002 17.27436 -4.09105 1.000 64.30633 718 ILE C C 1
ATOM 5161 O O . ILE C 2 119 ? 64.33707 18.47338 -4.39255 1.000 63.11865 718 ILE C O 1
ATOM 5166 N N . LYS C 2 120 ? 65.11477 16.40119 -4.80704 1.000 62.84248 719 LYS C N 1
ATOM 5167 C CA . LYS C 2 120 ? 65.88665 16.85162 -5.96140 1.000 63.28203 719 LYS C CA 1
ATOM 5168 C C . LYS C 2 120 ? 64.97245 17.39251 -7.05668 1.000 59.09917 719 LYS C C 1
ATOM 5169 O O . LYS C 2 120 ? 65.26302 18.43059 -7.65927 1.000 68.52526 719 LYS C O 1
ATOM 5175 N N . GLY C 2 121 ? 63.85274 16.71777 -7.31399 1.000 58.17582 720 GLY C N 1
ATOM 5176 C CA . GLY C 2 121 ? 62.92262 17.20426 -8.32318 1.000 59.30172 720 GLY C CA 1
ATOM 5177 C C . GLY C 2 121 ? 62.20424 18.47265 -7.89982 1.000 66.58838 720 GLY C C 1
ATOM 5178 O O . GLY C 2 121 ? 61.96024 19.36420 -8.71967 1.000 64.94174 720 GLY C O 1
ATOM 5179 N N . MET C 2 122 ? 61.85939 18.57726 -6.61508 1.000 68.61666 721 MET C N 1
ATOM 5180 C CA . MET C 2 122 ? 61.23444 19.79940 -6.12250 1.000 60.79972 721 MET C CA 1
ATOM 5181 C C . MET C 2 122 ? 62.22300 20.95218 -6.12591 1.000 66.75328 721 MET C C 1
ATOM 5182 O O . MET C 2 122 ? 61.89106 22.06610 -6.54800 1.000 68.91687 721 MET C O 1
ATOM 5187 N N . GLY C 2 123 ? 63.44329 20.70951 -5.64020 1.000 61.83783 722 GLY C N 1
ATOM 5188 C CA . GLY C 2 123 ? 64.44395 21.75740 -5.65734 1.000 56.35107 722 GLY C CA 1
ATOM 5189 C C . GLY C 2 123 ? 64.67745 22.28530 -7.05488 1.000 64.93515 722 GLY C C 1
ATOM 5190 O O . GLY C 2 123 ? 64.88821 23.48767 -7.24604 1.000 66.01478 722 GLY C O 1
ATOM 5191 N N . TYR C 2 124 ? 64.60863 21.40175 -8.04949 1.000 54.91484 723 TYR C N 1
ATOM 5192 C CA . TYR C 2 124 ? 64.75839 21.82540 -9.43354 1.000 64.62707 723 TYR C CA 1
ATOM 5193 C C . TYR C 2 124 ? 63.58584 22.69171 -9.87532 1.000 66.86604 723 TYR C C 1
ATOM 5194 O O . TYR C 2 124 ? 63.78103 23.74127 -10.49885 1.000 66.32495 723 TYR C O 1
ATOM 5203 N N . LEU C 2 125 ? 62.35694 22.26464 -9.56927 1.000 63.42461 724 LEU C N 1
ATOM 5204 C CA . LEU C 2 125 ? 61.19173 23.05223 -9.95836 1.000 65.16632 724 LEU C CA 1
ATOM 5205 C C . LEU C 2 125 ? 61.23937 24.44346 -9.34505 1.000 68.61163 724 LEU C C 1
ATOM 5206 O O . LEU C 2 125 ? 60.95861 25.43662 -10.02397 1.000 66.78082 724 LEU C O 1
ATOM 5211 N N . HIS C 2 126 ? 61.59882 24.53986 -8.06291 1.000 64.04354 725 HIS C N 1
ATOM 5212 C CA . HIS C 2 126 ? 61.68447 25.85512 -7.43987 1.000 64.70103 725 HIS C CA 1
ATOM 5213 C C . HIS C 2 126 ? 62.81456 26.68048 -8.03110 1.000 68.32217 725 HIS C C 1
ATOM 5214 O O . HIS C 2 126 ? 62.71915 27.91177 -8.08264 1.000 77.08378 725 HIS C O 1
ATOM 5221 N N . ALA C 2 127 ? 63.88886 26.02769 -8.47269 1.000 70.27768 726 ALA C N 1
ATOM 5222 C CA . ALA C 2 127 ? 64.96236 26.76185 -9.12855 1.000 72.99458 726 ALA C CA 1
ATOM 5223 C C . ALA C 2 127 ? 64.50159 27.33181 -10.46345 1.000 70.22531 726 ALA C C 1
ATOM 5224 O O . ALA C 2 127 ? 64.94528 28.41585 -10.86191 1.000 74.75564 726 ALA C O 1
ATOM 5226 N N . LYS C 2 128 ? 63.60833 26.63112 -11.15825 1.000 59.35797 727 LYS C N 1
ATOM 5227 C CA . LYS C 2 128 ? 62.98757 27.16441 -12.36039 1.000 67.68127 727 LYS C CA 1
ATOM 5228 C C . LYS C 2 128 ? 61.77184 28.04463 -12.05135 1.000 74.97624 727 LYS C C 1
ATOM 5229 O O . LYS C 2 128 ? 61.05548 28.42718 -12.98036 1.000 72.79750 727 LYS C O 1
ATOM 5235 N N . GLY C 2 129 ? 61.53431 28.36029 -10.77947 1.000 65.61038 728 GLY C N 1
ATOM 5236 C CA . GLY C 2 129 ? 60.46205 29.26113 -10.41460 1.000 64.79964 728 GLY C CA 1
ATOM 5237 C C . GLY C 2 129 ? 59.08449 28.65405 -10.52566 1.000 69.31741 728 GLY C C 1
ATOM 5238 O O . GLY C 2 129 ? 58.10172 29.37244 -10.73773 1.000 74.92514 728 GLY C O 1
ATOM 5239 N N . ILE C 2 130 ? 58.98693 27.34346 -10.39443 1.000 69.40603 729 ILE C N 1
ATOM 5240 C CA . ILE C 2 130 ? 57.73093 26.63646 -10.56226 1.000 62.67611 729 ILE C CA 1
ATOM 5241 C C . ILE C 2 130 ? 57.31665 26.13042 -9.19273 1.000 61.73598 729 ILE C C 1
ATOM 5242 O O . ILE C 2 130 ? 58.00223 25.29454 -8.59210 1.000 64.30558 729 ILE C O 1
ATOM 5247 N N . VAL C 2 131 ? 56.22064 26.66561 -8.68238 1.000 77.48908 730 VAL C N 1
ATOM 5248 C CA . VAL C 2 131 ? 55.60664 26.13792 -7.47440 1.000 68.68469 730 VAL C CA 1
ATOM 5249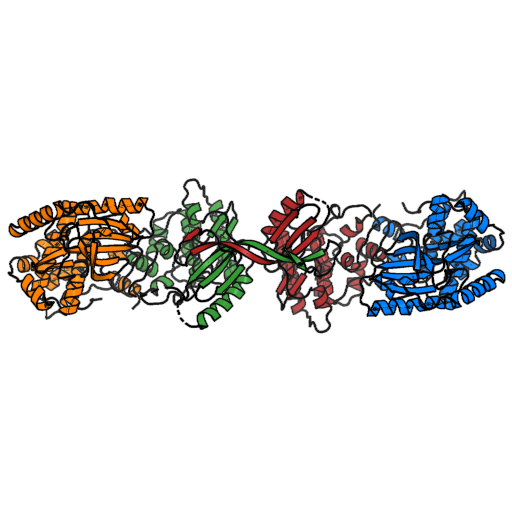 C C . VAL C 2 131 ? 54.72765 24.96166 -7.86876 1.000 66.10347 730 VAL C C 1
ATOM 5250 O O . VAL C 2 131 ? 53.92131 25.06399 -8.80077 1.000 66.56834 730 VAL C O 1
ATOM 5254 N N . HIS C 2 132 ? 54.89300 23.83161 -7.18161 1.000 63.53874 731 HIS C N 1
ATOM 5255 C CA . HIS C 2 132 ? 54.11834 22.65183 -7.55101 1.000 72.66801 731 HIS C CA 1
ATOM 5256 C C . HIS C 2 132 ? 52.63159 22.85564 -7.26963 1.000 64.51794 731 HIS C C 1
ATOM 5257 O O . HIS C 2 132 ? 51.79515 22.63961 -8.15412 1.000 69.33683 731 HIS C O 1
ATOM 5264 N N . LYS C 2 133 ? 52.28496 23.26754 -6.04731 1.000 59.14367 732 LYS C N 1
ATOM 5265 C CA . LYS C 2 133 ? 50.94011 23.53590 -5.53725 1.000 70.01143 732 LYS C CA 1
ATOM 5266 C C . LYS C 2 133 ? 50.15590 22.25769 -5.19657 1.000 74.86325 732 LYS C C 1
ATOM 5267 O O . LYS C 2 133 ? 49.11157 22.35652 -4.54830 1.000 75.65360 732 LYS C O 1
ATOM 5273 N N . ASP C 2 134 ? 50.61085 21.07187 -5.59036 1.000 62.44919 733 ASP C N 1
ATOM 5274 C CA . ASP C 2 134 ? 49.89406 19.84282 -5.25894 1.000 65.11678 733 ASP C CA 1
ATOM 5275 C C . ASP C 2 134 ? 50.86896 18.67215 -5.12938 1.000 69.31550 733 ASP C C 1
ATOM 5276 O O . ASP C 2 134 ? 50.63526 17.57689 -5.64280 1.000 68.09392 733 ASP C O 1
ATOM 5281 N N . LEU C 2 135 ? 51.98447 18.88444 -4.43749 1.000 66.91921 734 LEU C N 1
ATOM 5282 C CA . LEU C 2 135 ? 52.88341 17.77354 -4.14784 1.000 62.27896 734 LEU C CA 1
ATOM 5283 C C . LEU C 2 135 ? 52.24051 16.85976 -3.11042 1.000 66.86689 734 LEU C C 1
ATOM 5284 O O . LEU C 2 135 ? 51.89926 17.30129 -2.00760 1.000 64.87414 734 LEU C O 1
ATOM 5289 N N . LYS C 2 136 ? 52.06771 15.59007 -3.47040 1.000 62.67405 735 LYS C N 1
ATOM 5290 C CA . LYS C 2 136 ? 51.41997 14.60382 -2.61601 1.000 63.09069 735 LYS C CA 1
ATOM 5291 C C . LYS C 2 136 ? 51.87630 13.22329 -3.07662 1.000 62.23466 735 LYS C C 1
ATOM 5292 O O . LYS C 2 136 ? 52.38750 13.06675 -4.18770 1.000 59.59219 735 LYS C O 1
ATOM 5298 N N . SER C 2 137 ? 51.68961 12.21130 -2.22034 1.000 55.47620 736 SER C N 1
ATOM 5299 C CA . SER C 2 137 ? 52.13614 10.86409 -2.58126 1.000 62.12556 736 SER C CA 1
ATOM 5300 C C . SER C 2 137 ? 51.38870 10.30147 -3.78847 1.000 71.20258 736 SER C C 1
ATOM 5301 O O . SER C 2 137 ? 51.86532 9.34676 -4.41005 1.000 72.93797 736 SER C O 1
ATOM 5304 N N . LYS C 2 138 ? 50.23207 10.86363 -4.13839 1.000 69.33707 737 LYS C N 1
ATOM 5305 C CA . LYS C 2 138 ? 49.53987 10.40415 -5.33424 1.000 69.04374 737 LYS C CA 1
ATOM 5306 C C . LYS C 2 138 ? 50.18642 10.93720 -6.60798 1.000 72.53930 737 LYS C C 1
ATOM 5307 O O . LYS C 2 138 ? 50.11042 10.28357 -7.65840 1.000 70.42116 737 LYS C O 1
ATOM 5313 N N . ASN C 2 139 ? 50.82840 12.10595 -6.53775 1.000 68.54000 738 ASN C N 1
ATOM 5314 C CA . ASN C 2 139 ? 51.50666 12.69996 -7.68241 1.000 68.35161 738 ASN C CA 1
ATOM 5315 C C . ASN C 2 139 ? 52.99657 12.38197 -7.70253 1.000 66.22029 738 ASN C C 1
ATOM 5316 O O . ASN C 2 139 ? 53.78651 13.13540 -8.28412 1.000 65.61466 738 ASN C O 1
ATOM 5321 N N . VAL C 2 140 ? 53.39852 11.29697 -7.06117 1.000 60.69177 739 VAL C N 1
ATOM 5322 C CA . VAL C 2 140 ? 54.75654 10.79187 -7.15056 1.000 61.78343 739 VAL C CA 1
ATOM 5323 C C . VAL C 2 140 ? 54.66052 9.34372 -7.59852 1.000 62.25763 739 VAL C C 1
ATOM 5324 O O . VAL C 2 140 ? 53.90778 8.55846 -7.01092 1.000 73.89483 739 VAL C O 1
ATOM 5328 N N . PHE C 2 141 ? 55.38133 8.99896 -8.65922 1.000 62.95716 740 PHE C N 1
ATOM 5329 C CA . PHE C 2 141 ? 55.36076 7.64616 -9.19497 1.000 69.70821 740 PHE C CA 1
ATOM 5330 C C . PHE C 2 141 ? 56.66630 6.92717 -8.88605 1.000 66.15783 740 PHE C C 1
ATOM 5331 O O . PHE C 2 141 ? 57.75196 7.44824 -9.16379 1.000 76.69686 740 PHE C O 1
ATOM 5339 N N . TYR C 2 142 ? 56.54841 5.73226 -8.31142 1.000 68.21657 741 TYR C N 1
ATOM 5340 C CA . TYR C 2 142 ? 57.67483 4.87945 -7.95494 1.000 70.06305 741 TYR C CA 1
ATOM 5341 C C . TYR C 2 142 ? 57.71846 3.69180 -8.90447 1.000 76.67388 741 TYR C C 1
ATOM 5342 O O . TYR C 2 142 ? 56.68841 3.05800 -9.16280 1.000 75.14363 741 TYR C O 1
ATOM 5351 N N . ASP C 2 143 ? 58.90995 3.38471 -9.41712 1.000 75.44744 742 ASP C N 1
ATOM 5352 C CA . ASP C 2 143 ? 59.04625 2.31795 -10.41050 1.000 77.02774 742 ASP C CA 1
ATOM 5353 C C . ASP C 2 143 ? 60.42390 1.68394 -10.21257 1.000 81.49858 742 ASP C C 1
ATOM 5354 O O . ASP C 2 143 ? 61.40842 2.10969 -10.82259 1.000 78.21629 742 ASP C O 1
ATOM 5359 N N . ASN C 2 144 ? 60.47056 0.66917 -9.34635 1.000 79.83706 743 ASN C N 1
ATOM 5360 C CA . ASN C 2 144 ? 61.69066 -0.08019 -9.05399 1.000 71.02769 743 ASN C CA 1
ATOM 5361 C C . ASN C 2 144 ? 62.85699 0.85766 -8.75949 1.000 80.33776 743 ASN C C 1
ATOM 5362 O O . ASN C 2 144 ? 63.92929 0.76942 -9.36263 1.000 77.60284 743 ASN C O 1
ATOM 5367 N N . GLY C 2 145 ? 62.62748 1.77808 -7.82589 1.000 76.53238 744 GLY C N 1
ATOM 5368 C CA . GLY C 2 145 ? 63.63989 2.72626 -7.41938 1.000 71.09675 744 GLY C CA 1
ATOM 5369 C C . GLY C 2 145 ? 63.45727 4.09400 -8.03751 1.000 72.37480 744 GLY C C 1
ATOM 5370 O O . GLY C 2 145 ? 63.69148 5.11439 -7.38380 1.000 70.01268 744 GLY C O 1
ATOM 5371 N N . LYS C 2 146 ? 63.02933 4.13346 -9.29448 1.000 69.31397 745 LYS C N 1
ATOM 5372 C CA . LYS C 2 146 ? 62.92512 5.40219 -9.99974 1.000 66.22347 745 LYS C CA 1
ATOM 5373 C C . LYS C 2 146 ? 61.74614 6.21691 -9.46848 1.000 66.98990 745 LYS C C 1
ATOM 5374 O O . LYS C 2 146 ? 60.61466 5.72591 -9.41235 1.000 72.79555 745 LYS C O 1
ATOM 5376 N N . VAL C 2 147 ? 62.01133 7.46704 -9.08911 1.000 61.24665 746 VAL C N 1
ATOM 5377 C CA . VAL C 2 147 ? 61.01998 8.35756 -8.48790 1.000 68.10101 746 VAL C CA 1
ATOM 5378 C C . VAL C 2 147 ? 60.79799 9.54832 -9.41778 1.000 55.45266 746 VAL C C 1
ATOM 5379 O O . VAL C 2 147 ? 61.75849 10.22488 -9.79912 1.000 61.80390 746 VAL C O 1
ATOM 5383 N N . VAL C 2 148 ? 59.53672 9.80497 -9.77819 1.000 59.79516 747 VAL C N 1
ATOM 5384 C CA . VAL C 2 148 ? 59.18269 10.88393 -10.70091 1.000 66.37941 747 VAL C CA 1
ATOM 5385 C C . VAL C 2 148 ? 57.98316 11.65754 -10.15639 1.000 62.91726 747 VAL C C 1
ATOM 5386 O O . VAL C 2 148 ? 57.00670 11.06227 -9.69206 1.000 65.55096 747 VAL C O 1
ATOM 5390 N N . ILE C 2 149 ? 58.04671 12.99388 -10.23865 1.000 64.05379 748 ILE C N 1
ATOM 5391 C CA . ILE C 2 149 ? 57.00629 13.88341 -9.72267 1.000 67.78292 748 ILE C CA 1
ATOM 5392 C C . ILE C 2 149 ? 56.09366 14.31729 -10.86691 1.000 61.73801 748 ILE C C 1
ATOM 5393 O O . ILE C 2 149 ? 56.57031 14.68743 -11.94572 1.000 68.34426 748 ILE C O 1
ATOM 5398 N N . THR C 2 150 ? 54.77529 14.28223 -10.64133 1.000 70.02755 749 THR C N 1
ATOM 5399 C CA . THR C 2 150 ? 53.80879 14.62906 -11.68265 1.000 73.91028 749 THR C CA 1
ATOM 5400 C C . THR C 2 150 ? 52.86901 15.73996 -11.21673 1.000 69.12088 749 THR C C 1
ATOM 5401 O O . THR C 2 150 ? 52.78670 16.06591 -10.02883 1.000 68.96429 749 THR C O 1
ATOM 5405 N N . ASP C 2 151 ? 52.17102 16.33772 -12.19101 1.000 71.69765 750 ASP C N 1
ATOM 5406 C CA . ASP C 2 151 ? 51.02794 17.22398 -11.94834 1.000 72.09086 750 ASP C CA 1
ATOM 5407 C C . ASP C 2 151 ? 51.42008 18.50240 -11.20471 1.000 70.27009 750 ASP C C 1
ATOM 5408 O O . ASP C 2 151 ? 50.72074 18.95896 -10.29753 1.000 73.84753 750 ASP C O 1
ATOM 5413 N N . PHE C 2 152 ? 52.53406 19.09937 -11.61947 1.000 74.99569 751 PHE C N 1
ATOM 5414 C CA . PHE C 2 152 ? 53.00122 20.35596 -11.04659 1.000 81.08407 751 PHE C CA 1
ATOM 5415 C C . PHE C 2 152 ? 52.42571 21.53469 -11.82570 1.000 85.07518 751 PHE C C 1
ATOM 5416 O O . PHE C 2 152 ? 52.25950 21.46479 -13.04620 1.000 90.09386 751 PHE C O 1
ATOM 5424 N N . GLY C 2 153 ? 52.10722 22.61105 -11.10579 1.000 84.92707 752 GLY C N 1
ATOM 5425 C CA . GLY C 2 153 ? 51.48398 23.78163 -11.69629 1.000 90.75250 752 GLY C CA 1
ATOM 5426 C C . GLY C 2 153 ? 50.12881 23.53011 -12.32870 1.000 94.69799 752 GLY C C 1
ATOM 5427 O O . GLY C 2 153 ? 49.92801 23.84413 -13.50469 1.000 112.77460 752 GLY C O 1
ATOM 5428 N N . LEU C 2 154 ? 49.18476 22.97344 -11.56451 1.000 101.85697 753 LEU C N 1
ATOM 5429 C CA . LEU C 2 154 ? 47.85255 22.68391 -12.08197 1.000 105.11629 753 LEU C CA 1
ATOM 5430 C C . LEU C 2 154 ? 46.73988 23.24332 -11.20351 1.000 108.80376 753 LEU C C 1
ATOM 5431 O O . LEU C 2 154 ? 45.56751 22.93127 -11.43936 1.000 122.28250 753 LEU C O 1
ATOM 5433 N N . PHE C 2 155 ? 47.06903 24.05330 -10.19924 1.000 106.53668 754 PHE C N 1
ATOM 5434 C CA . PHE C 2 155 ? 46.06705 24.65297 -9.33061 1.000 109.80865 754 PHE C CA 1
ATOM 5435 C C . PHE C 2 155 ? 45.81003 26.12310 -9.63345 1.000 122.83721 754 PHE C C 1
ATOM 5436 O O . PHE C 2 155 ? 44.84199 26.68346 -9.10898 1.000 121.27452 754 PHE C O 1
ATOM 5444 N N . GLY C 2 156 ? 46.64011 26.75623 -10.46057 1.000 129.89728 755 GLY C N 1
ATOM 5445 C CA . GLY C 2 156 ? 46.40484 28.11436 -10.89808 1.000 126.29834 755 GLY C CA 1
ATOM 5446 C C . GLY C 2 156 ? 45.50557 28.25588 -12.10116 1.000 127.40684 755 GLY C C 1
ATOM 5447 O O . GLY C 2 156 ? 45.22606 29.37580 -12.54011 1.000 130.20074 755 GLY C O 1
ATOM 5448 N N . ILE C 2 157 ? 45.03986 27.14144 -12.65805 1.000 121.47670 756 ILE C N 1
ATOM 5449 C CA . ILE C 2 157 ? 44.17873 27.21010 -13.82913 1.000 122.00513 756 ILE C CA 1
ATOM 5450 C C . ILE C 2 157 ? 42.78574 27.65798 -13.39992 1.000 130.31575 756 ILE C C 1
ATOM 5451 O O . ILE C 2 157 ? 42.44904 27.66980 -12.21406 1.000 129.81813 756 ILE C O 1
ATOM 5456 N N . SER C 2 158 ? 41.97102 28.02274 -14.39207 1.000 138.69335 757 SER C N 1
ATOM 5457 C CA . SER C 2 158 ? 40.60876 28.49953 -14.17984 1.000 138.27406 757 SER C CA 1
ATOM 5458 C C . SER C 2 158 ? 39.67247 27.67227 -15.06985 1.000 137.31350 757 SER C C 1
ATOM 5459 O O . SER C 2 158 ? 39.53467 27.96563 -16.26197 1.000 138.82776 757 SER C O 1
ATOM 5462 N N . GLY C 2 159 ? 39.04025 26.63395 -14.50702 1.000 153.87777 758 GLY C N 1
ATOM 5463 C CA . GLY C 2 159 ? 38.11196 25.84114 -15.28901 1.000 152.33155 758 GLY C CA 1
ATOM 5464 C C . GLY C 2 159 ? 36.92032 25.24940 -14.54609 1.000 153.99457 758 GLY C C 1
ATOM 5465 O O . GLY C 2 159 ? 36.46794 25.79428 -13.54302 1.000 159.29112 758 GLY C O 1
ATOM 5466 N N . VAL C 2 160 ? 36.40053 24.12258 -15.04316 1.000 138.88500 759 VAL C N 1
ATOM 5467 C CA . VAL C 2 160 ? 35.21642 23.53080 -14.43559 1.000 132.80408 759 VAL C CA 1
ATOM 5468 C C . VAL C 2 160 ? 35.57434 22.73155 -13.18919 1.000 129.83978 759 VAL C C 1
ATOM 5469 O O . VAL C 2 160 ? 36.35710 21.78574 -13.25144 1.000 130.19073 759 VAL C O 1
ATOM 5473 N N . ASN C 2 168 ? 28.37543 27.74903 -1.92443 1.000 146.54915 767 ASN C N 1
ATOM 5474 C CA . ASN C 2 168 ? 28.12019 27.80605 -0.48968 1.000 144.18874 767 ASN C CA 1
ATOM 5475 C C . ASN C 2 168 ? 28.67690 26.57860 0.22735 1.000 145.41493 767 ASN C C 1
ATOM 5476 O O . ASN C 2 168 ? 28.34079 26.32637 1.38523 1.000 140.13097 767 ASN C O 1
ATOM 5481 N N . GLN C 2 169 ? 29.53074 25.82094 -0.46100 1.000 130.56283 768 GLN C N 1
ATOM 5482 C CA . GLN C 2 169 ? 30.12188 24.62368 0.12078 1.000 120.99081 768 GLN C CA 1
ATOM 5483 C C . GLN C 2 169 ? 31.42656 24.29608 -0.59513 1.000 116.36792 768 GLN C C 1
ATOM 5484 O O . GLN C 2 169 ? 31.49631 24.34583 -1.82625 1.000 113.72142 768 GLN C O 1
ATOM 5486 N N . LEU C 2 170 ? 32.45215 23.96665 0.18673 1.000 110.92021 769 LEU C N 1
ATOM 5487 C CA . LEU C 2 170 ? 33.72083 23.47407 -0.32748 1.000 104.60407 769 LEU C CA 1
ATOM 5488 C C . LEU C 2 170 ? 33.72729 21.95128 -0.30303 1.000 98.17410 769 LEU C C 1
ATOM 5489 O O . LEU C 2 170 ? 33.13977 21.32460 0.58290 1.000 94.58606 769 LEU C O 1
ATOM 5494 N N . LYS C 2 171 ? 34.39344 21.35890 -1.29030 1.000 103.63743 770 LYS C N 1
ATOM 5495 C CA . LYS C 2 171 ? 34.56848 19.90957 -1.36618 1.000 97.31819 770 LYS C CA 1
ATOM 5496 C C . LYS C 2 171 ? 36.05465 19.61126 -1.21185 1.000 91.80164 770 LYS C C 1
ATOM 5497 O O . LYS C 2 171 ? 36.82962 19.76288 -2.16012 1.000 98.00783 770 LYS C O 1
ATOM 5503 N N . LEU C 2 172 ? 36.44567 19.17911 -0.01718 1.000 85.50125 771 LEU C N 1
ATOM 5504 C CA . LEU C 2 172 ? 37.83880 18.92299 0.32015 1.000 89.99135 771 LEU C CA 1
ATOM 5505 C C . LEU C 2 172 ? 38.01075 17.44944 0.64654 1.000 80.50031 771 LEU C C 1
ATOM 5506 O O . LEU C 2 172 ? 37.28415 16.91520 1.48385 1.000 85.81757 771 LEU C O 1
ATOM 5511 N N . SER C 2 173 ? 38.96909 16.79375 0.00385 1.000 85.95450 772 SER C N 1
ATOM 5512 C CA . SER C 2 173 ? 39.21629 15.40064 0.33627 1.000 75.91966 772 SER C CA 1
ATOM 5513 C C . SER C 2 173 ? 40.08896 15.30121 1.58017 1.000 74.60076 772 SER C C 1
ATOM 5514 O O . SER C 2 173 ? 40.84692 16.21689 1.91292 1.000 75.31339 772 SER C O 1
ATOM 5517 N N . HIS C 2 174 ? 39.96196 14.17311 2.27844 1.000 78.12170 773 HIS C N 1
ATOM 5518 C CA . HIS C 2 174 ? 40.80741 13.92977 3.43939 1.000 80.32039 773 HIS C CA 1
ATOM 5519 C C . HIS C 2 174 ? 42.27292 13.81923 3.05102 1.000 79.23784 773 HIS C C 1
ATOM 5520 O O . HIS C 2 174 ? 43.15411 14.29396 3.77848 1.000 76.62639 773 HIS C O 1
ATOM 5527 N N . ASP C 2 175 ? 42.55509 13.17808 1.91863 1.000 75.20726 774 ASP C N 1
ATOM 5528 C CA . ASP C 2 175 ? 43.93453 13.06317 1.46367 1.000 74.59509 774 ASP C CA 1
ATOM 5529 C C . ASP C 2 175 ? 44.55199 14.44371 1.25892 1.000 73.29536 774 ASP C C 1
ATOM 5530 O O . ASP C 2 175 ? 45.62960 14.73219 1.79184 1.000 64.64404 774 ASP C O 1
ATOM 5535 N N . TRP C 2 176 ? 43.84613 15.33143 0.54627 1.000 72.98722 775 TRP C N 1
ATOM 5536 C CA . TRP C 2 176 ? 44.39666 16.64088 0.19297 1.000 69.19482 775 TRP C CA 1
ATOM 5537 C C . TRP C 2 176 ? 44.62074 17.52174 1.41945 1.000 72.91583 775 TRP C C 1
ATOM 5538 O O . TRP C 2 176 ? 45.60937 18.26379 1.48204 1.000 68.25012 775 TRP C O 1
ATOM 5549 N N . LEU C 2 177 ? 43.70600 17.47186 2.39162 1.000 74.66871 776 LEU C N 1
ATOM 5550 C CA . LEU C 2 177 ? 43.84413 18.29509 3.58987 1.000 70.01940 776 LEU C CA 1
ATOM 5551 C C . LEU C 2 177 ? 45.12353 17.96861 4.35602 1.000 64.71897 776 LEU C C 1
ATOM 5552 O O . LEU C 2 177 ? 45.76119 18.86713 4.91576 1.000 65.34216 776 LEU C O 1
ATOM 5557 N N . CYS C 2 178 ? 45.51802 16.69127 4.39698 1.000 67.40162 777 CYS C N 1
ATOM 5558 C CA . CYS C 2 178 ? 46.74355 16.33057 5.10629 1.000 69.89416 777 CYS C CA 1
ATOM 5559 C C . CYS C 2 178 ? 47.97916 16.99565 4.50793 1.000 68.29985 777 CYS C C 1
ATOM 5560 O O . CYS C 2 178 ? 48.98124 17.16147 5.21058 1.000 67.36400 777 CYS C O 1
ATOM 5563 N N . TYR C 2 179 ? 47.92882 17.40715 3.24284 1.000 67.13823 778 TYR C N 1
ATOM 5564 C CA . TYR C 2 179 ? 49.07145 18.05091 2.60901 1.000 62.32438 778 TYR C CA 1
ATOM 5565 C C . TYR C 2 179 ? 49.01776 19.57456 2.65074 1.000 67.98268 778 TYR C C 1
ATOM 5566 O O . TYR C 2 179 ? 50.02541 20.21853 2.33555 1.000 70.31912 778 TYR C O 1
ATOM 5575 N N . LEU C 2 180 ? 47.89071 20.16918 3.03744 1.000 61.55759 779 LEU C N 1
ATOM 5576 C CA . LEU C 2 180 ? 47.72277 21.61546 2.98068 1.000 63.14149 779 LEU C CA 1
ATOM 5577 C C . LEU C 2 180 ? 48.29251 22.29591 4.22061 1.000 65.62951 779 LEU C C 1
ATOM 5578 O O . LEU C 2 180 ? 48.03151 21.87107 5.34924 1.000 70.96774 779 LEU C O 1
ATOM 5583 N N . ALA C 2 181 ? 49.05532 23.37254 3.99608 1.000 65.98443 780 ALA C N 1
ATOM 5584 C CA . ALA C 2 181 ? 49.65830 24.18318 5.03933 1.000 63.14015 780 ALA C CA 1
ATOM 5585 C C . ALA C 2 181 ? 48.61977 25.06649 5.72313 1.000 72.86051 780 ALA C C 1
ATOM 5586 O O . ALA C 2 181 ? 47.60002 25.42498 5.12488 1.000 71.20981 780 ALA C O 1
ATOM 5588 N N . PRO C 2 182 ? 48.88297 25.45434 6.97915 1.000 71.66602 781 PRO C N 1
ATOM 5589 C CA . PRO C 2 182 ? 47.90172 26.25405 7.73480 1.000 70.42184 781 PRO C CA 1
ATOM 5590 C C . PRO C 2 182 ? 47.46011 27.52600 7.03948 1.000 76.83279 781 PRO C C 1
ATOM 5591 O O . PRO C 2 182 ? 46.27855 27.89035 7.11002 1.000 74.29006 781 PRO C O 1
ATOM 5595 N N . GLU C 2 183 ? 48.37799 28.22597 6.37497 1.000 70.77796 782 GLU C N 1
ATOM 5596 C CA . GLU C 2 183 ? 47.99685 29.47491 5.73071 1.000 73.80677 782 GLU C CA 1
ATOM 5597 C C . GLU C 2 183 ? 46.99165 29.24460 4.60344 1.000 75.11627 782 GLU C C 1
ATOM 5598 O O . GLU C 2 183 ? 46.16948 30.12054 4.32709 1.000 74.00089 782 GLU C O 1
ATOM 5604 N N . ILE C 2 184 ? 47.02230 28.07926 3.95116 1.000 74.12243 783 ILE C N 1
ATOM 5605 C CA . ILE C 2 184 ? 46.08434 27.83058 2.86022 1.000 72.61566 783 ILE C CA 1
ATOM 5606 C C . ILE C 2 184 ? 44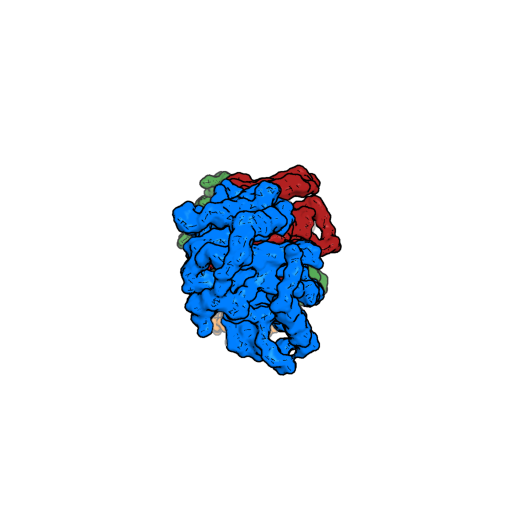.69628 27.53276 3.40887 1.000 73.43545 783 ILE C C 1
ATOM 5607 O O . ILE C 2 184 ? 43.69519 28.06315 2.91749 1.000 72.80022 783 ILE C O 1
ATOM 5612 N N . VAL C 2 185 ? 44.61071 26.66573 4.42343 1.000 72.37328 784 VAL C N 1
ATOM 5613 C CA . VAL C 2 185 ? 43.30312 26.28816 4.95186 1.000 74.32068 784 VAL C CA 1
ATOM 5614 C C . VAL C 2 185 ? 42.67681 27.42905 5.73595 1.000 76.34899 784 VAL C C 1
ATOM 5615 O O . VAL C 2 185 ? 41.45579 27.44911 5.92220 1.000 86.78482 784 VAL C O 1
ATOM 5619 N N . ARG C 2 186 ? 43.48167 28.39058 6.19459 1.000 75.88885 785 ARG C N 1
ATOM 5620 C CA . ARG C 2 186 ? 42.92062 29.54427 6.88594 1.000 72.95871 785 ARG C CA 1
ATOM 5621 C C . ARG C 2 186 ? 42.19202 30.48063 5.92728 1.000 80.23881 785 ARG C C 1
ATOM 5622 O O . ARG C 2 186 ? 41.17872 31.07746 6.31030 1.000 87.82887 785 ARG C O 1
ATOM 5630 N N . GLU C 2 187 ? 42.67361 30.62243 4.68722 1.000 73.51489 786 GLU C N 1
ATOM 5631 C CA . GLU C 2 187 ? 41.97139 31.44313 3.70218 1.000 84.69130 786 GLU C CA 1
ATOM 5632 C C . GLU C 2 187 ? 40.85909 30.68546 2.98748 1.000 78.50484 786 GLU C C 1
ATOM 5633 O O . GLU C 2 187 ? 40.16174 31.27848 2.15969 1.000 88.94427 786 GLU C O 1
ATOM 5639 N N . MET C 2 188 ? 40.68317 29.39918 3.27007 1.000 79.25424 787 MET C N 1
ATOM 5640 C CA . MET C 2 188 ? 39.62970 28.63305 2.62163 1.000 86.53169 787 MET C CA 1
ATOM 5641 C C . MET C 2 188 ? 38.26572 29.06499 3.13985 1.000 91.82031 787 MET C C 1
ATOM 5642 O O . MET C 2 188 ? 38.07537 29.24782 4.34574 1.000 94.71616 787 MET C O 1
ATOM 5647 N N . THR C 2 189 ? 37.31737 29.24257 2.21563 1.000 89.02074 788 THR C N 1
ATOM 5648 C CA . THR C 2 189 ? 35.97229 29.69090 2.53942 1.000 91.27859 788 THR C CA 1
ATOM 5649 C C . THR C 2 189 ? 35.07827 29.44484 1.33699 1.000 93.61023 788 THR C C 1
ATOM 5650 O O . THR C 2 189 ? 35.51917 29.66846 0.19987 1.000 87.87987 788 THR C O 1
ATOM 5654 N N . PRO C 2 190 ? 33.84248 28.98539 1.53716 1.000 95.25713 789 PRO C N 1
ATOM 5655 C CA . PRO C 2 190 ? 32.96976 28.67896 0.39506 1.000 94.55682 789 PRO C CA 1
ATOM 5656 C C . PRO C 2 190 ? 32.75967 29.90039 -0.48526 1.000 93.02216 789 PRO C C 1
ATOM 5657 O O . PRO C 2 190 ? 32.44008 30.98928 -0.00380 1.000 88.55836 789 PRO C O 1
ATOM 5661 N N . GLY C 2 191 ? 32.96059 29.71127 -1.79137 1.000 93.23693 790 GLY C N 1
ATOM 5662 C CA . GLY C 2 191 ? 32.75547 30.74279 -2.78443 1.000 91.92231 790 GLY C CA 1
ATOM 5663 C C . GLY C 2 191 ? 34.04149 31.31471 -3.35143 1.000 94.02529 790 GLY C C 1
ATOM 5664 O O . GLY C 2 191 ? 34.02365 31.88170 -4.44983 1.000 80.56411 790 GLY C O 1
ATOM 5665 N N . LYS C 2 192 ? 35.15002 31.18253 -2.62324 1.000 96.75383 791 LYS C N 1
ATOM 5666 C CA . LYS C 2 192 ? 36.44152 31.67688 -3.08269 1.000 90.72147 791 LYS C CA 1
ATOM 5667 C C . LYS C 2 192 ? 37.06767 30.69299 -4.06212 1.000 88.60617 791 LYS C C 1
ATOM 5668 O O . LYS C 2 192 ? 37.05846 29.47867 -3.83699 1.000 75.33849 791 LYS C O 1
ATOM 5674 N N . ASP C 2 193 ? 37.60364 31.22716 -5.16034 1.000 95.23659 792 ASP C N 1
ATOM 5675 C CA . ASP C 2 193 ? 38.33253 30.40434 -6.11638 1.000 97.25702 792 ASP C CA 1
ATOM 5676 C C . ASP C 2 193 ? 39.59989 29.84150 -5.48491 1.000 92.46183 792 ASP C C 1
ATOM 5677 O O . ASP C 2 193 ? 40.26603 30.49787 -4.68044 1.000 83.60861 792 ASP C O 1
ATOM 5682 N N . GLU C 2 194 ? 39.94303 28.61552 -5.88257 1.000 100.05932 793 GLU C N 1
ATOM 5683 C CA . GLU C 2 194 ? 41.11985 27.95517 -5.33000 1.000 93.27099 793 GLU C CA 1
ATOM 5684 C C . GLU C 2 194 ? 42.41409 28.63710 -5.75997 1.000 99.19317 793 GLU C C 1
ATOM 5685 O O . GLU C 2 194 ? 43.40792 28.59225 -5.02344 1.000 92.29359 793 GLU C O 1
ATOM 5691 N N . ASP C 2 195 ? 42.42326 29.27510 -6.93640 1.000 105.23388 794 ASP C N 1
ATOM 5692 C CA . ASP C 2 195 ? 43.59688 29.99126 -7.43239 1.000 103.66452 794 ASP C CA 1
ATOM 5693 C C . ASP C 2 195 ? 43.92375 31.24282 -6.61983 1.000 101.68101 794 ASP C C 1
ATOM 5694 O O . ASP C 2 195 ? 44.93089 31.89571 -6.91485 1.000 117.08050 794 ASP C O 1
ATOM 5699 N N . GLN C 2 196 ? 43.11386 31.59781 -5.62375 1.000 95.50482 795 GLN C N 1
ATOM 5700 C CA . GLN C 2 196 ? 43.43390 32.67420 -4.69540 1.000 93.47209 795 GLN C CA 1
ATOM 5701 C C . GLN C 2 196 ? 44.01927 32.15938 -3.38928 1.000 80.67891 795 GLN C C 1
ATOM 5702 O O . GLN C 2 196 ? 44.27851 32.95373 -2.48112 1.000 87.09492 795 GLN C O 1
ATOM 5708 N N . LEU C 2 197 ? 44.22224 30.87224 -3.26822 1.000 74.34344 796 LEU C N 1
ATOM 5709 C CA . LEU C 2 197 ? 44.81388 30.37327 -2.03546 1.000 79.11957 796 LEU C CA 1
ATOM 5710 C C . LEU C 2 197 ? 46.32869 30.56661 -2.06442 1.000 74.70266 796 LEU C C 1
ATOM 5711 O O . LEU C 2 197 ? 46.94808 30.45694 -3.12488 1.000 75.74020 796 LEU C O 1
ATOM 5716 N N . PRO C 2 198 ? 46.94891 30.84004 -0.92185 1.000 73.32937 797 PRO C N 1
ATOM 5717 C CA . PRO C 2 198 ? 48.39660 31.09076 -0.91161 1.000 66.43673 797 PRO C CA 1
ATOM 5718 C C . PRO C 2 198 ? 49.25589 29.84441 -1.07412 1.000 69.44492 797 PRO C C 1
ATOM 5719 O O . PRO C 2 198 ? 49.94185 29.40816 -0.14188 1.000 64.43944 797 PRO C O 1
ATOM 5723 N N . PHE C 2 199 ? 49.23221 29.27186 -2.27219 1.000 67.41441 798 PHE C N 1
ATOM 5724 C CA . PHE C 2 199 ? 50.23565 28.28805 -2.64919 1.000 70.87112 798 PHE C CA 1
ATOM 5725 C C . PHE C 2 199 ? 51.60307 28.95562 -2.76874 1.000 70.53353 798 PHE C C 1
ATOM 5726 O O . PHE C 2 199 ? 51.70752 30.11734 -3.17423 1.000 70.35700 798 PHE C O 1
ATOM 5734 N N . SER C 2 200 ? 52.65559 28.21316 -2.42859 1.000 64.39734 799 SER C N 1
ATOM 5735 C CA . SER C 2 200 ? 53.99199 28.78915 -2.31656 1.000 61.37829 799 SER C CA 1
ATOM 5736 C C . SER C 2 200 ? 55.01992 27.67168 -2.22166 1.000 66.13079 799 SER C C 1
ATOM 5737 O O . SER C 2 200 ? 54.69664 26.52634 -1.89782 1.000 61.49930 799 SER C O 1
ATOM 5740 N N . LYS C 2 201 ? 56.28241 28.03591 -2.45996 1.000 71.46778 800 LYS C N 1
ATOM 5741 C CA . LYS C 2 201 ? 57.37352 27.10666 -2.18572 1.000 59.40259 800 LYS C CA 1
ATOM 5742 C C . LYS C 2 201 ? 57.29046 26.57331 -0.75957 1.000 59.57998 800 LYS C C 1
ATOM 5743 O O . LYS C 2 201 ? 57.40933 25.36242 -0.53517 1.000 59.09555 800 LYS C O 1
ATOM 5749 N N . ALA C 2 202 ? 57.05719 27.45739 0.21449 1.000 57.96811 801 ALA C N 1
ATOM 5750 C CA . ALA C 2 202 ? 56.97670 27.01811 1.60416 1.000 55.79870 801 ALA C CA 1
ATOM 5751 C C . ALA C 2 202 ? 55.83467 26.03246 1.79597 1.000 62.41561 801 ALA C C 1
ATOM 5752 O O . ALA C 2 202 ? 55.99666 25.00709 2.46828 1.000 62.16664 801 ALA C O 1
ATOM 5754 N N . ALA C 2 203 ? 54.67599 26.31905 1.19652 1.000 66.92250 802 ALA C N 1
ATOM 5755 C CA . ALA C 2 203 ? 53.58131 25.36025 1.20437 1.000 59.01717 802 ALA C CA 1
ATOM 5756 C C . ALA C 2 203 ? 53.97536 24.04196 0.53500 1.000 55.97287 802 ALA C C 1
ATOM 5757 O O . ALA C 2 203 ? 53.57090 22.97318 1.00641 1.000 59.80802 802 ALA C O 1
ATOM 5759 N N . ASP C 2 204 ? 54.76790 24.08898 -0.54653 1.000 58.08549 803 ASP C N 1
ATOM 5760 C CA . ASP C 2 204 ? 55.27211 22.85595 -1.15500 1.000 56.37922 803 ASP C CA 1
ATOM 5761 C C . ASP C 2 204 ? 56.12091 22.05989 -0.17107 1.000 59.60830 803 ASP C C 1
ATOM 5762 O O . ASP C 2 204 ? 56.01658 20.82979 -0.09935 1.000 61.68601 803 ASP C O 1
ATOM 5767 N N . VAL C 2 205 ? 56.97649 22.74475 0.58622 1.000 55.55586 804 VAL C N 1
ATOM 5768 C CA . VAL C 2 205 ? 57.75381 22.07316 1.62170 1.000 57.95740 804 VAL C CA 1
ATOM 5769 C C . VAL C 2 205 ? 56.83035 21.40638 2.63093 1.000 61.16330 804 VAL C C 1
ATOM 5770 O O . VAL C 2 205 ? 57.04313 20.25267 3.02514 1.000 58.90651 804 VAL C O 1
ATOM 5774 N N . TYR C 2 206 ? 55.79171 22.12440 3.06812 1.000 57.61780 805 TYR C N 1
ATOM 5775 C CA . TYR C 2 206 ? 54.84304 21.55635 4.02182 1.000 58.00928 805 TYR C CA 1
ATOM 5776 C C . TYR C 2 206 ? 54.21725 20.27778 3.48255 1.000 62.03047 805 TYR C C 1
ATOM 5777 O O . TYR C 2 206 ? 54.09092 19.28269 4.20932 1.000 59.38305 805 TYR C O 1
ATOM 5786 N N . ALA C 2 207 ? 53.79870 20.29055 2.21592 1.000 53.53720 806 ALA C N 1
ATOM 5787 C CA . ALA C 2 207 ? 53.29383 19.06923 1.60582 1.000 52.30864 806 ALA C CA 1
ATOM 5788 C C . ALA C 2 207 ? 54.33892 17.96566 1.64689 1.000 63.35538 806 ALA C C 1
ATOM 5789 O O . ALA C 2 207 ? 54.01176 16.80287 1.91489 1.000 64.15843 806 ALA C O 1
ATOM 5791 N N . PHE C 2 208 ? 55.60834 18.30436 1.39523 1.000 55.71207 807 PHE C N 1
ATOM 5792 C CA . PHE C 2 208 ? 56.63986 17.27732 1.48723 1.000 56.11756 807 PHE C CA 1
ATOM 5793 C C . PHE C 2 208 ? 56.71120 16.71258 2.89869 1.000 62.37577 807 PHE C C 1
ATOM 5794 O O . PHE C 2 208 ? 56.90125 15.50332 3.06933 1.000 62.47606 807 PHE C O 1
ATOM 5802 N N . GLY C 2 209 ? 56.54860 17.56649 3.91366 1.000 55.81317 808 GLY C N 1
ATOM 5803 C CA . GLY C 2 209 ? 56.43121 17.07321 5.27533 1.000 54.14806 808 GLY C CA 1
ATOM 5804 C C . GLY C 2 209 ? 55.42982 15.94253 5.40579 1.000 62.54245 808 GLY C C 1
ATOM 5805 O O . GLY C 2 209 ? 55.69333 14.94771 6.08311 1.000 67.73169 808 GLY C O 1
ATOM 5806 N N . THR C 2 210 ? 54.27128 16.07054 4.75470 1.000 60.51201 809 THR C N 1
ATOM 5807 C CA . THR C 2 210 ? 53.29395 14.98600 4.80799 1.000 61.68298 809 THR C CA 1
ATOM 5808 C C . THR C 2 210 ? 53.78192 13.77085 4.02974 1.000 60.46458 809 THR C C 1
ATOM 5809 O O . THR C 2 210 ? 53.59112 12.62912 4.46642 1.000 61.20364 809 THR C O 1
ATOM 5813 N N . VAL C 2 211 ? 54.42269 13.99133 2.88270 1.000 54.15467 810 VAL C N 1
ATOM 5814 C CA . VAL C 2 211 ? 55.00419 12.87225 2.14984 1.000 59.38332 810 VAL C CA 1
ATOM 5815 C C . VAL C 2 211 ? 56.01729 12.14096 3.01978 1.000 64.22477 810 VAL C C 1
ATOM 5816 O O . VAL C 2 211 ? 56.05309 10.90462 3.05467 1.000 59.33626 810 VAL C O 1
ATOM 5820 N N . TRP C 2 212 ? 56.83304 12.89532 3.76361 1.000 61.90422 811 TRP C N 1
ATOM 5821 C CA . TRP C 2 212 ? 57.80756 12.28021 4.66160 1.000 65.33867 811 TRP C CA 1
ATOM 5822 C C . TRP C 2 212 ? 57.12660 11.51025 5.78139 1.000 66.29736 811 TRP C C 1
ATOM 5823 O O . TRP C 2 212 ? 57.65119 10.48673 6.23671 1.000 69.44260 811 TRP C O 1
ATOM 5834 N N . TYR C 2 213 ? 55.96770 11.98741 6.23950 1.000 61.70230 812 TYR C N 1
ATOM 5835 C CA . TYR C 2 213 ? 55.20364 11.25059 7.23849 1.000 66.09710 812 TYR C CA 1
ATOM 5836 C C . TYR C 2 213 ? 54.71308 9.91906 6.68084 1.000 64.92853 812 TYR C C 1
ATOM 5837 O O . TYR C 2 213 ? 54.87392 8.87312 7.32178 1.000 62.23454 812 TYR C O 1
ATOM 5846 N N . GLU C 2 214 ? 54.10237 9.93950 5.48865 1.000 61.42453 813 GLU C N 1
ATOM 5847 C CA . GLU C 2 214 ? 53.60954 8.70007 4.89129 1.000 67.44167 813 GLU C CA 1
ATOM 5848 C C . GLU C 2 214 ? 54.72538 7.67095 4.75395 1.000 66.90980 813 GLU C C 1
ATOM 5849 O O . GLU C 2 214 ? 54.49700 6.47762 4.97766 1.000 59.99387 813 GLU C O 1
ATOM 5855 N N . LEU C 2 215 ? 55.94383 8.11966 4.43484 1.000 67.32495 814 LEU C N 1
ATOM 5856 C CA . LEU C 2 215 ? 57.08992 7.22445 4.33174 1.000 58.22661 814 LEU C CA 1
ATOM 5857 C C . LEU C 2 215 ? 57.46424 6.59941 5.67273 1.000 62.39536 814 LEU C C 1
ATOM 5858 O O . LEU C 2 215 ? 58.12309 5.55481 5.69382 1.000 72.00472 814 LEU C O 1
ATOM 5863 N N . GLN C 2 216 ? 57.06149 7.20542 6.78640 1.000 64.00955 815 GLN C N 1
ATOM 5864 C CA . GLN C 2 216 ? 57.33844 6.65762 8.10708 1.000 65.92066 815 GLN C CA 1
ATOM 5865 C C . GLN C 2 216 ? 56.16611 5.85884 8.65902 1.000 67.58845 815 GLN C C 1
ATOM 5866 O O . GLN C 2 216 ? 56.35043 4.74429 9.15432 1.000 86.94035 815 GLN C O 1
ATOM 5872 N N . ALA C 2 217 ? 54.95303 6.40092 8.57045 1.000 71.20521 816 ALA C N 1
ATOM 5873 C CA . ALA C 2 217 ? 53.79840 5.79692 9.21945 1.000 74.37816 816 ALA C CA 1
ATOM 5874 C C . ALA C 2 217 ? 52.88737 5.02803 8.27221 1.000 77.07853 816 ALA C C 1
ATOM 5875 O O . ALA C 2 217 ? 51.93039 4.40659 8.74448 1.000 75.76766 816 ALA C O 1
ATOM 5877 N N . ARG C 2 218 ? 53.15010 5.05763 6.96180 1.000 77.97492 817 ARG C N 1
ATOM 5878 C CA . ARG C 2 218 ? 52.33856 4.34714 5.96621 1.000 74.97699 817 ARG C CA 1
ATOM 5879 C C . ARG C 2 218 ? 50.85862 4.72536 6.03544 1.000 80.68873 817 ARG C C 1
ATOM 5880 O O . ARG C 2 218 ? 49.99424 3.93518 5.64815 1.000 83.98899 817 ARG C O 1
ATOM 5888 N N . ASP C 2 219 ? 50.54224 5.92752 6.51527 1.000 77.59539 818 ASP C N 1
ATOM 5889 C CA . ASP C 2 219 ? 49.15173 6.31940 6.70473 1.000 79.42288 818 ASP C CA 1
ATOM 5890 C C . ASP C 2 219 ? 49.07243 7.83986 6.79676 1.000 80.43654 818 ASP C C 1
ATOM 5891 O O . ASP C 2 219 ? 50.09362 8.52839 6.86339 1.000 75.54515 818 ASP C O 1
ATOM 5896 N N . TRP C 2 220 ? 47.83996 8.35776 6.79570 1.000 67.90514 819 TRP C N 1
ATOM 5897 C CA . TRP C 2 220 ? 47.63036 9.79889 6.88062 1.000 74.57281 819 TRP C CA 1
ATOM 5898 C C . TRP C 2 220 ? 47.96673 10.31602 8.28061 1.000 78.29440 819 TRP C C 1
ATOM 5899 O O . TRP C 2 220 ? 47.81827 9.58984 9.26903 1.000 79.44663 819 TRP C O 1
ATOM 5910 N N . PRO C 2 221 ? 48.40290 11.57814 8.39315 1.000 70.80913 820 PRO C N 1
ATOM 5911 C CA . PRO C 2 221 ? 48.72007 12.11955 9.72665 1.000 76.38853 820 PRO C CA 1
ATOM 5912 C C . PRO C 2 221 ? 47.48892 12.45003 10.56604 1.000 80.10125 820 PRO C C 1
ATOM 5913 O O . PRO C 2 221 ? 47.56845 12.39826 11.80562 1.000 78.87689 820 PRO C O 1
ATOM 5917 N N . LEU C 2 222 ? 46.35841 12.78528 9.95212 1.000 74.02571 821 LEU C N 1
ATOM 5918 C CA . LEU C 2 222 ? 45.14818 13.14345 10.67858 1.000 77.48406 821 LEU C CA 1
ATOM 5919 C C . LEU C 2 222 ? 44.09398 12.05281 10.54231 1.000 80.12870 821 LEU C C 1
ATOM 5920 O O . LEU C 2 222 ? 43.90853 11.48915 9.45726 1.000 80.15787 821 LEU C O 1
ATOM 5925 N N . LYS C 2 223 ? 43.40441 11.75502 11.64114 1.000 83.82418 822 LYS C N 1
ATOM 5926 C CA . LYS C 2 223 ? 42.31673 10.79129 11.56974 1.000 85.98819 822 LYS C CA 1
ATOM 5927 C C . LYS C 2 223 ? 41.21997 11.31657 10.65317 1.000 81.94332 822 LYS C C 1
ATOM 5928 O O . LYS C 2 223 ? 40.99596 12.52534 10.54097 1.000 86.04667 822 LYS C O 1
ATOM 5934 N N . ASN C 2 224 ? 40.55696 10.39791 9.96366 1.000 80.09293 823 ASN C N 1
ATOM 5935 C CA . ASN C 2 224 ? 39.41544 10.77473 9.14291 1.000 84.46223 823 ASN C CA 1
ATOM 5936 C C . ASN C 2 224 ? 38.30653 11.30769 10.04433 1.000 87.11746 823 ASN C C 1
ATOM 5937 O O . ASN C 2 224 ? 37.88661 10.63457 10.98992 1.000 80.16932 823 ASN C O 1
ATOM 5942 N N . GLN C 2 225 ? 37.84325 12.51989 9.75995 1.000 85.05158 824 GLN C N 1
ATOM 5943 C CA . GLN C 2 225 ? 36.92162 13.23241 10.63580 1.000 73.76583 824 GLN C CA 1
ATOM 5944 C C . GLN C 2 225 ? 36.19102 14.27275 9.79189 1.000 79.51768 824 GLN C C 1
ATOM 5945 O O . GLN C 2 225 ? 36.30098 14.27866 8.56484 1.000 84.35296 824 GLN C O 1
ATOM 5951 N N . ALA C 2 226 ? 35.42711 15.15099 10.43933 1.000 81.33178 825 ALA C N 1
ATOM 5952 C CA . ALA C 2 226 ? 34.71790 16.18889 9.69920 1.000 79.52857 825 ALA C CA 1
ATOM 5953 C C . ALA C 2 226 ? 35.70751 17.17765 9.09981 1.000 82.24294 825 ALA C C 1
ATOM 5954 O O . ALA C 2 226 ? 36.69651 17.54941 9.73680 1.000 79.48832 825 ALA C O 1
ATOM 5956 N N . ALA C 2 227 ? 35.43848 17.60719 7.86288 1.000 83.43113 826 ALA C N 1
ATOM 5957 C CA . ALA C 2 227 ? 36.35233 18.53463 7.20441 1.000 73.99993 826 ALA C CA 1
ATOM 5958 C C . ALA C 2 227 ? 36.52931 19.80762 8.01587 1.000 79.20205 826 ALA C C 1
ATOM 5959 O O . ALA C 2 227 ? 37.60653 20.41367 7.99125 1.000 82.55714 826 ALA C O 1
ATOM 5961 N N . GLU C 2 228 ? 35.49127 20.22165 8.74682 1.000 81.39730 827 GLU C N 1
ATOM 5962 C CA . GLU C 2 228 ? 35.60397 21.39748 9.60216 1.000 77.36031 827 GLU C CA 1
ATOM 5963 C C . GLU C 2 228 ? 36.66291 21.18754 10.67392 1.000 75.27467 827 GLU C C 1
ATOM 5964 O O . GLU C 2 228 ? 37.51446 22.05531 10.90400 1.000 77.49165 827 GLU C O 1
ATOM 5970 N N . ALA C 2 229 ? 36.60869 20.03998 11.35366 1.000 72.42904 828 ALA C N 1
ATOM 5971 C CA . ALA C 2 229 ? 37.59317 19.73151 12.38392 1.000 75.61611 828 ALA C CA 1
ATOM 5972 C C . ALA C 2 229 ? 38.99539 19.67017 11.79970 1.000 70.05633 828 ALA C C 1
ATOM 5973 O O . ALA C 2 229 ? 39.96326 20.09399 12.44214 1.000 67.73940 828 ALA C O 1
ATOM 5975 N N . SER C 2 230 ? 39.12886 19.12964 10.58784 1.000 66.36771 829 SER C N 1
ATOM 5976 C CA . SER C 2 230 ? 40.43481 19.12363 9.94108 1.000 68.29962 829 SER C CA 1
ATOM 5977 C C . SER C 2 230 ? 40.91953 20.54626 9.69224 1.000 75.13775 829 SER C C 1
ATOM 5978 O O . SER C 2 230 ? 42.09419 20.85843 9.92476 1.000 65.42794 829 SER C O 1
ATOM 5981 N N . ILE C 2 231 ? 40.01951 21.43632 9.25667 1.000 69.34412 830 ILE C N 1
ATOM 5982 C CA . ILE C 2 231 ? 40.43770 22.78909 8.89651 1.000 69.04525 830 ILE C CA 1
ATOM 5983 C C . ILE C 2 231 ? 40.98605 23.52318 10.10981 1.000 75.07273 830 ILE C C 1
ATOM 5984 O O . ILE C 2 231 ? 42.01924 24.19904 10.02872 1.000 78.75573 830 ILE C O 1
ATOM 5989 N N . TRP C 2 232 ? 40.31492 23.40023 11.25494 1.000 70.53828 831 TRP C N 1
ATOM 5990 C CA . TRP C 2 232 ? 40.79328 24.11223 12.43258 1.000 73.75586 831 TRP C CA 1
ATOM 5991 C C . TRP C 2 232 ? 42.07729 23.49417 12.96862 1.000 72.61935 831 TRP C C 1
ATOM 5992 O O . TRP C 2 232 ? 43.00962 24.21550 13.34046 1.000 71.50661 831 TRP C O 1
ATOM 6003 N N . GLN C 2 233 ? 42.14391 22.16312 13.02652 1.000 67.60212 832 GLN C N 1
ATOM 6004 C CA . GLN C 2 233 ? 43.34233 21.51763 13.55068 1.000 70.80697 832 GLN C CA 1
ATOM 6005 C C . GLN C 2 233 ? 44.56598 21.83833 12.70139 1.000 74.53395 832 GLN C C 1
ATOM 6006 O O . GLN C 2 233 ? 45.67989 21.93413 13.22997 1.000 73.40425 832 GLN C O 1
ATOM 6012 N N . ILE C 2 234 ? 44.37831 22.02281 11.39321 1.000 76.05899 833 ILE C N 1
ATOM 6013 C CA . ILE C 2 234 ? 45.48237 22.40851 10.51781 1.000 69.25390 833 ILE C CA 1
ATOM 6014 C C . ILE C 2 234 ? 45.73022 23.91082 10.59253 1.000 70.49766 833 ILE C C 1
ATOM 6015 O O . ILE C 2 234 ? 46.87538 24.36208 10.71057 1.000 75.95456 833 ILE C O 1
ATOM 6020 N N . GLY C 2 235 ? 44.66249 24.70854 10.51969 1.000 72.62581 834 GLY C N 1
ATOM 6021 C CA . GLY C 2 235 ? 44.82384 26.15266 10.53690 1.000 70.53382 834 GLY C CA 1
ATOM 6022 C C . GLY C 2 235 ? 45.35490 26.68890 11.85027 1.000 71.48477 834 GLY C C 1
ATOM 6023 O O . GLY C 2 235 ? 46.02301 27.72663 11.87399 1.000 74.98229 834 GLY C O 1
ATOM 6024 N N . SER C 2 236 ? 45.07848 25.99918 12.95451 1.000 72.36453 835 SER C N 1
ATOM 6025 C CA . SER C 2 236 ? 45.55372 26.44669 14.25606 1.000 72.69001 835 SER C CA 1
ATOM 6026 C C . SER C 2 236 ? 46.92043 25.88042 14.62044 1.000 77.93660 835 SER C C 1
ATOM 6027 O O . SER C 2 236 ? 47.49922 26.30916 15.62453 1.000 82.40695 835 SER C O 1
ATOM 6030 N N . GLY C 2 237 ? 47.44793 24.93936 13.83608 1.000 69.40095 836 GLY C N 1
ATOM 6031 C CA . GLY C 2 237 ? 48.70253 24.29301 14.13866 1.000 66.55354 836 GLY C CA 1
ATOM 6032 C C . GLY C 2 237 ? 48.66188 23.25621 15.24462 1.000 79.53540 836 GLY C C 1
ATOM 6033 O O . GLY C 2 237 ? 49.70265 22.65481 15.54049 1.000 85.88210 836 GLY C O 1
ATOM 6034 N N . GLU C 2 238 ? 47.50506 23.01624 15.86323 1.000 76.51820 837 GLU C N 1
ATOM 6035 C CA . GLU C 2 238 ? 47.45866 22.08947 16.98897 1.000 77.98391 837 GLU C CA 1
ATOM 6036 C C . GLU C 2 238 ? 47.46237 20.63305 16.53785 1.000 79.21664 837 GLU C C 1
ATOM 6037 O O . GLU C 2 238 ? 47.98890 19.76890 17.24929 1.000 86.43869 837 GLU C O 1
ATOM 6043 N N . GLY C 2 239 ? 46.88467 20.34131 15.37428 1.000 73.20722 838 GLY C N 1
ATOM 6044 C CA . GLY C 2 239 ? 46.86344 18.98695 14.85236 1.000 73.74688 838 GLY C CA 1
ATOM 6045 C C . GLY C 2 239 ? 48.24230 18.38904 14.65369 1.000 82.68939 838 GLY C C 1
ATOM 6046 O O . GLY C 2 239 ? 48.56938 17.35634 15.24860 1.000 85.23020 838 GLY C O 1
ATOM 6047 N N . MET C 2 240 ? 49.05917 19.03671 13.82257 1.000 82.47959 839 MET C N 1
ATOM 6048 C CA . MET C 2 240 ? 50.42709 18.57799 13.59272 1.000 75.21868 839 MET C CA 1
ATOM 6049 C C . MET C 2 240 ? 51.24019 18.50920 14.88195 1.000 81.55697 839 MET C C 1
ATOM 6050 O O . MET C 2 240 ? 52.16133 17.69071 14.98565 1.000 86.04576 839 MET C O 1
ATOM 6055 N N . LYS C 2 241 ? 50.94258 19.36530 15.86159 1.000 75.65307 840 LYS C N 1
ATOM 6056 C CA . LYS C 2 241 ? 51.64691 19.28096 17.13830 1.000 81.25723 840 LYS C CA 1
ATOM 6057 C C . LYS C 2 241 ? 51.31021 17.98256 17.85451 1.000 89.30897 840 LYS C C 1
ATOM 6058 O O . LYS C 2 241 ? 52.19662 17.30360 18.38391 1.000 93.60941 840 LYS C O 1
ATOM 6064 N N . ARG C 2 242 ? 50.02514 17.62157 17.88535 1.000 87.21718 841 ARG C N 1
ATOM 6065 C CA . ARG C 2 242 ? 49.63698 16.36832 18.52085 1.000 89.24721 841 ARG C CA 1
ATOM 6066 C C . ARG C 2 242 ? 50.26428 15.17764 17.80941 1.000 91.23715 841 ARG C C 1
ATOM 6067 O O . ARG C 2 242 ? 50.66895 14.20372 18.45414 1.000 105.20775 841 ARG C O 1
ATOM 6069 N N . VAL C 2 243 ? 50.36432 15.24216 16.48082 1.000 88.71833 842 VAL C N 1
ATOM 6070 C CA . VAL C 2 243 ? 50.97006 14.14929 15.72399 1.000 93.22998 842 VAL C CA 1
ATOM 6071 C C . VAL C 2 243 ? 52.43684 13.99601 16.10152 1.000 100.52655 842 VAL C C 1
ATOM 6072 O O . VAL C 2 243 ? 52.89823 12.90059 16.44326 1.000 103.18914 842 VAL C O 1
ATOM 6076 N N . LEU C 2 244 ? 53.18746 15.10142 16.05499 1.000 91.96803 843 LEU C N 1
ATOM 6077 C CA . LEU C 2 244 ? 54.60804 15.08077 16.38940 1.000 95.60114 843 LEU C CA 1
ATOM 6078 C C . LEU C 2 244 ? 54.85604 14.68643 17.83858 1.000 104.28720 843 LEU C C 1
ATOM 6079 O O . LEU C 2 244 ? 55.95028 14.21053 18.16411 1.000 108.94082 843 LEU C O 1
ATOM 6084 N N . THR C 2 245 ? 53.86672 14.87194 18.71093 1.000 105.29719 844 THR C N 1
ATOM 6085 C CA . THR C 2 245 ? 53.97210 14.46938 20.10843 1.000 103.80483 844 THR C CA 1
ATOM 6086 C C . THR C 2 245 ? 53.56944 13.00902 20.30134 1.000 109.23388 844 THR C C 1
ATOM 6087 O O . THR C 2 245 ? 54.34902 12.20920 20.82826 1.000 117.69277 844 THR C O 1
ATOM 6091 N N . SER C 2 246 ? 52.35809 12.64694 19.87012 1.000 109.66773 845 SER C N 1
ATOM 6092 C CA . SER C 2 24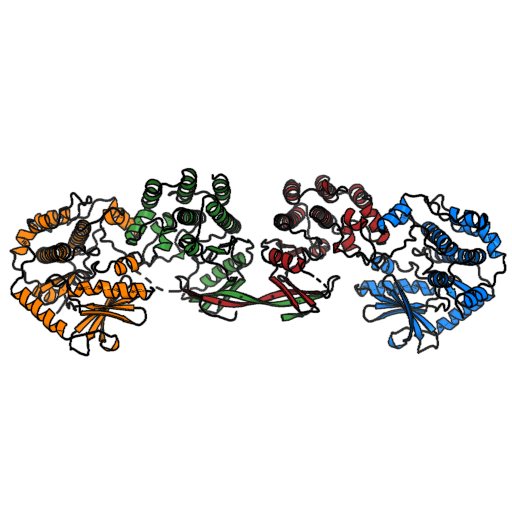6 ? 51.86128 11.29284 20.10557 1.000 113.09611 845 SER C CA 1
ATOM 6093 C C . SER C 2 246 ? 52.66231 10.26136 19.31784 1.000 115.52983 845 SER C C 1
ATOM 6094 O O . SER C 2 246 ? 53.11199 9.25443 19.87534 1.000 125.62851 845 SER C O 1
ATOM 6097 N N . VAL C 2 247 ? 52.83979 10.48656 18.01721 1.000 130.37822 846 VAL C N 1
ATOM 6098 C CA . VAL C 2 247 ? 53.56525 9.53206 17.18648 1.000 136.61481 846 VAL C CA 1
ATOM 6099 C C . VAL C 2 247 ? 55.04753 9.59863 17.53142 1.000 129.80019 846 VAL C C 1
ATOM 6100 O O . VAL C 2 247 ? 55.66664 10.66724 17.46854 1.000 129.73236 846 VAL C O 1
ATOM 6104 N N . SER C 2 248 ? 55.62296 8.45589 17.90330 1.000 115.44757 847 SER C N 1
ATOM 6105 C CA . SER C 2 248 ? 57.02067 8.37545 18.32277 1.000 112.23108 847 SER C CA 1
ATOM 6106 C C . SER C 2 248 ? 57.84588 7.76280 17.19325 1.000 107.69697 847 SER C C 1
ATOM 6107 O O . SER C 2 248 ? 57.92370 6.53829 17.06051 1.000 105.62442 847 SER C O 1
ATOM 6110 N N . LEU C 2 249 ? 58.46906 8.61472 16.38976 1.000 106.01032 848 LEU C N 1
ATOM 6111 C CA . LEU C 2 249 ? 59.43556 8.19560 15.39150 1.000 105.29699 848 LEU C CA 1
ATOM 6112 C C . LEU C 2 249 ? 60.83613 8.57129 15.87615 1.000 107.11726 848 LEU C C 1
ATOM 6113 O O . LEU C 2 249 ? 61.00574 9.07884 16.99300 1.000 103.54204 848 LEU C O 1
ATOM 6118 N N . GLY C 2 250 ? 61.84133 8.32717 15.03525 1.000 105.56384 849 GLY C N 1
ATOM 6119 C CA . GLY C 2 250 ? 63.20095 8.70250 15.38615 1.000 98.68008 849 GLY C CA 1
ATOM 6120 C C . GLY C 2 250 ? 63.31537 10.19870 15.61204 1.000 104.21464 849 GLY C C 1
ATOM 6121 O O . GLY C 2 250 ? 62.61592 10.99650 14.98578 1.000 105.51979 849 GLY C O 1
ATOM 6122 N N . LYS C 2 251 ? 64.16342 10.57665 16.56758 1.000 92.23821 850 LYS C N 1
ATOM 6123 C CA . LYS C 2 251 ? 64.32136 11.99112 16.88328 1.000 95.17799 850 LYS C CA 1
ATOM 6124 C C . LYS C 2 251 ? 64.77848 12.77891 15.65752 1.000 98.74868 850 LYS C C 1
ATOM 6125 O O . LYS C 2 251 ? 64.22651 13.84417 15.35395 1.000 92.83946 850 LYS C O 1
ATOM 6131 N N . GLU C 2 252 ? 65.75927 12.25083 14.91799 1.000 94.57944 851 GLU C N 1
ATOM 6132 C CA . GLU C 2 252 ? 66.19776 12.90202 13.68632 1.000 89.90609 851 GLU C CA 1
ATOM 6133 C C . GLU C 2 252 ? 65.10276 12.88775 12.62325 1.000 85.31135 851 GLU C C 1
ATOM 6134 O O . GLU C 2 252 ? 64.94569 13.86183 11.87727 1.000 76.87883 851 GLU C O 1
ATOM 6140 N N . VAL C 2 253 ? 64.34712 11.78874 12.52782 1.000 84.88446 852 VAL C N 1
ATOM 6141 C CA . VAL C 2 253 ? 63.23150 11.72501 11.58498 1.000 79.95693 852 VAL C CA 1
ATOM 6142 C C . VAL C 2 253 ? 62.17442 12.74851 11.95317 1.000 83.85617 852 VAL C C 1
ATOM 6143 O O . VAL C 2 253 ? 61.59480 13.40892 11.08373 1.000 78.10692 852 VAL C O 1
ATOM 6147 N N . SER C 2 254 ? 61.90598 12.89319 13.25021 1.000 88.00231 853 SER C N 1
ATOM 6148 C CA . SER C 2 254 ? 60.90126 13.84656 13.69261 1.000 83.59138 853 SER C CA 1
ATOM 6149 C C . SER C 2 254 ? 61.33189 15.28692 13.42971 1.000 83.05328 853 SER C C 1
ATOM 6150 O O . SER C 2 254 ? 60.48408 16.13413 13.13424 1.000 81.59266 853 SER C O 1
ATOM 6153 N N . GLU C 2 255 ? 62.63253 15.58536 13.51763 1.000 89.33582 854 GLU C N 1
ATOM 6154 C CA . GLU C 2 255 ? 63.09389 16.95656 13.29914 1.000 88.68121 854 GLU C CA 1
ATOM 6155 C C . GLU C 2 255 ? 62.77777 17.42891 11.88397 1.000 81.59895 854 GLU C C 1
ATOM 6156 O O . GLU C 2 255 ? 62.25280 18.53115 11.68660 1.000 84.92417 854 GLU C O 1
ATOM 6162 N N . ILE C 2 256 ? 63.10247 16.60733 10.88389 1.000 78.68874 855 ILE C N 1
ATOM 6163 C CA . ILE C 2 256 ? 62.74788 16.91958 9.50191 1.000 76.39234 855 ILE C CA 1
ATOM 6164 C C . ILE C 2 256 ? 61.25559 17.19261 9.38845 1.000 79.93619 855 ILE C C 1
ATOM 6165 O O . ILE C 2 256 ? 60.82625 18.12519 8.69594 1.000 73.94680 855 ILE C O 1
ATOM 6170 N N . LEU C 2 257 ? 60.44713 16.40162 10.09820 1.000 78.85315 856 LEU C N 1
ATOM 6171 C CA . LEU C 2 257 ? 58.99994 16.56017 10.04964 1.000 67.65955 856 LEU C CA 1
ATOM 6172 C C . LEU C 2 257 ? 58.57043 17.89464 10.63674 1.000 76.19331 856 LEU C C 1
ATOM 6173 O O . LEU C 2 257 ? 57.70591 18.58392 10.08571 1.000 79.83762 856 LEU C O 1
ATOM 6178 N N . SER C 2 258 ? 59.14310 18.27165 11.77632 1.000 79.90025 857 SER C N 1
ATOM 6179 C CA . SER C 2 258 ? 58.70098 19.51483 12.38627 1.000 74.80871 857 SER C CA 1
ATOM 6180 C C . SER C 2 258 ? 59.21378 20.72254 11.61161 1.000 75.10141 857 SER C C 1
ATOM 6181 O O . SER C 2 258 ? 58.60757 21.79884 11.66962 1.000 86.22595 857 SER C O 1
ATOM 6184 N N . ALA C 2 259 ? 60.31417 20.56870 10.87444 1.000 70.38354 858 ALA C N 1
ATOM 6185 C CA . ALA C 2 259 ? 60.80569 21.67532 10.06094 1.000 67.48548 858 ALA C CA 1
ATOM 6186 C C . ALA C 2 259 ? 59.88106 21.93517 8.87960 1.000 68.97092 858 ALA C C 1
ATOM 6187 O O . ALA C 2 259 ? 59.51979 23.08452 8.60219 1.000 70.34236 858 ALA C O 1
ATOM 6189 N N . CYS C 2 260 ? 59.48060 20.87460 8.17420 1.000 71.03758 859 CYS C N 1
ATOM 6190 C CA . CYS C 2 260 ? 58.61075 21.04271 7.01675 1.000 67.05528 859 CYS C CA 1
ATOM 6191 C C . CYS C 2 260 ? 57.22156 21.51427 7.42148 1.000 68.36302 859 CYS C C 1
ATOM 6192 O O . CYS C 2 260 ? 56.59605 22.29479 6.69539 1.000 69.13816 859 CYS C O 1
ATOM 6195 N N . TRP C 2 261 ? 56.73855 21.07863 8.58404 1.000 69.39610 860 TRP C N 1
ATOM 6196 C CA . TRP C 2 261 ? 55.40270 21.40163 9.06297 1.000 69.00889 860 TRP C CA 1
ATOM 6197 C C . TRP C 2 261 ? 55.35658 22.66841 9.90374 1.000 69.70742 860 TRP C C 1
ATOM 6198 O O . TRP C 2 261 ? 54.36157 22.89093 10.60258 1.000 76.32534 860 TRP C O 1
ATOM 6209 N N . ALA C 2 262 ? 56.40015 23.49425 9.86255 1.000 63.44956 861 ALA C N 1
ATOM 6210 C CA . ALA C 2 262 ? 56.47679 24.64769 10.75099 1.000 69.07167 861 ALA C CA 1
ATOM 6211 C C . ALA C 2 262 ? 55.28582 25.57363 10.53868 1.000 73.75044 861 ALA C C 1
ATOM 6212 O O . ALA C 2 262 ? 54.92506 25.89288 9.40177 1.000 71.62721 861 ALA C O 1
ATOM 6214 N N . PHE C 2 263 ? 54.66080 25.98717 11.64317 1.000 72.09794 862 PHE C N 1
ATOM 6215 C CA . PHE C 2 263 ? 53.47565 26.83336 11.55092 1.000 68.57028 862 PHE C CA 1
ATOM 6216 C C . PHE C 2 263 ? 53.78663 28.11370 10.79334 1.000 74.11378 862 PHE C C 1
ATOM 6217 O O . PHE C 2 263 ? 53.09537 28.46857 9.83219 1.000 82.68711 862 PHE C O 1
ATOM 6225 N N . ASP C 2 264 ? 54.83026 28.81658 11.21258 1.000 72.11591 863 ASP C N 1
ATOM 6226 C CA . ASP C 2 264 ? 55.32848 29.95665 10.46258 1.000 68.46924 863 ASP C CA 1
ATOM 6227 C C . ASP C 2 264 ? 55.95322 29.45443 9.17008 1.000 78.12775 863 ASP C C 1
ATOM 6228 O O . ASP C 2 264 ? 56.96085 28.73947 9.19954 1.000 76.59865 863 ASP C O 1
ATOM 6233 N N . LEU C 2 265 ? 55.36019 29.82020 8.03076 1.000 77.50400 864 LEU C N 1
ATOM 6234 C CA . LEU C 2 265 ? 55.88543 29.32594 6.76420 1.000 72.91506 864 LEU C CA 1
ATOM 6235 C C . LEU C 2 265 ? 57.31816 29.78711 6.54276 1.000 77.07209 864 LEU C C 1
ATOM 6236 O O . LEU C 2 265 ? 58.09840 29.09463 5.87997 1.000 72.88699 864 LEU C O 1
ATOM 6241 N N . GLN C 2 266 ? 57.68725 30.94007 7.10251 1.000 76.35982 865 GLN C N 1
ATOM 6242 C CA . GLN C 2 266 ? 59.03887 31.44996 6.92512 1.000 81.56906 865 GLN C CA 1
ATOM 6243 C C . GLN C 2 266 ? 60.08035 30.61233 7.65811 1.000 82.57753 865 GLN C C 1
ATOM 6244 O O . GLN C 2 266 ? 61.27451 30.74688 7.36967 1.000 88.07320 865 GLN C O 1
ATOM 6250 N N . GLU C 2 267 ? 59.66592 29.75758 8.59431 1.000 72.15666 866 GLU C N 1
ATOM 6251 C CA . GLU C 2 267 ? 60.59979 28.88670 9.29770 1.000 69.09090 866 GLU C CA 1
ATOM 6252 C C . GLU C 2 267 ? 60.77950 27.53833 8.61590 1.000 70.40789 866 GLU C C 1
ATOM 6253 O O . GLU C 2 267 ? 61.64484 26.76074 9.03090 1.000 74.62462 866 GLU C O 1
ATOM 6259 N N . ARG C 2 268 ? 59.98258 27.23655 7.60075 1.000 74.05132 867 ARG C N 1
ATOM 6260 C CA . ARG C 2 268 ? 60.16206 25.99149 6.87811 1.000 66.79581 867 ARG C CA 1
ATOM 6261 C C . ARG C 2 268 ? 61.40655 26.08356 6.00113 1.000 67.32140 867 ARG C C 1
ATOM 6262 O O . ARG C 2 268 ? 61.64648 27.11869 5.37064 1.000 66.61354 867 ARG C O 1
ATOM 6270 N N . PRO C 2 269 ? 62.22242 25.03493 5.95326 1.000 67.08764 868 PRO C N 1
ATOM 6271 C CA . PRO C 2 269 ? 63.44606 25.09025 5.15159 1.000 63.21719 868 PRO C CA 1
ATOM 6272 C C . PRO C 2 269 ? 63.13013 25.08682 3.66442 1.000 62.89315 868 PRO C C 1
ATOM 6273 O O . PRO C 2 269 ? 61.99884 24.86037 3.23105 1.000 56.66580 868 PRO C O 1
ATOM 6277 N N . SER C 2 270 ? 64.16018 25.37026 2.87746 1.000 63.13375 869 SER C N 1
ATOM 6278 C CA . SER C 2 270 ? 64.08173 25.17126 1.44371 1.000 60.23090 869 SER C CA 1
ATOM 6279 C C . SER C 2 270 ? 64.34174 23.70965 1.11262 1.000 67.65960 869 SER C C 1
ATOM 6280 O O . SER C 2 270 ? 64.79077 22.92556 1.95245 1.000 73.06049 869 SER C O 1
ATOM 6283 N N . PHE C 2 271 ? 64.10160 23.34586 -0.14593 1.000 63.58021 870 PHE C N 1
ATOM 6284 C CA . PHE C 2 271 ? 64.42930 21.98381 -0.54515 1.000 63.74399 870 PHE C CA 1
ATOM 6285 C C . PHE C 2 271 ? 65.93690 21.76113 -0.62172 1.000 69.63287 870 PHE C C 1
ATOM 6286 O O . PHE C 2 271 ? 66.41119 20.66579 -0.30173 1.000 63.52369 870 PHE C O 1
ATOM 6294 N N . SER C 2 272 ? 66.71651 22.77152 -1.01101 1.000 74.19772 871 SER C N 1
ATOM 6295 C CA . SER C 2 272 ? 68.16186 22.56441 -1.03235 1.000 75.48985 871 SER C CA 1
ATOM 6296 C C . SER C 2 272 ? 68.69098 22.32400 0.37636 1.000 77.49489 871 SER C C 1
ATOM 6297 O O . SER C 2 272 ? 69.59912 21.50949 0.57723 1.000 82.14966 871 SER C O 1
ATOM 6300 N N . LEU C 2 273 ? 68.11215 23.00194 1.37131 1.000 68.96215 872 LEU C N 1
ATOM 6301 C CA . LEU C 2 273 ? 68.46417 22.71125 2.75756 1.000 73.69858 872 LEU C CA 1
ATOM 6302 C C . LEU C 2 273 ? 67.93133 21.35572 3.21403 1.000 73.19357 872 LEU C C 1
ATOM 6303 O O . LEU C 2 273 ? 68.59360 20.67186 4.00120 1.000 67.97123 872 LEU C O 1
ATOM 6308 N N . LEU C 2 274 ? 66.74403 20.95216 2.74659 1.000 69.98780 873 LEU C N 1
ATOM 6309 C CA . LEU C 2 274 ? 66.21044 19.64579 3.12557 1.000 70.01091 873 LEU C CA 1
ATOM 6310 C C . LEU C 2 274 ? 67.11314 18.51614 2.65635 1.000 72.89013 873 LEU C C 1
ATOM 6311 O O . LEU C 2 274 ? 67.22399 17.48617 3.33316 1.000 68.41673 873 LEU C O 1
ATOM 6316 N N . MET C 2 275 ? 67.74964 18.68165 1.49389 1.000 77.03732 874 MET C N 1
ATOM 6317 C CA . MET C 2 275 ? 68.63931 17.64039 0.99246 1.000 75.85691 874 MET C CA 1
ATOM 6318 C C . MET C 2 275 ? 69.72778 17.32585 2.00611 1.000 73.09978 874 MET C C 1
ATOM 6319 O O . MET C 2 275 ? 70.02726 16.15503 2.26373 1.000 80.11780 874 MET C O 1
ATOM 6324 N N . ASP C 2 276 ? 70.31293 18.35943 2.61151 1.000 73.57262 875 ASP C N 1
ATOM 6325 C CA . ASP C 2 276 ? 71.35263 18.13350 3.60669 1.000 72.26289 875 ASP C CA 1
ATOM 6326 C C . ASP C 2 276 ? 70.77684 17.50690 4.87218 1.000 75.09625 875 ASP C C 1
ATOM 6327 O O . ASP C 2 276 ? 71.36295 16.56817 5.42432 1.000 67.59052 875 ASP C O 1
ATOM 6332 N N . MET C 2 277 ? 69.62397 18.00569 5.33860 1.000 76.17667 876 MET C N 1
ATOM 6333 C CA . MET C 2 277 ? 68.98415 17.44165 6.52621 1.000 68.19139 876 MET C CA 1
ATOM 6334 C C . MET C 2 277 ? 68.72345 15.95170 6.35400 1.000 77.49528 876 MET C C 1
ATOM 6335 O O . MET C 2 277 ? 68.96566 15.15394 7.26858 1.000 75.95486 876 MET C O 1
ATOM 6340 N N . LEU C 2 278 ? 68.21168 15.56088 5.18483 1.000 78.61538 877 LEU C N 1
ATOM 6341 C CA . LEU C 2 278 ? 67.97562 14.14740 4.91228 1.000 79.35682 877 LEU C CA 1
ATOM 6342 C C . LEU C 2 278 ? 69.28643 13.38001 4.85499 1.000 84.00855 877 LEU C C 1
ATOM 6343 O O . LEU C 2 278 ? 69.37315 12.25030 5.34934 1.000 85.17702 877 LEU C O 1
ATOM 6348 N N . GLU C 2 279 ? 70.31941 13.98456 4.26666 1.000 92.76883 878 GLU C N 1
ATOM 6349 C CA . GLU C 2 279 ? 71.56731 13.26794 4.06289 1.000 91.68824 878 GLU C CA 1
ATOM 6350 C C . GLU C 2 279 ? 72.22471 12.89236 5.38094 1.000 92.48954 878 GLU C C 1
ATOM 6351 O O . GLU C 2 279 ? 72.91262 11.86748 5.46195 1.000 99.85721 878 GLU C O 1
ATOM 6357 N N . LYS C 2 280 ? 72.01841 13.68867 6.43194 1.000 87.02793 879 LYS C N 1
ATOM 6358 C CA . LYS C 2 280 ? 72.64766 13.44142 7.72181 1.000 91.01043 879 LYS C CA 1
ATOM 6359 C C . LYS C 2 280 ? 71.73690 12.65777 8.66773 1.000 95.51710 879 LYS C C 1
ATOM 6360 O O . LYS C 2 280 ? 71.78912 12.85991 9.89108 1.000 100.39976 879 LYS C O 1
ATOM 6362 N N . LEU C 2 281 ? 70.90119 11.76480 8.13139 1.000 94.39261 880 LEU C N 1
ATOM 6363 C CA . LEU C 2 281 ? 70.08471 10.87316 8.94410 1.000 84.58051 880 LEU C CA 1
ATOM 6364 C C . LEU C 2 281 ? 70.84538 9.59457 9.26689 1.000 93.73245 880 LEU C C 1
ATOM 6365 O O . LEU C 2 281 ? 71.81863 9.24762 8.58769 1.000 101.54265 880 LEU C O 1
ATOM 6370 N N . PRO C 2 282 ? 70.42502 8.86554 10.30985 1.000 95.15393 881 PRO C N 1
ATOM 6371 C CA . PRO C 2 282 ? 70.97246 7.53814 10.59566 1.000 96.97643 881 PRO C CA 1
ATOM 6372 C C . PRO C 2 282 ? 70.77680 6.54905 9.44637 1.000 100.49417 881 PRO C C 1
ATOM 6373 O O . PRO C 2 282 ? 71.69246 5.77911 9.14074 1.000 114.92867 881 PRO C O 1
ATOM 6377 N N . VAL D 2 14 ? 48.42708 12.77239 -30.80901 1.000 138.50446 613 VAL D N 1
ATOM 6378 C CA . VAL D 2 14 ? 47.49222 13.14226 -29.75477 1.000 138.27706 613 VAL D CA 1
ATOM 6379 C C . VAL D 2 14 ? 46.30694 12.16687 -29.73295 1.000 140.06813 613 VAL D C 1
ATOM 6380 O O . VAL D 2 14 ? 45.27174 12.43625 -29.11820 1.000 142.10081 613 VAL D O 1
ATOM 6384 N N . GLU D 2 15 ? 46.48121 11.01821 -30.38867 1.000 137.33786 614 GLU D N 1
ATOM 6385 C CA . GLU D 2 15 ? 45.44376 9.99203 -30.41464 1.000 133.45807 614 GLU D CA 1
ATOM 6386 C C . GLU D 2 15 ? 45.08173 9.55266 -28.99998 1.000 127.79522 614 GLU D C 1
ATOM 6387 O O . GLU D 2 15 ? 45.95997 9.25072 -28.18711 1.000 133.44408 614 GLU D O 1
ATOM 6389 N N . LEU D 2 16 ? 43.78247 9.50971 -28.71065 1.000 125.54588 615 LEU D N 1
ATOM 6390 C CA . LEU D 2 16 ? 43.31486 9.19484 -27.36842 1.000 124.86655 615 LEU D CA 1
ATOM 6391 C C . LEU D 2 16 ? 43.54414 7.71686 -27.05049 1.000 125.19373 615 LEU D C 1
ATOM 6392 O O . LEU D 2 16 ? 44.06064 6.94268 -27.86161 1.000 134.32502 615 LEU D O 1
ATOM 6394 N N . GLY D 2 17 ? 43.15398 7.32758 -25.84315 1.000 119.09498 616 GLY D N 1
ATOM 6395 C CA . GLY D 2 17 ? 43.28340 5.95477 -25.41630 1.000 119.28696 616 GLY D CA 1
ATOM 6396 C C . GLY D 2 17 ? 42.39503 5.67548 -24.22591 1.000 128.19736 616 GLY D C 1
ATOM 6397 O O . GLY D 2 17 ? 41.53411 6.48116 -23.86471 1.000 127.67930 616 GLY D O 1
ATOM 6398 N N . GLU D 2 18 ? 42.61928 4.51755 -23.61582 1.000 126.39539 617 GLU D N 1
ATOM 6399 C CA . GLU D 2 18 ? 41.76383 4.08440 -22.52324 1.000 125.33854 617 GLU D CA 1
ATOM 6400 C C . GLU D 2 18 ? 41.96135 4.98542 -21.30743 1.000 129.28100 617 GLU D C 1
ATOM 6401 O O . GLU D 2 18 ? 43.09440 5.34367 -20.97546 1.000 127.93108 617 GLU D O 1
ATOM 6403 N N . PRO D 2 19 ? 40.88264 5.38204 -20.63650 1.000 137.10693 618 PRO D N 1
ATOM 6404 C CA . PRO D 2 19 ? 41.03555 6.13903 -19.38958 1.000 139.55666 618 PRO D CA 1
ATOM 6405 C C . PRO D 2 19 ? 41.69680 5.29207 -18.31208 1.000 145.26248 618 PRO D C 1
ATOM 6406 O O . PRO D 2 19 ? 41.36086 4.11986 -18.12171 1.000 144.67552 618 PRO D O 1
ATOM 6410 N N . ILE D 2 20 ? 42.64833 5.90134 -17.60862 1.000 127.68703 619 ILE D N 1
ATOM 6411 C CA . ILE D 2 20 ? 43.38006 5.22309 -16.54054 1.000 118.76641 619 ILE D CA 1
ATOM 6412 C C . ILE D 2 20 ? 42.69457 5.40951 -15.19109 1.000 113.02027 619 ILE D C 1
ATOM 6413 O O . ILE D 2 20 ? 42.46448 4.44291 -14.45940 1.000 118.14140 619 ILE D O 1
ATOM 6415 N N . GLY D 2 21 ? 42.36849 6.64864 -14.83167 1.000 104.01233 620 GLY D N 1
ATOM 6416 C CA . GLY D 2 21 ? 41.70234 6.92018 -13.57256 1.000 99.15791 620 GLY D CA 1
ATOM 6417 C C . GLY D 2 21 ? 41.01223 8.26514 -13.62741 1.000 114.63487 620 GLY D C 1
ATOM 6418 O O . GLY D 2 21 ? 41.11919 9.00232 -14.61017 1.000 117.14328 620 GLY D O 1
ATOM 6419 N N . GLN D 2 22 ? 40.29300 8.58188 -12.54968 1.000 116.02367 621 GLN D N 1
ATOM 6420 C CA . GLN D 2 22 ? 39.58025 9.84816 -12.43079 1.000 117.80793 621 GLN D CA 1
ATOM 6421 C C . GLN D 2 22 ? 40.00505 10.55428 -11.14816 1.000 112.09273 621 GLN D C 1
ATOM 6422 O O . GLN D 2 22 ? 40.26477 9.90649 -10.12972 1.000 109.94847 621 GLN D O 1
ATOM 6428 N N . GLY D 2 23 ? 40.08705 11.88247 -11.20606 1.000 111.51162 622 GLY D N 1
ATOM 6429 C CA . GLY D 2 23 ? 40.39531 12.68089 -10.03625 1.000 106.51935 622 GLY D CA 1
ATOM 6430 C C . GLY D 2 23 ? 39.69910 14.02720 -10.05948 1.000 119.72789 622 GLY D C 1
ATOM 6431 O O . GLY D 2 23 ? 38.81818 14.25935 -10.89489 1.000 121.15070 622 GLY D O 1
ATOM 6432 N N . ARG D 2 24 ? 40.08488 14.92321 -9.14548 1.000 121.19081 623 ARG D N 1
ATOM 6433 C CA . ARG D 2 24 ? 39.51474 16.26701 -9.13584 1.000 121.25461 623 ARG D CA 1
ATOM 6434 C C . ARG D 2 24 ? 39.80949 17.01506 -10.43214 1.000 122.63878 623 ARG D C 1
ATOM 6435 O O . ARG D 2 24 ? 38.99563 17.82692 -10.88093 1.000 124.95919 623 ARG D O 1
ATOM 6437 N N . TRP D 2 25 ? 40.95303 16.74884 -11.05429 1.000 126.43076 624 TRP D N 1
ATOM 6438 C CA . TRP D 2 25 ? 41.36275 17.48083 -12.25322 1.000 130.55493 624 TRP D CA 1
ATOM 6439 C C . TRP D 2 25 ? 41.08426 16.64251 -13.50142 1.000 127.45539 624 TRP D C 1
ATOM 6440 O O . TRP D 2 25 ? 41.99107 16.07998 -14.13003 1.000 120.62130 624 TRP D O 1
ATOM 6451 N N . GLY D 2 26 ? 39.80923 16.57155 -13.85541 1.000 116.85819 625 GLY D N 1
ATOM 6452 C CA . GLY D 2 26 ? 39.40673 15.86349 -15.04588 1.000 109.02977 625 GLY D CA 1
ATOM 6453 C C . GLY D 2 26 ? 39.75329 14.38426 -15.02805 1.000 115.59920 625 GLY D C 1
ATOM 6454 O O . GLY D 2 26 ? 39.88658 13.73712 -13.97573 1.000 114.34212 625 GLY D O 1
ATOM 6455 N N . ARG D 2 27 ? 39.89328 13.84417 -16.22798 1.000 109.32490 626 ARG D N 1
ATOM 6456 C CA . ARG D 2 27 ? 40.21486 12.44761 -16.44950 1.000 111.38733 626 ARG D CA 1
ATOM 6457 C C . ARG D 2 27 ? 41.55059 12.34571 -17.16776 1.000 106.05518 626 ARG D C 1
ATOM 6458 O O . ARG D 2 27 ? 41.95056 13.24485 -17.91266 1.000 101.55721 626 ARG D O 1
ATOM 6460 N N . VAL D 2 28 ? 42.24776 11.24182 -16.91850 1.000 101.00525 627 VAL D N 1
ATOM 6461 C CA . VAL D 2 28 ? 43.53825 10.97212 -17.53403 1.000 108.53089 627 VAL D CA 1
ATOM 6462 C C . VAL D 2 28 ? 43.41435 9.70023 -18.35614 1.000 109.60474 627 VAL D C 1
ATOM 6463 O O . VAL D 2 28 ? 42.87809 8.69565 -17.87549 1.000 117.31232 627 VAL D O 1
ATOM 6467 N N . HIS D 2 29 ? 43.92386 9.73712 -19.58234 1.000 104.25724 628 HIS D N 1
ATOM 6468 C CA . HIS D 2 29 ? 43.84709 8.59651 -20.48006 1.000 116.34539 628 HIS D CA 1
ATOM 6469 C C . HIS D 2 29 ? 45.23643 8.23895 -20.99083 1.000 113.89991 628 HIS D C 1
ATOM 6470 O O . HIS D 2 29 ? 46.11669 9.09672 -21.10370 1.000 108.97840 628 HIS D O 1
ATOM 6477 N N . ARG D 2 30 ? 45.42925 6.95266 -21.27442 1.000 113.81133 629 ARG D N 1
ATOM 6478 C CA . ARG D 2 30 ? 46.56675 6.51674 -22.07434 1.000 114.57867 629 ARG D CA 1
ATOM 6479 C C . ARG D 2 30 ? 46.47550 7.12694 -23.47153 1.000 123.48263 629 ARG D C 1
ATOM 6480 O O . ARG D 2 30 ? 45.39016 7.45627 -23.95465 1.000 126.91556 629 ARG D O 1
ATOM 6488 N N . GLY D 2 31 ? 47.62016 7.29799 -24.12214 1.000 121.98903 630 GLY D N 1
ATOM 6489 C CA . GLY D 2 31 ? 47.58795 7.84664 -25.46333 1.000 121.40392 630 GLY D CA 1
ATOM 6490 C C . GLY D 2 31 ? 48.93109 7.77210 -26.15563 1.000 124.12460 630 GLY D C 1
ATOM 6491 O O . GLY D 2 31 ? 49.87690 7.15466 -25.66364 1.000 122.78895 630 GLY D O 1
ATOM 6492 N N . ARG D 2 32 ? 48.98815 8.41040 -27.32519 1.000 127.38949 631 ARG D N 1
ATOM 6493 C CA . ARG D 2 32 ? 50.20113 8.52717 -28.12111 1.000 129.13853 631 ARG D CA 1
ATOM 6494 C C . ARG D 2 32 ? 50.26890 9.93277 -28.70127 1.000 128.09678 631 ARG D C 1
ATOM 6495 O O . ARG D 2 32 ? 49.24235 10.59014 -28.88533 1.000 126.95321 631 ARG D O 1
ATOM 6503 N N . TRP D 2 33 ? 51.48639 10.39397 -28.98530 1.000 132.65807 632 TRP D N 1
ATOM 6504 C CA . TRP D 2 33 ? 51.69259 11.75564 -29.45881 1.000 136.30259 632 TRP D CA 1
ATOM 6505 C C . TRP D 2 33 ? 52.69132 11.76867 -30.60609 1.000 134.72572 632 TRP D C 1
ATOM 6506 O O . TRP D 2 33 ? 53.68197 11.03426 -30.58611 1.000 131.37459 632 TRP D O 1
ATOM 6517 N N . HIS D 2 34 ? 52.41964 12.60657 -31.60516 1.000 138.28320 633 HIS D N 1
ATOM 6518 C CA . HIS D 2 34 ? 53.31505 12.80760 -32.73974 1.000 139.37138 633 HIS D CA 1
ATOM 6519 C C . HIS D 2 34 ? 54.15989 14.04638 -32.45501 1.000 147.17563 633 HIS D C 1
ATOM 6520 O O . HIS D 2 34 ? 53.63171 15.16017 -32.37583 1.000 152.47646 633 HIS D O 1
ATOM 6522 N N . GLY D 2 35 ? 55.46456 13.85106 -32.29328 1.000 144.82935 634 GLY D N 1
ATOM 6523 C CA . GLY D 2 35 ? 56.36177 14.92205 -31.91124 1.000 141.15555 634 GLY D CA 1
ATOM 6524 C C . GLY D 2 35 ? 57.51069 15.08329 -32.88849 1.000 139.98097 634 GLY D C 1
ATOM 6525 O O . GLY D 2 35 ? 57.96507 14.11558 -33.50177 1.000 140.04596 634 GLY D O 1
ATOM 6526 N N . GLU D 2 36 ? 57.98663 16.32188 -33.01917 1.000 138.46968 635 GLU D N 1
ATOM 6527 C CA . GLU D 2 36 ? 59.11341 16.61843 -33.88945 1.000 139.76963 635 GLU D CA 1
ATOM 6528 C C . GLU D 2 36 ? 60.39217 16.03200 -33.30868 1.000 138.79164 635 GLU D C 1
ATOM 6529 O O . GLU D 2 36 ? 60.77382 16.34517 -32.17320 1.000 140.13139 635 GLU D O 1
ATOM 6531 N N . VAL D 2 37 ? 61.06569 15.17958 -34.08614 1.000 135.64282 636 VAL D N 1
ATOM 6532 C CA . VAL D 2 37 ? 62.27179 14.49145 -33.63308 1.000 127.29634 636 VAL D CA 1
ATOM 6533 C C . VAL D 2 37 ? 63.28468 14.42065 -34.76891 1.000 126.13927 636 VAL D C 1
ATOM 6534 O O . VAL D 2 37 ? 62.94994 14.58028 -35.94500 1.000 139.41122 636 VAL D O 1
ATOM 6538 N N . ALA D 2 38 ? 64.52873 14.13743 -34.40191 1.000 118.27182 637 ALA D N 1
ATOM 6539 C CA . ALA D 2 38 ? 65.59577 13.89336 -35.35885 1.000 113.15743 637 ALA D CA 1
ATOM 6540 C C . ALA D 2 38 ? 65.94525 12.40993 -35.35747 1.000 105.38519 637 ALA D C 1
ATOM 6541 O O . ALA D 2 38 ? 65.86021 11.74252 -34.32378 1.000 103.65369 637 ALA D O 1
ATOM 6543 N N . ILE D 2 39 ? 66.32509 11.89008 -36.52610 1.000 98.11401 638 ILE D N 1
ATOM 6544 C CA . ILE D 2 39 ? 66.61717 10.47010 -36.70053 1.000 101.59994 638 ILE D CA 1
ATOM 6545 C C . ILE D 2 39 ? 67.95424 10.33622 -37.41724 1.000 115.51654 638 ILE D C 1
ATOM 6546 O O . ILE D 2 39 ? 68.19576 11.01595 -38.42182 1.000 121.82638 638 ILE D O 1
ATOM 6551 N N . ARG D 2 40 ? 68.82492 9.47392 -36.89254 1.000 111.67715 639 ARG D N 1
ATOM 6552 C CA . ARG D 2 40 ? 70.11951 9.17591 -37.49516 1.000 112.43603 639 ARG D CA 1
ATOM 6553 C C . ARG D 2 40 ? 70.15225 7.70483 -37.88269 1.000 119.37787 639 ARG D C 1
ATOM 6554 O O . ARG D 2 40 ? 70.01088 6.82928 -37.02214 1.000 123.87934 639 ARG D O 1
ATOM 6562 N N . LEU D 2 41 ? 70.35361 7.43542 -39.16790 1.000 121.66490 640 LEU D N 1
ATOM 6563 C CA . LEU D 2 41 ? 70.35088 6.07748 -39.69084 1.000 125.19143 640 LEU D CA 1
ATOM 6564 C C . LEU D 2 41 ? 71.77752 5.57600 -39.86592 1.000 126.64273 640 LEU D C 1
ATOM 6565 O O . LEU D 2 41 ? 72.64835 6.30540 -40.34939 1.000 130.49933 640 LEU D O 1
ATOM 6570 N N . LEU D 2 42 ? 72.01042 4.32339 -39.47432 1.000 126.27141 641 LEU D N 1
ATOM 6571 C CA . LEU D 2 42 ? 73.34739 3.74296 -39.47240 1.000 122.16781 641 LEU D CA 1
ATOM 6572 C C . LEU D 2 42 ? 73.27265 2.28605 -39.90785 1.000 129.08977 641 LEU D C 1
ATOM 6573 O O . LEU D 2 42 ? 72.43093 1.53299 -39.40954 1.000 136.84290 641 LEU D O 1
ATOM 6578 N N . GLU D 2 43 ? 74.15189 1.88951 -40.82638 1.000 125.23500 642 GLU D N 1
ATOM 6579 C CA . GLU D 2 43 ? 74.24625 0.50930 -41.28165 1.000 122.07325 642 GLU D CA 1
ATOM 6580 C C . GLU D 2 43 ? 75.44933 -0.17743 -40.64115 1.000 123.52537 642 GLU D C 1
ATOM 6581 O O . GLU D 2 43 ? 76.48444 0.44731 -40.39411 1.000 119.70697 642 GLU D O 1
ATOM 6583 N N . MET D 2 44 ? 75.30332 -1.47413 -40.37337 1.000 122.28132 643 MET D N 1
ATOM 6584 C CA . MET D 2 44 ? 76.36443 -2.25457 -39.73464 1.000 124.10763 643 MET D CA 1
ATOM 6585 C C . MET D 2 44 ? 76.70129 -3.51380 -40.53512 1.000 127.09190 643 MET D C 1
ATOM 6586 O O . MET D 2 44 ? 77.68998 -4.19920 -40.25791 1.000 127.77850 643 MET D O 1
ATOM 6588 N N . LEU D 2 52 ? 77.17635 -4.67600 -30.39754 1.000 132.93345 651 LEU D N 1
ATOM 6589 C CA . LEU D 2 52 ? 75.74216 -4.72132 -30.65522 1.000 136.44522 651 LEU D CA 1
ATOM 6590 C C . LEU D 2 52 ? 74.96764 -4.84233 -29.34813 1.000 142.45692 651 LEU D C 1
ATOM 6591 O O . LEU D 2 52 ? 74.04588 -4.06742 -29.08981 1.000 147.11030 651 LEU D O 1
ATOM 6593 N N . LYS D 2 53 ? 75.34619 -5.82149 -28.52176 1.000 140.61704 652 LYS D N 1
ATOM 6594 C CA . LYS D 2 53 ? 74.72769 -5.94581 -27.20708 1.000 142.07370 652 LYS D CA 1
ATOM 6595 C C . LYS D 2 53 ? 75.02686 -4.73345 -26.33255 1.000 142.36091 652 LYS D C 1
ATOM 6596 O O . LYS D 2 53 ? 74.20297 -4.36080 -25.48724 1.000 136.87795 652 LYS D O 1
ATOM 6598 N N . LEU D 2 54 ? 76.19049 -4.10134 -26.52388 1.000 142.85795 653 LEU D N 1
ATOM 6599 C CA . LEU D 2 54 ? 76.50232 -2.87511 -25.79236 1.000 138.27838 653 LEU D CA 1
ATOM 6600 C C . LEU D 2 54 ? 75.53036 -1.75626 -26.13611 1.000 136.67863 653 LEU D C 1
ATOM 6601 O O . LEU D 2 54 ? 75.22840 -0.91187 -25.28376 1.000 132.95143 653 LEU D O 1
ATOM 6603 N N . PHE D 2 55 ? 75.04256 -1.72635 -27.37723 1.000 137.94603 654 PHE D N 1
ATOM 6604 C CA . PHE D 2 55 ? 74.03776 -0.73909 -27.75328 1.000 137.65135 654 PHE D CA 1
ATOM 6605 C C . PHE D 2 55 ? 72.79626 -0.88125 -26.88684 1.000 142.62771 654 PHE D C 1
ATOM 6606 O O . PHE D 2 55 ? 72.27838 0.10884 -26.36251 1.000 148.32522 654 PHE D O 1
ATOM 6608 N N . LYS D 2 56 ? 72.31327 -2.11451 -26.71342 1.000 136.24616 655 LYS D N 1
ATOM 6609 C CA . LYS D 2 56 ? 71.12564 -2.34005 -25.89564 1.000 130.32977 655 LYS D CA 1
ATOM 6610 C C . LYS D 2 56 ? 71.33911 -1.84899 -24.46634 1.000 131.24845 655 LYS D C 1
ATOM 6611 O O . LYS D 2 56 ? 70.46776 -1.18842 -23.88816 1.000 133.26943 655 LYS D O 1
ATOM 6613 N N . LYS D 2 57 ? 72.50420 -2.14672 -23.88410 1.000 127.59561 656 LYS D N 1
ATOM 6614 C CA . LYS D 2 57 ? 72.77821 -1.69941 -22.52078 1.000 125.40938 656 LYS D CA 1
ATOM 6615 C C . LYS D 2 57 ? 72.92501 -0.18279 -22.45115 1.000 129.14854 656 LYS D C 1
ATOM 6616 O O . LYS D 2 57 ? 72.48040 0.44513 -21.48249 1.000 127.62855 656 LYS D O 1
ATOM 6618 N N . GLU D 2 58 ? 73.53393 0.42411 -23.47211 1.000 124.61903 657 GLU D N 1
ATOM 6619 C CA . GLU D 2 58 ? 73.77728 1.86427 -23.44563 1.000 117.87554 657 GLU D CA 1
ATOM 6620 C C . GLU D 2 58 ? 72.48878 2.65387 -23.64870 1.000 122.80903 657 GLU D C 1
ATOM 6621 O O . GLU D 2 58 ? 72.20767 3.59558 -22.89856 1.000 123.53969 657 GLU D O 1
ATOM 6623 N N . VAL D 2 59 ? 71.69249 2.28852 -24.66168 1.000 126.99282 658 VAL D N 1
ATOM 6624 C CA . VAL D 2 59 ? 70.50710 3.07977 -24.99731 1.000 127.08231 658 VAL D CA 1
ATOM 6625 C C . VAL D 2 59 ? 69.51328 3.10610 -23.84469 1.000 128.23026 658 VAL D C 1
ATOM 6626 O O . VAL D 2 59 ? 68.77534 4.08502 -23.67918 1.000 134.73212 658 VAL D O 1
ATOM 6630 N N . MET D 2 60 ? 69.46401 2.04673 -23.03388 1.000 124.98064 659 MET D N 1
ATOM 6631 C CA . MET D 2 60 ? 68.60428 2.09228 -21.85613 1.000 127.75591 659 MET D CA 1
ATOM 6632 C C . MET D 2 60 ? 69.07808 3.16556 -20.88493 1.000 122.05388 659 MET D C 1
ATOM 6633 O O . MET D 2 60 ? 68.26288 3.88206 -20.29241 1.000 121.50951 659 MET D O 1
ATOM 6638 N N . ASN D 2 61 ? 70.39602 3.30585 -20.72485 1.000 116.16365 660 ASN D N 1
ATOM 6639 C CA . ASN D 2 61 ? 70.92772 4.35860 -19.86474 1.000 118.15545 660 ASN D CA 1
ATOM 6640 C C . ASN D 2 61 ? 70.78041 5.72777 -20.52231 1.000 115.61964 660 ASN D C 1
ATOM 6641 O O . ASN D 2 61 ? 70.54865 6.73028 -19.83650 1.000 118.52890 660 ASN D O 1
ATOM 6646 N N . TYR D 2 62 ? 70.87656 5.78528 -21.85423 1.000 111.17696 661 TYR D N 1
ATOM 6647 C CA . TYR D 2 62 ? 70.78722 7.06763 -22.54850 1.000 103.81590 661 TYR D CA 1
ATOM 6648 C C . TYR D 2 62 ? 69.36933 7.63059 -22.51201 1.000 103.92024 661 TYR D C 1
ATOM 6649 O O . TYR D 2 62 ? 69.18500 8.85139 -22.45098 1.000 101.99767 661 TYR D O 1
ATOM 6658 N N . ARG D 2 63 ? 68.35513 6.75925 -22.54702 1.000 110.07805 662 ARG D N 1
ATOM 6659 C CA . ARG D 2 63 ? 66.96612 7.21287 -22.53744 1.000 106.50090 662 ARG D CA 1
ATOM 6660 C C . ARG D 2 63 ? 66.55360 7.81390 -21.19869 1.000 106.19396 662 ARG D C 1
ATOM 6661 O O . ARG D 2 63 ? 65.62653 8.63101 -21.15985 1.000 105.91265 662 ARG D O 1
ATOM 6669 N N . GLN D 2 64 ? 67.22088 7.43846 -20.10970 1.000 102.54251 663 GLN D N 1
ATOM 6670 C CA . GLN D 2 64 ? 66.93402 7.99185 -18.79151 1.000 104.07902 663 GLN D CA 1
ATOM 6671 C C . GLN D 2 64 ? 67.60923 9.33490 -18.53741 1.000 103.91300 663 GLN D C 1
ATOM 6672 O O . GLN D 2 64 ? 67.40751 9.91048 -17.46174 1.000 106.56342 663 GLN D O 1
ATOM 6678 N N . THR D 2 65 ? 68.40321 9.84821 -19.47780 1.000 92.70265 664 THR D N 1
ATOM 6679 C CA . THR D 2 65 ? 69.10880 11.10544 -19.24802 1.000 88.04117 664 THR D CA 1
ATOM 6680 C C . THR D 2 65 ? 68.13309 12.27709 -19.28373 1.000 83.38861 664 THR D C 1
ATOM 6681 O O . THR D 2 65 ? 67.25486 12.34285 -20.14969 1.000 88.69890 664 THR D O 1
ATOM 6685 N N . ARG D 2 66 ? 68.28575 13.19874 -18.33380 1.000 76.94378 665 ARG D N 1
ATOM 6686 C CA . ARG D 2 66 ? 67.43066 14.37979 -18.22170 1.000 70.64790 665 ARG D CA 1
ATOM 6687 C C . ARG D 2 66 ? 68.31946 15.52549 -17.76173 1.000 73.83756 665 ARG D C 1
ATOM 6688 O O . ARG D 2 66 ? 68.84035 15.49864 -16.64338 1.000 71.54595 665 ARG D O 1
ATOM 6696 N N . HIS D 2 67 ? 68.48921 16.51986 -18.61917 1.000 77.55439 666 HIS D N 1
ATOM 6697 C CA . HIS D 2 67 ? 69.30313 17.67935 -18.31439 1.000 74.09364 666 HIS D CA 1
ATOM 6698 C C . HIS D 2 67 ? 69.02188 18.69217 -19.40471 1.000 77.82835 666 HIS D C 1
ATOM 6699 O O . HIS D 2 67 ? 69.00322 18.34184 -20.58745 1.000 82.33560 666 HIS D O 1
ATOM 6706 N N . GLU D 2 68 ? 68.78800 19.93389 -18.99881 1.000 82.12285 667 GLU D N 1
ATOM 6707 C CA . GLU D 2 68 ? 68.41653 20.94448 -19.97116 1.000 89.25388 667 GLU D CA 1
ATOM 6708 C C . GLU D 2 68 ? 69.59721 21.42738 -20.80449 1.000 89.71628 667 GLU D C 1
ATOM 6709 O O . GLU D 2 68 ? 69.40056 22.28959 -21.66769 1.000 93.59387 667 GLU D O 1
ATOM 6715 N N . ASN D 2 69 ? 70.79979 20.89395 -20.58596 1.000 80.14108 668 ASN D N 1
ATOM 6716 C CA . ASN D 2 69 ? 71.92403 21.10654 -21.48838 1.000 73.52239 668 ASN D CA 1
ATOM 6717 C C . ASN D 2 69 ? 72.28159 19.85169 -22.27480 1.000 75.11623 668 ASN D C 1
ATOM 6718 O O . ASN D 2 69 ? 73.33665 19.81196 -22.91771 1.000 76.89766 668 ASN D O 1
ATOM 6723 N N . VAL D 2 70 ? 71.43287 18.82491 -22.24129 1.000 71.41023 669 VAL D N 1
ATOM 6724 C CA . VAL D 2 70 ? 71.64441 17.58967 -22.99140 1.000 74.00112 669 VAL D CA 1
ATOM 6725 C C . VAL D 2 70 ? 70.40232 17.31750 -23.82454 1.000 74.08919 669 VAL D C 1
ATOM 6726 O O . VAL D 2 70 ? 69.27626 17.45245 -23.33547 1.000 82.61100 669 VAL D O 1
ATOM 6730 N N . VAL D 2 71 ? 70.60709 16.93822 -25.08712 1.000 72.53047 670 VAL D N 1
ATOM 6731 C CA . VAL D 2 71 ? 69.48452 16.65897 -25.97020 1.000 77.65940 670 VAL D CA 1
ATOM 6732 C C . VAL D 2 71 ? 68.71171 15.44903 -25.44909 1.000 79.50806 670 VAL D C 1
ATOM 6733 O O . VAL D 2 71 ? 69.27534 14.53851 -24.82726 1.000 75.05807 670 VAL D O 1
ATOM 6737 N N . LEU D 2 72 ? 67.39515 15.46315 -25.65692 1.000 78.51062 671 LEU D N 1
ATOM 6738 C CA . LEU D 2 72 ? 66.55958 14.35259 -25.22030 1.000 76.85354 671 LEU D CA 1
ATOM 6739 C C . LEU D 2 72 ? 66.80352 13.13870 -26.10467 1.000 86.05935 671 LEU D C 1
ATOM 6740 O O . LEU D 2 72 ? 66.78555 13.23993 -27.33448 1.000 92.40746 671 LEU D O 1
ATOM 6745 N N . PHE D 2 73 ? 67.03063 11.98854 -25.47745 1.000 82.86032 672 PHE D N 1
ATOM 6746 C CA . PHE D 2 73 ? 67.27784 10.73663 -26.18908 1.000 91.49549 672 PHE D CA 1
ATOM 6747 C C . PHE D 2 73 ? 65.97759 9.94342 -26.18408 1.000 100.18424 672 PHE D C 1
ATOM 6748 O O . PHE D 2 73 ? 65.64348 9.28444 -25.19642 1.000 103.68350 672 PHE D O 1
ATOM 6756 N N . MET D 2 74 ? 65.24431 10.00685 -27.29691 1.000 101.10022 673 MET D N 1
ATOM 6757 C CA . MET D 2 74 ? 63.94290 9.34960 -27.36142 1.000 103.99567 673 MET D CA 1
ATOM 6758 C C . MET D 2 74 ? 64.07763 7.83070 -27.32511 1.000 103.71531 673 MET D C 1
ATOM 6759 O O . MET D 2 74 ? 63.30573 7.15388 -26.63725 1.000 108.32946 673 MET D O 1
ATOM 6764 N N . GLY D 2 75 ? 65.04028 7.27889 -28.05328 1.000 98.18836 674 GLY D N 1
ATOM 6765 C CA . GLY D 2 75 ? 65.20881 5.83742 -28.09816 1.000 113.90243 674 GLY D CA 1
ATOM 6766 C C . GLY D 2 75 ? 65.93564 5.41731 -29.36738 1.000 116.89341 674 GLY D C 1
ATOM 6767 O O . GLY D 2 75 ? 66.55983 6.23584 -30.03862 1.000 117.64089 674 GLY D O 1
ATOM 6768 N N . ALA D 2 76 ? 65.83312 4.12114 -29.67142 1.000 116.67941 675 ALA D N 1
ATOM 6769 C CA . ALA D 2 76 ? 66.49908 3.55872 -30.83989 1.000 128.56163 675 ALA D CA 1
ATOM 6770 C C . ALA D 2 76 ? 65.78067 2.29221 -31.28459 1.000 137.73784 675 ALA D C 1
ATOM 6771 O O . ALA D 2 76 ? 65.43729 1.44625 -30.45313 1.000 140.57142 675 ALA D O 1
ATOM 6773 N N . CYS D 2 77 ? 65.55741 2.16669 -32.59191 1.000 144.19616 676 CYS D N 1
ATOM 6774 C CA . CYS D 2 77 ? 65.01041 0.95781 -33.18970 1.000 149.31958 676 CYS D CA 1
ATOM 6775 C C . CYS D 2 77 ? 66.03932 0.33346 -34.12333 1.000 149.68003 676 CYS D C 1
ATOM 6776 O O . CYS D 2 77 ? 66.78901 1.04207 -34.80573 1.000 142.72051 676 CYS D O 1
ATOM 6779 N N . MET D 2 78 ? 66.07202 -0.99738 -34.14831 1.000 156.17878 677 MET D N 1
ATOM 6780 C CA . MET D 2 78 ? 67.07557 -1.76345 -34.88978 1.000 157.12716 677 MET D CA 1
ATOM 6781 C C . MET D 2 78 ? 66.36492 -2.68111 -35.87836 1.000 168.18775 677 MET D C 1
ATOM 6782 O O . MET D 2 78 ? 66.21155 -3.87893 -35.63160 1.000 177.20932 677 MET D O 1
ATOM 6784 N N . ASN D 2 79 ? 65.93306 -2.11240 -37.00516 1.000 180.04289 678 ASN D N 1
ATOM 6785 C CA . ASN D 2 79 ? 65.40883 -2.90877 -38.10534 1.000 188.31812 678 ASN D CA 1
ATOM 6786 C C . ASN D 2 79 ? 66.53042 -3.11698 -39.11151 1.000 193.23480 678 ASN D C 1
ATOM 6787 O O . ASN D 2 79 ? 66.88344 -2.17561 -39.83828 1.000 194.43551 678 ASN D O 1
ATOM 6789 N N . PRO D 2 80 ? 67.12800 -4.30464 -39.18919 1.000 179.62894 679 PRO D N 1
ATOM 6790 C CA . PRO D 2 80 ? 68.25835 -4.51836 -40.10587 1.000 172.08897 679 PRO D CA 1
ATOM 6791 C C . PRO D 2 80 ? 67.85635 -4.23191 -41.54029 1.000 171.61917 679 PRO D C 1
ATOM 6792 O O . PRO D 2 80 ? 66.73431 -4.55813 -41.95584 1.000 173.27792 679 PRO D O 1
ATOM 6796 N N . PRO D 2 81 ? 68.75113 -3.63698 -42.33853 1.000 168.71013 680 PRO D N 1
ATOM 6797 C CA . PRO D 2 81 ? 70.15719 -3.33061 -42.05268 1.000 164.35808 680 PRO D CA 1
ATOM 6798 C C . PRO D 2 81 ? 70.41691 -1.93449 -41.49065 1.000 154.98826 680 PRO D C 1
ATOM 6799 O O . PRO D 2 81 ? 71.54350 -1.45321 -41.57502 1.000 151.81905 680 PRO D O 1
ATOM 6803 N N . HIS D 2 82 ? 69.43187 -1.24992 -40.91555 1.000 156.51766 681 HIS D N 1
ATOM 6804 C CA . HIS D 2 82 ? 69.61139 0.11894 -40.45113 1.000 149.90876 681 HIS D CA 1
ATOM 6805 C C . HIS D 2 82 ? 69.39655 0.20663 -38.94611 1.000 149.78403 681 HIS D C 1
ATOM 6806 O O . HIS D 2 82 ? 68.50942 -0.45192 -38.39344 1.000 154.80164 681 HIS D O 1
ATOM 6808 N N . LEU D 2 83 ? 70.21852 1.02589 -38.29050 1.000 137.68860 682 LEU D N 1
ATOM 6809 C CA . LEU D 2 83 ? 70.11797 1.29752 -36.85988 1.000 132.94806 682 LEU D CA 1
ATOM 6810 C C . LEU D 2 83 ? 69.73925 2.76398 -36.68561 1.000 136.10869 682 LEU D C 1
ATOM 6811 O O . LEU D 2 83 ? 70.56972 3.65374 -36.90077 1.000 135.49226 682 LEU D O 1
ATOM 6813 N N . ALA D 2 84 ? 68.49228 3.01357 -36.29357 1.000 135.68491 683 ALA D N 1
ATOM 6814 C CA . ALA D 2 84 ? 67.96813 4.36591 -36.15074 1.000 128.95155 683 ALA D CA 1
ATOM 6815 C C . ALA D 2 84 ? 68.10883 4.83901 -34.71001 1.000 123.44490 683 ALA D C 1
ATOM 6816 O O . ALA D 2 84 ? 67.73359 4.12286 -33.77616 1.000 127.46664 683 ALA D O 1
ATOM 6818 N N . ILE D 2 85 ? 68.63973 6.04614 -34.53643 1.000 120.44161 684 ILE D N 1
ATOM 6819 C CA . ILE D 2 85 ? 68.74046 6.69218 -33.23357 1.000 117.00856 684 ILE D CA 1
ATOM 6820 C C . ILE D 2 85 ? 67.86447 7.93431 -33.25468 1.000 113.72080 684 ILE D C 1
ATOM 6821 O O . ILE D 2 85 ? 67.99374 8.77445 -34.15303 1.000 112.91758 684 ILE D O 1
ATOM 6826 N N . ILE D 2 86 ? 66.98658 8.05658 -32.26511 1.000 107.56263 685 ILE D N 1
ATOM 6827 C CA . ILE D 2 86 ? 65.95018 9.08038 -32.25901 1.000 107.91302 685 ILE D CA 1
ATOM 6828 C C . ILE D 2 86 ? 66.21413 10.02718 -31.09846 1.000 98.03530 685 ILE D C 1
ATOM 6829 O O . ILE D 2 86 ? 66.28003 9.59948 -29.93987 1.000 100.55074 685 ILE D O 1
ATOM 6834 N N . THR D 2 87 ? 66.37365 11.31278 -31.40990 1.000 98.91166 686 THR D N 1
ATOM 6835 C CA . THR D 2 87 ? 66.56165 12.35351 -30.41018 1.000 99.88501 686 THR D CA 1
ATOM 6836 C C . THR D 2 87 ? 65.66206 13.53519 -30.73142 1.000 101.80526 686 THR D C 1
ATOM 6837 O O . THR D 2 87 ? 65.05316 13.61239 -31.80138 1.000 112.31302 686 THR D O 1
ATOM 6841 N N . SER D 2 88 ? 65.60326 14.47669 -29.79744 1.000 92.62417 687 SER D N 1
ATOM 6842 C CA . SER D 2 88 ? 64.85700 15.69959 -30.04005 1.000 103.19302 687 SER D CA 1
ATOM 6843 C C . SER D 2 88 ? 65.52613 16.51212 -31.14040 1.000 104.99067 687 SER D C 1
ATOM 6844 O O . SER D 2 88 ? 66.75412 16.57601 -31.22720 1.000 105.18071 687 SER D O 1
ATOM 6847 N N . PHE D 2 89 ? 64.71542 17.12202 -31.99722 1.000 109.40373 688 PHE D N 1
ATOM 6848 C CA . PHE D 2 89 ? 65.24901 18.01726 -33.01318 1.000 114.00985 688 PHE D CA 1
ATOM 6849 C C . PHE D 2 89 ? 65.60841 19.35422 -32.37304 1.000 112.60048 688 PHE D C 1
ATOM 6850 O O . PHE D 2 89 ? 64.75952 19.99524 -31.74977 1.000 116.75606 688 PHE D O 1
ATOM 6858 N N . CYS D 2 90 ? 66.85851 19.78502 -32.53547 1.000 108.04254 689 CYS D N 1
ATOM 6859 C CA . CYS D 2 90 ? 67.34329 20.99215 -31.86874 1.000 111.67475 689 CYS D CA 1
ATOM 6860 C C . CYS D 2 90 ? 67.19101 22.21299 -32.77052 1.000 119.73991 689 CYS D C 1
ATOM 6861 O O . CYS D 2 90 ? 67.66868 22.21695 -33.91127 1.000 117.75750 689 CYS D O 1
ATOM 6864 N N . LYS D 2 91 ? 66.54070 23.25188 -32.25315 1.000 127.95974 690 LYS D N 1
ATOM 6865 C CA . LYS D 2 91 ? 66.48885 24.51605 -32.96231 1.000 129.72571 690 LYS D CA 1
ATOM 6866 C C . LYS D 2 91 ? 67.77196 25.30371 -32.71112 1.000 128.80211 690 LYS D C 1
ATOM 6867 O O . LYS D 2 91 ? 68.57788 24.97454 -31.83811 1.000 125.57378 690 LYS D O 1
ATOM 6869 N N . GLY D 2 92 ? 67.96533 26.35322 -33.49228 1.000 120.96465 691 GLY D N 1
ATOM 6870 C CA . GLY D 2 92 ? 69.13004 27.18612 -33.30697 1.000 114.89302 691 GLY D CA 1
ATOM 6871 C C . GLY D 2 92 ? 70.27508 26.79017 -34.21397 1.000 118.07787 691 GLY D C 1
ATOM 6872 O O . GLY D 2 92 ? 70.16114 25.92709 -35.08857 1.000 116.85908 691 GLY D O 1
ATOM 6873 N N . ARG D 2 93 ? 71.41049 27.44886 -33.99023 1.000 114.81402 692 ARG D N 1
ATOM 6874 C CA . ARG D 2 93 ? 72.61882 27.25003 -34.77505 1.000 111.68671 692 ARG D CA 1
ATOM 6875 C C . ARG D 2 93 ? 73.66269 26.49191 -33.96612 1.000 101.88457 692 ARG D C 1
ATOM 6876 O O . ARG D 2 93 ? 73.74218 26.63829 -32.74314 1.000 97.46888 692 ARG D O 1
ATOM 6884 N N . THR D 2 94 ? 74.47293 25.68936 -34.66214 1.000 104.80123 693 THR D N 1
ATOM 6885 C CA . THR D 2 94 ? 75.59539 25.02420 -34.01443 1.000 95.51776 693 THR D CA 1
ATOM 6886 C C . THR D 2 94 ? 76.57388 26.05403 -33.47643 1.000 93.14371 693 THR D C 1
ATOM 6887 O O . THR D 2 94 ? 76.79887 27.10661 -34.08145 1.000 99.81604 693 THR D O 1
ATOM 6891 N N . LEU D 2 95 ? 77.17182 25.73224 -32.32935 1.000 89.91128 694 LEU D N 1
ATOM 6892 C CA . LEU D 2 95 ? 78.21984 26.58091 -31.78539 1.000 82.74030 694 LEU D CA 1
ATOM 6893 C C . LEU D 2 95 ? 79.35949 26.77323 -32.77533 1.000 92.23329 694 LEU D C 1
ATOM 6894 O O . LEU D 2 95 ? 80.05728 27.78999 -32.70966 1.000 96.72713 694 LEU D O 1
ATOM 6899 N N . HIS D 2 96 ? 79.55367 25.82370 -33.69402 1.000 91.71937 695 HIS D N 1
ATOM 6900 C CA . HIS D 2 96 ? 80.52172 26.00422 -34.77020 1.000 88.01786 695 HIS D CA 1
ATOM 6901 C C . HIS D 2 96 ? 80.16499 27.20955 -35.63243 1.000 97.32199 695 HIS D C 1
ATOM 6902 O O . HIS D 2 96 ? 80.99513 28.09870 -35.85399 1.000 101.36999 695 HIS D O 1
ATOM 6909 N N . SER D 2 97 ? 78.92737 27.25990 -36.12886 1.000 97.13862 696 SER D N 1
ATOM 6910 C CA . SER D 2 97 ? 78.53614 28.37312 -36.98559 1.000 97.39607 696 SER D CA 1
ATOM 6911 C C . SER D 2 97 ? 78.39340 29.66023 -36.18373 1.000 104.91753 696 SER D C 1
ATOM 6912 O O . SER D 2 97 ? 78.64685 30.75351 -36.70536 1.000 109.49580 696 SER D O 1
ATOM 6915 N N . PHE D 2 98 ? 78.00144 29.54536 -34.91144 1.000 100.53618 697 PHE D N 1
ATOM 6916 C CA . PHE D 2 98 ? 77.76983 30.71906 -34.07317 1.000 103.45583 697 PHE D CA 1
ATOM 6917 C C . PHE D 2 98 ? 79.04950 31.52350 -33.88217 1.000 106.49122 697 PHE D C 1
ATOM 6918 O O . PHE D 2 98 ? 79.08415 32.73137 -34.14087 1.000 116.77976 697 PHE D O 1
ATOM 6926 N N . VAL D 2 99 ? 80.11857 30.86786 -33.42528 1.000 100.14005 698 VAL D N 1
ATOM 6927 C CA . VAL D 2 99 ? 81.35374 31.59811 -33.16281 1.000 104.59972 698 VAL D CA 1
ATOM 6928 C C . VAL D 2 99 ? 81.98000 32.08892 -34.46366 1.000 106.02696 698 VAL D C 1
ATOM 6929 O O . VAL D 2 99 ? 82.70752 33.08903 -34.47017 1.000 106.55253 698 VAL D O 1
ATOM 6933 N N . ARG D 2 100 ? 81.68783 31.42832 -35.58449 1.000 100.70960 699 ARG D N 1
ATOM 6934 C CA . ARG D 2 100 ? 82.26820 31.78037 -36.87293 1.000 105.60283 699 ARG D CA 1
ATOM 6935 C C . ARG D 2 100 ? 81.42240 32.78477 -37.64985 1.000 115.69749 699 ARG D C 1
ATOM 6936 O O . ARG D 2 100 ? 81.60812 32.93408 -38.86406 1.000 116.38586 699 ARG D O 1
ATOM 6944 N N . ASP D 2 101 ? 80.51307 33.48363 -36.97235 1.000 122.41295 700 ASP D N 1
ATOM 6945 C CA . ASP D 2 101 ? 79.67977 34.50715 -37.58533 1.000 120.69404 700 ASP D CA 1
ATOM 6946 C C . ASP D 2 101 ? 80.15801 35.88159 -37.14625 1.000 123.17597 700 ASP D C 1
ATOM 6947 O O . ASP D 2 101 ? 80.16705 36.16580 -35.93978 1.000 127.37261 700 ASP D O 1
ATOM 6952 N N . PRO D 2 102 ? 80.55177 36.75873 -38.07377 1.000 131.96937 701 PRO D N 1
ATOM 6953 C CA . PRO D 2 102 ? 81.10417 38.06204 -37.66712 1.000 133.37315 701 PRO D CA 1
ATOM 6954 C C . PRO D 2 102 ? 80.18163 38.86941 -36.77270 1.000 136.14722 701 PRO D C 1
ATOM 6955 O O . PRO D 2 102 ? 80.66629 39.62083 -35.91828 1.000 142.43903 701 PRO D O 1
ATOM 6959 N N . LYS D 2 103 ? 78.86484 38.72939 -36.92931 1.000 138.52921 702 LYS D N 1
ATOM 6960 C CA . LYS D 2 103 ? 77.94244 39.51613 -36.11823 1.000 142.03384 702 LYS D CA 1
ATOM 6961 C C . LYS D 2 103 ? 77.92071 39.03588 -34.67479 1.000 141.75601 702 LYS D C 1
ATOM 6962 O O . LYS D 2 103 ? 77.65802 39.82760 -33.75993 1.000 143.07582 702 LYS D O 1
ATOM 6964 N N . THR D 2 104 ? 78.19030 37.75011 -34.45573 1.000 137.69865 703 THR D N 1
ATOM 6965 C CA . THR D 2 104 ? 78.15306 37.16444 -33.12324 1.000 130.90374 703 THR D CA 1
ATOM 6966 C C . THR D 2 104 ? 79.06775 37.91985 -32.17160 1.000 136.46681 703 THR D C 1
ATOM 6967 O O . THR D 2 104 ? 80.29002 37.91642 -32.34055 1.000 139.05097 703 THR D O 1
ATOM 6971 N N . SER D 2 105 ? 78.49037 38.57264 -31.16924 1.000 139.57994 704 SER D N 1
ATOM 6972 C CA . SER D 2 105 ? 79.27303 39.37667 -30.23617 1.000 141.92486 704 SER D CA 1
ATOM 6973 C C . SER D 2 105 ? 79.62312 38.51017 -29.03333 1.000 146.82884 704 SER D C 1
ATOM 6974 O O . SER D 2 105 ? 78.79144 38.28216 -28.15109 1.000 143.15226 704 SER D O 1
ATOM 6977 N N . LEU D 2 106 ? 80.85730 38.01490 -29.01008 1.000 139.69194 705 LEU D N 1
ATOM 6978 C CA . LEU D 2 106 ? 81.39212 37.23843 -27.90275 1.000 129.43435 705 LEU D CA 1
ATOM 6979 C C . LEU D 2 106 ? 82.22897 38.12928 -26.99328 1.000 133.25226 705 LEU D C 1
ATOM 6980 O O . LEU D 2 106 ? 82.80115 39.13217 -27.42824 1.000 147.84982 705 LEU D O 1
ATOM 6985 N N . ASP D 2 107 ? 82.29382 37.75050 -25.72142 1.000 123.58026 706 ASP D N 1
ATOM 6986 C CA . ASP D 2 107 ? 83.04845 38.49812 -24.72538 1.000 120.42814 706 ASP D CA 1
ATOM 6987 C C . ASP D 2 107 ? 83.31394 37.57120 -23.55066 1.000 115.52085 706 ASP D C 1
ATOM 6988 O O . ASP D 2 107 ? 82.76017 36.47269 -23.46816 1.000 115.10374 706 ASP D O 1
ATOM 6993 N N . ILE D 2 108 ? 84.17101 38.03517 -22.63511 1.000 116.43639 707 ILE D N 1
ATOM 6994 C CA . ILE D 2 108 ? 84.62565 37.19503 -21.52741 1.000 119.87534 707 ILE D CA 1
ATOM 6995 C C . ILE D 2 108 ? 83.44444 36.66715 -20.72136 1.000 116.46723 707 ILE D C 1
ATOM 6996 O O . ILE D 2 108 ? 83.52284 35.59061 -20.11375 1.000 103.27140 707 ILE D O 1
ATOM 7001 N N . ASN D 2 109 ? 82.32744 37.39330 -20.72182 1.000 113.70110 708 ASN D N 1
ATOM 7002 C CA . ASN D 2 109 ? 81.12976 36.92196 -20.03949 1.000 105.28246 708 ASN D CA 1
ATOM 7003 C C . ASN D 2 109 ? 80.37873 35.89866 -20.88185 1.000 108.27637 708 ASN D C 1
ATOM 7004 O O . ASN D 2 109 ? 80.06228 34.80380 -20.40281 1.000 101.95190 708 ASN D O 1
ATOM 7009 N N . LYS D 2 110 ? 80.08121 36.23791 -22.13917 1.000 110.96969 709 LYS D N 1
ATOM 7010 C CA . LYS D 2 110 ? 79.25894 35.35273 -22.95732 1.000 102.50844 709 LYS D CA 1
ATOM 7011 C C . LYS D 2 110 ? 79.95101 34.01881 -23.18653 1.000 97.82976 709 LYS D C 1
ATOM 7012 O O . LYS D 2 110 ? 79.31352 32.96106 -23.12000 1.000 94.79373 709 LYS D O 1
ATOM 7014 N N . THR D 2 111 ? 81.26000 34.04687 -23.44611 1.000 95.54689 710 THR D N 1
ATOM 7015 C CA . THR D 2 111 ? 81.99521 32.80246 -23.63212 1.000 89.04503 710 THR D CA 1
ATOM 7016 C C . THR D 2 111 ? 81.98032 31.96731 -22.36019 1.000 87.04619 710 THR D C 1
ATOM 7017 O O . THR D 2 111 ? 81.83402 30.74215 -22.41695 1.000 87.12628 710 THR D O 1
ATOM 7021 N N . ARG D 2 112 ? 82.10434 32.61566 -21.19888 1.000 86.79519 711 ARG D N 1
ATOM 7022 C CA . ARG D 2 112 ? 82.06755 31.88129 -19.93852 1.000 86.51375 711 ARG D CA 1
ATOM 7023 C C . ARG D 2 112 ? 80.68692 31.28950 -19.68670 1.000 84.52605 711 ARG D C 1
ATOM 7024 O O . ARG D 2 112 ? 80.56747 30.14411 -19.23601 1.000 80.55436 711 ARG D O 1
ATOM 7032 N N . GLN D 2 113 ? 79.63286 32.04941 -19.98145 1.000 85.63497 712 GLN D N 1
ATOM 7033 C CA . GLN D 2 113 ? 78.28240 31.54230 -19.77353 1.000 83.92547 712 GLN D CA 1
ATOM 7034 C C . GLN D 2 113 ? 77.99260 30.36034 -20.68887 1.000 83.56078 712 GLN D C 1
ATOM 7035 O O . GLN D 2 113 ? 77.44293 29.34417 -20.24768 1.000 75.36985 712 GLN D O 1
ATOM 7041 N N . ILE D 2 114 ? 78.37848 30.46655 -21.96297 1.000 86.64688 713 ILE D N 1
ATOM 7042 C CA . ILE D 2 114 ? 78.19809 29.35739 -22.89538 1.000 78.85919 713 ILE D CA 1
ATOM 7043 C C . ILE D 2 114 ? 78.99853 28.14365 -22.44164 1.000 74.73864 713 ILE D C 1
ATOM 7044 O O . ILE D 2 114 ? 78.47802 27.02199 -22.39250 1.000 71.77604 713 ILE D O 1
ATOM 7049 N N . ALA D 2 115 ? 80.27024 28.35057 -22.08728 1.000 77.64706 714 ALA D N 1
ATOM 7050 C CA . ALA D 2 115 ? 81.11407 27.24041 -21.65706 1.000 73.91259 714 ALA D CA 1
ATOM 7051 C C . ALA D 2 115 ? 80.52841 26.54159 -20.44164 1.000 76.52372 714 ALA D C 1
ATOM 7052 O O . ALA D 2 115 ? 80.52947 25.30714 -20.36299 1.000 69.24303 714 ALA D O 1
ATOM 7054 N N . GLN D 2 116 ? 80.02485 27.31525 -19.48006 1.000 78.37571 715 GLN D N 1
ATOM 7055 C CA . GLN D 2 116 ? 79.50305 26.70520 -18.26521 1.000 80.66775 715 GLN D CA 1
ATOM 7056 C C . GLN D 2 116 ? 78.25974 25.87097 -18.54622 1.000 77.72677 715 GLN D C 1
ATOM 7057 O O . GLN D 2 116 ? 78.03429 24.86000 -17.87237 1.000 77.24533 715 GLN D O 1
ATOM 7063 N N . GLU D 2 117 ? 77.45774 26.26355 -19.54043 1.000 77.35352 716 GLU D N 1
ATOM 7064 C CA . GLU D 2 117 ? 76.32070 25.44025 -19.93811 1.000 70.98085 716 GLU D CA 1
ATOM 7065 C C . GLU D 2 117 ? 76.78399 24.06702 -20.40119 1.000 70.78954 716 GLU D C 1
ATOM 7066 O O . GLU D 2 117 ? 76.21245 23.04274 -20.00759 1.000 74.34087 716 GLU D O 1
ATOM 7072 N N . ILE D 2 118 ? 77.82318 24.02761 -21.23933 1.000 70.14159 717 ILE D N 1
ATOM 7073 C CA . ILE D 2 118 ? 78.34914 22.75204 -21.71547 1.000 67.51419 717 ILE D CA 1
ATOM 7074 C C . ILE D 2 118 ? 78.92405 21.95022 -20.55958 1.000 67.93157 717 ILE D C 1
ATOM 7075 O O . ILE D 2 118 ? 78.74945 20.72718 -20.48373 1.000 65.60047 717 ILE D O 1
ATOM 7080 N N . ILE D 2 119 ? 79.63284 22.62324 -19.65141 1.000 70.87766 718 ILE D N 1
ATOM 7081 C CA . ILE D 2 119 ? 80.22107 21.93990 -18.50472 1.000 67.60698 718 ILE D CA 1
ATOM 7082 C C . ILE D 2 119 ? 79.13382 21.26640 -17.67084 1.000 70.36991 718 ILE D C 1
ATOM 7083 O O . ILE D 2 119 ? 79.25341 20.08822 -17.31207 1.000 70.04833 718 ILE D O 1
ATOM 7088 N N . LYS D 2 120 ? 78.03955 21.98195 -17.38600 1.000 63.90144 719 LYS D N 1
ATOM 7089 C CA . LYS D 2 120 ? 76.95101 21.38410 -16.61321 1.000 68.44388 719 LYS D CA 1
ATOM 7090 C C . LYS D 2 120 ? 76.39279 20.14608 -17.30299 1.000 71.74718 719 LYS D C 1
ATOM 7091 O O . LYS D 2 120 ? 76.10313 19.13915 -16.64714 1.000 68.64590 719 LYS D O 1
ATOM 7097 N N . GLY D 2 121 ? 76.24514 20.19738 -18.62815 1.000 72.42501 720 GLY D N 1
ATOM 7098 C CA . GLY D 2 121 ? 75.75087 19.03702 -19.35108 1.000 68.16878 720 GLY D CA 1
ATOM 7099 C C . GLY D 2 121 ? 76.76699 17.91331 -19.41863 1.000 71.07942 720 GLY D C 1
ATOM 7100 O O . GLY D 2 121 ? 76.41718 16.73827 -19.26902 1.000 68.78098 720 GLY D O 1
ATOM 7101 N N . MET D 2 122 ? 78.03604 18.25177 -19.65980 1.000 67.06112 721 MET D N 1
ATOM 7102 C CA . MET D 2 122 ? 79.07043 17.22234 -19.67919 1.000 65.38811 721 MET D CA 1
ATOM 7103 C C . MET D 2 122 ? 79.26491 16.62142 -18.29704 1.000 70.91184 721 MET D C 1
ATOM 7104 O O . MET D 2 122 ? 79.47243 15.40862 -18.16233 1.000 69.31030 721 MET D O 1
ATOM 7109 N N . GLY D 2 123 ? 79.21739 17.45895 -17.25951 1.000 62.62690 722 GLY D N 1
ATOM 7110 C CA . GLY D 2 123 ? 79.34783 16.95045 -15.90902 1.000 64.04849 722 GLY D CA 1
ATOM 7111 C C . GLY D 2 123 ? 78.24457 15.98129 -15.55578 1.000 65.17102 722 GLY D C 1
ATOM 7112 O O . GLY D 2 123 ? 78.48812 14.96807 -14.89629 1.000 69.68354 722 GLY D O 1
ATOM 7113 N N . TYR D 2 124 ? 77.02664 16.26022 -16.01405 1.000 65.65987 723 TYR D N 1
ATOM 7114 C CA . TYR D 2 124 ? 75.91998 15.34370 -15.78364 1.000 63.50536 723 TYR D CA 1
ATOM 7115 C C . TYR D 2 124 ? 76.16842 13.99967 -16.45307 1.000 69.22779 723 TYR D C 1
ATOM 7116 O O . TYR D 2 124 ? 76.03028 12.94757 -15.81879 1.000 71.48855 723 TYR D O 1
ATOM 7125 N N . LEU D 2 125 ? 76.53089 14.01032 -17.73866 1.000 65.52981 724 LEU D N 1
ATOM 7126 C CA . LEU D 2 125 ? 76.77370 12.74863 -18.43427 1.000 67.66422 724 LEU D CA 1
ATOM 7127 C C . LEU D 2 125 ? 77.84388 11.93356 -17.72548 1.000 72.71368 724 LEU D C 1
ATOM 7128 O O . LEU D 2 125 ? 77.68418 10.72407 -17.52026 1.000 68.61463 724 LEU D O 1
ATOM 7133 N N . HIS D 2 126 ? 78.93597 12.58283 -17.32535 1.000 68.10921 725 HIS D N 1
ATOM 7134 C CA . HIS D 2 126 ? 79.99194 11.86229 -16.62624 1.000 67.71626 725 HIS D CA 1
ATOM 7135 C C . HIS D 2 126 ? 79.49843 11.31434 -15.29622 1.000 70.21374 725 HIS D C 1
ATOM 7136 O O . HIS D 2 126 ? 79.88714 10.21210 -14.89001 1.000 72.76696 725 HIS D O 1
ATOM 7143 N N . ALA D 2 127 ? 78.64021 12.06852 -14.60913 1.000 65.48823 726 ALA D N 1
ATOM 7144 C CA . ALA D 2 127 ? 78.04952 11.57351 -13.37237 1.000 70.69690 726 ALA D CA 1
ATOM 7145 C C . ALA D 2 127 ? 77.23397 10.31173 -13.62148 1.000 72.16840 726 ALA D C 1
ATOM 7146 O O . ALA D 2 127 ? 77.28250 9.36667 -12.82640 1.000 77.32145 726 ALA D O 1
ATOM 7148 N N . LYS D 2 128 ? 76.48667 10.27357 -14.72400 1.000 68.99198 727 LYS D N 1
ATOM 7149 C CA . LYS D 2 128 ? 75.76353 9.07393 -15.12102 1.000 65.22501 727 LYS D CA 1
ATOM 7150 C C . LYS D 2 128 ? 76.67715 8.01687 -15.72517 1.000 75.01168 727 LYS D C 1
ATOM 7151 O O . LYS D 2 128 ? 76.17854 6.98815 -16.19427 1.000 81.02666 727 LYS D O 1
ATOM 7157 N N . GLY D 2 129 ? 77.98763 8.25606 -15.73704 1.000 71.96389 728 GLY D N 1
ATOM 7158 C CA . GLY D 2 129 ? 78.93599 7.30779 -16.28864 1.000 68.16046 728 GLY D CA 1
ATOM 7159 C C . GLY D 2 129 ? 78.93803 7.22158 -17.79812 1.000 72.82851 728 GLY D C 1
ATOM 7160 O O . GLY D 2 129 ? 79.26861 6.16683 -18.35190 1.000 75.13744 728 GLY D O 1
ATOM 7161 N N . ILE D 2 130 ? 78.58962 8.30905 -18.48073 1.000 68.85979 729 ILE D N 1
ATOM 7162 C CA . ILE D 2 130 ? 78.47869 8.34435 -19.93562 1.000 73.25926 729 ILE D CA 1
ATOM 7163 C C . ILE D 2 130 ? 79.61904 9.20084 -20.47061 1.000 67.95461 729 ILE D C 1
ATOM 7164 O O . ILE D 2 130 ? 79.67006 10.41094 -20.21574 1.000 68.64299 729 ILE D O 1
ATOM 7169 N N . VAL D 2 131 ? 80.53740 8.57993 -21.20712 1.000 67.76326 730 VAL D N 1
ATOM 7170 C CA . VAL D 2 131 ? 81.56415 9.30944 -21.94234 1.000 69.46127 730 VAL D CA 1
ATOM 7171 C C . VAL D 2 131 ? 80.97135 9.75765 -23.27094 1.000 73.18681 730 VAL D C 1
ATOM 7172 O O . VAL D 2 131 ? 80.38568 8.94947 -24.00285 1.000 77.16362 730 VAL D O 1
ATOM 7176 N N . HIS D 2 132 ? 81.11684 11.04558 -23.58847 1.000 70.88882 731 HIS D N 1
ATOM 7177 C CA . HIS D 2 132 ? 80.50619 11.57318 -24.80774 1.000 73.45616 731 HIS D CA 1
ATOM 7178 C C . HIS D 2 132 ? 81.16566 11.00447 -26.05404 1.000 73.74344 731 HIS D C 1
ATOM 7179 O O . HIS D 2 132 ? 80.48128 10.58065 -26.99538 1.000 77.05049 731 HIS D O 1
ATOM 7186 N N . LYS D 2 133 ? 82.49899 11.01651 -26.09258 1.000 68.84782 732 LYS D N 1
ATOM 7187 C CA . LYS D 2 133 ? 83.37953 10.52275 -27.15792 1.000 75.04869 732 LYS D CA 1
ATOM 7188 C C . LYS D 2 133 ? 83.40311 11.41188 -28.40754 1.000 75.45223 732 LYS D C 1
ATOM 7189 O O . LYS D 2 133 ? 84.14296 11.09906 -29.33617 1.000 83.74072 732 LYS D O 1
ATOM 7195 N N . ASP D 2 134 ? 82.62430 12.49424 -28.47587 1.000 76.12252 733 ASP D N 1
ATOM 7196 C CA . ASP D 2 134 ? 82.62302 13.31321 -29.68742 1.000 78.79634 733 ASP D CA 1
ATOM 7197 C C . ASP D 2 134 ? 82.13835 14.72365 -29.35568 1.000 71.14830 733 ASP D C 1
ATOM 7198 O O . ASP D 2 134 ? 81.28079 15.27882 -30.04378 1.000 68.51301 733 ASP D O 1
ATOM 7203 N N . LEU D 2 135 ? 82.65825 15.29855 -28.27689 1.000 68.26189 734 LEU D N 1
ATOM 7204 C CA . LEU D 2 135 ? 82.29768 16.65967 -27.92911 1.000 65.29376 734 LEU D CA 1
ATOM 7205 C C . LEU D 2 135 ? 82.96314 17.61619 -28.90767 1.000 68.00877 734 LEU D C 1
ATOM 7206 O O . LEU D 2 135 ? 84.17392 17.53560 -29.13360 1.000 68.53141 734 LEU D O 1
ATOM 7211 N N . LYS D 2 136 ? 82.16869 18.48133 -29.53073 1.000 73.13876 735 LYS D N 1
ATOM 7212 C CA . LYS D 2 136 ? 82.72097 19.48522 -30.42920 1.000 74.19832 735 LYS D CA 1
ATOM 7213 C C . LYS D 2 136 ? 81.66741 20.55226 -30.67973 1.000 77.73733 735 LYS D C 1
ATOM 7214 O O . LYS D 2 136 ? 80.50118 20.40691 -30.30589 1.000 74.54994 735 LYS D O 1
ATOM 7220 N N . SER D 2 137 ? 82.10458 21.63886 -31.31931 1.000 73.80235 736 SER D N 1
ATOM 7221 C CA . SER D 2 137 ? 81.20409 22.75909 -31.55894 1.000 75.05355 736 SER D CA 1
ATOM 7222 C C . SER D 2 137 ? 80.05336 22.37609 -32.48256 1.000 80.06540 736 SER D C 1
ATOM 7223 O O . SER D 2 137 ? 78.97489 22.97331 -32.39716 1.000 88.99057 736 SER D O 1
ATOM 7226 N N . LYS D 2 138 ? 80.24670 21.38829 -33.36103 1.000 79.39676 737 LYS D N 1
ATOM 7227 C CA . LYS D 2 138 ? 79.15902 20.97220 -34.24085 1.000 84.52398 737 LYS D CA 1
ATOM 7228 C C . LYS D 2 138 ? 78.13907 20.08738 -33.53339 1.000 85.36813 737 LYS D C 1
ATOM 7229 O O . LYS D 2 138 ? 77.04183 19.88561 -34.06488 1.000 94.22292 737 LYS D O 1
ATOM 7235 N N . ASN D 2 139 ? 78.47428 19.55041 -32.35970 1.000 82.30232 738 ASN D N 1
ATOM 7236 C CA . ASN D 2 139 ? 77.53544 18.79440 -31.54124 1.000 80.88720 738 ASN D CA 1
ATOM 7237 C C . ASN D 2 139 ? 77.01787 19.59928 -30.35405 1.000 83.73390 738 ASN D C 1
ATOM 7238 O O . ASN D 2 139 ? 76.61362 19.01399 -29.34197 1.000 75.78787 738 ASN D O 1
ATOM 7243 N N . VAL D 2 140 ? 77.02897 20.92703 -30.45257 1.000 73.76430 739 VAL D N 1
ATOM 7244 C CA . VAL D 2 140 ? 76.46057 21.80695 -29.43844 1.000 77.42106 739 VAL D CA 1
ATOM 7245 C C . VAL D 2 140 ? 75.58568 22.83218 -30.14581 1.000 82.40543 739 VAL D C 1
ATOM 7246 O O . VAL D 2 140 ? 76.03594 23.48347 -31.09547 1.000 89.79036 739 VAL D O 1
ATOM 7250 N N . PHE D 2 141 ? 74.34550 22.98307 -29.68569 1.000 76.76930 740 PHE D N 1
ATOM 7251 C CA . PHE D 2 141 ? 73.37097 23.85231 -30.33686 1.000 85.01479 740 PHE D CA 1
ATOM 7252 C C . PHE D 2 141 ? 73.05182 25.05901 -29.46238 1.000 86.98972 740 PHE D C 1
ATOM 7253 O O . PHE D 2 141 ? 72.74046 24.90996 -28.27547 1.000 86.40601 740 PHE D O 1
ATOM 7261 N N . TYR D 2 142 ? 73.12294 26.24936 -30.05611 1.000 84.87201 741 TYR D N 1
ATOM 7262 C CA . TYR D 2 142 ? 72.89975 27.50876 -29.35760 1.000 92.23819 741 TYR D CA 1
ATOM 7263 C C . TYR D 2 142 ? 71.61313 28.14052 -29.86851 1.000 104.23333 741 TYR D C 1
ATOM 7264 O O . TYR D 2 142 ? 71.40917 28.25412 -31.08258 1.000 108.68643 741 TYR D O 1
ATOM 7273 N N . ASP D 2 143 ? 70.75506 28.56297 -28.94296 1.000 99.99671 742 ASP D N 1
ATOM 7274 C CA . ASP D 2 143 ? 69.43122 29.05951 -29.31710 1.000 103.49818 742 ASP D CA 1
ATOM 7275 C C . ASP D 2 143 ? 69.06637 30.17784 -28.33996 1.000 106.30654 742 ASP D C 1
ATOM 7276 O O . ASP D 2 143 ? 68.50331 29.92399 -27.27219 1.000 112.28360 742 ASP D O 1
ATOM 7281 N N . ASN D 2 144 ? 69.40172 31.41081 -28.72400 1.000 110.51814 743 ASN D N 1
ATOM 7282 C CA . ASN D 2 144 ? 69.07215 32.60285 -27.94258 1.000 112.84640 743 ASN D CA 1
ATOM 7283 C C . ASN D 2 144 ? 69.51836 32.45081 -26.49151 1.000 112.55065 743 ASN D C 1
ATOM 7284 O O . ASN D 2 144 ? 68.81702 32.84222 -25.55635 1.000 124.82627 743 ASN D O 1
ATOM 7286 N N . GLY D 2 145 ? 70.69383 31.86036 -26.30142 1.000 99.01876 744 GLY D N 1
ATOM 7287 C CA . GLY D 2 145 ? 71.21011 31.66264 -24.96457 1.000 99.51550 744 GLY D CA 1
ATOM 7288 C C . GLY D 2 145 ? 71.19826 30.21333 -24.53337 1.000 94.07967 744 GLY D C 1
ATOM 7289 O O . GLY D 2 145 ? 72.11301 29.76678 -23.83583 1.000 91.60750 744 GLY D O 1
ATOM 7290 N N . LYS D 2 146 ? 70.17391 29.47050 -24.95240 1.000 92.56371 745 LYS D N 1
ATOM 7291 C CA . LYS D 2 146 ? 70.04040 28.06671 -24.57895 1.000 88.23160 745 LYS D CA 1
ATOM 7292 C C . LYS D 2 146 ? 71.08787 27.20802 -25.28741 1.000 82.67698 745 LYS D C 1
ATOM 7293 O O . LYS D 2 146 ? 71.22840 27.26582 -26.51274 1.000 80.37078 745 LYS D O 1
ATOM 7295 N N . VAL D 2 147 ? 71.80282 26.38940 -24.51274 1.000 68.89915 746 VAL D N 1
ATOM 7296 C CA . VAL D 2 147 ? 72.90292 25.55907 -24.99975 1.000 72.54072 746 VAL D CA 1
ATOM 7297 C C . VAL D 2 147 ? 72.55987 24.09569 -24.74396 1.000 67.42792 746 VAL D C 1
ATOM 7298 O O . VAL D 2 147 ? 72.23904 23.72360 -23.60991 1.000 73.81898 746 VAL D O 1
ATOM 7302 N N . VAL D 2 148 ? 72.64051 23.26487 -25.78691 1.000 65.75303 747 VAL D N 1
ATOM 7303 C CA . VAL D 2 148 ? 72.28449 21.85021 -25.69012 1.000 71.90212 747 VAL D CA 1
ATOM 7304 C C . VAL D 2 148 ? 73.33145 21.01098 -26.41460 1.000 75.02729 747 VAL D C 1
ATOM 7305 O O . VAL D 2 148 ? 73.75743 21.34743 -27.52468 1.000 80.31700 747 VAL D O 1
ATOM 7309 N N . ILE D 2 149 ? 73.73339 19.90342 -25.78576 1.000 68.26308 748 ILE D N 1
ATOM 7310 C CA . ILE D 2 149 ? 74.75701 19.00126 -26.30707 1.000 75.78046 748 ILE D CA 1
ATOM 7311 C C . ILE D 2 149 ? 74.08443 17.82466 -27.00316 1.000 76.41647 748 ILE D C 1
ATOM 7312 O O . ILE D 2 149 ? 73.09589 17.27805 -26.49904 1.000 74.58222 748 ILE D O 1
ATOM 7317 N N . THR D 2 150 ? 74.61836 17.42200 -28.15956 1.000 79.98109 749 THR D N 1
ATOM 7318 C CA . THR D 2 150 ? 74.05248 16.31387 -28.92101 1.000 81.86897 749 THR D CA 1
ATOM 7319 C C . THR D 2 150 ? 75.11547 15.26255 -29.23136 1.000 81.14270 749 THR D C 1
ATOM 7320 O O . THR D 2 150 ? 76.31195 15.45927 -29.00290 1.000 80.97179 749 THR D O 1
ATOM 7324 N N . ASP D 2 151 ? 74.63620 14.11535 -29.72832 1.000 87.15340 750 ASP D N 1
ATOM 7325 C CA . ASP D 2 151 ? 75.46360 13.07650 -30.35405 1.000 82.99796 750 ASP D CA 1
ATOM 7326 C C . ASP D 2 151 ? 76.47723 12.46200 -29.38227 1.000 86.12676 750 ASP D C 1
ATOM 7327 O O . ASP D 2 151 ? 77.65268 12.28420 -29.70849 1.000 89.32681 750 ASP D O 1
ATOM 7332 N N . PHE D 2 152 ? 76.00802 12.09419 -28.19059 1.000 84.83347 751 PHE D N 1
ATOM 7333 C CA . PHE D 2 152 ? 76.86120 11.48482 -27.17693 1.000 85.01592 751 PHE D CA 1
ATOM 7334 C C . PHE D 2 152 ? 76.74498 9.96414 -27.21886 1.000 90.12595 751 PHE D C 1
ATOM 7335 O O . PHE D 2 152 ? 75.65771 9.41908 -27.43214 1.000 96.01944 751 PHE D O 1
ATOM 7343 N N . GLY D 2 153 ? 77.87677 9.28612 -27.02732 1.000 90.24417 752 GLY D N 1
ATOM 7344 C CA . GLY D 2 153 ? 77.90579 7.83395 -27.01837 1.000 83.59739 752 GLY D CA 1
ATOM 7345 C C . GLY D 2 153 ? 77.82523 7.15068 -28.36932 1.000 89.40100 752 GLY D C 1
ATOM 7346 O O . GLY D 2 153 ? 77.33197 6.02257 -28.45055 1.000 99.17608 752 GLY D O 1
ATOM 7347 N N . LEU D 2 154 ? 78.31560 7.78788 -29.43532 1.000 88.24212 753 LEU D N 1
ATOM 7348 C CA . LEU D 2 154 ? 78.18512 7.24454 -30.78356 1.000 94.06564 753 LEU D CA 1
ATOM 7349 C C . LEU D 2 154 ? 79.38481 6.43081 -31.24885 1.000 109.82933 753 LEU D C 1
ATOM 7350 O O . LEU D 2 154 ? 79.22291 5.57406 -32.12405 1.000 119.07678 753 LEU D O 1
ATOM 7355 N N . PHE D 2 155 ? 80.57448 6.67957 -30.71264 1.000 110.47946 754 PHE D N 1
ATOM 7356 C CA . PHE D 2 155 ? 81.76363 5.95208 -31.14612 1.000 109.37464 754 PHE D CA 1
ATOM 7357 C C . PHE D 2 155 ? 81.86126 4.58734 -30.47603 1.000 113.01168 754 PHE D C 1
ATOM 7358 O O . PHE D 2 155 ? 82.58759 3.70916 -30.94177 1.000 115.64229 754 PHE D O 1
ATOM 7366 N N . GLN D 2 169 ? 93.86829 2.98270 -44.98155 1.000 122.63664 768 GLN D N 1
ATOM 7367 C CA . GLN D 2 169 ? 92.62686 3.74521 -45.02453 1.000 126.15098 768 GLN D CA 1
ATOM 7368 C C . GLN D 2 169 ? 92.37414 4.47576 -43.71244 1.000 127.40497 768 GLN D C 1
ATOM 7369 O O . GLN D 2 169 ? 92.17545 3.84804 -42.67384 1.000 132.94770 768 GLN D O 1
ATOM 7371 N N . LEU D 2 170 ? 92.38249 5.81045 -43.76711 1.000 127.82606 769 LEU D N 1
ATOM 7372 C CA . LEU D 2 170 ? 92.05328 6.62764 -42.59881 1.000 122.43372 769 LEU D CA 1
ATOM 7373 C C . LEU D 2 170 ? 91.65183 8.01218 -43.10871 1.000 118.25296 769 LEU D C 1
ATOM 7374 O O . LEU D 2 170 ? 92.51112 8.78191 -43.54539 1.000 118.62579 769 LEU D O 1
ATOM 7379 N N . LYS D 2 171 ? 90.35692 8.31316 -43.05463 1.000 122.99406 770 LYS D N 1
ATOM 7380 C CA . LYS D 2 171 ? 89.84388 9.62448 -43.43687 1.000 121.65883 770 LYS D CA 1
ATOM 7381 C C . LYS D 2 171 ? 89.63587 10.43222 -42.16111 1.000 121.15168 770 LYS D C 1
ATOM 7382 O O . LYS D 2 171 ? 88.76361 10.10887 -41.34848 1.000 123.95675 770 LYS D O 1
ATOM 7384 N N . LEU D 2 172 ? 90.44236 11.47422 -41.98137 1.000 109.83851 771 LEU D N 1
ATOM 7385 C CA . LEU D 2 172 ? 90.43924 12.27124 -40.76178 1.000 106.70834 771 LEU D CA 1
ATOM 7386 C C . LEU D 2 172 ? 90.24780 13.73252 -41.12810 1.000 108.53916 771 LEU D C 1
ATOM 7387 O O . LEU D 2 172 ? 91.12892 14.33896 -41.74750 1.000 116.19014 771 LEU D O 1
ATOM 7392 N N . SER D 2 173 ? 89.11180 14.29867 -40.73888 1.000 100.20077 772 SER D N 1
ATOM 7393 C CA . SER D 2 173 ? 88.86333 15.70183 -41.02078 1.000 109.92756 772 SER D CA 1
ATOM 7394 C C . SER D 2 173 ? 89.70884 16.58332 -40.10891 1.000 108.43259 772 SER D C 1
ATOM 7395 O O . SER D 2 173 ? 90.03332 16.21544 -38.97551 1.000 100.80282 772 SER D O 1
ATOM 7398 N N . HIS D 2 174 ? 90.08328 17.75433 -40.63098 1.000 112.54401 773 HIS D N 1
ATOM 7399 C CA . HIS D 2 174 ? 90.82630 18.72260 -39.83080 1.000 104.64446 773 HIS D CA 1
ATOM 7400 C C . HIS D 2 174 ? 90.02698 19.16338 -38.61059 1.000 106.81158 773 HIS D C 1
ATOM 7401 O O . HIS D 2 174 ? 90.58532 19.31878 -37.51866 1.000 107.65637 773 HIS D O 1
ATOM 7408 N N . ASP D 2 175 ? 88.71742 19.37130 -38.77179 1.000 110.22798 774 ASP D N 1
ATOM 7409 C CA . ASP D 2 175 ? 87.90620 19.79612 -37.63591 1.000 103.62683 774 ASP D CA 1
ATOM 7410 C C . ASP D 2 175 ? 87.93996 18.75985 -36.52028 1.000 99.55324 774 ASP D C 1
ATOM 7411 O O . ASP D 2 175 ? 88.07407 19.11105 -35.34286 1.000 101.82054 774 ASP D O 1
ATOM 7416 N N . TRP D 2 176 ? 87.85145 17.47402 -36.87181 1.000 92.98233 775 TRP D N 1
ATOM 7417 C CA . TRP D 2 176 ? 87.79354 16.43847 -35.84420 1.000 86.68073 775 TRP D CA 1
ATOM 7418 C C . TRP D 2 176 ? 89.12749 16.28353 -35.12639 1.000 83.21986 775 TRP D C 1
ATOM 7419 O O . TRP D 2 176 ? 89.15683 16.05091 -33.91267 1.000 79.46436 775 TRP D O 1
ATOM 7430 N N . LEU D 2 177 ? 90.24012 16.38961 -35.85635 1.000 81.79665 776 LEU D N 1
ATOM 7431 C CA . LEU D 2 177 ? 91.54242 16.18512 -35.23050 1.000 78.70267 776 LEU D CA 1
ATOM 7432 C C . LEU D 2 177 ? 91.78469 17.19102 -34.11293 1.000 76.26174 776 LEU D C 1
ATOM 7433 O O . LEU D 2 177 ? 92.36714 16.85036 -33.07761 1.000 75.78703 776 LEU D O 1
ATOM 7438 N N . CYS D 2 178 ? 91.31850 18.42899 -34.29246 1.000 76.69063 777 CYS D N 1
ATOM 7439 C CA . CYS D 2 178 ? 91.57281 19.48002 -33.31510 1.000 72.59107 777 CYS D CA 1
ATOM 7440 C C . CYS D 2 178 ? 90.92351 19.19796 -31.96801 1.000 71.92644 777 CYS D C 1
ATOM 7441 O O . CYS D 2 178 ? 91.29415 19.82227 -30.96775 1.000 69.65727 777 CYS D O 1
ATOM 7444 N N . TYR D 2 179 ? 89.97510 18.26945 -31.91572 1.000 75.08226 778 TYR D N 1
ATOM 7445 C CA . TYR D 2 179 ? 89.33453 17.89558 -30.66670 1.000 71.63137 778 TYR D CA 1
ATOM 7446 C C . TYR D 2 179 ? 89.91676 16.62346 -30.05936 1.000 66.85136 778 TYR D C 1
ATOM 7447 O O . TYR D 2 179 ? 89.62408 16.31851 -28.89754 1.000 63.60688 778 TYR D O 1
ATOM 7456 N N . LEU D 2 180 ? 90.75075 15.89534 -30.79708 1.000 69.18837 779 LEU D N 1
ATOM 7457 C CA . LEU D 2 180 ? 91.22594 14.59265 -30.35581 1.000 68.18835 779 LEU D CA 1
ATOM 7458 C C . LEU D 2 180 ? 92.45064 14.73707 -29.46127 1.000 71.81466 779 LEU D C 1
ATOM 7459 O O . LEU D 2 180 ? 93.39589 15.46415 -29.78996 1.000 68.42331 779 LEU D O 1
ATOM 7464 N N . ALA D 2 181 ? 92.41103 14.04214 -28.32887 1.000 65.52277 780 ALA D N 1
ATOM 7465 C CA . ALA D 2 181 ? 93.48746 14.05696 -27.36616 1.000 68.26681 780 ALA D CA 1
ATOM 7466 C C . ALA D 2 181 ? 94.67040 13.24650 -27.88639 1.000 70.90468 780 ALA D C 1
ATOM 7467 O O . ALA D 2 181 ? 94.51005 12.36442 -28.73516 1.000 71.77552 780 ALA D O 1
ATOM 7469 N N . PRO D 2 182 ? 95.87480 13.53664 -27.38836 1.000 69.42394 781 PRO D N 1
ATOM 7470 C CA . PRO D 2 182 ? 97.06685 12.85195 -27.91696 1.000 72.71123 781 PRO D CA 1
ATOM 7471 C C . PRO D 2 182 ? 96.99934 11.34386 -27.80521 1.000 73.24209 781 PRO D C 1
ATOM 7472 O O . PRO D 2 182 ? 97.43397 10.64066 -28.72584 1.000 76.95227 781 PRO D O 1
ATOM 7476 N N . GLU D 2 183 ? 96.45262 10.81506 -26.70979 1.000 68.96043 782 GLU D N 1
ATOM 7477 C CA . GLU D 2 183 ? 96.38685 9.36113 -26.57641 1.000 75.07426 782 GLU D CA 1
ATOM 7478 C C . GLU D 2 183 ? 95.48652 8.73665 -27.64120 1.000 77.01797 782 GLU D C 1
ATOM 7479 O O . GLU D 2 183 ? 95.72390 7.59847 -28.05346 1.000 82.08414 782 GLU D O 1
ATOM 7485 N N . ILE D 2 184 ? 94.47441 9.46858 -28.11796 1.000 75.80027 783 ILE D N 1
ATOM 7486 C CA . ILE D 2 184 ? 93.61288 8.96062 -29.18313 1.000 74.41647 783 ILE D CA 1
ATOM 7487 C C . ILE D 2 184 ? 94.34878 8.95848 -30.51884 1.000 75.31257 783 ILE D C 1
ATOM 7488 O O . ILE D 2 184 ? 94.28676 7.98296 -31.27718 1.000 78.32829 783 ILE D O 1
ATOM 7493 N N . VAL D 2 185 ? 95.04430 10.05253 -30.84280 1.000 67.35318 784 VAL D N 1
ATOM 7494 C CA . VAL D 2 185 ? 95.69584 10.10419 -32.14732 1.000 76.31267 784 VAL D CA 1
ATOM 7495 C C . VAL D 2 185 ? 96.94087 9.22819 -32.16799 1.000 74.56291 784 VAL D C 1
ATOM 7496 O O . VAL D 2 185 ? 97.34517 8.76631 -33.23842 1.000 80.75359 784 VAL D O 1
ATOM 7500 N N . ARG D 2 186 ? 97.54720 8.96086 -31.00712 1.000 71.14979 785 ARG D N 1
ATOM 7501 C CA . ARG D 2 186 ? 98.71496 8.08690 -30.98034 1.000 73.28067 785 ARG D CA 1
ATOM 7502 C C . ARG D 2 186 ? 98.34663 6.63707 -31.27515 1.000 79.27832 785 ARG D C 1
ATOM 7503 O O . ARG D 2 186 ? 99.19856 5.87457 -31.74489 1.000 93.58077 785 ARG D O 1
ATOM 7511 N N . GLU D 2 187 ? 97.09371 6.23991 -31.03626 1.000 75.81569 786 GLU D N 1
ATOM 7512 C CA . GLU D 2 187 ? 96.65184 4.86626 -31.25826 1.000 84.61343 786 GLU D CA 1
ATOM 7513 C C . GLU D 2 187 ? 95.88697 4.68718 -32.56755 1.000 86.20425 786 GLU D C 1
ATOM 7514 O O . GLU D 2 187 ? 95.41496 3.57834 -32.84635 1.000 89.47456 786 GLU D O 1
ATOM 7520 N N . MET D 2 188 ? 95.75722 5.74579 -33.37050 1.000 84.34839 787 MET D N 1
ATOM 7521 C CA . MET D 2 188 ? 95.06444 5.64438 -34.64804 1.000 90.86738 787 MET D CA 1
ATOM 7522 C C . MET D 2 188 ? 95.90167 4.86157 -35.64952 1.000 97.35518 787 MET D C 1
ATOM 7523 O O . MET D 2 188 ? 97.06774 5.18388 -35.89413 1.000 96.29701 787 MET D O 1
ATOM 7528 N N . THR D 2 189 ? 95.29360 3.82795 -36.23171 1.000 104.61787 788 THR D N 1
ATOM 7529 C CA . THR D 2 189 ? 95.97736 2.87820 -37.09250 1.000 113.36861 788 THR D CA 1
ATOM 7530 C C . THR D 2 189 ? 94.98082 2.46552 -38.16275 1.000 112.22083 788 THR D C 1
ATOM 7531 O O . THR D 2 189 ? 93.82828 2.13945 -37.82871 1.000 114.50841 788 THR D O 1
ATOM 7535 N N . PRO D 2 190 ? 95.38572 2.45252 -39.43237 1.000 113.88397 789 PRO D N 1
ATOM 7536 C CA . PRO D 2 190 ? 94.47677 2.00924 -40.49507 1.000 106.23868 789 PRO D CA 1
ATOM 7537 C C . PRO D 2 190 ? 94.08226 0.55876 -40.28740 1.000 112.88877 789 PRO D C 1
ATOM 7538 O O . PRO D 2 190 ? 94.93874 -0.31236 -40.11543 1.000 121.13466 789 PRO D O 1
ATOM 7542 N N . GLY D 2 191 ? 92.77472 0.31080 -40.28896 1.000 111.87092 790 GLY D N 1
ATOM 7543 C CA . GLY D 2 191 ? 92.21421 -1.00257 -40.09679 1.000 103.36837 790 GLY D CA 1
ATOM 7544 C C . GLY D 2 191 ? 91.61748 -1.22294 -38.72156 1.000 113.41040 790 GLY D C 1
ATOM 7545 O O . GLY D 2 191 ? 90.70822 -2.04677 -38.57530 1.000 125.01713 790 GLY D O 1
ATOM 7546 N N . LYS D 2 192 ? 92.10691 -0.50544 -37.71355 1.000 115.11760 791 LYS D N 1
ATOM 7547 C CA . LYS D 2 192 ? 91.59818 -0.65282 -36.35800 1.000 119.07326 791 LYS D CA 1
ATOM 7548 C C . LYS D 2 192 ? 90.27236 0.08068 -36.20279 1.000 125.34005 791 LYS D C 1
ATOM 7549 O O . LYS D 2 192 ? 90.13696 1.23885 -36.60537 1.000 120.33152 791 LYS D O 1
ATOM 7551 N N . ASP D 2 193 ? 89.29095 -0.59890 -35.61500 1.000 129.72623 792 ASP D N 1
ATOM 7552 C CA . ASP D 2 193 ? 88.01438 0.04392 -35.33291 1.000 130.55535 792 ASP D CA 1
ATOM 7553 C C . ASP D 2 193 ? 88.17513 1.10597 -34.25145 1.000 133.65643 792 ASP D C 1
ATOM 7554 O O . ASP D 2 193 ? 89.02600 0.99455 -33.36388 1.000 137.24925 792 ASP D O 1
ATOM 7556 N N . GLU D 2 194 ? 87.33164 2.14101 -34.32446 1.000 136.74238 793 GLU D N 1
ATOM 7557 C CA . GLU D 2 194 ? 87.32520 3.18137 -33.29805 1.000 130.76176 793 GLU D CA 1
ATOM 7558 C C . GLU D 2 194 ? 86.99181 2.64211 -31.90780 1.000 125.70996 793 GLU D C 1
ATOM 7559 O O . GLU D 2 194 ? 87.35795 3.27412 -30.91104 1.000 124.63028 793 GLU D O 1
ATOM 7565 N N . ASP D 2 195 ? 86.30554 1.49366 -31.81773 1.000 124.18815 794 ASP D N 1
ATOM 7566 C CA . ASP D 2 195 ? 86.00687 0.86115 -30.53234 1.000 121.86767 794 ASP D CA 1
ATOM 7567 C C . ASP D 2 195 ? 87.25185 0.61775 -29.68311 1.000 119.60795 794 ASP D C 1
ATOM 7568 O O . ASP D 2 195 ? 87.13293 0.45557 -28.46243 1.000 116.55452 794 ASP D O 1
ATOM 7570 N N . GLN D 2 196 ? 88.43656 0.57399 -30.29680 1.000 115.60053 795 GLN D N 1
ATOM 7571 C CA . GLN D 2 196 ? 89.69604 0.41843 -29.58117 1.000 113.63073 795 GLN D CA 1
ATOM 7572 C C . GLN D 2 196 ? 90.35683 1.74842 -29.23150 1.000 105.36155 795 GLN D C 1
ATOM 7573 O O . GLN D 2 196 ? 91.36469 1.75014 -28.51684 1.000 105.56300 795 GLN D O 1
ATOM 7579 N N . LEU D 2 197 ? 89.82883 2.87462 -29.70739 1.000 96.69836 796 LEU D N 1
ATOM 7580 C CA . LEU D 2 197 ? 90.45636 4.15412 -29.39626 1.000 91.50717 796 LEU D CA 1
ATOM 7581 C C . LEU D 2 197 ? 90.21858 4.52741 -27.93256 1.000 86.92156 796 LEU D C 1
ATOM 7582 O O . LEU D 2 197 ? 89.14025 4.26353 -27.38515 1.000 86.08958 796 LEU D O 1
ATOM 7587 N N . PRO D 2 198 ? 91.20686 5.15005 -27.26869 1.000 80.73806 797 PRO D N 1
ATOM 7588 C CA . PRO D 2 198 ? 91.07375 5.46989 -25.82298 1.000 73.56230 797 PRO D CA 1
ATOM 7589 C C . PRO D 2 198 ? 90.18221 6.67015 -25.53865 1.000 76.90246 797 PRO D C 1
ATOM 7590 O O . PRO D 2 198 ? 90.63596 7.72516 -25.08401 1.000 78.59960 797 PRO D O 1
ATOM 7594 N N . PHE D 2 199 ? 88.88635 6.50089 -25.79107 1.000 78.96513 798 PHE D N 1
ATOM 7595 C CA . PHE D 2 199 ? 87.91381 7.49763 -25.37119 1.000 79.94156 798 PHE D CA 1
ATOM 7596 C C . PHE D 2 199 ? 87.71455 7.44206 -23.86059 1.000 74.00452 798 PHE D C 1
ATOM 7597 O O . PHE D 2 199 ? 87.71868 6.36435 -23.25837 1.000 78.67299 798 PHE D O 1
ATOM 7605 N N . SER D 2 200 ? 87.52063 8.61025 -23.24740 1.000 71.16810 799 SER D N 1
ATOM 7606 C CA . SER D 2 200 ? 87.43768 8.69398 -21.79253 1.000 70.08553 799 SER D CA 1
ATOM 7607 C C . SER D 2 200 ? 86.91086 10.06328 -21.38298 1.000 72.65765 799 SER D C 1
ATOM 7608 O O . SER D 2 200 ? 86.87612 11.00488 -22.17991 1.000 69.42403 799 SER D O 1
ATOM 7611 N N . LYS D 2 201 ? 86.55172 10.17697 -20.10046 1.000 70.28615 800 LYS D N 1
ATOM 7612 C CA . LYS D 2 201 ? 86.14901 11.47545 -19.56698 1.000 62.47832 800 LYS D CA 1
ATOM 7613 C C . LYS D 2 201 ? 87.26725 12.49634 -19.73113 1.000 66.32473 800 LYS D C 1
ATOM 7614 O O . LYS D 2 201 ? 87.01601 13.65161 -20.09404 1.000 70.55132 800 LYS D O 1
ATOM 7620 N N . ALA D 2 202 ? 88.51435 12.07834 -19.49403 1.000 66.33659 801 ALA D N 1
ATOM 7621 C CA . ALA D 2 202 ? 89.64437 12.98892 -19.64039 1.000 61.66669 801 ALA D CA 1
ATOM 7622 C C . ALA D 2 202 ? 89.80520 13.43033 -21.08669 1.000 64.02186 801 ALA D C 1
ATOM 7623 O O . ALA D 2 202 ? 90.13349 14.59183 -21.35765 1.000 65.09800 801 ALA D O 1
ATOM 7625 N N . ALA D 2 203 ? 89.57457 12.51887 -22.03113 1.000 61.58419 802 ALA D N 1
ATOM 7626 C CA . ALA D 2 203 ? 89.51806 12.92879 -23.42780 1.000 65.07503 802 ALA D CA 1
ATOM 7627 C C . ALA D 2 203 ? 88.37792 13.91473 -23.67255 1.000 64.62205 802 ALA D C 1
ATOM 7628 O O . ALA D 2 203 ? 88.54881 14.87884 -24.42667 1.000 63.20292 802 ALA D O 1
ATOM 7630 N N . ASP D 2 204 ? 87.20656 13.69674 -23.05309 1.000 62.22866 803 ASP D N 1
ATOM 7631 C CA . ASP D 2 204 ? 86.10364 14.64354 -23.22839 1.000 58.93266 803 ASP D CA 1
ATOM 7632 C C . ASP D 2 204 ? 86.50989 16.03469 -22.76630 1.000 64.76456 803 ASP D C 1
ATOM 7633 O O . ASP D 2 204 ? 86.16022 17.03925 -23.39683 1.000 64.02275 803 ASP D O 1
ATOM 7638 N N . VAL D 2 205 ? 87.24592 16.11251 -21.66108 1.000 62.00547 804 VAL D N 1
ATOM 7639 C CA . VAL D 2 205 ? 87.72479 17.40469 -21.19561 1.000 60.43247 804 VAL D CA 1
ATOM 7640 C C . VAL D 2 205 ? 88.64782 18.02313 -22.22964 1.000 64.17702 804 VAL D C 1
ATOM 7641 O O . VAL D 2 205 ? 88.59338 19.23217 -22.49283 1.000 66.65951 804 VAL D O 1
ATOM 7645 N N . TYR D 2 206 ? 89.50884 17.20418 -22.83710 1.000 62.72843 805 TYR D N 1
ATOM 7646 C CA . TYR D 2 206 ? 90.38173 17.71631 -23.88459 1.000 64.72240 805 TYR D CA 1
ATOM 7647 C C . TYR D 2 206 ? 89.56139 18.30890 -25.02542 1.000 61.54833 805 TYR D C 1
ATOM 7648 O O . TYR D 2 206 ? 89.84420 19.41958 -25.49312 1.000 63.08140 805 TYR D O 1
ATOM 7657 N N . ALA D 2 207 ? 88.51991 17.59917 -25.46288 1.000 58.46904 806 ALA D N 1
ATOM 7658 C CA . ALA D 2 207 ? 87.67177 18.13365 -26.52129 1.000 62.33765 806 ALA D CA 1
ATOM 7659 C C . ALA D 2 207 ? 87.01649 19.44069 -26.09145 1.000 64.36407 806 ALA D C 1
ATOM 7660 O O . ALA D 2 207 ? 86.85543 20.35815 -26.90517 1.000 65.21790 806 ALA D O 1
ATOM 7662 N N . PHE D 2 208 ? 86.64497 19.55387 -24.81151 1.000 57.38645 807 PHE D N 1
ATOM 7663 C CA . PHE D 2 208 ? 86.09800 20.81568 -24.32306 1.000 55.15728 807 PHE D CA 1
ATOM 7664 C C . PHE D 2 208 ? 87.11717 21.93865 -24.44201 1.000 66.70833 807 PHE D C 1
ATOM 7665 O O . PHE D 2 208 ? 86.75453 23.08542 -24.73368 1.000 68.19517 807 PHE D O 1
ATOM 7673 N N . GLY D 2 209 ? 88.39646 21.62938 -24.20304 1.000 64.33506 808 GLY D N 1
ATOM 7674 C CA . GLY D 2 209 ? 89.42733 22.64385 -24.32975 1.000 62.70560 808 GLY D CA 1
ATOM 7675 C C . GLY D 2 209 ? 89.44158 23.28298 -25.70147 1.000 65.54017 808 GLY D C 1
ATOM 7676 O O . GLY D 2 209 ? 89.58793 24.49901 -25.82760 1.000 61.29143 808 GLY D O 1
ATOM 7677 N N . THR D 2 210 ? 89.27069 22.47505 -26.74863 1.000 59.20675 809 THR D N 1
ATOM 7678 C CA . THR D 2 210 ? 89.19196 23.04060 -28.08955 1.000 65.06014 809 THR D CA 1
ATOM 7679 C C . THR D 2 210 ? 87.91451 23.84911 -28.27186 1.000 65.68291 809 THR D C 1
ATOM 7680 O O . THR D 2 210 ? 87.93256 24.90417 -28.91583 1.000 77.24322 809 THR D O 1
ATOM 7684 N N . VAL D 2 211 ? 86.79692 23.38146 -27.71367 1.000 64.46861 810 VAL D N 1
ATOM 7685 C CA . VAL D 2 211 ? 85.58580 24.19588 -27.74929 1.000 70.41231 810 VAL D CA 1
ATOM 7686 C C . VAL D 2 211 ? 85.84393 25.53244 -27.07778 1.000 66.18911 810 VAL D C 1
ATOM 7687 O O . VAL D 2 211 ? 85.48940 26.59034 -27.60996 1.000 72.99374 810 VAL D O 1
ATOM 7691 N N . TRP D 2 212 ? 86.50502 25.50777 -25.92028 1.000 68.31768 811 TRP D N 1
ATOM 7692 C CA . TRP D 2 212 ? 86.88406 26.75299 -25.26790 1.000 69.89003 811 TRP D CA 1
ATOM 7693 C C . TRP D 2 212 ? 87.75771 27.60599 -26.17609 1.000 76.34010 811 TRP D C 1
ATOM 7694 O O . TRP D 2 212 ? 87.62442 28.83467 -26.19944 1.000 80.84738 811 TRP D O 1
ATOM 7705 N N . TYR D 2 213 ? 88.64136 26.97662 -26.95201 1.000 73.04803 812 TYR D N 1
ATOM 7706 C CA . TYR D 2 213 ? 89.50025 27.76019 -27.83152 1.000 72.09168 812 TYR D CA 1
ATOM 7707 C C . TYR D 2 213 ? 88.68905 28.41460 -28.93998 1.000 77.39160 812 TYR D C 1
ATOM 7708 O O . TYR D 2 213 ? 88.88211 29.59983 -29.23467 1.000 86.64601 812 TYR D O 1
ATOM 7717 N N . GLU D 2 214 ? 87.78059 27.65958 -29.56696 1.000 75.11583 813 GLU D N 1
ATOM 7718 C CA . GLU D 2 214 ? 86.90327 28.24288 -30.57668 1.000 81.48329 813 GLU D CA 1
ATOM 7719 C C . GLU D 2 214 ? 86.09737 29.40814 -30.01160 1.000 84.46181 813 GLU D C 1
ATOM 7720 O O . GLU D 2 214 ? 85.80436 30.36558 -30.73693 1.000 86.53107 813 GLU D O 1
ATOM 7726 N N . LEU D 2 215 ? 85.73968 29.35633 -28.72493 1.000 78.70488 814 LEU D N 1
ATOM 7727 C CA . LEU D 2 215 ? 85.05085 30.48388 -28.10697 1.000 88.32636 814 LEU D CA 1
ATOM 7728 C C . LEU D 2 215 ? 85.93784 31.71142 -27.98154 1.000 86.20415 814 LEU D C 1
ATOM 7729 O O . LEU D 2 215 ? 85.41819 32.82947 -27.92199 1.000 89.89031 814 LEU D O 1
ATOM 7734 N N . GLN D 2 216 ? 87.25683 31.52939 -27.92511 1.000 89.57057 815 GLN D N 1
ATOM 7735 C CA . GLN D 2 216 ? 88.17859 32.64991 -27.79511 1.000 90.03299 815 GLN D CA 1
ATOM 7736 C C . GLN D 2 216 ? 88.64481 33.17033 -29.14968 1.000 90.26728 815 GLN D C 1
ATOM 7737 O O . GLN D 2 216 ? 88.67405 34.38305 -29.37123 1.000 110.16428 815 GLN D O 1
ATOM 7743 N N . ALA D 2 217 ? 89.02054 32.27431 -30.06030 1.000 85.90491 816 ALA D N 1
ATOM 7744 C CA . ALA D 2 217 ? 89.64787 32.67166 -31.31300 1.000 92.46144 816 ALA D CA 1
ATOM 7745 C C . ALA D 2 217 ? 88.71809 32.58455 -32.51437 1.000 93.55701 816 ALA D C 1
ATOM 7746 O O . ALA D 2 217 ? 89.08194 33.07439 -33.58899 1.000 90.06860 816 ALA D O 1
ATOM 7748 N N . ARG D 2 218 ? 87.54188 31.97131 -32.36265 1.000 91.79429 817 ARG D N 1
ATOM 7749 C CA . ARG D 2 218 ? 86.58482 31.80922 -33.46034 1.000 93.44071 817 ARG D CA 1
ATOM 7750 C C . ARG D 2 218 ? 87.21172 31.06091 -34.63551 1.000 93.61086 817 ARG D C 1
ATOM 7751 O O . ARG D 2 218 ? 86.90172 31.32255 -35.79926 1.000 97.26467 817 ARG D O 1
ATOM 7759 N N . ASP D 2 219 ? 88.09936 30.11969 -34.33442 1.000 95.71044 818 ASP D N 1
ATOM 7760 C CA . ASP D 2 219 ? 88.78229 29.37916 -35.38622 1.000 97.33098 818 ASP D CA 1
ATOM 7761 C C . ASP D 2 219 ? 89.40099 28.12816 -34.77788 1.000 94.80739 818 ASP D C 1
ATOM 7762 O O . ASP D 2 219 ? 89.41218 27.94761 -33.55754 1.000 90.30201 818 ASP D O 1
ATOM 7767 N N . TRP D 2 220 ? 89.91190 27.26170 -35.64760 1.000 97.01180 819 TRP D N 1
ATOM 7768 C CA . TRP D 2 220 ? 90.56366 26.05312 -35.17644 1.000 94.34534 819 TRP D CA 1
ATOM 7769 C C . TRP D 2 220 ? 91.90856 26.39320 -34.53649 1.000 91.47194 819 TRP D C 1
ATOM 7770 O O . TRP D 2 220 ? 92.52916 27.40548 -34.87519 1.000 91.83498 819 TRP D O 1
ATOM 7781 N N . PRO D 2 221 ? 92.37466 25.56628 -33.59572 1.000 88.06559 820 PRO D N 1
ATOM 7782 C CA . PRO D 2 221 ? 93.66356 25.85816 -32.94997 1.000 84.36802 820 PRO D CA 1
ATOM 7783 C C . PRO D 2 221 ? 94.86735 25.59822 -33.83991 1.000 81.21611 820 PRO D C 1
ATOM 7784 O O . PRO D 2 221 ? 95.88068 26.29611 -33.70518 1.000 88.78779 820 PRO D O 1
ATOM 7788 N N . LEU D 2 222 ? 94.79909 24.62837 -34.74571 1.000 74.57170 821 LEU D N 1
ATOM 7789 C CA . LEU D 2 222 ? 95.91365 24.31157 -35.62732 1.000 87.07295 821 LEU D CA 1
ATOM 7790 C C . LEU D 2 222 ? 95.61318 24.78819 -37.04121 1.000 85.62935 821 LEU D C 1
ATOM 7791 O O . LEU D 2 222 ? 94.48737 24.64233 -37.52838 1.000 93.68264 821 LEU D O 1
ATOM 7796 N N . LYS D 2 223 ? 96.61997 25.36653 -37.69339 1.000 83.35673 822 LYS D N 1
ATOM 7797 C CA . LYS D 2 223 ? 96.43924 25.80506 -39.06891 1.000 91.49979 822 LYS D CA 1
ATOM 7798 C C . LYS D 2 223 ? 96.07058 24.61674 -39.94648 1.000 91.90621 822 LYS D C 1
ATOM 7799 O O . LYS D 2 223 ? 96.40781 23.46663 -39.65021 1.000 92.59179 822 LYS D O 1
ATOM 7801 N N . ASN D 2 224 ? 95.34446 24.89843 -41.02183 1.000 91.61535 823 ASN D N 1
ATOM 7802 C CA . ASN D 2 224 ? 94.96751 23.84447 -41.95080 1.000 94.38477 823 ASN D CA 1
ATOM 7803 C C . ASN D 2 224 ? 96.21655 23.33162 -42.65506 1.000 94.56197 823 ASN D C 1
ATOM 7804 O O . ASN D 2 224 ? 96.94097 24.10137 -43.29501 1.000 92.77655 823 ASN D O 1
ATOM 7809 N N . GLN D 2 225 ? 96.47446 22.03426 -42.51790 1.000 94.52704 824 GLN D N 1
ATOM 7810 C CA . GLN D 2 225 ? 97.70244 21.41894 -42.99550 1.000 84.81250 824 GLN D CA 1
ATOM 7811 C C . GLN D 2 225 ? 97.42417 19.94462 -43.24961 1.000 92.14688 824 GLN D C 1
ATOM 7812 O O . GLN D 2 225 ? 96.29627 19.46814 -43.08687 1.000 100.26308 824 GLN D O 1
ATOM 7818 N N . ALA D 2 226 ? 98.46646 19.21603 -43.64003 1.000 83.27006 825 ALA D N 1
ATOM 7819 C CA . ALA D 2 226 ? 98.30261 17.79534 -43.90638 1.000 87.86819 825 ALA D CA 1
ATOM 7820 C C . ALA D 2 226 ? 97.90963 17.07155 -42.62711 1.000 83.39139 825 ALA D C 1
ATOM 7821 O O . ALA D 2 226 ? 98.40776 17.38253 -41.54106 1.000 83.02261 825 ALA D O 1
ATOM 7823 N N . ALA D 2 227 ? 96.98889 16.11419 -42.75563 1.000 85.48454 826 ALA D N 1
ATOM 7824 C CA . ALA D 2 227 ? 96.53915 15.37894 -41.57930 1.000 85.68342 826 ALA D CA 1
ATOM 7825 C C . ALA D 2 227 ? 97.70473 14.70398 -40.87672 1.000 82.42543 826 ALA D C 1
ATOM 7826 O O . ALA D 2 227 ? 97.69535 14.56090 -39.64760 1.000 74.08111 826 ALA D O 1
ATOM 7828 N N . GLU D 2 228 ? 98.72516 14.30957 -41.63922 1.000 76.29465 827 GLU D N 1
ATOM 7829 C CA . GLU D 2 228 ? 99.90330 13.68501 -41.05397 1.000 77.42678 827 GLU D CA 1
ATOM 7830 C C . GLU D 2 228 ? 100.61663 14.64351 -40.10895 1.000 72.86885 827 GLU D C 1
ATOM 7831 O O . GLU D 2 228 ? 100.99656 14.26675 -38.99392 1.000 73.10756 827 GLU D O 1
ATOM 7837 N N . ALA D 2 229 ? 100.81274 15.89211 -40.54001 1.000 68.43722 828 ALA D N 1
ATOM 7838 C CA . ALA D 2 229 ? 101.45981 16.86924 -39.67091 1.000 71.94676 828 ALA D CA 1
ATOM 7839 C C . ALA D 2 229 ? 100.63054 17.11573 -38.42043 1.000 70.96275 828 ALA D C 1
ATOM 7840 O O . ALA D 2 229 ? 101.17635 17.23667 -37.31864 1.000 69.06552 828 ALA D O 1
ATOM 7842 N N . SER D 2 230 ? 99.30804 17.17977 -38.56577 1.000 68.41180 829 SER D N 1
ATOM 7843 C CA . SER D 2 230 ? 98.46740 17.36635 -37.39134 1.000 70.79815 829 SER D CA 1
ATOM 7844 C C . SER D 2 230 ? 98.57188 16.17022 -36.45556 1.000 71.08236 829 SER D C 1
ATOM 7845 O O . SER D 2 230 ? 98.58338 16.33519 -35.22904 1.000 66.74399 829 SER D O 1
ATOM 7848 N N . ILE D 2 231 ? 98.67806 14.95679 -37.00898 1.000 67.12039 830 ILE D N 1
ATOM 7849 C CA . ILE D 2 231 ? 98.74029 13.78128 -36.14404 1.000 67.76402 830 ILE D CA 1
ATOM 7850 C C . ILE D 2 231 ? 99.97513 13.83481 -35.25596 1.000 70.40901 830 ILE D C 1
ATOM 7851 O O . ILE D 2 231 ? 99.89742 13.58020 -34.04705 1.000 69.80986 830 ILE D O 1
ATOM 7856 N N . TRP D 2 232 ? 101.12805 14.18924 -35.82744 1.000 68.70227 831 TRP D N 1
ATOM 7857 C CA . TRP D 2 232 ? 102.33226 14.26075 -35.00924 1.000 65.62431 831 TRP D CA 1
ATOM 7858 C C . TRP D 2 232 ? 102.28551 15.44208 -34.05128 1.000 66.38207 831 TRP D C 1
ATOM 7859 O O . TRP D 2 232 ? 102.70247 15.31907 -32.89377 1.000 69.86939 831 TRP D O 1
ATOM 7870 N N . GLN D 2 233 ? 101.80791 16.60102 -34.51508 1.000 65.43102 832 GLN D N 1
ATOM 7871 C CA . GLN D 2 233 ? 101.80265 17.77540 -33.64949 1.000 68.03784 832 GLN D CA 1
ATOM 7872 C C . GLN D 2 233 ? 100.87680 17.57794 -32.46021 1.000 64.21212 832 GLN D C 1
ATOM 7873 O O . GLN D 2 233 ? 101.15376 18.07769 -31.36367 1.000 71.80867 832 GLN D O 1
ATOM 7879 N N . ILE D 2 234 ? 99.79013 16.83728 -32.64982 1.000 64.69029 833 ILE D N 1
ATOM 7880 C CA . ILE D 2 234 ? 98.88200 16.55544 -31.54768 1.000 65.42763 833 ILE D CA 1
ATOM 7881 C C . ILE D 2 234 ? 99.41483 15.41609 -30.68674 1.000 76.14765 833 ILE D C 1
ATOM 7882 O O . ILE D 2 234 ? 99.44145 15.51048 -29.45354 1.000 74.41492 833 ILE D O 1
ATOM 7887 N N . GLY D 2 235 ? 99.86138 14.32764 -31.31941 1.000 68.03228 834 GLY D N 1
ATOM 7888 C CA . GLY D 2 235 ? 100.31878 13.17916 -30.55514 1.000 70.20596 834 GLY D CA 1
ATOM 7889 C C . GLY D 2 235 ? 101.55800 13.45893 -29.73232 1.000 71.50460 834 GLY D C 1
ATOM 7890 O O . GLY D 2 235 ? 101.73555 12.88094 -28.65515 1.000 77.38539 834 GLY D O 1
ATOM 7891 N N . SER D 2 236 ? 102.42643 14.34354 -30.21781 1.000 68.50139 835 SER D N 1
ATOM 7892 C CA . SER D 2 236 ? 103.64104 14.68598 -29.49311 1.000 67.56756 835 SER D CA 1
ATOM 7893 C C . SER D 2 236 ? 103.41813 15.76694 -28.44815 1.000 72.22099 835 SER D C 1
ATOM 7894 O O . SER D 2 236 ? 104.32256 16.02357 -27.64570 1.000 76.32385 835 SER D O 1
ATOM 7897 N N . GLY D 2 237 ? 102.24443 16.39774 -28.43812 1.000 73.86126 836 GLY D N 1
ATOM 7898 C CA . GLY D 2 237 ? 101.95981 17.48892 -27.53206 1.000 70.29686 836 GLY D CA 1
ATOM 7899 C C . GLY D 2 237 ? 102.57317 18.81554 -27.91791 1.000 72.11655 836 GLY D C 1
ATOM 7900 O O . GLY D 2 237 ? 102.24527 19.83267 -27.29552 1.000 83.28814 836 GLY D O 1
ATOM 7901 N N . GLU D 2 238 ? 103.44748 18.84317 -28.92672 1.000 73.24346 837 GLU D N 1
ATOM 7902 C CA . GLU D 2 238 ? 104.10665 20.07999 -29.32488 1.000 78.36990 837 GLU D CA 1
ATOM 7903 C C . GLU D 2 238 ? 103.15575 21.05197 -30.00754 1.000 74.69772 837 GLU D C 1
ATOM 7904 O O . GLU D 2 238 ? 103.39983 22.26259 -29.97406 1.000 80.48078 837 GLU D O 1
ATOM 7910 N N . GLY D 2 239 ? 102.09084 20.55473 -30.63043 1.000 69.91309 838 GLY D N 1
ATOM 7911 C CA . GLY D 2 239 ? 101.11575 21.42185 -31.25842 1.000 69.19002 838 GLY D CA 1
ATOM 7912 C C . GLY D 2 239 ? 100.44157 22.39046 -30.30537 1.000 76.93992 838 GLY D C 1
ATOM 7913 O O . GLY D 2 239 ? 100.58409 23.60693 -30.46014 1.000 81.54312 838 GLY D O 1
ATOM 7914 N N . MET D 2 240 ? 99.69511 21.87983 -29.31901 1.000 72.76205 839 MET D N 1
ATOM 7915 C CA . MET D 2 240 ? 98.97740 22.78933 -28.43065 1.000 74.21790 839 MET D CA 1
ATOM 7916 C C . MET D 2 240 ? 99.94733 23.60824 -27.59661 1.000 78.33551 839 MET D C 1
ATOM 7917 O O . MET D 2 240 ? 99.61508 24.71764 -27.16419 1.000 82.83704 839 MET D O 1
ATOM 7922 N N . LYS D 2 241 ? 101.14833 23.08145 -27.36484 1.000 74.60888 840 LYS D N 1
ATOM 7923 C CA . LYS D 2 241 ? 102.16848 23.85384 -26.67065 1.000 80.38206 840 LYS D CA 1
ATOM 7924 C C . LYS D 2 241 ? 102.51134 25.11802 -27.45139 1.000 82.65489 840 LYS D C 1
ATOM 7925 O O . LYS D 2 241 ? 102.56406 26.21583 -26.88505 1.000 83.76526 840 LYS D O 1
ATOM 7931 N N . ARG D 2 242 ? 102.71081 24.98833 -28.76656 1.000 77.80627 841 ARG D N 1
ATOM 7932 C CA . ARG D 2 242 ? 102.98178 26.16678 -29.58794 1.000 90.48007 841 ARG D CA 1
ATOM 7933 C C . ARG D 2 242 ? 101.76407 27.07855 -29.66035 1.000 92.94445 841 ARG D C 1
ATOM 7934 O O . ARG D 2 242 ? 101.89654 28.30853 -29.66284 1.000 102.39692 841 ARG D O 1
ATOM 7942 N N . VAL D 2 243 ? 100.57043 26.49296 -29.71916 1.000 89.34977 842 VAL D N 1
ATOM 7943 C CA . VAL D 2 243 ? 99.34871 27.29037 -29.70081 1.000 90.58705 842 VAL D CA 1
ATOM 7944 C C . VAL D 2 243 ? 99.31172 28.17208 -28.45948 1.000 91.39595 842 VAL D C 1
ATOM 7945 O O . VAL D 2 243 ? 99.14548 29.39183 -28.55028 1.000 94.74924 842 VAL D O 1
ATOM 7949 N N . LEU D 2 244 ? 99.46183 27.56289 -27.27955 1.000 86.28125 843 LEU D N 1
ATOM 7950 C CA . LEU D 2 244 ? 99.39595 28.33161 -26.04020 1.000 86.23171 843 LEU D CA 1
ATOM 7951 C C . LEU D 2 244 ? 100.49680 29.38054 -25.98250 1.000 109.42066 843 LEU D C 1
ATOM 7952 O O . LEU D 2 244 ? 100.28685 30.49083 -25.47926 1.000 107.71891 843 LEU D O 1
ATOM 7957 N N . THR D 2 245 ? 101.68137 29.04045 -26.49195 1.000 116.35779 844 THR D N 1
ATOM 7958 C CA . THR D 2 245 ? 102.80380 29.96882 -26.47094 1.000 118.44710 844 THR D CA 1
ATOM 7959 C C . THR D 2 245 ? 102.55574 31.13453 -27.41042 1.000 118.85104 844 THR D C 1
ATOM 7960 O O . THR D 2 245 ? 102.43884 32.28564 -26.97263 1.000 124.33587 844 THR D O 1
ATOM 7964 N N . SER D 2 246 ? 102.45494 30.84436 -28.71248 1.000 147.89439 845 SER D N 1
ATOM 7965 C CA . SER D 2 246 ? 102.36534 31.90956 -29.70360 1.000 156.73060 845 SER D CA 1
ATOM 7966 C C . SER D 2 246 ? 101.12517 32.77128 -29.49325 1.000 157.41422 845 SER D C 1
ATOM 7967 O O . SER D 2 246 ? 101.20139 34.00265 -29.58780 1.000 166.03225 845 SER D O 1
ATOM 7970 N N . VAL D 2 247 ? 99.98021 32.15599 -29.18373 1.000 127.42130 846 VAL D N 1
ATOM 7971 C CA . VAL D 2 247 ? 98.75441 32.93697 -29.08838 1.000 123.34909 846 VAL D CA 1
ATOM 7972 C C . VAL D 2 247 ? 98.86403 33.91967 -27.92721 1.000 124.90733 846 VAL D C 1
ATOM 7973 O O . VAL D 2 247 ? 99.54265 33.66477 -26.92487 1.000 126.20552 846 VAL D O 1
ATOM 7977 N N . SER D 2 248 ? 98.22036 35.07150 -28.08041 1.000 124.64456 847 SER D N 1
ATOM 7978 C CA . SER D 2 248 ? 98.12526 36.04885 -27.00675 1.000 122.85471 847 SER D CA 1
ATOM 7979 C C . SER D 2 248 ? 96.71435 36.00389 -26.42535 1.000 124.46031 847 SER D C 1
ATOM 7980 O O . SER D 2 248 ? 95.87168 36.86949 -26.68275 1.000 126.94898 847 SER D O 1
ATOM 7983 N N . LEU D 2 249 ? 96.45210 34.95530 -25.65373 1.000 118.37349 848 LEU D N 1
ATOM 7984 C CA . LEU D 2 249 ? 95.23533 34.83664 -24.87393 1.000 111.91194 848 LEU D CA 1
ATOM 7985 C C . LEU D 2 249 ? 95.53202 35.15126 -23.41291 1.000 109.70284 848 LEU D C 1
ATOM 7986 O O . LEU D 2 249 ? 96.66399 35.00652 -22.94665 1.000 113.50281 848 LEU D O 1
ATOM 7991 N N . GLY D 2 250 ? 94.50196 35.59570 -22.69472 1.000 104.93598 849 GLY D N 1
ATOM 7992 C CA . GLY D 2 250 ? 94.65215 35.93675 -21.29618 1.000 104.43445 849 GLY D CA 1
ATOM 7993 C C . GLY D 2 250 ? 95.26259 34.83626 -20.45205 1.000 101.87545 849 GLY D C 1
ATOM 7994 O O . GLY D 2 250 ? 95.10063 33.65051 -20.75765 1.000 99.48353 849 GLY D O 1
ATOM 7995 N N . LYS D 2 251 ? 95.98537 35.21718 -19.39403 1.000 99.32712 850 LYS D N 1
ATOM 7996 C CA . LYS D 2 251 ? 96.58598 34.21999 -18.51382 1.000 105.73376 850 LYS D CA 1
ATOM 7997 C C . LYS D 2 251 ? 95.52166 33.29499 -17.93261 1.000 101.06066 850 LYS D C 1
ATOM 7998 O O . LYS D 2 251 ? 95.69456 32.07074 -17.91520 1.000 95.01179 850 LYS D O 1
ATOM 8000 N N . GLU D 2 252 ? 94.39394 33.86416 -17.49525 1.000 98.23672 851 GLU D N 1
ATOM 8001 C CA . GLU D 2 252 ? 93.29665 33.06108 -16.96193 1.000 104.14126 851 GLU D CA 1
ATOM 8002 C C . GLU D 2 252 ? 92.64840 32.20907 -18.04800 1.000 97.22565 851 GLU D C 1
ATOM 8003 O O . GLU D 2 252 ? 92.41752 31.01042 -17.85036 1.000 94.51149 851 GLU D O 1
ATOM 8009 N N . VAL D 2 253 ? 92.32636 32.81732 -19.19524 1.000 100.52822 852 VAL D N 1
ATOM 8010 C CA . VAL D 2 253 ? 91.74765 32.06282 -20.30692 1.000 92.30128 852 VAL D CA 1
ATOM 8011 C C . VAL D 2 253 ? 92.70190 30.96740 -20.76159 1.000 93.30617 852 VAL D C 1
ATOM 8012 O O . VAL D 2 253 ? 92.28867 29.82939 -21.01604 1.000 89.65184 852 VAL D O 1
ATOM 8016 N N . SER D 2 254 ? 93.99273 31.28885 -20.87449 1.000 94.98564 853 SER D N 1
ATOM 8017 C CA . SER D 2 254 ? 94.95078 30.28003 -21.30776 1.000 89.20338 853 SER D CA 1
ATOM 8018 C C . SER D 2 254 ? 95.11419 29.18069 -20.26540 1.000 84.69225 853 SER D C 1
ATOM 8019 O O . SER D 2 254 ? 95.29208 28.01394 -20.62861 1.000 72.63646 853 SER D O 1
ATOM 8022 N N . GLU D 2 255 ? 95.02319 29.51892 -18.97415 1.000 84.86168 854 GLU D N 1
ATOM 8023 C CA . GLU D 2 255 ? 95.14129 28.49248 -17.94104 1.000 86.94061 854 GLU D CA 1
ATOM 8024 C C . GLU D 2 255 ? 94.05939 27.42745 -18.09224 1.000 83.79209 854 GLU D C 1
ATOM 8025 O O . GLU D 2 255 ? 94.32009 26.23699 -17.87887 1.000 81.50986 854 GLU D O 1
ATOM 8031 N N . ILE D 2 256 ? 92.83881 27.83398 -18.45570 1.000 77.51502 855 ILE D N 1
ATOM 8032 C CA . ILE D 2 256 ? 91.79037 26.86192 -18.77053 1.000 80.48790 855 ILE D CA 1
ATOM 8033 C C . ILE D 2 256 ? 92.26011 25.93867 -19.88914 1.000 79.24258 855 ILE D C 1
ATOM 8034 O O . ILE D 2 256 ? 92.12116 24.71142 -19.80878 1.000 68.85326 855 ILE D O 1
ATOM 8039 N N . LEU D 2 257 ? 92.83598 26.51976 -20.94705 1.000 77.72880 856 LEU D N 1
ATOM 8040 C CA . LEU D 2 257 ? 93.28217 25.71857 -22.08473 1.000 75.51309 856 LEU D CA 1
ATOM 8041 C C . LEU D 2 257 ? 94.40790 24.77657 -21.68605 1.000 76.69703 856 LEU D C 1
ATOM 8042 O O . LEU D 2 257 ? 94.42695 23.60299 -22.07849 1.000 74.71081 856 LEU D O 1
ATOM 8047 N N . SER D 2 258 ? 95.37596 25.28813 -20.92967 1.000 81.76179 857 SER D N 1
ATOM 8048 C CA . SER D 2 258 ? 96.51510 24.46611 -20.56462 1.000 78.72714 857 SER D CA 1
ATOM 8049 C C . SER D 2 258 ? 96.07272 23.28517 -19.71369 1.000 73.06849 857 SER D C 1
ATOM 8050 O O . SER D 2 258 ? 96.59016 22.17068 -19.85664 1.000 74.70235 857 SER D O 1
ATOM 8053 N N . ALA D 2 259 ? 95.08318 23.50538 -18.84804 1.000 73.10583 858 ALA D N 1
ATOM 8054 C CA . ALA D 2 259 ? 94.57024 22.42400 -18.01667 1.000 70.72074 858 ALA D CA 1
ATOM 8055 C C . ALA D 2 259 ? 93.83606 21.38086 -18.85236 1.000 73.14231 858 ALA D C 1
ATOM 8056 O O . ALA D 2 259 ? 94.05791 20.17513 -18.68661 1.000 73.55531 858 ALA D O 1
ATOM 8058 N N . CYS D 2 260 ? 92.98258 21.82436 -19.77800 1.000 69.15461 859 CYS D N 1
ATOM 8059 C CA . CYS D 2 260 ? 92.19927 20.88525 -20.57699 1.000 67.36292 859 CYS D CA 1
ATOM 8060 C C . CYS D 2 260 ? 93.07136 20.13463 -21.57319 1.000 69.27633 859 CYS D C 1
ATOM 8061 O O . CYS D 2 260 ? 92.86712 18.93805 -21.80798 1.000 72.11994 859 CYS D O 1
ATOM 8064 N N . TRP D 2 261 ? 94.03912 20.81997 -22.17621 1.000 70.58922 860 TRP D N 1
ATOM 8065 C CA . TRP D 2 261 ? 94.88961 20.23628 -23.19928 1.000 70.10051 860 TRP D CA 1
ATOM 8066 C C . TRP D 2 261 ? 96.08532 19.48716 -22.62719 1.000 73.12634 860 TRP D C 1
ATOM 8067 O O . TRP D 2 261 ? 97.02792 19.19491 -23.37416 1.000 77.92489 860 TRP D O 1
ATOM 8078 N N . ALA D 2 262 ? 96.06840 19.17364 -21.33458 1.000 68.63757 861 ALA D N 1
ATOM 8079 C CA . ALA D 2 262 ? 97.23228 18.59339 -20.68137 1.000 72.80213 861 ALA D CA 1
ATOM 8080 C C . ALA D 2 262 ? 97.66151 17.31201 -21.38098 1.000 72.66592 861 ALA D C 1
ATOM 8081 O O . ALA D 2 262 ? 96.83906 16.43555 -21.66401 1.000 72.29142 861 ALA D O 1
ATOM 8083 N N . PHE D 2 263 ? 98.96127 17.21152 -21.65910 1.000 74.60300 862 PHE D N 1
ATOM 8084 C CA . PHE D 2 263 ? 99.47343 16.04666 -22.36561 1.000 77.93477 862 PHE D CA 1
ATOM 8085 C C . PHE D 2 263 ? 99.20504 14.76806 -21.58158 1.000 76.81424 862 PHE D C 1
ATOM 8086 O O . PHE D 2 263 ? 98.72072 13.77652 -22.13859 1.000 75.31609 862 PHE D O 1
ATOM 8094 N N . ASP D 2 264 ? 99.51004 14.77517 -20.28526 1.000 81.00283 863 ASP D N 1
ATOM 8095 C CA . ASP D 2 264 ? 99.14088 13.67077 -19.40457 1.000 83.53071 863 ASP D CA 1
ATOM 8096 C C . ASP D 2 264 ? 97.65496 13.78069 -19.07796 1.000 87.68842 863 ASP D C 1
ATOM 8097 O O . ASP D 2 264 ? 97.22475 14.74690 -18.43812 1.000 84.86401 863 ASP D O 1
ATOM 8102 N N . LEU D 2 265 ? 96.86645 12.80097 -19.52986 1.000 86.91513 864 LEU D N 1
ATOM 8103 C CA . LEU D 2 265 ? 95.42143 12.86890 -19.32995 1.000 83.64961 864 LEU D CA 1
ATOM 8104 C C . LEU D 2 265 ? 95.05307 12.89756 -17.84964 1.000 88.19501 864 LEU D C 1
ATOM 8105 O O . LEU D 2 265 ? 94.02062 13.47107 -17.48086 1.000 86.52199 864 LEU D O 1
ATOM 8110 N N . GLN D 2 266 ? 95.88015 12.29441 -16.98860 1.000 90.83275 865 GLN D N 1
ATOM 8111 C CA . GLN D 2 266 ? 95.61225 12.31196 -15.55328 1.000 90.57769 865 GLN D CA 1
ATOM 8112 C C . GLN D 2 266 ? 95.70521 13.71070 -14.96274 1.000 86.93961 865 GLN D C 1
ATOM 8113 O O . GLN D 2 266 ? 95.19733 13.93877 -13.86045 1.000 93.04269 865 GLN D O 1
ATOM 8119 N N . GLU D 2 267 ? 96.35083 14.64296 -15.65680 1.000 88.66975 866 GLU D N 1
ATOM 8120 C CA . GLU D 2 267 ? 96.47328 16.00531 -15.16623 1.000 84.86166 866 GLU D CA 1
ATOM 8121 C C . GLU D 2 267 ? 95.33284 16.90739 -15.62357 1.000 75.41728 866 GLU D C 1
ATOM 8122 O O . GLU D 2 267 ? 95.19913 18.01830 -15.10077 1.000 75.78954 866 GLU D O 1
ATOM 8124 N N . ARG D 2 268 ? 94.50539 16.46304 -16.56868 1.000 80.83867 867 ARG D N 1
ATOM 8125 C CA . ARG D 2 268 ? 93.34371 17.25274 -16.96645 1.000 75.15383 867 ARG D CA 1
ATOM 8126 C C . ARG D 2 268 ? 92.30980 17.28571 -15.84183 1.000 65.90470 867 ARG D C 1
ATOM 8127 O O . ARG D 2 268 ? 92.09208 16.27586 -15.16480 1.000 63.59712 867 ARG D O 1
ATOM 8135 N N . PRO D 2 269 ? 91.64338 18.41451 -15.64117 1.000 71.35238 868 PRO D N 1
ATOM 8136 C CA . PRO D 2 269 ? 90.62018 18.51421 -14.59627 1.000 70.66821 868 PRO D CA 1
ATOM 8137 C C . PRO D 2 269 ? 89.34752 17.76426 -14.96972 1.000 65.31301 868 PRO D C 1
ATOM 8138 O O . PRO D 2 269 ? 89.15249 17.31926 -16.09789 1.000 65.63593 868 PRO D O 1
ATOM 8142 N N . SER D 2 270 ? 88.47096 17.63997 -13.97954 1.000 71.16176 869 SER D N 1
ATOM 8143 C CA . SER D 2 270 ? 87.12026 17.17453 -14.23546 1.000 71.99042 869 SER D CA 1
ATOM 8144 C C . SER D 2 270 ? 86.22844 18.35888 -14.59734 1.000 72.58765 869 SER D C 1
ATOM 8145 O O . SER D 2 270 ? 86.56910 19.52095 -14.36167 1.000 76.78726 869 SER D O 1
ATOM 8148 N N . PHE D 2 271 ? 85.06409 18.05815 -15.17832 1.000 66.60554 870 PHE D N 1
ATOM 8149 C CA . PHE D 2 271 ? 84.12861 19.12956 -15.51037 1.000 67.56092 870 PHE D CA 1
ATOM 8150 C C . PHE D 2 271 ? 83.59976 19.80798 -14.25012 1.000 74.96353 870 PHE D C 1
ATOM 8151 O O . PHE D 2 271 ? 83.44103 21.03349 -14.22341 1.000 71.29734 870 PHE D O 1
ATOM 8159 N N . SER D 2 272 ? 83.34125 19.04197 -13.18498 1.000 79.28447 871 SER D N 1
ATOM 8160 C CA . SER D 2 272 ? 82.94018 19.68223 -11.93537 1.000 84.66509 871 SER D CA 1
ATOM 8161 C C . SER D 2 272 ? 83.99933 20.67515 -11.47489 1.000 82.00152 871 SER D C 1
ATOM 8162 O O . SER D 2 272 ? 83.67373 21.73207 -10.92214 1.000 87.71223 871 SER D O 1
ATOM 8165 N N . LEU D 2 273 ? 85.27357 20.36897 -11.72203 1.000 86.59591 872 LEU D N 1
ATOM 8166 C CA . LEU D 2 273 ? 86.33077 21.30146 -11.35267 1.000 86.61211 872 LEU D CA 1
ATOM 8167 C C . LEU D 2 273 ? 86.42367 22.44608 -12.35262 1.000 80.83959 872 LEU D C 1
ATOM 8168 O O . LEU D 2 273 ? 86.68042 23.59358 -11.96807 1.000 81.16862 872 LEU D O 1
ATOM 8173 N N . LEU D 2 274 ? 86.21229 22.14784 -13.63717 1.000 77.75004 873 LEU D N 1
ATOM 8174 C CA . LEU D 2 274 ? 86.16016 23.19486 -14.65014 1.000 76.79555 873 LEU D CA 1
ATOM 8175 C C . LEU D 2 274 ? 85.07532 24.21880 -14.35159 1.000 79.82775 873 LEU D C 1
ATOM 8176 O O . LEU D 2 274 ? 85.23451 25.40032 -14.67955 1.000 84.22060 873 LEU D O 1
ATOM 8181 N N . MET D 2 275 ? 83.96470 23.79184 -13.74579 1.000 75.90150 874 MET D N 1
ATOM 8182 C CA . MET D 2 275 ? 82.91945 24.74475 -13.38553 1.000 78.00806 874 MET D CA 1
ATOM 8183 C C . MET D 2 275 ? 83.47845 25.85032 -12.49576 1.000 85.23857 874 MET D C 1
ATOM 8184 O O . MET D 2 275 ? 83.28760 27.04009 -12.77236 1.000 84.19247 874 MET D O 1
ATOM 8189 N N . ASP D 2 276 ? 84.19637 25.47555 -11.43213 1.000 79.39546 875 ASP D N 1
ATOM 8190 C CA . ASP D 2 276 ? 84.75530 26.48199 -10.53293 1.000 83.71664 875 ASP D CA 1
ATOM 8191 C C . ASP D 2 276 ? 85.86237 27.27640 -11.20741 1.000 85.10837 875 ASP D C 1
ATOM 8192 O O . ASP D 2 276 ? 86.05348 28.46007 -10.90773 1.000 91.44153 875 ASP D O 1
ATOM 8197 N N . MET D 2 277 ? 86.61312 26.64084 -12.10848 1.000 83.56476 876 MET D N 1
ATOM 8198 C CA . MET D 2 277 ? 87.67112 27.35672 -12.80994 1.000 83.79873 876 MET D CA 1
ATOM 8199 C C . MET D 2 277 ? 87.09088 28.41263 -13.73819 1.000 84.15928 876 MET D C 1
ATOM 8200 O O . MET D 2 277 ? 87.62303 29.52406 -13.83771 1.000 89.29422 876 MET D O 1
ATOM 8205 N N . LEU D 2 278 ? 85.99888 28.08130 -14.42932 1.000 85.20691 877 LEU D N 1
ATOM 8206 C CA . LEU D 2 278 ? 85.33078 29.06798 -15.27021 1.000 87.10485 877 LEU D CA 1
ATOM 8207 C C . LEU D 2 278 ? 84.69159 30.16489 -14.42721 1.000 93.18958 877 LEU D C 1
ATOM 8208 O O . LEU D 2 278 ? 84.72218 31.34234 -14.80336 1.000 97.31307 877 LEU D O 1
ATOM 8213 N N . GLU D 2 279 ? 84.12468 29.80013 -13.27397 1.000 89.97593 878 GLU D N 1
ATOM 8214 C CA . GLU D 2 279 ? 83.40376 30.77309 -12.45932 1.000 94.16731 878 GLU D CA 1
ATOM 8215 C C . GLU D 2 279 ? 84.31496 31.88018 -11.94853 1.000 99.87664 878 GLU D C 1
ATOM 8216 O O . GLU D 2 279 ? 83.87271 33.02447 -11.79176 1.000 102.48970 878 GLU D O 1
ATOM 8222 N N . LYS D 2 280 ? 85.58437 31.56522 -11.68520 1.000 98.69789 879 LYS D N 1
ATOM 8223 C CA . LYS D 2 280 ? 86.53236 32.52202 -11.12985 1.000 94.31043 879 LYS D CA 1
ATOM 8224 C C . LYS D 2 280 ? 87.33630 33.25195 -12.20206 1.000 105.82049 879 LYS D C 1
ATOM 8225 O O . LYS D 2 280 ? 88.48399 33.64006 -11.94901 1.000 105.99530 879 LYS D O 1
ATOM 8227 N N . LEU D 2 281 ? 86.73926 33.46757 -13.44620 1.000 112.01567 880 LEU D N 1
ATOM 8228 C CA . LEU D 2 281 ? 87.43233 34.18555 -14.50671 1.000 105.98705 880 LEU D CA 1
ATOM 8229 C C . LEU D 2 281 ? 87.02275 35.65400 -14.52694 1.000 111.71556 880 LEU D C 1
ATOM 8230 O O . LEU D 2 281 ? 85.89890 35.99743 -14.14751 1.000 118.05886 880 LEU D O 1
ATOM 8235 N N . PRO D 2 282 ? 87.92571 36.55295 -14.95285 1.000 116.47054 881 PRO D N 1
ATOM 8236 C CA . PRO D 2 282 ? 87.63592 37.99228 -15.00460 1.000 115.33985 881 PRO D CA 1
ATOM 8237 C C . PRO D 2 282 ? 86.41928 38.33827 -15.86567 1.000 118.21997 881 PRO D C 1
ATOM 8238 O O . PRO D 2 282 ? 85.48770 38.98330 -15.37332 1.000 116.71156 881 PRO D O 1
#

Nearest PDB structures (foldseek):
  9axh-assembly1_B  TM=1.003E+00  e=1.292E-58  Homo sapiens
  9axm-assembly1_A  TM=9.938E-01  e=2.239E-50  Homo sapiens
  9ay7-assembly1_B  TM=9.929E-01  e=3.489E-50  Homo sapiens
  6u2g-assembly1_A  TM=9.881E-01  e=7.794E-49  Homo sapiens
  6nyb-assembly1_B  TM=9.907E-01  e=3.684E-48  Homo sapiens

Sequence (1108 aa):
ELELDEQQRKRLEAFLTQKQKVGELKDDDFEKISELGAGNGGVVFKVSHKPSGLVMARKLIHLEIKPAIRNQIIRELQVLHECNSPYIVGFYGAFYSDGEISICMEHMDGGSLDQVLKKAGRIPEQILGKVSIAVIKGLTYLREKHKIMHRDVKPSNILVNSRGEIKLCDFGVSGQLIDSMANSFVGTRSYMSPERLQGTHYSVQSDIWSMGLSLVEMAVGRYPIGMAIFELLDYIVNEPPPKLPSGVFSLEFQDFVNKCLIKNPAERADLKQLMVHAFIKRSDAEEVDFAGWLCSTIGLEELELDEQQRKRLEAFLTQKQKVGELKDDDFEKISELGAGNGGVVFKVSHKPSGLVMARKLIHLEIKPAIRNQIIRELQVLHECNSPYIVGFYGAFYSDGEISICMEHMDGGSLDQVLKKAGRIPEQILGKVSIAVIKGLTYLREKHKIMHRDVKPSNILVNSRGEIKLCDFGVSGQLIDSMANSFVGTRSYMSPERLQGTHYSVQSDIWSMGLSLVEMAVGRYPIMAIFELLDYIVNEPPPKLPSGVFSLEFQDFVNKCLIKNPAERADLKQLMVHAFIKRSDAEEVDFAGWLCSTIGLELGEPIGQGRWGRVHRGRWHGEVAIRLLEMDNQDHLKLFKKEVMNYRQTRHENVVLFMGACMNPPHLAIITSFCKGRTLHSFVRDPKTSLDINKTRQIAQEIIKGMGYLHAKGIVHKDLKSKNVFYDNGKVVITDFGLFGISGVNQLKLSHDWLCYLAPEIVREMTPGKDEDQLPFSKAADVYAFGTVWYELQARDWPLKNQAAEASIWQIGSGEGMKRVLTSVSLGKEVSEILSACWAFDLQERPSFSLLMDMLEKLPVELGEPIGQGRWGRVHRGRWHGEVAIRLLEMLKLFKKEVMNYRQTRHENVVLFMGACMNPPHLAIITSFCKGRTLHSFVRDPKTSLDINKTRQIAQEIIKGMGYLHAKGIVHKDLKSKNVFYDNGKVVITDFGLFQLKLSHDWLCYLAPEIVREMTPGKDEDQLPFSKAADVYAFGTVWYELQARDWPLKNQAAEASIWQIGSGEGMKRVLTSVSLGKEVSEILSACWAFDLQERPSFSLLMDMLEKLP

InterPro domains:
  IPR000719 Protein kinase domain [PF00069] (68-361)
  IPR000719 Protein kinase domain [PS50011] (68-361)
  IPR000719 Protein kinase domain [SM00220] (68-361)
  IPR008271 Serine/threonine-protein kinase, active site [PS00108] (186-198)
  IPR011009 Protein kinase-like domain superfamily [SSF56112] (63-365)
  IPR017441 Protein kinase, ATP binding site [PS00107] (74-97)
  IPR050915 MAP kinase kinase [PTHR47448] (9-391)

Radius of gyration: 47.63 Å; Cα contacts (8 Å, |Δi|>4): 2008; chains: 4; bounding box: 130×48×116 Å

GO terms:
  GO:0005515 protein binding (F, IDA)
  GO:0005783 endoplasmic reticulum (C, IDA)
  GO:0004712 protein serine/threonine/tyrosine kinase activity (F, TAS)
  GO:0005634 nucleus (C, TAS)
  GO:0005739 mitochondrion (C, TAS)
  GO:0005769 early endosome (C, TAS)
  GO:0005770 late endosome (C, TAS)
  GO:0005794 Golgi apparatus (C, TAS)
  GO:0005829 cytosol (C, TAS)
  GO:0005925 focal adhesion (C, TAS)
  GO:2000641 regulation of early endosome to late endosome transport (P, TAS)
  GO:0032872 regulation of stress-activated MAPK cascade (P, TAS)
  GO:0090170 regulation of Golgi inheritance (P, TAS)
  GO:0005515 protein binding (F, IPI)
  GO:0004672 protein kinase activity (F, TAS)
  GO:0006935 chemotaxis (P, TAS)
  GO:0007165 signal transduction (P, TAS)
  GO:0004708 MAP kinase kinase activity (F, IDA)
  GO:0004674 protein serine/threonine kinase activity (F, TAS)
  GO:0070371 ERK1 and ERK2 cascade (P, TAS)

Solvent-accessible surface area: 48059 Å² total; per-residue (Å²): 121,85,146,69,78,124,105,46,147,55,65,28,48,58,48,65,98,93,36,90,69,18,55,169,19,46,68,96,32,23,63,138,101,51,112,64,28,78,47,61,55,6,56,32,39,7,3,30,5,75,89,18,74,26,71,0,6,35,31,17,5,64,37,120,56,62,114,82,28,21,61,83,0,34,62,47,4,70,59,24,59,111,5,55,11,18,52,4,13,9,8,17,8,14,24,64,32,105,60,67,8,2,13,0,20,22,56,9,83,8,20,8,0,40,92,2,16,90,72,29,45,44,1,65,27,45,12,0,0,29,1,0,32,4,0,0,12,0,2,18,44,0,41,141,60,38,92,48,26,0,80,53,3,52,0,46,5,2,26,0,12,48,145,21,31,14,18,1,9,52,21,13,19,3,47,44,18,54,74,36,46,39,8,49,40,5,35,84,84,0,22,16,0,3,7,38,0,78,43,73,99,92,52,35,21,2,2,0,1,8,1,0,0,1,2,4,7,0,6,62,31,58,33,41,14,120,122,16,3,12,93,19,0,43,107,4,13,102,18,101,50,24,62,18,66,95,82,116,26,39,85,27,2,27,78,0,2,64,23,0,4,61,56,88,42,98,63,7,10,57,19,158,105,1,50,111,30,63,0,7,67,87,10,98,91,71,112,55,82,13,35,41,52,1,32,95,43,62,64,107,123,55,62,83,81,78,137,106,47,39,53,65,57,119,42,32,55,93,87,35,87,85,19,57,96,19,126,57,111,10,18,108,136,87,47,108,62,33,74,50,52,50,6,50,32,29,60,3,28,0,115,87,32,67,41,69,0,7,22,33,25,4,85,33,147,35,54,74,76,61,52,90,77,0,32,188,44,3,72,68,22,61,118,5,63,8,31,30,4,12,7,5,16,8,13,25,73,23,134,24,52,2,0,15,0,20,20,41,9,80,7,19,8,0,49,93,2,18,90,73,33,42,128,1,61,28,42,5,0,0,45,0,0,11,3,1,0,37,0,2,7,24,0,147,124,56,38,94,44,26,0,77,58,2,59,0,45,6,2,25,0,10,43,135,22,26,14,18,2,10,54,20,13,19,2,43,39,21,43,77,32,51,35,6,30,28,2,26,56,91,0,19,19,0,3,7,30,0,84,38,77,95,85,57,14,22,2,2,0,1,8,2,0,0,0,2,1,7,0,1,44,32,154,28,28,37,159,15,3,19,83,10,0,44,87,4,14,86,72,92,35,16,128,14,62,96,80,91,17,34,135,68,0,32,58,0,0,47,88,0,3,48,62,71,39,95,123,6,7,57,10,69,108,0,38,119,20,55,0,4,63,81,0,82,91,58,109,48,102,10,29,28,48,1,34,95,51,57,66,94,87,83,36,71,92,62,62,106,51,108,86,35,37,30,29,37,19,35,88,106,7,47,5,15,9,45,78,48,55,50,125,128,91,62,80,69,68,89,26,36,56,54,23,126,44,13,37,114,2,54,34,58,4,2,3,14,15,46,16,38,51,79,63,124,94,47,27,8,34,2,24,27,73,26,66,42,98,32,1,26,42,23,0,65,34,124,192,15,96,32,72,61,69,55,2,33,87,2,0,17,47,0,3,73,0,0,23,32,0,20,85,66,57,5,34,0,52,14,1,28,0,84,13,0,48,20,57,148,37,58,3,31,0,11,44,10,7,15,10,21,56,38,50,146,148,58,24,155,3,58,19,12,20,1,1,6,6,0,3,11,2,0,70,68,4,25,23,72,88,90,70,53,122,12,49,34,32,101,18,7,3,3,1,7,0,0,0,0,0,8,1,3,52,39,77,73,76,3,8,148,61,38,15,0,28,2,0,0,12,18,1,1,25,11,81,5,10,115,60,11,42,115,88,44,109,42,39,149,66,10,25,95,3,0,52,24,0,10,15,107,67,57,149,125,16,15,59,3,86,93,0,52,90,54,0,110,85,20,108,93,68,89,33,72,96,74,41,139,47,104,74,26,17,33,29,119,5,132,77,54,6,86,2,22,14,44,60,32,93,149,127,85,76,56,62,73,31,32,107,48,23,94,96,2,55,34,60,3,6,6,20,13,41,6,51,69,92,72,126,117,41,40,14,32,14,28,29,111,26,68,44,98,34,1,30,43,24,0,66,33,128,89,10,99,33,69,65,74,23,4,41,91,9,0,13,46,0,3,77,0,0,22,32,0,20,88,65,55,4,31,0,65,16,2,34,1,96,8,0,48,41,59,106,38,54,1,34,0,11,36,4,19,28,34,112,38,94,3,59,14,11,26,1,1,6,7,1,3,15,4,0,68,91,6,36,34,82,58,64,64,86,140,18,37,36,35,97,20,7,4,2,2,8,0,0,0,0,0,17,1,3,45,38,78,73,80,13,11,81,56,40,17,1,27,2,1,0,15,18,2,1,27,14,78,3,8,114,169,9,44,106,64,43,113,44,40,82,77,12,21,108,2,0,59,24,0,12,17,104,84,58,148,68,17,15,59,2,85,94,0,54,93,41,0,106,87,23,111

Foldseek 3Di:
DLDDDPVRVVVLVVVVVVLVQQPDDDPVQKDFDAWPADDLQKTWTFIAGNSDRDTWIKIKHAFDDDVVLVVLQQVLCCCQCVLRGLAAWHFNGWDDDDRIIITITHDAVLAFQVVLLVLLVADALLVLLVQVLSLLSSQVSCCVVPVFGFQDDARNQWGHHLVGTTYGDNGPSRPSVCVRRVVPDDDQADLFALCVLVVHDDDNLRVLSSSLQRNQCRHNSHNQQDPDSVVSSVCNNPNAWDFHDDPRDDPLNRVLSVLSSDNPSVSRDDSVCSCPGPSNVVSVPDDDPSSVCSCVRVPD/DLQDADPVRVVVLVVVVVVLVPQPADDPVQWDFDAWPAADQQKTWTFIARNVDRDGWIKIKHQFDDDVVLVVLQQVLCCCQCVLGGLAAWAWRGWDDDDRIIITITHDAVLAFQVVLLVQQVADALLLLLVLVSSLLSSQVSCCVPPVFGFQDDARNQFGHHLVLTTYGDNGPRRPSVCVRRVVPDDDQDDLFALCVLVVHDDDNLRVLSSSLQRNQCRHNSHNQAPDVVVRSVCNHPPADGFHDDPRDDPQSRVLSVLSSDNDSVSRDDSVDSCPGPSNVVSVVDDDSSSVVSCVRVPD/DFAAWDDDDPPGTHTDDDDDAAKDKDKFFAPDPVLVVVVVVVQVLLCPDDDQQAWHWPGWDPDPRIIITITHDAPAAQQLVQLLDPVHDADLVNLLLQLLSVLVVLLSCVVSVFQQLQDASRQWGDDPSRIHGHRGPDQLHHRDQDDDDDPRRLLLFALQQLVPDGPPDRSNPGDRDQLSVLSSSLQVLVCSPPVDGQDDDDDVVVSSCCRNVVVSLVVSLVVDDDDPLSSVSNCLSRPNPSVSRDGSVVSSVSSVPDD/DAFAAWDDQDPPGTDTDDDDDAAKDKDKDFDDVVLVVVQVLQQPDDDQQAWHFPGWDDDPRITITITHDDDADFQLVQLLDVVNDADLVLLLLQLLSVLVVLLSCVVSVFFFQQDASRQWGDDPSRIHGHRGPDAVPDDDPRRLLLFALQQLVPDDPPDGRVPGPGDQLSVLSSSLQVLVCSVPVDGLDPDDDVVVSSCCRNVVVSVVVSLVVDPDDPLSSVSNCQSRPNPSVSRDGSVVVSVSSVPDD

Secondary structure (DSSP, 8-state):
--PPPHHHHHHHHHHHHHHTTT-S--STTEEEEEEEEEETTEEEEEEEESSS--EEEEEEEE----HHHHHHHHHHHGGGGG---TTB--EEEEEEETTEEEEEEE--TTEEHHHHHHHHSS--HHHHHHHHHHHHHHHHHHHHHH----S--SGGGEEE-TT--EEE-S----HHHHHHHTTTB--SS----HHHHTT----HHHHHHHHHHHHHHHHHTS-S----HHHHHHHHHHSPPP---TTTS-HHHHHHHHHHS-SSTTTS--HHHHHTSHHHHHHHHS---HHHHHHHHHT-/-TTPPPHHHHHHHHHHHHHHTTT-S--GGGEEEEEEEEEETTEEEEEEEESSS--EEEEEEEE----HHHHHHHHHHHGGGGG---TTB--EEEEEEETTEEEEEEE--TT-BHHHHHHHHSS--HHHHHHHHHHHHHHHHHHHHHH----S--SGGGEEE-TT--EEE-S----HHHHHHHTTTEE-SS----HHHHTT----HHHHHHHHHHHHHHHHHTS-----HHHHHHHHHHSPPP---TTTS-HHHHHHHHHHT-SSTTTS--HHHHHTSHHHHHHHHS---HHHHHHHHHT-/-EEEEEEE-SSSEEEEEEEEEEEEEEEEE---THHHHHHHHHHHHHHT---TTB--EEEEEEETTEEEEEEE---SEEHHHHHT-TT----HHHHHHHHHHHHHHHHHHHHTT---S---GGGEEEETTEEEE---S-SS------EE--HHHHHH--HHHHHS--TT--GGGS---HHHHHHHHHHHHHHHHHSS-SS-S--HHHHHHHHHTSHHHHHHHHHS---HHHHHHHHHHT-SSGGGSPPHHHHHHHHHT--/-----EEEE-SS-EEEEEEEEEEEEEEEEE--HHHHHHHHHHHT---TTB--EEEEEEETTEEEEEEEPPPSEEHHHHHT-TT----HHHHHHHHHHHHHHHHHHHHTT---S---GGGEEEETTEEEE---S----B--HHHHTT--HHHHHT--TT--GGGS---HHHHHHHHHHHHHHHHHSS-SS-S--HHHHHHHHHTSHHHHHHHHHS---HHHHHHHHHHT-SSGGGSPPHHHHHHHHHT--

Organism: Homo sapiens (NCBI:txid9606)

B-factor: mean 92.53, std 22.09, range [48.96, 194.44]